Protein AF-A0A4D9EH41-F1 (afdb_monomer)

Radius of gyration: 37.76 Å; Cα contacts (8 Å, |Δi|>4): 1218; chains: 1; bounding box: 86×86×120 Å

Nearest PDB structures (foldseek):
  8e50-assembly1_A  TM=8.287E-01  e=9.024E-18  Homo sapiens

InterPro domains:
  IPR002123 Phospholipid/glycerol acyltransferase [PF01553] (22-75)
  IPR002893 Zinc finger, MYND-type [PF01753] (722-759)
  IPR002893 Zinc finger, MYND-type [PS50865] (722-759)
  IPR007320 Programmed cell death protein 2, C-terminal [PF04194] (839-941)
  IPR045520 GPAT/DHAPAT, C-terminal domain [PF19277] (85-436)

Secondary structure (DSSP, 8-state):
------PPPSSPP-HHHHHHHHHHHT-S-----TTSS--TTSSPPPP-HHHHHHHHHHHHTTSSS--EE--EEEEESS-TTHHHHHHHHTTPPPPPP-HHHHHHHHHHHTS----EEEEEPPPEEHHHHHTTT---SGGGSS-TTS--PPPHHHHHHHHHHHHHHHHHHHHTPEEPHHHHHHHHHHTS-SEEEHHHHHHHHHHHHHHHHHTT-EE---TT--HHHHHHHHHHHTTTTEEEETTEEEE--S--S---HHHHHHHHHHHHHHHHHHHHHHHHHHHHHHHHHHHHHHH---BHHHHHHHHHHHHHHTTTTS---TT-HHHHHHHHHHHHHHTTSEEE-SSBEEE-TTTHHHHHHHHHTTHHHHHHHHHHHHHHHH---S-B-HHHHHHHHHHHHHHHHHTTS---GGGG-HHHHHHHHHHHHHTTSEEEEEETTEEEEEE-HHHHHHHHHHHHTTHHHHS------PPPP------------------PPPPP--S-----TT----SPPPP--------------------------------------------------------STTTTTGGGS--S---EEEEEE---TTTTSGGG---EESSS---S-SSSPPPTTTTB-TTT-PBPEEEEEEE---TT-GGGSEEEEEEEE---GGGGSSSSS-SEEEEEEEE-SS-SSS-SSPPPSSPPSSS------B-TTSPBBPTTTSSB--EE-TTTS--EESSHHHHHHHIIIIIHHHTT-TTSTTT-----S-SPPPEEEEEEEPP-PPPPS---TTSTTSSSSSSSS-SS------------HHHHHHHHS---HHHHHHHHHHHHHTT-TT--EEE-TTSS-PPPSSSSSPPPGGGSPPPTTS--EEEEEEE-GGGGGGS----SS-----SEEEEEEETT---STT-PEEEEEEEE-S-GGG-

Foldseek 3Di:
DDDDDDDDDDDDDDPLVVLLVCLLVVVDDDDDDQQRDDDLLLADFQGDLPVLCSNCVCVLLVSDVKDWDKQKAKDWLADLCLLVSLCVQLVNDRPPDDPVVVVVVVVSVPADRDDIDMDTDDIDIPCVLCVVQDDSVVSVVDDPPDDDDDDPSVVVSSSVVSVVSVVRNLLRHEAELLLLLLLVPLLVPQKDALVVSLVSSVVVVVLCVLLNHHYDDDPPDDSSRSSVVSCVSVVVQWDQDPRMIGGDQPDPDDDDLLSSLSSVLSSNSSSSSSPSSSCSSQVLLLLLLLLCLLQVFFFPVSSLVLSVVVCLQCVRVHPDDPPCSVVSNVSSVVSCVSVVQWDDDPTGIGGDPVNVVVSVSSPSSCVLLLVLLLLLLVQLLPDPDQKDDPVCSLVSSLVSVSVCVSVVVDPNSSNSGPSSSVSNVVSCCVQVQKPWDADPVGIMIGGDNVSSVVSSVSSVSNPVPPPPDDDDDDDDDDDDDDDDDDDDDDDDDDDDDPDDPPDDDDPDPDDPDDDPDDDDDDDDDDDDDDDDDDDDDDDDDDDDDDDDDDDDDDDDDDDDDDDDDDDDDDDPPDDPVPLVCVLAPDPDQFKKFWFWAADDPVCQALLNLFWKAWDADNDVDPPFFDALQQQAQPPPRDGWAWGTKDFRAYHPDQQRNTKMKTKTFDFDLVQQFDDDTHRIWMWMFGHGCDDPQYDVDRDDPDDDPDPDDFDDQADPVRFGAALQHRGGFPDADPQQSPHGHSDPVSVVLQCVFPCVPCSVPVPCVRPDRDNSVRIFDMTTIRMGTDDDDDDDDDDDPPPPVPPPPPDPPPPDDDDDDDDDDDDDPVNVVCVVDVCDPFNVLQVVLCVSCVVPVSGQKMFGWPHPFDRDNGPPQDDDQVNADAFPVRAGWTWTMKGAQSSVVRRPQDDPDRGHFFHMKTWTGGPVNDDDPSHIGITDIGTHGNDPPSD

Organism: NCBI:txid55544

Mean predicted aligned error: 20.27 Å

Solvent-accessible surface area (backbone atoms only — not comparable to full-atom values): 58026 Å² total; per-residue (Å²): 140,80,88,80,87,77,90,80,76,83,79,78,69,58,69,62,61,49,54,41,50,34,60,61,69,63,76,58,89,84,86,80,63,54,54,70,65,82,61,73,54,40,41,71,63,80,67,48,61,68,65,57,47,49,69,46,41,41,46,52,66,60,65,32,92,63,51,70,48,64,33,64,23,78,30,62,69,46,64,92,56,44,67,61,41,28,41,41,29,66,62,44,76,78,76,79,88,46,77,67,55,66,58,54,36,53,65,58,69,70,52,74,42,78,57,77,46,76,38,80,48,78,68,42,49,47,52,69,70,35,60,96,73,61,84,54,67,70,59,74,79,51,69,88,87,56,91,72,82,77,52,68,73,52,53,52,48,48,51,55,50,47,58,52,42,49,51,52,21,58,60,51,34,59,39,47,66,51,31,47,44,33,44,51,47,72,76,36,66,76,53,37,48,47,68,60,49,45,53,53,34,54,52,49,48,54,50,40,49,76,62,61,42,40,66,58,70,69,91,88,50,56,67,64,56,50,52,52,53,39,47,62,62,42,48,85,45,32,46,80,54,96,63,24,39,30,64,45,65,84,72,93,69,97,66,58,74,69,58,53,56,52,41,51,33,39,39,50,43,44,36,45,25,40,24,31,51,53,40,77,63,39,51,49,39,19,43,49,32,38,17,42,61,42,62,75,52,43,42,43,69,60,31,50,52,42,30,50,52,53,50,62,54,38,52,73,64,40,89,71,69,86,93,41,65,69,55,49,50,52,51,13,52,50,53,33,38,77,67,53,23,34,51,78,56,101,58,34,45,44,74,30,85,84,9,43,64,56,39,52,52,37,26,57,73,47,42,55,60,54,52,31,51,50,52,51,50,55,48,61,72,67,56,80,67,78,59,45,38,70,69,56,48,58,55,50,51,40,56,54,51,48,53,33,46,75,70,61,76,42,86,59,53,60,48,54,25,50,62,54,51,49,30,47,51,52,29,31,40,75,68,53,23,28,45,82,42,84,53,98,91,49,59,37,36,32,76,30,65,69,46,41,50,57,53,49,53,71,58,54,53,40,66,91,73,71,78,81,76,84,83,78,83,78,85,77,95,75,90,81,84,90,81,82,89,88,88,87,89,83,82,86,80,81,85,86,72,82,80,75,96,71,89,89,75,83,95,60,97,81,78,88,87,85,76,89,75,81,91,75,86,86,89,86,90,79,91,81,80,87,80,87,85,82,91,77,91,83,83,89,90,83,88,84,88,88,86,89,83,84,88,86,88,81,90,86,88,83,91,87,86,85,83,90,83,91,81,86,77,83,79,83,86,72,74,73,88,56,70,78,53,56,83,57,71,66,97,63,86,62,50,29,33,22,33,81,41,89,63,64,78,77,58,58,31,40,84,56,59,43,28,28,33,25,34,52,67,51,59,83,58,90,51,57,65,67,45,57,74,74,46,31,15,62,64,81,62,47,72,39,33,45,48,36,35,38,57,62,42,45,72,96,36,64,66,26,50,42,20,39,40,41,35,29,30,47,87,54,32,82,45,61,57,78,73,98,50,52,31,63,49,34,33,37,36,44,36,40,63,79,51,97,86,53,66,83,63,83,68,79,93,62,82,74,95,61,79,84,74,67,67,75,50,57,47,95,87,68,51,39,24,10,78,74,62,48,46,49,10,88,45,55,36,93,85,60,63,72,55,26,19,50,43,72,65,52,46,52,53,42,40,76,66,45,42,65,72,42,54,81,41,84,91,52,54,65,77,64,72,60,90,78,82,64,56,30,57,64,30,33,45,50,74,44,74,63,84,76,82,78,80,78,87,77,90,74,101,74,65,82,86,73,75,83,81,80,83,88,80,80,90,79,79,89,85,83,88,85,81,95,67,79,84,47,72,64,55,58,52,45,68,74,37,82,73,46,77,44,54,55,33,32,48,53,37,47,64,71,34,64,86,52,72,72,38,28,28,42,41,34,69,76,44,93,62,83,81,50,69,48,75,62,80,68,82,51,79,86,72,56,68,58,35,99,86,70,40,54,53,39,53,34,36,32,41,36,46,57,44,58,76,62,45,76,59,84,55,104,67,79,42,79,73,55,36,35,38,41,34,29,38,48,69,77,62,78,79,68,90,54,26,56,43,80,44,47,72,48,74,31,66,81,59,87,84,66,116

pLDDT: mean 73.88, std 25.24, range [19.62, 97.75]

Structure (mmCIF, N/CA/C/O backbone):
data_AF-A0A4D9EH41-F1
#
_entry.id   AF-A0A4D9EH41-F1
#
loop_
_atom_site.group_PDB
_atom_site.id
_atom_site.type_symbol
_atom_site.label_atom_id
_atom_site.label_alt_id
_atom_site.label_comp_id
_atom_site.label_asym_id
_atom_site.label_entity_id
_atom_site.label_seq_id
_atom_site.pdbx_PDB_ins_code
_atom_site.Cartn_x
_atom_site.Cartn_y
_atom_site.Cartn_z
_atom_site.occupancy
_atom_site.B_iso_or_equiv
_atom_site.auth_seq_id
_atom_site.auth_comp_id
_atom_site.auth_asym_id
_atom_site.auth_atom_id
_atom_site.pdbx_PDB_model_num
ATOM 1 N N . MET A 1 1 ? 16.432 -10.883 -11.076 1.00 27.36 1 MET A N 1
ATOM 2 C CA . MET A 1 1 ? 15.053 -10.840 -11.601 1.00 27.36 1 MET A CA 1
ATOM 3 C C . MET A 1 1 ? 15.122 -10.647 -13.106 1.00 27.36 1 MET A C 1
ATOM 5 O O . MET A 1 1 ? 15.632 -9.629 -13.547 1.00 27.36 1 MET A O 1
ATOM 9 N N . LYS A 1 2 ? 14.730 -11.650 -13.896 1.00 21.62 2 LYS A N 1
ATOM 10 C CA . LYS A 1 2 ? 14.522 -11.510 -15.344 1.00 21.62 2 LYS A CA 1
ATOM 11 C C . LYS A 1 2 ? 13.026 -11.696 -15.571 1.00 21.62 2 LYS A C 1
ATOM 13 O O . LYS A 1 2 ? 12.531 -12.794 -15.342 1.00 21.62 2 LYS A O 1
ATOM 18 N N . HIS A 1 3 ? 12.327 -10.632 -15.951 1.00 24.53 3 HIS A N 1
ATOM 19 C CA . HIS A 1 3 ? 10.964 -10.739 -16.458 1.00 24.53 3 HIS A CA 1
ATOM 20 C C . HIS A 1 3 ? 11.033 -11.419 -17.825 1.00 24.53 3 HIS A C 1
ATOM 22 O O . HIS A 1 3 ? 11.652 -10.894 -18.748 1.00 24.53 3 HIS A O 1
ATOM 28 N N . TYR A 1 4 ? 10.454 -12.611 -17.939 1.00 25.06 4 TYR A N 1
ATOM 29 C CA . TYR A 1 4 ? 10.172 -13.209 -19.236 1.00 25.06 4 TYR A CA 1
ATOM 30 C C . TYR A 1 4 ? 8.781 -12.733 -19.659 1.00 25.06 4 TYR A C 1
ATOM 32 O O . TYR A 1 4 ? 7.787 -13.134 -19.060 1.00 25.06 4 TYR A O 1
ATOM 40 N N . HIS A 1 5 ? 8.727 -11.856 -20.663 1.00 27.36 5 HIS A N 1
ATOM 41 C CA . HIS A 1 5 ? 7.516 -11.629 -21.446 1.00 27.36 5 HIS A CA 1
ATOM 42 C C . HIS A 1 5 ? 7.298 -12.859 -22.333 1.00 27.36 5 HIS A C 1
ATOM 44 O O . HIS A 1 5 ? 8.190 -13.248 -23.086 1.00 27.36 5 HIS A O 1
ATOM 50 N N . ILE A 1 6 ? 6.133 -13.490 -22.207 1.00 27.86 6 ILE A N 1
ATOM 51 C CA . ILE A 1 6 ? 5.638 -14.493 -23.150 1.00 27.86 6 ILE A CA 1
ATOM 52 C C . ILE A 1 6 ? 4.421 -13.855 -23.816 1.00 27.86 6 ILE A C 1
ATOM 54 O O . ILE A 1 6 ? 3.433 -13.574 -23.139 1.00 27.86 6 ILE A O 1
ATOM 58 N N . ASP A 1 7 ? 4.516 -13.595 -25.118 1.00 29.08 7 ASP A N 1
ATOM 59 C CA . ASP A 1 7 ? 3.412 -13.078 -25.928 1.00 29.08 7 ASP A CA 1
ATOM 60 C C . ASP A 1 7 ? 2.295 -14.127 -26.045 1.00 29.08 7 ASP A C 1
ATOM 62 O O . ASP A 1 7 ? 2.543 -15.286 -26.394 1.00 29.08 7 ASP A O 1
ATOM 66 N N . PHE A 1 8 ? 1.052 -13.727 -25.763 1.00 29.27 8 PHE A N 1
ATOM 67 C CA . PHE A 1 8 ? -0.136 -14.576 -25.895 1.00 29.27 8 PHE A CA 1
ATOM 68 C C . PHE A 1 8 ? -0.891 -14.278 -27.204 1.00 29.27 8 PHE A C 1
ATOM 70 O O . PHE A 1 8 ? -1.236 -13.122 -27.446 1.00 29.27 8 PHE A O 1
ATOM 77 N N . PRO A 1 9 ? -1.258 -15.29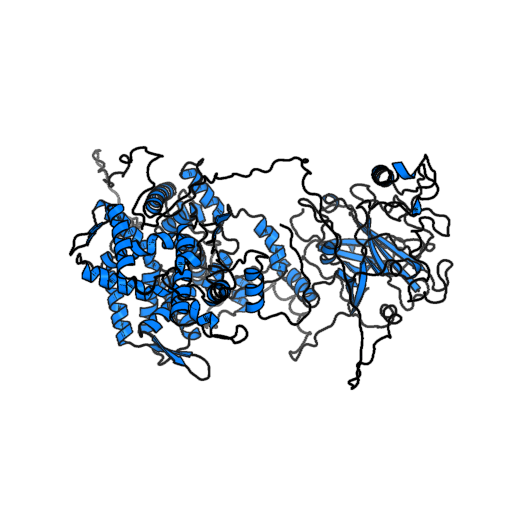1 -28.014 1.00 31.50 9 PRO A N 1
ATOM 78 C CA . PRO A 1 9 ? -2.328 -15.167 -29.003 1.00 31.50 9 PRO A CA 1
ATOM 79 C C . PRO A 1 9 ? -3.711 -15.410 -28.344 1.00 31.50 9 PRO A C 1
ATOM 81 O O . PRO A 1 9 ? -3.791 -16.187 -27.388 1.00 31.50 9 PRO A O 1
ATOM 84 N N . PRO A 1 10 ? -4.818 -14.792 -28.815 1.00 40.94 10 PRO A N 1
ATOM 85 C CA . PRO A 1 10 ? -6.137 -14.943 -28.192 1.00 40.94 10 PRO A CA 1
ATOM 86 C C . PRO A 1 10 ? -6.917 -16.170 -28.720 1.00 40.94 10 PRO A C 1
ATOM 88 O O . PRO A 1 10 ? -6.658 -16.620 -29.839 1.00 40.94 10 PRO A O 1
ATOM 91 N N . PRO A 1 11 ? -7.923 -16.682 -27.972 1.00 45.34 11 PRO A N 1
ATOM 92 C CA . PRO A 1 11 ? -8.418 -16.187 -26.689 1.00 45.34 11 PRO A CA 1
ATOM 93 C C . PRO A 1 11 ? -7.652 -16.817 -25.519 1.00 45.34 11 PRO A C 1
ATOM 95 O O . PRO A 1 11 ? -7.304 -17.997 -25.540 1.00 45.34 11 PRO A O 1
ATOM 98 N N . SER A 1 12 ? -7.396 -16.020 -24.486 1.00 38.91 12 SER A N 1
ATOM 99 C CA . SER A 1 12 ? -6.776 -16.477 -23.246 1.00 38.91 12 SER A CA 1
ATOM 100 C C . SER A 1 12 ? -7.570 -17.649 -22.645 1.00 38.91 12 SER A C 1
ATOM 102 O O . SER A 1 12 ? -8.797 -17.568 -22.519 1.00 38.91 12 SER A O 1
ATOM 104 N N . PRO A 1 13 ? -6.918 -18.764 -22.269 1.00 49.19 13 PRO A N 1
ATOM 105 C CA . PRO A 1 13 ? -7.602 -19.816 -21.535 1.00 49.19 13 PRO A CA 1
ATOM 106 C C . PRO A 1 13 ? -8.122 -19.259 -20.194 1.00 49.19 13 PRO A C 1
ATOM 108 O O . PRO A 1 13 ? -7.459 -18.410 -19.591 1.00 49.19 13 PRO A O 1
ATOM 111 N N . PRO A 1 14 ? -9.284 -19.731 -19.698 1.00 67.44 14 PRO A N 1
ATOM 112 C CA . PRO A 1 14 ? -9.782 -19.425 -18.360 1.00 67.44 14 PRO A CA 1
ATOM 113 C C . PRO A 1 14 ? -8.672 -19.498 -17.304 1.00 67.44 14 PRO A C 1
ATOM 115 O O . PRO A 1 14 ? -7.898 -20.455 -17.300 1.00 67.44 14 PRO A O 1
ATOM 118 N N . ILE A 1 15 ? -8.614 -18.528 -16.384 1.00 72.12 15 ILE A N 1
ATOM 119 C CA . ILE A 1 15 ? -7.535 -18.403 -15.383 1.00 72.12 15 ILE A CA 1
ATOM 120 C C . ILE A 1 15 ? -7.274 -19.704 -14.602 1.00 72.12 15 ILE A C 1
ATOM 122 O O . ILE A 1 15 ? -6.123 -20.041 -14.337 1.00 72.12 15 ILE A O 1
ATOM 126 N N . ASN A 1 16 ? -8.324 -20.486 -14.319 1.00 69.88 16 ASN A N 1
ATOM 127 C CA . ASN A 1 16 ? -8.210 -21.813 -13.706 1.00 69.88 16 ASN A CA 1
ATOM 128 C C . ASN A 1 16 ? -7.320 -22.747 -14.555 1.00 69.88 16 ASN A C 1
ATOM 130 O O . ASN A 1 16 ? -6.343 -23.299 -14.053 1.00 69.88 16 ASN A O 1
ATOM 134 N N . LEU A 1 17 ? -7.591 -22.857 -15.861 1.00 73.62 17 LEU A N 1
ATOM 135 C CA . LEU A 1 17 ? -6.833 -23.729 -16.760 1.00 73.62 17 LEU A CA 1
ATOM 136 C C . LEU A 1 17 ? -5.360 -23.323 -16.844 1.00 73.62 17 LEU A C 1
ATOM 138 O O . LEU A 1 17 ? -4.496 -24.199 -16.866 1.00 73.62 17 LEU A O 1
ATOM 142 N N . PHE A 1 18 ? -5.072 -22.019 -16.847 1.00 79.88 18 PHE A N 1
ATOM 143 C CA . PHE A 1 18 ? -3.700 -21.515 -16.822 1.00 79.88 18 PHE A CA 1
ATOM 144 C C . PHE A 1 18 ? -2.969 -21.904 -15.528 1.00 79.88 18 PHE A C 1
ATOM 146 O O . PHE A 1 18 ? -1.890 -22.493 -15.589 1.00 79.88 18 PHE A O 1
ATOM 153 N N . LEU A 1 19 ? -3.566 -21.650 -14.360 1.00 81.81 19 LEU A N 1
ATOM 154 C CA . LEU A 1 19 ? -2.950 -21.966 -13.065 1.00 81.81 19 LEU A CA 1
ATOM 155 C C . LEU A 1 19 ? -2.730 -23.473 -12.896 1.00 81.81 19 LEU A C 1
ATOM 157 O O . LEU A 1 19 ? -1.636 -23.908 -12.530 1.00 81.81 19 LEU A O 1
ATOM 161 N N . CYS A 1 20 ? -3.727 -24.291 -13.243 1.00 79.75 20 CYS A N 1
ATOM 162 C CA . CYS A 1 20 ? -3.577 -25.742 -13.242 1.00 79.75 20 CYS A CA 1
ATOM 163 C C . CYS A 1 20 ? -2.485 -26.208 -14.216 1.00 79.75 20 CYS A C 1
ATOM 165 O O . CYS A 1 20 ? -1.762 -27.152 -13.904 1.00 79.75 20 CYS A O 1
ATOM 167 N N . PHE A 1 21 ? -2.342 -25.580 -15.387 1.00 82.62 21 PHE A N 1
ATOM 168 C CA . PHE A 1 21 ? -1.282 -25.906 -16.344 1.00 82.62 21 PHE A CA 1
ATOM 169 C C . PHE A 1 21 ? 0.114 -25.583 -15.794 1.00 82.62 21 PHE A C 1
ATOM 171 O O . PHE A 1 21 ? 1.018 -26.412 -15.914 1.00 82.62 21 PHE A O 1
ATOM 178 N N . VAL A 1 22 ? 0.292 -24.425 -15.150 1.00 85.12 22 VAL A N 1
ATOM 179 C CA . VAL A 1 22 ? 1.562 -24.041 -14.510 1.00 85.12 22 VAL A CA 1
ATOM 180 C C . VAL A 1 22 ? 1.940 -25.033 -13.407 1.00 85.12 22 VAL A C 1
ATOM 182 O O . VAL A 1 22 ? 3.076 -25.511 -13.390 1.00 85.12 22 VAL A O 1
ATOM 185 N N . LEU A 1 23 ? 0.984 -25.412 -12.548 1.00 84.38 23 LEU A N 1
ATOM 186 C CA . LEU A 1 23 ? 1.204 -26.375 -11.460 1.00 84.38 23 LEU A CA 1
ATOM 187 C C . LEU A 1 23 ? 1.534 -27.779 -11.967 1.00 84.38 23 LEU A C 1
ATOM 189 O O . LEU A 1 23 ? 2.466 -28.403 -11.466 1.00 84.38 23 LEU A O 1
ATOM 193 N N . LYS A 1 24 ? 0.797 -28.278 -12.968 1.00 83.00 24 LYS A N 1
ATOM 194 C CA . LYS A 1 24 ? 1.005 -29.626 -13.527 1.00 83.00 24 LYS A CA 1
ATOM 195 C C . LYS A 1 24 ? 2.393 -29.803 -14.129 1.00 83.00 24 LYS A C 1
ATOM 197 O O . LYS A 1 24 ? 2.997 -30.859 -13.974 1.00 83.00 24 LYS A O 1
ATOM 202 N N . ASN A 1 25 ? 2.879 -28.782 -14.827 1.00 83.75 25 ASN A N 1
ATOM 203 C CA . ASN A 1 25 ? 4.154 -28.847 -15.534 1.00 83.75 25 ASN A CA 1
ATOM 204 C C . ASN A 1 25 ? 5.338 -28.346 -14.694 1.00 83.75 25 ASN A C 1
ATOM 206 O O . ASN A 1 25 ? 6.478 -28.461 -15.135 1.00 83.75 25 ASN A O 1
ATOM 210 N N . GLY A 1 26 ? 5.088 -27.781 -13.508 1.00 79.88 26 GLY A N 1
ATOM 211 C CA . GLY A 1 26 ? 6.134 -27.262 -12.627 1.00 79.88 26 GLY A CA 1
ATOM 212 C C . GLY A 1 26 ? 6.922 -26.090 -13.223 1.00 79.88 26 GLY A C 1
ATOM 213 O O . GLY A 1 26 ? 8.100 -25.940 -12.913 1.00 79.88 26 GLY A O 1
ATOM 214 N N . TYR A 1 27 ? 6.305 -25.279 -14.093 1.00 80.25 27 TYR A N 1
ATOM 215 C CA . TYR A 1 27 ? 7.000 -24.190 -14.796 1.00 80.25 27 TYR A CA 1
ATOM 216 C C . TYR A 1 27 ? 7.490 -23.078 -13.857 1.00 80.25 27 TYR A C 1
ATOM 218 O O . TYR A 1 27 ? 8.573 -22.534 -14.070 1.00 80.25 27 TYR A O 1
ATOM 226 N N . ALA A 1 28 ? 6.691 -22.721 -12.846 1.00 82.38 28 ALA A N 1
ATOM 227 C CA . A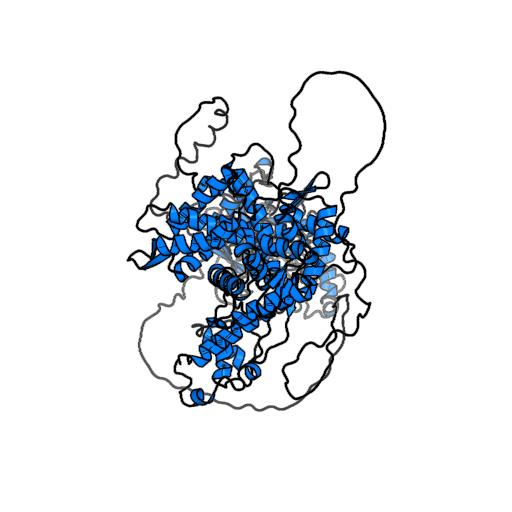LA A 1 28 ? 6.992 -21.662 -11.885 1.00 82.38 28 ALA A CA 1
ATOM 228 C C . ALA A 1 28 ? 6.168 -21.830 -10.591 1.00 82.38 28 ALA A C 1
ATOM 230 O O . ALA A 1 28 ? 5.084 -22.421 -10.640 1.00 82.38 28 ALA A O 1
ATOM 231 N N . PRO A 1 29 ? 6.641 -21.306 -9.441 1.00 86.12 29 PRO A N 1
ATOM 232 C CA . PRO A 1 29 ? 5.801 -21.144 -8.257 1.00 86.12 29 PRO A CA 1
ATOM 233 C C . PRO A 1 29 ? 4.679 -20.130 -8.524 1.00 86.12 29 PRO A C 1
ATOM 235 O O . PRO A 1 29 ? 4.844 -19.206 -9.320 1.00 86.12 29 PRO A O 1
ATOM 238 N N . ILE A 1 30 ? 3.545 -20.304 -7.845 1.00 89.50 30 ILE A N 1
ATOM 239 C CA . ILE A 1 30 ? 2.389 -19.405 -7.937 1.00 89.50 30 ILE A CA 1
ATOM 240 C C . ILE A 1 30 ? 2.272 -18.642 -6.624 1.00 89.50 30 ILE A C 1
ATOM 242 O O . ILE A 1 30 ? 2.139 -19.250 -5.564 1.00 89.50 30 ILE A O 1
ATOM 246 N N . GLU A 1 31 ? 2.307 -17.318 -6.715 1.00 90.19 31 GLU A N 1
ATOM 247 C CA . GLU A 1 31 ? 2.076 -16.409 -5.596 1.00 90.19 31 GLU A CA 1
ATOM 248 C C . GLU A 1 31 ? 0.634 -15.899 -5.635 1.00 90.19 31 GLU A C 1
ATOM 250 O O . GLU A 1 31 ? 0.126 -15.530 -6.697 1.00 90.19 31 GLU A O 1
ATOM 255 N N . PHE A 1 32 ? -0.027 -15.884 -4.478 1.00 89.19 32 PHE A N 1
ATOM 256 C CA . PHE A 1 32 ? -1.331 -15.258 -4.321 1.00 89.19 32 PHE A CA 1
ATOM 257 C C . PHE A 1 32 ? -1.608 -14.857 -2.873 1.00 89.19 32 PHE A C 1
ATOM 259 O O . PHE A 1 32 ? -1.085 -15.457 -1.937 1.00 89.19 32 PHE A O 1
ATOM 266 N N . PHE A 1 33 ? -2.484 -13.869 -2.699 1.00 89.12 33 PHE A N 1
ATOM 267 C CA . PHE A 1 33 ? -2.948 -13.419 -1.390 1.00 89.12 33 PHE A CA 1
ATOM 268 C C . PHE A 1 33 ? -4.168 -14.235 -0.976 1.00 89.12 33 PHE A C 1
ATOM 270 O O . PHE A 1 33 ? -5.201 -14.183 -1.646 1.00 89.12 33 PHE A O 1
ATOM 277 N N . LEU A 1 34 ? -4.057 -14.978 0.125 1.00 87.44 34 LEU A N 1
ATOM 278 C CA . LEU A 1 34 ? -5.154 -15.800 0.635 1.00 87.44 34 LEU A CA 1
ATOM 279 C C . LEU A 1 34 ? -6.373 -14.945 1.025 1.00 87.44 34 LEU A C 1
ATOM 281 O O . LEU A 1 34 ? -7.506 -15.331 0.760 1.00 87.44 34 LEU A O 1
ATOM 285 N N . GLU A 1 35 ? -6.133 -13.751 1.561 1.00 81.75 35 GLU A N 1
ATOM 286 C CA . GLU A 1 35 ? -7.151 -12.752 1.915 1.00 81.75 35 GLU A CA 1
ATOM 287 C C . GLU A 1 35 ? -7.724 -12.008 0.686 1.00 81.75 35 GLU A C 1
ATOM 289 O O . GLU A 1 35 ? -8.785 -11.388 0.748 1.00 81.75 35 GLU A O 1
ATOM 294 N N . GLY A 1 36 ? -7.039 -12.084 -0.462 1.00 79.19 36 GLY A N 1
ATOM 295 C CA . GLY A 1 36 ? -7.428 -11.477 -1.741 1.00 79.19 36 GLY A CA 1
ATOM 296 C C . GLY A 1 36 ? -7.028 -10.007 -1.933 1.00 79.19 36 GLY A C 1
ATOM 297 O O . GLY A 1 36 ? -6.869 -9.573 -3.073 1.00 79.19 36 GLY A O 1
ATOM 298 N N . THR A 1 37 ? -6.828 -9.244 -0.858 1.00 76.56 37 THR A N 1
ATOM 299 C CA . THR A 1 37 ? -6.469 -7.813 -0.905 1.00 76.56 37 THR A CA 1
ATOM 300 C C . THR A 1 37 ? -5.348 -7.470 0.075 1.00 76.56 37 THR A C 1
ATOM 302 O O . THR A 1 37 ? -4.978 -8.286 0.910 1.00 76.56 37 THR A O 1
ATOM 305 N N . ARG A 1 38 ? -4.803 -6.248 -0.011 1.00 75.69 38 ARG A N 1
ATOM 306 C CA . ARG A 1 38 ? -3.866 -5.717 0.995 1.00 75.69 38 ARG A CA 1
ATOM 307 C C . ARG A 1 38 ? -4.597 -5.461 2.323 1.00 75.69 38 ARG A C 1
ATOM 309 O O . ARG A 1 38 ? -5.708 -4.930 2.302 1.00 75.69 38 ARG A O 1
ATOM 316 N N . SER A 1 39 ? -3.955 -5.738 3.453 1.00 76.88 39 SER A N 1
ATOM 317 C CA . SER A 1 39 ? -4.522 -5.540 4.796 1.00 76.88 39 SER A CA 1
ATOM 318 C C . SER A 1 39 ? -4.502 -4.053 5.192 1.00 76.88 39 SER A C 1
ATOM 320 O O . SER A 1 39 ? -3.499 -3.535 5.676 1.00 76.88 39 SER A O 1
ATOM 322 N N . ARG A 1 40 ? -5.609 -3.333 4.956 1.00 78.38 40 ARG A N 1
ATOM 323 C CA . ARG A 1 40 ? -5.724 -1.870 5.166 1.00 78.38 40 ARG A CA 1
ATOM 324 C C . ARG A 1 40 ? -5.635 -1.442 6.630 1.00 78.38 40 ARG A C 1
ATOM 326 O O . ARG A 1 40 ? -4.986 -0.453 6.938 1.00 78.38 40 ARG A O 1
ATOM 333 N N . THR A 1 41 ? -6.268 -2.198 7.522 1.00 79.44 41 THR A N 1
ATOM 334 C CA . THR A 1 41 ? -6.243 -1.975 8.978 1.00 79.44 41 THR A CA 1
ATOM 335 C C . THR A 1 41 ? -5.163 -2.794 9.680 1.00 79.44 41 THR A C 1
ATOM 337 O O . THR A 1 41 ? -5.094 -2.770 10.906 1.00 79.44 41 THR A O 1
ATOM 340 N N . ALA A 1 42 ? -4.366 -3.555 8.917 1.00 82.94 42 ALA A N 1
ATOM 341 C CA . ALA A 1 42 ? -3.414 -4.562 9.391 1.00 82.94 42 ALA A CA 1
ATOM 342 C C . ALA A 1 42 ? -3.995 -5.629 10.352 1.00 82.94 42 ALA A C 1
ATOM 344 O O . ALA A 1 42 ? -3.242 -6.356 11.001 1.00 82.94 42 ALA A O 1
ATOM 345 N N . LYS A 1 43 ? -5.329 -5.755 10.418 1.00 85.81 43 LYS A N 1
ATOM 346 C CA . LYS A 1 43 ? -6.009 -6.949 10.933 1.00 85.81 43 LYS A CA 1
ATOM 347 C C . LYS A 1 43 ? -6.009 -8.019 9.845 1.00 85.81 43 LYS A C 1
ATOM 349 O O . LYS A 1 43 ? -6.120 -7.692 8.661 1.00 85.81 43 LYS A O 1
ATOM 354 N N . THR A 1 44 ? -5.906 -9.275 10.256 1.00 79.88 44 THR A N 1
ATOM 355 C CA . THR A 1 44 ? -6.006 -10.420 9.346 1.00 79.88 44 THR A CA 1
ATOM 356 C C . THR A 1 44 ? -7.457 -10.565 8.876 1.00 79.88 44 THR A C 1
ATOM 358 O O . THR A 1 44 ? -8.374 -10.536 9.701 1.00 79.88 44 THR A O 1
ATOM 361 N N . LEU A 1 45 ? -7.685 -10.683 7.567 1.00 78.75 45 LEU A N 1
ATOM 362 C CA . LEU A 1 45 ? -9.025 -10.793 6.975 1.00 78.75 45 LEU A CA 1
ATOM 363 C C . LEU A 1 45 ? -9.426 -12.247 6.742 1.00 78.75 45 LEU A C 1
ATOM 365 O O . LEU A 1 45 ? -8.587 -13.098 6.529 1.00 78.75 45 LEU A O 1
ATOM 369 N N . THR A 1 46 ? -10.724 -12.542 6.669 1.00 82.19 46 THR A N 1
ATOM 370 C CA . THR A 1 46 ? -11.164 -13.914 6.371 1.00 82.19 46 THR A CA 1
ATOM 371 C C . THR A 1 46 ? -10.661 -14.421 5.006 1.00 82.19 46 THR A C 1
ATOM 373 O O . THR A 1 46 ? -10.821 -13.733 3.984 1.00 82.19 46 THR A O 1
ATOM 376 N N . PRO A 1 47 ? -10.127 -15.656 4.941 1.00 85.19 47 PRO A N 1
ATOM 377 C CA . PRO A 1 47 ? -9.490 -16.170 3.741 1.00 85.19 47 PRO A CA 1
ATOM 378 C C . PRO A 1 47 ? -10.503 -16.417 2.615 1.00 85.19 47 PRO A C 1
ATOM 380 O O . PRO A 1 47 ? -11.633 -16.868 2.825 1.00 85.19 47 PRO A O 1
ATOM 383 N N . LYS A 1 48 ? -10.092 -16.150 1.372 1.00 86.69 48 LYS A N 1
ATOM 384 C CA . LYS A 1 48 ? -10.875 -16.406 0.158 1.00 86.69 48 LYS A CA 1
ATOM 385 C C . LYS A 1 48 ? -10.477 -17.748 -0.450 1.00 86.69 48 LYS A C 1
ATOM 387 O O . LYS A 1 48 ? -9.422 -17.906 -1.058 1.00 86.69 48 LYS A O 1
ATOM 392 N N . PHE A 1 49 ? -11.380 -18.720 -0.361 1.00 86.38 49 PHE A N 1
ATOM 393 C CA . PHE A 1 49 ? -11.099 -20.105 -0.756 1.00 86.38 49 PHE A CA 1
ATOM 394 C C . PHE A 1 49 ? -10.944 -20.330 -2.267 1.00 86.38 49 PHE A C 1
ATOM 396 O O . PHE A 1 49 ? -10.381 -21.341 -2.672 1.00 86.38 49 PHE A O 1
ATOM 403 N N . GLY A 1 50 ? -11.433 -19.420 -3.118 1.00 84.38 50 GLY A N 1
ATOM 404 C CA . GLY A 1 50 ? -11.540 -19.652 -4.564 1.00 84.38 50 GLY A CA 1
ATOM 405 C C . GLY A 1 50 ? -10.208 -19.984 -5.243 1.00 84.38 50 GLY A C 1
ATOM 406 O O . GLY A 1 50 ? -10.094 -21.000 -5.925 1.00 84.38 50 GLY A O 1
ATOM 407 N N . LEU A 1 51 ? -9.181 -19.158 -5.033 1.00 86.25 51 LEU A N 1
ATOM 408 C CA . LEU A 1 51 ? -7.881 -19.352 -5.677 1.00 86.25 51 LEU A CA 1
ATOM 409 C C . LEU A 1 51 ? -7.107 -20.527 -5.071 1.00 86.25 51 LEU A C 1
ATOM 411 O O . LEU A 1 51 ? -6.530 -21.327 -5.807 1.00 86.25 51 LEU A O 1
ATOM 415 N N . LEU A 1 52 ? -7.174 -20.687 -3.747 1.00 89.19 52 LEU A N 1
ATOM 416 C CA . LEU A 1 52 ? -6.603 -21.841 -3.057 1.00 89.19 52 LEU A CA 1
ATOM 417 C C . LEU A 1 52 ? -7.218 -23.150 -3.571 1.00 89.19 52 LEU A C 1
ATOM 419 O O . LEU A 1 52 ? -6.498 -24.095 -3.878 1.00 89.19 52 LEU A O 1
ATOM 423 N N . SER A 1 53 ? -8.538 -23.183 -3.754 1.00 87.94 53 SER A N 1
ATOM 424 C CA . SER A 1 53 ? -9.246 -24.326 -4.322 1.00 87.94 53 SER A CA 1
ATOM 425 C C . SER A 1 53 ? -8.731 -24.691 -5.719 1.00 87.94 53 SER A C 1
ATOM 427 O O . SER A 1 53 ? -8.553 -25.875 -5.998 1.00 87.94 53 SER A O 1
ATOM 429 N N . ILE A 1 54 ? -8.462 -23.703 -6.582 1.00 86.25 54 ILE A N 1
ATOM 430 C CA . ILE A 1 54 ? -7.885 -23.922 -7.923 1.00 86.25 54 ILE A CA 1
ATOM 431 C C . ILE A 1 54 ? -6.460 -24.482 -7.814 1.00 86.25 54 ILE A C 1
ATOM 433 O O . ILE A 1 54 ? -6.085 -25.384 -8.560 1.00 86.25 54 ILE A O 1
ATOM 437 N N . VAL A 1 55 ? -5.659 -23.979 -6.871 1.00 88.88 55 VAL A N 1
ATOM 438 C CA . VAL A 1 55 ? -4.277 -24.439 -6.648 1.00 88.88 55 VAL A CA 1
ATOM 439 C C . VAL A 1 55 ? -4.229 -25.873 -6.110 1.00 88.88 55 VAL A C 1
ATOM 441 O O . VAL A 1 55 ? -3.331 -26.638 -6.459 1.00 88.88 55 VAL A O 1
ATOM 444 N N . MET A 1 56 ? -5.204 -26.269 -5.294 1.00 89.31 56 MET A N 1
ATOM 445 C CA . MET A 1 56 ? -5.301 -27.622 -4.735 1.00 89.31 56 MET A CA 1
ATOM 446 C C . MET A 1 56 ? -5.941 -28.629 -5.710 1.00 89.31 56 MET A C 1
ATOM 448 O O . MET A 1 56 ? -5.746 -29.839 -5.575 1.00 89.31 56 MET A O 1
ATOM 452 N N . GLU A 1 57 ? -6.674 -28.155 -6.721 1.00 85.88 57 GLU A N 1
ATOM 453 C CA . GLU A 1 57 ? -7.417 -28.986 -7.674 1.00 85.88 57 GLU A CA 1
ATOM 454 C C . GLU A 1 57 ? -6.545 -30.030 -8.412 1.00 85.88 57 GLU A C 1
ATOM 456 O O . GLU A 1 57 ? -6.932 -31.208 -8.424 1.00 85.88 57 GLU A O 1
ATOM 461 N N . PRO A 1 58 ? -5.350 -29.698 -8.954 1.00 87.19 58 PRO A N 1
ATOM 462 C CA . PRO A 1 58 ? -4.471 -30.689 -9.581 1.00 87.19 58 PRO A CA 1
ATOM 463 C C . PRO A 1 58 ? -4.062 -31.830 -8.640 1.00 87.19 58 PRO A C 1
ATOM 465 O O . PRO A 1 58 ? -3.897 -32.972 -9.078 1.00 87.19 58 PRO A O 1
ATOM 468 N N . PHE A 1 59 ? -3.913 -31.554 -7.340 1.00 88.81 59 PHE A N 1
ATOM 469 C CA . PHE A 1 59 ? -3.579 -32.569 -6.340 1.00 88.81 59 PHE A CA 1
ATOM 470 C C . PHE A 1 59 ? -4.754 -33.531 -6.089 1.00 88.81 59 PHE A C 1
ATOM 472 O O . PHE A 1 59 ? -4.552 -34.755 -6.036 1.00 88.81 59 PHE A O 1
ATOM 479 N N . PHE A 1 60 ? -5.984 -33.010 -5.997 1.00 85.81 60 PHE A N 1
ATOM 480 C CA . PHE A 1 60 ? -7.195 -33.828 -5.844 1.00 85.81 60 PHE A CA 1
ATOM 481 C C . PHE A 1 60 ? -7.451 -34.703 -7.072 1.00 85.81 60 PHE A C 1
ATOM 483 O O . PHE A 1 60 ? -7.688 -35.904 -6.936 1.00 85.81 60 PHE A O 1
ATOM 490 N N . LYS A 1 61 ? -7.271 -34.140 -8.273 1.00 81.25 61 LYS A N 1
ATOM 491 C CA . LYS A 1 61 ? -7.363 -34.860 -9.555 1.00 81.25 61 LYS A CA 1
ATOM 492 C C . LYS A 1 61 ? -6.207 -35.842 -9.803 1.00 81.25 61 LYS A C 1
ATOM 494 O O . LYS A 1 61 ? -6.205 -36.541 -10.815 1.00 81.25 61 LYS A O 1
ATOM 499 N N . ARG A 1 62 ? -5.241 -35.927 -8.875 1.00 82.88 62 ARG A N 1
ATOM 500 C CA . ARG A 1 62 ? -4.001 -36.726 -8.965 1.00 82.88 62 ARG A CA 1
ATOM 501 C C . ARG A 1 62 ? -3.165 -36.426 -10.213 1.00 82.88 62 ARG A C 1
ATOM 503 O O . ARG A 1 62 ? -2.466 -37.298 -10.720 1.00 82.88 62 ARG A O 1
ATOM 510 N N . GLU A 1 63 ? -3.240 -35.201 -10.712 1.00 83.12 63 GLU A N 1
ATOM 511 C CA . GLU A 1 63 ? -2.429 -34.739 -11.840 1.00 83.12 63 GLU A CA 1
ATOM 512 C C . GLU A 1 63 ? -1.010 -34.383 -11.396 1.00 83.12 63 GLU A C 1
ATOM 514 O O . GLU A 1 63 ? -0.075 -34.464 -12.185 1.00 83.12 63 GLU A O 1
ATOM 519 N N . VAL A 1 64 ? -0.855 -34.053 -10.113 1.00 88.12 64 VAL A N 1
ATOM 520 C CA . VAL A 1 64 ? 0.434 -33.893 -9.441 1.00 88.12 64 VAL A CA 1
ATOM 521 C C . VAL A 1 64 ? 0.537 -34.840 -8.250 1.00 88.12 64 VAL A C 1
ATOM 523 O O . VAL A 1 64 ? -0.460 -35.218 -7.625 1.00 88.12 64 VAL A O 1
ATOM 526 N N . PHE A 1 65 ? 1.768 -35.240 -7.927 1.00 88.50 65 PHE A N 1
ATOM 527 C CA . PHE A 1 65 ? 2.028 -36.091 -6.770 1.00 88.50 65 PHE A CA 1
ATOM 528 C C . PHE A 1 65 ? 1.795 -35.328 -5.460 1.00 88.50 65 PHE A C 1
ATOM 530 O O . PHE A 1 65 ? 1.176 -35.862 -4.541 1.00 88.50 65 PHE A O 1
ATOM 537 N N . ASP A 1 66 ? 2.273 -34.097 -5.355 1.00 91.81 66 ASP A N 1
ATOM 538 C CA . ASP A 1 66 ? 2.099 -33.255 -4.177 1.00 91.81 66 ASP A CA 1
ATOM 539 C C . ASP A 1 66 ? 2.128 -31.783 -4.590 1.00 91.81 66 ASP A C 1
ATOM 541 O O . ASP A 1 66 ? 2.626 -31.442 -5.666 1.00 91.81 66 ASP A O 1
ATOM 545 N N . THR A 1 67 ? 1.612 -30.924 -3.723 1.00 92.19 67 THR A N 1
ATOM 546 C CA . THR A 1 67 ? 1.698 -29.471 -3.851 1.00 92.19 67 THR A CA 1
ATOM 547 C C . THR A 1 67 ? 2.155 -28.925 -2.510 1.00 92.19 67 THR A C 1
ATOM 549 O O . THR A 1 67 ? 1.594 -29.267 -1.469 1.00 92.19 67 THR A O 1
ATOM 552 N N . TYR A 1 68 ? 3.189 -28.091 -2.535 1.00 93.94 68 TYR A N 1
ATOM 553 C CA . TYR A 1 68 ? 3.715 -27.447 -1.339 1.00 93.94 68 TYR A CA 1
ATOM 554 C C . TYR A 1 68 ? 3.153 -26.034 -1.246 1.00 93.94 68 TYR A C 1
ATOM 556 O O . TYR A 1 68 ? 3.341 -25.233 -2.159 1.00 93.94 68 TYR A O 1
ATOM 564 N N . LEU A 1 69 ? 2.474 -25.743 -0.141 1.00 95.69 69 LEU A N 1
ATOM 565 C CA . LEU A 1 69 ? 2.040 -24.397 0.209 1.00 95.69 69 LEU A CA 1
ATOM 566 C C . LEU A 1 69 ? 3.110 -23.759 1.093 1.00 95.69 69 LEU A C 1
ATOM 568 O O . LEU A 1 69 ? 3.504 -24.348 2.098 1.00 95.69 69 LEU A O 1
ATOM 572 N N . VAL A 1 70 ? 3.602 -22.580 0.721 1.00 95.62 70 VAL A N 1
ATOM 573 C CA . VAL A 1 70 ? 4.615 -21.851 1.497 1.00 95.62 70 VAL A CA 1
ATOM 574 C C . VAL A 1 70 ? 3.943 -20.621 2.105 1.00 95.62 70 VAL A C 1
ATOM 576 O O . VAL A 1 70 ? 3.569 -19.731 1.343 1.00 95.62 70 VAL A O 1
ATOM 579 N N . PRO A 1 71 ? 3.751 -20.555 3.436 1.00 94.88 71 PRO A N 1
ATOM 580 C CA . PRO A 1 71 ? 3.210 -19.359 4.067 1.00 94.88 71 PRO A CA 1
ATOM 581 C C . PRO A 1 71 ? 4.271 -18.258 4.028 1.00 94.88 71 PRO A C 1
ATOM 583 O O . PRO A 1 71 ? 5.408 -18.468 4.454 1.00 94.88 71 PRO A O 1
ATOM 586 N N . ILE A 1 72 ? 3.901 -17.098 3.491 1.00 93.56 72 ILE A N 1
ATOM 587 C CA . ILE A 1 72 ? 4.773 -15.925 3.400 1.00 93.56 72 ILE A CA 1
ATOM 588 C C . ILE A 1 72 ? 4.101 -14.784 4.156 1.00 93.56 72 ILE A C 1
ATOM 590 O O . ILE A 1 72 ? 2.933 -14.486 3.899 1.00 93.56 72 ILE A O 1
ATOM 594 N N . SER A 1 73 ? 4.834 -14.163 5.075 1.00 92.12 73 SER A N 1
ATOM 595 C CA . SER A 1 73 ? 4.437 -12.938 5.772 1.00 92.12 73 SER A CA 1
ATOM 596 C C . SER A 1 73 ? 5.380 -11.803 5.371 1.00 92.12 73 SER A C 1
ATOM 598 O O . SER A 1 73 ? 6.588 -12.000 5.209 1.00 92.12 73 SER A O 1
ATOM 600 N N . ILE A 1 74 ? 4.811 -10.616 5.162 1.00 91.62 74 ILE A N 1
ATOM 601 C CA . ILE A 1 74 ? 5.549 -9.400 4.813 1.00 91.62 74 ILE A CA 1
ATOM 602 C C . ILE A 1 74 ? 5.165 -8.328 5.827 1.00 91.62 74 ILE A C 1
ATOM 604 O O . ILE A 1 74 ? 4.007 -7.919 5.874 1.00 91.62 74 ILE A O 1
ATOM 608 N N . SER A 1 75 ? 6.138 -7.873 6.610 1.00 90.88 75 SER A N 1
ATOM 609 C CA . SER A 1 75 ? 5.967 -6.801 7.590 1.00 90.88 75 SER A CA 1
ATOM 610 C C . SER A 1 75 ? 6.765 -5.575 7.166 1.00 90.88 75 SER A C 1
ATOM 612 O O . SER A 1 75 ? 7.922 -5.684 6.758 1.00 90.88 75 SER A O 1
ATOM 614 N N . TYR A 1 76 ? 6.155 -4.402 7.288 1.00 90.25 76 TYR A N 1
ATOM 615 C CA . TYR A 1 76 ? 6.779 -3.115 6.992 1.00 90.25 76 TYR A CA 1
ATOM 616 C C . TYR A 1 76 ? 6.990 -2.361 8.301 1.00 90.25 76 TYR A C 1
ATOM 618 O O . TYR A 1 76 ? 6.063 -2.301 9.109 1.00 90.25 76 TYR A O 1
ATOM 626 N N . GLU A 1 77 ? 8.166 -1.760 8.505 1.00 88.81 77 GLU A N 1
ATOM 627 C CA . GLU A 1 77 ? 8.343 -0.823 9.621 1.00 88.81 77 GLU A CA 1
ATOM 628 C C . GLU A 1 77 ? 7.445 0.404 9.437 1.00 88.81 77 GLU A C 1
ATOM 630 O O . GLU A 1 77 ? 6.662 0.705 10.334 1.00 88.81 77 GLU A O 1
ATOM 635 N N . ARG A 1 78 ? 7.466 1.032 8.251 1.00 89.19 78 ARG A N 1
ATOM 636 C CA . ARG A 1 78 ? 6.535 2.102 7.868 1.00 89.19 78 ARG A CA 1
ATOM 637 C C . ARG A 1 78 ? 5.869 1.818 6.523 1.00 89.19 78 ARG A C 1
ATOM 639 O O . ARG A 1 78 ? 6.534 1.546 5.524 1.00 89.19 78 ARG A O 1
ATOM 646 N N . ILE A 1 79 ? 4.539 1.887 6.492 1.00 84.62 79 ILE A N 1
ATOM 647 C CA . ILE A 1 79 ? 3.746 1.640 5.280 1.00 84.62 79 ILE A CA 1
ATOM 648 C C . ILE A 1 79 ? 3.701 2.913 4.427 1.00 84.62 79 ILE A C 1
ATOM 650 O O . ILE A 1 79 ? 3.374 3.985 4.922 1.00 84.62 79 ILE A O 1
ATOM 654 N N . LEU A 1 80 ? 3.965 2.783 3.124 1.00 77.44 80 LEU A N 1
ATOM 655 C CA . LEU A 1 80 ? 3.965 3.898 2.169 1.00 77.44 80 LEU A CA 1
ATOM 656 C C . LEU A 1 80 ? 2.629 4.660 2.133 1.00 77.44 80 LEU A C 1
ATOM 658 O O . LEU A 1 80 ? 2.601 5.885 2.057 1.00 77.44 80 LEU A O 1
ATOM 662 N N . GLU A 1 81 ? 1.518 3.925 2.156 1.00 75.00 81 GLU A N 1
ATOM 663 C CA . GLU A 1 81 ? 0.167 4.468 2.012 1.00 75.00 81 GLU A CA 1
ATOM 664 C C . GLU A 1 81 ? -0.583 4.619 3.351 1.00 75.00 81 GLU A C 1
ATOM 666 O O . GLU A 1 81 ? -1.811 4.661 3.355 1.00 75.00 81 GLU A O 1
ATOM 671 N N . GLU A 1 82 ? 0.116 4.693 4.490 1.00 79.94 82 GLU A N 1
ATOM 672 C CA . GLU A 1 82 ? -0.511 4.723 5.826 1.00 79.94 82 GLU A CA 1
ATOM 673 C C . GLU A 1 82 ? -1.555 5.839 6.003 1.00 79.94 82 GLU A C 1
ATOM 675 O O . GLU A 1 82 ? -2.653 5.582 6.498 1.00 79.94 82 GLU A O 1
ATOM 680 N N . SER A 1 83 ? -1.264 7.056 5.533 1.00 81.19 83 SER A N 1
ATOM 681 C CA . SER A 1 83 ? -2.212 8.173 5.587 1.00 81.19 83 SER A CA 1
ATOM 682 C C . SER A 1 83 ? -3.405 7.932 4.665 1.00 81.19 83 SER A C 1
ATOM 684 O O . SER A 1 83 ? -4.545 8.121 5.075 1.00 81.19 83 SER A O 1
ATOM 686 N N . LEU A 1 84 ? -3.164 7.447 3.442 1.00 81.00 84 LEU A N 1
ATOM 687 C CA . LEU A 1 84 ? -4.218 7.124 2.476 1.00 81.00 84 LEU A CA 1
ATOM 688 C C . LEU A 1 84 ? -5.170 6.050 3.011 1.00 81.00 84 LEU A C 1
ATOM 690 O O . LEU A 1 84 ? -6.375 6.164 2.808 1.00 81.00 84 LEU A O 1
ATOM 694 N N . TYR A 1 85 ? -4.653 5.034 3.709 1.00 82.06 85 TYR A N 1
ATOM 695 C CA . TYR A 1 85 ? -5.493 4.021 4.348 1.00 82.06 85 TYR A CA 1
ATOM 696 C C . TYR A 1 85 ? -6.334 4.628 5.469 1.00 82.06 85 TYR A C 1
ATOM 698 O O . TYR A 1 85 ? -7.529 4.355 5.529 1.00 82.06 85 TYR A O 1
ATOM 706 N N . ALA A 1 86 ? -5.768 5.500 6.306 1.00 86.06 86 ALA A N 1
ATOM 707 C CA . ALA A 1 86 ? -6.536 6.181 7.347 1.00 86.06 86 ALA A CA 1
ATOM 708 C C . ALA A 1 86 ? -7.639 7.094 6.764 1.00 86.06 86 ALA A C 1
ATOM 710 O O . ALA A 1 86 ? -8.775 7.051 7.234 1.00 86.06 86 ALA A O 1
ATOM 711 N N . TYR A 1 87 ? -7.361 7.829 5.680 1.00 84.38 87 TYR A N 1
ATOM 712 C CA . TYR A 1 87 ? -8.370 8.604 4.940 1.00 84.38 87 TYR A CA 1
ATOM 713 C C . TYR A 1 87 ? -9.485 7.718 4.358 1.00 84.38 87 TYR A C 1
ATOM 715 O O . TYR A 1 87 ? -10.667 8.040 4.495 1.00 84.38 87 TYR A O 1
ATOM 723 N N . GLU A 1 88 ? -9.128 6.578 3.756 1.00 84.06 88 GLU A N 1
ATOM 724 C CA . GLU A 1 88 ? -10.090 5.598 3.233 1.00 84.06 88 GLU A CA 1
ATOM 725 C C . GLU A 1 88 ? -10.996 5.058 4.355 1.00 84.06 88 GLU A C 1
ATOM 727 O O . GLU A 1 88 ? -12.215 4.956 4.188 1.00 84.06 88 GLU A O 1
ATOM 732 N N . LEU A 1 89 ? -10.434 4.785 5.539 1.00 87.06 89 LEU A N 1
ATOM 733 C CA . LEU A 1 89 ? -11.200 4.364 6.715 1.00 87.06 89 LEU A CA 1
ATOM 734 C C . LEU A 1 89 ? -12.159 5.457 7.190 1.00 87.06 89 LEU A C 1
ATOM 736 O O . LEU A 1 89 ? -13.317 5.152 7.479 1.00 87.06 89 LEU A O 1
ATOM 740 N N . LEU A 1 90 ? -11.744 6.724 7.161 1.00 87.44 90 LEU A N 1
ATOM 741 C CA . LEU A 1 90 ? -12.608 7.886 7.406 1.00 87.44 90 LEU A CA 1
ATOM 742 C C . LEU A 1 90 ? -13.591 8.162 6.253 1.00 87.44 90 LEU A C 1
ATOM 744 O O . LEU A 1 90 ? -14.423 9.058 6.339 1.00 87.44 90 LEU A O 1
ATOM 748 N N . GLY A 1 91 ? -13.625 7.305 5.226 1.00 79.38 91 GLY A N 1
ATOM 749 C CA . GLY A 1 91 ? -14.601 7.295 4.130 1.00 79.38 91 GLY A CA 1
ATOM 750 C C . GLY A 1 91 ? -14.340 8.323 3.040 1.00 79.38 91 GLY A C 1
ATOM 751 O O . GLY A 1 91 ? -15.214 8.540 2.205 1.00 79.38 91 GLY A O 1
ATOM 752 N N . VAL A 1 92 ? -13.146 8.913 3.024 1.00 75.50 92 VAL A N 1
ATOM 753 C CA . VAL A 1 92 ? -12.676 9.688 1.879 1.00 75.50 92 VAL A CA 1
ATOM 754 C C . VAL A 1 92 ? -12.413 8.703 0.733 1.00 75.50 92 VAL A C 1
ATOM 756 O O . VAL A 1 92 ? -11.684 7.724 0.927 1.00 75.50 92 VAL A O 1
ATOM 759 N N . PRO A 1 93 ? -13.023 8.888 -0.450 1.00 62.97 93 PRO A N 1
ATOM 760 C CA . PRO A 1 93 ? -12.868 7.948 -1.549 1.00 62.97 93 PRO A CA 1
ATOM 761 C C . PRO A 1 93 ? -11.404 7.867 -1.984 1.00 62.97 93 PRO A C 1
ATOM 763 O O . PRO A 1 93 ? -10.692 8.872 -2.036 1.00 62.97 93 PRO A O 1
ATOM 766 N N . LYS A 1 94 ? -10.953 6.655 -2.337 1.00 49.81 94 LYS A N 1
ATOM 767 C CA . LYS A 1 94 ? -9.592 6.453 -2.840 1.00 49.81 94 LYS A CA 1
ATOM 768 C C . LYS A 1 94 ? -9.370 7.370 -4.052 1.00 49.81 94 LYS A C 1
ATOM 770 O O . LYS A 1 94 ? -10.134 7.276 -5.020 1.00 49.81 94 LYS A O 1
ATOM 775 N N . PRO A 1 95 ? -8.319 8.208 -4.055 1.00 53.66 95 PRO A N 1
ATOM 776 C CA . PRO A 1 95 ? -8.011 9.023 -5.217 1.00 53.66 95 PRO A CA 1
ATOM 777 C C . PRO A 1 95 ? -7.751 8.107 -6.416 1.00 53.66 95 PRO A C 1
ATOM 779 O O . PRO A 1 95 ? -7.070 7.084 -6.288 1.00 53.66 95 PRO A O 1
ATOM 782 N N . LYS A 1 96 ? -8.295 8.457 -7.590 1.00 46.84 96 LYS A N 1
ATOM 783 C CA . LYS A 1 96 ? -8.054 7.694 -8.824 1.00 46.84 96 LYS A CA 1
ATOM 784 C C . LYS A 1 96 ? -6.541 7.575 -9.036 1.00 46.84 96 LYS A C 1
ATOM 786 O O . LYS A 1 96 ? -5.843 8.590 -9.152 1.00 46.84 96 LYS A O 1
ATOM 791 N N . GLU A 1 97 ? -6.040 6.336 -9.046 1.00 43.47 97 GLU A N 1
ATOM 792 C CA . GLU A 1 97 ? -4.631 6.064 -9.322 1.00 43.47 97 GLU A CA 1
ATOM 793 C C . GLU A 1 97 ? -4.283 6.708 -10.651 1.00 43.47 97 GLU A C 1
ATOM 795 O O . GLU A 1 97 ? -4.992 6.576 -11.647 1.00 43.47 97 GLU A O 1
ATOM 800 N N . SER A 1 98 ? -3.227 7.499 -10.641 1.00 45.22 98 SER A N 1
ATOM 801 C CA . SER A 1 98 ? -2.861 8.260 -11.810 1.00 45.22 98 SER A CA 1
ATOM 802 C C . SER A 1 98 ? -1.365 8.281 -11.984 1.00 45.22 98 SER A C 1
ATOM 804 O O . SER A 1 98 ? -0.617 8.236 -11.012 1.00 45.22 98 SER A O 1
ATOM 806 N N . THR A 1 99 ? -0.922 8.382 -13.231 1.00 36.84 99 THR A N 1
ATOM 807 C CA . THR A 1 99 ? 0.495 8.427 -13.615 1.00 36.84 99 THR A CA 1
ATOM 808 C C . THR A 1 99 ? 1.264 9.567 -12.925 1.00 36.84 99 THR A C 1
ATOM 810 O O . THR A 1 99 ? 2.445 9.421 -12.628 1.00 36.84 99 THR A O 1
ATOM 813 N N . SER A 1 100 ? 0.582 10.649 -12.522 1.00 40.91 100 SER A N 1
ATOM 814 C CA . SER A 1 100 ? 1.113 11.693 -11.625 1.00 40.91 100 SER A CA 1
ATOM 815 C C . SER A 1 100 ? 1.488 11.201 -10.222 1.00 40.91 100 SER A C 1
ATOM 817 O O . SER A 1 100 ? 2.433 11.711 -9.628 1.00 40.91 100 SER A O 1
ATOM 819 N N . GLY A 1 101 ? 0.756 10.221 -9.685 1.00 39.88 101 GLY A N 1
ATOM 820 C CA . GLY A 1 101 ? 1.058 9.571 -8.410 1.00 39.88 101 GLY A CA 1
ATOM 821 C C . GLY A 1 101 ? 2.343 8.745 -8.473 1.00 39.88 101 GLY A C 1
ATOM 822 O O . GLY A 1 101 ? 3.077 8.725 -7.497 1.00 39.88 101 GLY A O 1
ATOM 823 N N . LEU A 1 102 ? 2.679 8.168 -9.634 1.00 39.59 102 LEU A N 1
ATOM 824 C CA . LEU A 1 102 ? 3.941 7.448 -9.871 1.00 39.59 102 LEU A CA 1
ATOM 825 C C . LEU A 1 102 ? 5.159 8.397 -9.936 1.00 39.59 102 LEU A C 1
ATOM 827 O O . LEU A 1 102 ? 6.265 8.019 -9.562 1.00 39.59 102 LEU A O 1
ATOM 831 N N . LEU A 1 103 ? 4.955 9.648 -10.372 1.00 39.12 103 LEU A N 1
ATOM 832 C CA . LEU A 1 103 ? 5.990 10.691 -10.398 1.00 39.12 103 LEU A CA 1
ATOM 833 C C . LEU A 1 103 ? 6.164 11.367 -9.026 1.00 39.12 103 LEU A C 1
ATOM 835 O O . LEU A 1 103 ? 7.297 11.492 -8.562 1.00 39.12 103 LEU A O 1
ATOM 839 N N . LYS A 1 104 ? 5.067 11.708 -8.321 1.00 43.97 104 LYS A N 1
ATOM 840 C CA . LYS A 1 104 ? 5.112 12.140 -6.902 1.00 43.97 104 LYS A CA 1
ATOM 841 C C . LYS A 1 104 ? 5.659 11.028 -5.995 1.00 43.97 104 LYS A C 1
ATOM 843 O O . LYS A 1 104 ? 6.343 11.325 -5.015 1.00 43.97 104 LYS A O 1
ATOM 848 N N . ALA A 1 105 ? 5.468 9.759 -6.370 1.00 42.47 105 ALA A N 1
ATOM 849 C CA . ALA A 1 105 ? 6.064 8.628 -5.676 1.00 42.47 105 ALA A CA 1
ATOM 850 C C . ALA A 1 105 ? 7.593 8.689 -5.646 1.00 42.47 105 ALA A C 1
ATOM 852 O O . ALA A 1 105 ? 8.142 8.096 -4.744 1.00 42.47 105 ALA A O 1
ATOM 853 N N . ARG A 1 106 ? 8.315 9.431 -6.504 1.00 49.28 106 ARG A N 1
ATOM 854 C CA . ARG A 1 106 ? 9.783 9.566 -6.357 1.00 49.28 106 ARG A CA 1
ATOM 855 C C . ARG A 1 106 ? 10.206 10.327 -5.094 1.00 49.28 106 ARG A C 1
ATOM 857 O O . ARG A 1 106 ? 11.170 9.915 -4.461 1.00 49.28 106 ARG A O 1
ATOM 864 N N . LYS A 1 107 ? 9.480 11.386 -4.705 1.00 49.84 107 LYS A N 1
ATOM 865 C CA . LYS A 1 107 ? 9.723 12.116 -3.442 1.00 49.84 107 LYS A CA 1
ATOM 866 C C . LYS A 1 107 ? 9.349 11.247 -2.247 1.00 49.84 107 LYS A C 1
ATOM 868 O O . LYS A 1 107 ? 10.099 11.173 -1.281 1.00 49.84 107 LYS A O 1
ATOM 873 N N . ILE A 1 108 ? 8.230 10.532 -2.361 1.00 53.38 108 ILE A N 1
ATOM 874 C CA . ILE A 1 108 ? 7.798 9.590 -1.330 1.00 53.38 108 ILE A CA 1
ATOM 875 C C . ILE A 1 108 ? 8.822 8.450 -1.214 1.00 53.38 108 ILE A C 1
ATOM 877 O O . ILE A 1 108 ? 9.314 8.238 -0.130 1.00 53.38 108 ILE A O 1
ATOM 881 N N . LEU A 1 109 ? 9.262 7.819 -2.308 1.00 59.25 109 LEU A N 1
ATOM 882 C CA . LEU A 1 109 ? 10.283 6.754 -2.355 1.00 59.25 109 LEU A CA 1
ATOM 883 C C . LEU A 1 109 ? 11.681 7.200 -1.890 1.00 59.25 109 LEU A C 1
ATOM 885 O O . LEU A 1 109 ? 12.525 6.341 -1.647 1.00 59.25 109 LEU A O 1
ATOM 889 N N . SER A 1 110 ? 11.948 8.509 -1.816 1.00 61.78 110 SER A N 1
ATOM 890 C CA . SER A 1 110 ? 13.195 9.049 -1.254 1.00 61.78 110 SER A CA 1
ATOM 891 C C . SER A 1 110 ? 13.163 9.208 0.269 1.00 61.78 110 SER A C 1
ATOM 893 O O . SER A 1 110 ? 14.211 9.440 0.868 1.00 61.78 110 SER A O 1
ATOM 895 N N . ASP A 1 111 ? 11.984 9.080 0.884 1.00 72.56 111 ASP A N 1
ATOM 896 C CA . ASP A 1 111 ? 11.824 9.076 2.336 1.00 72.56 111 ASP A CA 1
ATOM 897 C C . ASP A 1 111 ? 12.291 7.737 2.937 1.00 72.56 111 ASP A C 1
ATOM 899 O O . ASP A 1 111 ? 12.392 6.709 2.260 1.00 72.56 111 ASP A O 1
ATOM 903 N N . ASN A 1 112 ? 12.601 7.750 4.229 1.00 83.06 112 ASN A N 1
ATOM 904 C CA . ASN A 1 112 ? 12.963 6.550 4.961 1.00 83.06 112 ASN A CA 1
ATOM 905 C C . ASN A 1 112 ? 11.693 5.825 5.440 1.00 83.06 112 ASN A C 1
ATOM 907 O O . ASN A 1 112 ? 10.950 6.349 6.269 1.00 83.06 112 ASN A O 1
ATOM 911 N N . PHE A 1 113 ? 11.474 4.601 4.949 1.00 86.38 113 PHE A N 1
ATOM 912 C CA . PHE A 1 113 ? 10.382 3.710 5.388 1.00 86.38 113 PHE A CA 1
ATOM 913 C C . PHE A 1 113 ? 10.851 2.596 6.324 1.00 86.38 113 PHE A C 1
ATOM 915 O O . PHE A 1 113 ? 10.071 1.713 6.684 1.00 86.38 113 PHE A O 1
ATOM 922 N N . GLY A 1 114 ? 12.126 2.628 6.708 1.00 89.12 114 GLY A N 1
ATOM 923 C CA . GLY A 1 114 ? 12.729 1.581 7.508 1.00 89.12 114 GLY A CA 1
ATOM 924 C C . GLY A 1 114 ? 12.899 0.292 6.710 1.00 89.12 114 GLY A C 1
ATOM 925 O O . GLY A 1 114 ? 13.173 0.304 5.505 1.00 89.12 114 GLY A O 1
ATOM 926 N N . SER A 1 115 ? 12.775 -0.828 7.405 1.00 89.00 115 SER A N 1
ATOM 927 C CA . SER A 1 115 ? 13.012 -2.163 6.864 1.00 89.00 115 SER A CA 1
ATOM 928 C C . SER A 1 115 ? 11.722 -2.855 6.415 1.00 89.00 115 SER A C 1
ATOM 930 O O . SER A 1 115 ? 10.633 -2.634 6.948 1.00 89.00 115 SER A O 1
ATOM 932 N N . ILE A 1 116 ? 11.865 -3.728 5.414 1.00 91.94 116 ILE A N 1
ATOM 933 C CA . ILE A 1 116 ? 10.826 -4.671 4.992 1.00 91.94 116 ILE A CA 1
ATOM 934 C C . ILE A 1 116 ? 11.290 -6.063 5.398 1.00 91.94 116 ILE A C 1
ATOM 936 O O . ILE A 1 116 ? 12.338 -6.533 4.945 1.00 91.94 116 ILE A O 1
ATOM 940 N N . HIS A 1 117 ? 10.490 -6.734 6.214 1.00 91.69 117 HIS A N 1
ATOM 941 C CA . HIS A 1 117 ? 10.760 -8.081 6.689 1.00 91.69 117 HIS A CA 1
ATOM 942 C C . HIS A 1 117 ? 9.907 -9.055 5.890 1.00 91.69 117 HIS A C 1
ATOM 944 O O . HIS A 1 117 ? 8.682 -8.978 5.906 1.00 91.69 117 HIS A O 1
ATOM 950 N N . VAL A 1 118 ? 10.559 -9.969 5.173 1.00 94.06 118 VAL A N 1
ATOM 951 C CA . VAL A 1 118 ? 9.886 -11.022 4.408 1.00 94.06 118 VAL A CA 1
ATOM 952 C C . VAL A 1 118 ? 10.271 -12.359 5.011 1.00 94.06 118 VAL A C 1
ATOM 954 O O . VAL A 1 118 ? 11.439 -12.751 4.956 1.00 94.06 118 VAL A O 1
ATOM 957 N N . TYR A 1 119 ? 9.295 -13.068 5.570 1.00 93.62 119 TYR A N 1
ATOM 958 C CA . TYR A 1 119 ? 9.518 -14.384 6.147 1.00 93.62 119 TYR A CA 1
ATOM 959 C C . TYR A 1 119 ? 8.891 -15.474 5.283 1.00 93.62 119 TYR A C 1
ATOM 961 O O . TYR A 1 119 ? 7.703 -15.445 4.967 1.00 93.62 119 TYR A O 1
ATOM 969 N N . PHE A 1 120 ? 9.705 -16.468 4.932 1.00 94.44 120 PHE A N 1
ATOM 970 C CA . PHE A 1 120 ? 9.271 -17.674 4.235 1.00 94.44 120 PHE A CA 1
ATOM 971 C C . PHE A 1 120 ? 9.145 -18.806 5.250 1.00 94.44 120 PHE A C 1
ATOM 973 O O . PHE A 1 120 ? 10.149 -19.334 5.736 1.00 94.44 120 PHE A O 1
ATOM 980 N N . GLY A 1 121 ? 7.910 -19.178 5.578 1.00 92.75 121 GLY A N 1
ATOM 981 C CA . GLY A 1 121 ? 7.647 -20.257 6.515 1.00 92.75 121 GLY A CA 1
ATOM 982 C C . GLY A 1 121 ? 7.911 -21.641 5.939 1.00 92.75 121 GLY A C 1
ATOM 983 O O . GLY A 1 121 ? 8.217 -21.829 4.759 1.00 92.75 121 GLY A O 1
ATOM 984 N N . GLN A 1 122 ? 7.818 -22.643 6.812 1.00 93.38 122 GLN A N 1
ATOM 985 C CA . GLN A 1 122 ? 8.075 -24.028 6.431 1.00 93.38 122 GLN A CA 1
ATOM 986 C C . GLN A 1 122 ? 7.052 -24.495 5.380 1.00 93.38 122 GLN A C 1
ATOM 988 O O . GLN A 1 122 ? 5.850 -24.398 5.636 1.00 93.38 122 GLN A O 1
ATOM 993 N N . PRO A 1 123 ? 7.496 -25.033 4.226 1.00 95.56 123 PRO A N 1
ATOM 994 C CA . PRO A 1 123 ? 6.587 -25.551 3.211 1.00 95.56 123 PRO A CA 1
ATOM 995 C C . PRO A 1 123 ? 5.693 -26.666 3.760 1.00 95.56 123 PRO A C 1
ATOM 997 O O . PRO A 1 123 ? 6.170 -27.642 4.345 1.00 95.56 123 PRO A O 1
ATOM 1000 N N . VAL A 1 124 ? 4.390 -26.556 3.521 1.00 96.19 124 VAL A N 1
ATOM 1001 C CA . VAL A 1 124 ? 3.380 -27.509 3.974 1.00 96.19 124 VAL A CA 1
ATOM 1002 C C . VAL A 1 124 ? 2.916 -28.367 2.801 1.00 96.19 124 VAL A C 1
ATOM 1004 O O . VAL A 1 124 ? 2.365 -27.873 1.821 1.00 96.19 124 VAL A O 1
ATOM 1007 N N . SER A 1 125 ? 3.146 -29.675 2.905 1.00 96.00 125 SE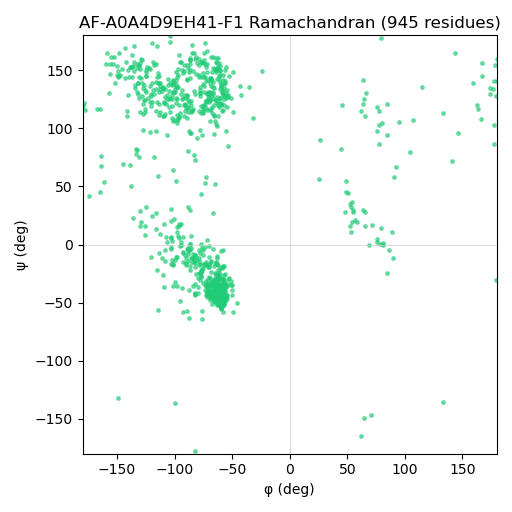R A N 1
ATOM 1008 C CA . SER A 1 125 ? 2.739 -30.670 1.904 1.00 96.00 125 SER A CA 1
ATOM 1009 C C . SER A 1 125 ? 1.227 -30.915 1.961 1.00 96.00 125 SER A C 1
ATOM 1011 O O . SER A 1 125 ? 0.715 -31.395 2.981 1.00 96.00 125 SER A O 1
ATOM 1013 N N . LEU A 1 126 ? 0.517 -30.652 0.857 1.00 94.12 126 LEU A N 1
ATOM 1014 C CA . LEU A 1 126 ? -0.909 -30.969 0.731 1.00 94.12 126 LEU A CA 1
ATOM 1015 C C . LEU A 1 126 ? -1.178 -32.459 0.914 1.00 94.12 126 LEU A C 1
ATOM 1017 O O . LEU A 1 126 ? -2.153 -32.831 1.560 1.00 94.12 126 LEU A O 1
ATOM 1021 N N . ARG A 1 127 ? -0.300 -33.322 0.399 1.00 93.31 127 ARG A N 1
ATOM 1022 C CA . ARG A 1 127 ? -0.378 -34.772 0.603 1.00 93.31 127 ARG A CA 1
ATOM 1023 C C . ARG A 1 127 ? -0.372 -35.145 2.075 1.00 93.31 127 ARG A C 1
ATOM 1025 O O . ARG A 1 127 ? -1.146 -36.008 2.482 1.00 93.31 127 ARG A O 1
ATOM 1032 N N . THR A 1 128 ? 0.506 -34.520 2.851 1.00 94.12 128 THR A N 1
ATOM 1033 C CA . THR A 1 128 ? 0.620 -34.791 4.285 1.00 94.12 128 THR A CA 1
ATOM 1034 C C . THR A 1 128 ? -0.628 -34.311 5.020 1.00 94.12 128 THR A C 1
ATOM 1036 O O . THR A 1 128 ? -1.140 -35.032 5.871 1.00 94.12 128 THR A O 1
ATOM 1039 N N . LEU A 1 129 ? -1.166 -33.141 4.651 1.00 93.31 129 LEU A N 1
ATOM 1040 C CA . LEU A 1 129 ? -2.419 -32.628 5.217 1.00 93.31 129 LEU A CA 1
ATOM 1041 C C . LEU A 1 129 ? -3.637 -33.491 4.853 1.00 93.31 129 LEU A C 1
ATOM 1043 O O . LEU A 1 129 ? -4.499 -33.712 5.697 1.00 93.31 129 LEU A O 1
ATOM 1047 N N . ALA A 1 130 ? -3.704 -33.987 3.617 1.00 91.88 130 ALA A N 1
ATOM 1048 C CA . ALA A 1 130 ? -4.825 -34.776 3.108 1.00 91.88 130 ALA A CA 1
ATOM 1049 C C . ALA A 1 130 ? -4.805 -36.243 3.574 1.00 91.88 130 ALA A C 1
ATOM 1051 O O . ALA A 1 130 ? -5.800 -36.956 3.418 1.00 91.88 130 ALA A O 1
ATOM 1052 N N . SER A 1 131 ? -3.678 -36.718 4.115 1.00 90.44 131 SER A N 1
ATOM 1053 C CA . SER A 1 131 ? -3.485 -38.113 4.515 1.00 90.44 131 SER A CA 1
ATOM 1054 C C . SER A 1 131 ? -4.527 -38.551 5.548 1.00 90.44 131 SER A C 1
ATOM 1056 O O . SER A 1 131 ? -4.558 -38.042 6.665 1.00 90.44 131 SER A O 1
ATOM 1058 N N . GLY A 1 132 ? -5.370 -39.519 5.175 1.00 84.75 132 GLY A N 1
ATOM 1059 C CA . GLY A 1 132 ? -6.443 -40.040 6.028 1.00 84.75 132 GLY A CA 1
ATOM 1060 C C . GLY A 1 132 ? -7.674 -39.133 6.154 1.00 84.75 132 GLY A C 1
ATOM 1061 O O . GLY A 1 132 ? -8.592 -39.501 6.876 1.00 84.75 132 GLY A O 1
ATOM 1062 N N . ARG A 1 133 ? -7.704 -37.983 5.463 1.00 86.88 133 ARG A N 1
ATOM 1063 C CA . ARG A 1 133 ? -8.837 -37.038 5.459 1.00 86.88 133 ARG A CA 1
ATOM 1064 C C . ARG A 1 133 ? -9.591 -37.003 4.133 1.00 86.88 133 ARG A C 1
ATOM 1066 O O . ARG A 1 133 ? -10.802 -36.866 4.141 1.00 86.88 133 ARG A O 1
ATOM 1073 N N . ILE A 1 134 ? -8.885 -37.136 3.006 1.00 86.50 134 ILE A N 1
ATOM 1074 C CA . ILE A 1 134 ? -9.477 -37.039 1.663 1.00 86.50 134 ILE A CA 1
ATOM 1075 C C . ILE A 1 134 ? -9.240 -38.322 0.867 1.00 86.50 134 ILE A C 1
ATOM 1077 O O . ILE A 1 134 ? -8.090 -38.695 0.603 1.00 86.50 134 ILE A O 1
ATOM 1081 N N . ASP A 1 135 ? -10.323 -38.953 0.400 1.00 80.38 135 ASP A N 1
ATOM 1082 C CA . ASP A 1 135 ? -10.240 -39.991 -0.627 1.00 80.38 135 ASP A CA 1
ATOM 1083 C C . ASP A 1 135 ? -10.238 -39.373 -2.033 1.00 80.38 135 ASP A C 1
ATOM 1085 O O . ASP A 1 135 ? -11.173 -38.709 -2.472 1.00 80.38 135 ASP A O 1
ATOM 1089 N N . ARG A 1 136 ? -9.160 -39.631 -2.776 1.00 80.75 136 ARG A N 1
ATOM 1090 C CA . ARG A 1 136 ? -8.975 -39.145 -4.150 1.00 80.75 136 ARG A CA 1
ATOM 1091 C C . ARG A 1 136 ? -9.430 -40.154 -5.214 1.00 80.75 136 ARG A C 1
ATOM 1093 O O . ARG A 1 136 ? -9.211 -39.904 -6.397 1.00 80.75 136 ARG A O 1
ATOM 1100 N N . CYS A 1 137 ? -9.928 -41.336 -4.835 1.00 74.50 137 CYS A N 1
ATOM 1101 C CA . CYS A 1 137 ? -10.367 -42.377 -5.778 1.00 74.50 137 CYS A CA 1
ATOM 1102 C C . CYS A 1 137 ? -11.589 -41.970 -6.625 1.00 74.50 137 CYS A C 1
ATOM 1104 O O . CYS A 1 137 ? -11.545 -42.208 -7.836 1.00 74.50 137 CYS A O 1
ATOM 1106 N N . PRO A 1 138 ? -12.627 -41.302 -6.076 1.00 68.19 138 PRO A N 1
ATOM 1107 C CA . PRO A 1 138 ? -13.828 -40.935 -6.835 1.00 68.19 138 PRO A CA 1
ATOM 1108 C C . PRO A 1 138 ? -13.549 -40.060 -8.066 1.00 68.19 138 PRO A C 1
ATOM 1110 O O . PRO A 1 138 ? -14.216 -40.183 -9.088 1.00 68.19 138 PRO A O 1
ATOM 1113 N N . TYR A 1 139 ? -12.492 -39.246 -8.025 1.00 66.50 139 TYR A N 1
ATOM 1114 C CA . TYR A 1 139 ? -12.088 -38.361 -9.123 1.00 66.50 139 TYR A CA 1
ATOM 1115 C C . TYR A 1 139 ? -11.568 -39.089 -10.374 1.00 66.50 139 TYR A C 1
ATOM 1117 O O . TYR A 1 139 ? -11.467 -38.479 -11.436 1.00 66.50 139 TYR A O 1
ATOM 1125 N N . HIS A 1 140 ? -11.247 -40.386 -10.279 1.00 64.69 140 HIS A N 1
ATOM 1126 C CA . HIS A 1 140 ? -10.912 -41.216 -11.446 1.00 64.69 140 HIS A CA 1
ATOM 1127 C C . HIS A 1 140 ? -12.145 -41.750 -12.179 1.00 64.69 140 HIS A C 1
ATOM 1129 O O . HIS A 1 140 ? -12.021 -42.212 -13.312 1.00 64.69 140 HIS A O 1
ATOM 1135 N N . LEU A 1 141 ? -13.320 -41.697 -11.547 1.00 67.06 141 LEU A N 1
ATOM 1136 C CA . LEU A 1 141 ? -14.550 -42.282 -12.079 1.00 67.06 141 LEU A CA 1
ATOM 1137 C C . LEU A 1 141 ? -15.314 -41.324 -13.003 1.00 67.06 141 LEU A C 1
ATOM 1139 O O . LEU A 1 141 ? -16.313 -41.719 -13.598 1.00 67.06 141 LEU A O 1
ATOM 1143 N N . VAL A 1 142 ? -14.849 -40.078 -13.151 1.00 62.72 142 VAL A N 1
ATOM 1144 C CA . VAL A 1 142 ? -15.530 -39.035 -13.927 1.00 62.72 142 VAL A CA 1
ATOM 1145 C C . VAL A 1 142 ? -14.568 -38.412 -14.954 1.00 62.72 142 VAL A C 1
ATOM 1147 O O . VAL A 1 142 ? -13.425 -38.092 -14.612 1.00 62.72 142 VAL A O 1
ATOM 1150 N N . PRO A 1 143 ? -14.991 -38.208 -16.219 1.00 63.00 143 PRO A N 1
ATOM 1151 C CA . PRO A 1 143 ? -14.144 -37.625 -17.256 1.00 63.00 143 PRO A CA 1
ATOM 1152 C C . PRO A 1 143 ? -13.597 -36.233 -16.898 1.00 63.00 143 PRO A C 1
ATOM 1154 O O . PRO A 1 143 ? -14.337 -35.335 -16.503 1.00 63.00 143 PRO A O 1
ATOM 1157 N N . ARG A 1 144 ? -12.289 -36.029 -17.110 1.00 60.34 144 ARG A N 1
ATOM 1158 C CA . ARG A 1 144 ? -11.538 -34.832 -16.666 1.00 60.34 144 ARG A CA 1
ATOM 1159 C C . ARG A 1 144 ? -11.968 -33.507 -17.311 1.00 60.34 144 ARG A C 1
ATOM 1161 O O . ARG A 1 144 ? -11.590 -32.451 -16.817 1.00 60.34 144 ARG A O 1
ATOM 1168 N N . HIS A 1 145 ? -12.700 -33.566 -18.422 1.00 58.75 145 HIS A N 1
ATOM 1169 C CA . HIS A 1 145 ? -13.172 -32.399 -19.172 1.00 58.75 145 HIS A CA 1
ATOM 1170 C C . HIS A 1 145 ? -14.525 -31.866 -18.674 1.00 58.75 145 HIS A C 1
ATOM 1172 O O . HIS A 1 145 ? -14.958 -30.809 -19.125 1.00 58.75 145 HIS A O 1
ATOM 1178 N N . LEU A 1 146 ? -15.196 -32.576 -17.760 1.00 57.22 146 LEU A N 1
ATOM 1179 C CA . LEU A 1 146 ? -16.443 -32.117 -17.156 1.00 57.22 146 LEU A CA 1
ATOM 1180 C C . LEU A 1 146 ? -16.142 -31.294 -15.892 1.00 57.22 146 LEU A C 1
ATOM 1182 O O . LEU A 1 146 ? -15.408 -31.777 -15.023 1.00 57.22 146 LEU A O 1
ATOM 1186 N N . PRO A 1 147 ? -16.701 -30.075 -15.756 1.00 56.41 147 PRO A N 1
ATOM 1187 C CA . PRO A 1 147 ? -16.623 -29.313 -14.517 1.00 56.41 147 PRO A CA 1
ATOM 1188 C C . PRO A 1 147 ? -17.265 -30.118 -13.385 1.00 56.41 147 PRO A C 1
ATOM 1190 O O . PRO A 1 147 ? -18.436 -30.485 -13.467 1.00 56.41 147 PRO A O 1
ATOM 1193 N N . GLN A 1 148 ? -16.502 -30.404 -12.333 1.00 63.62 148 GLN A N 1
ATOM 1194 C CA . GLN A 1 148 ? -17.019 -31.061 -11.137 1.00 63.62 148 GLN A CA 1
ATOM 1195 C C . GLN A 1 148 ? -17.150 -30.040 -10.023 1.00 63.62 148 GLN A C 1
ATOM 1197 O O . GLN A 1 148 ? -16.216 -29.294 -9.732 1.00 63.62 148 GLN A O 1
ATOM 1202 N N . ARG A 1 149 ? -18.309 -30.043 -9.370 1.00 65.44 149 ARG A N 1
ATOM 1203 C CA . ARG A 1 149 ? -18.458 -29.389 -8.077 1.00 65.44 149 ARG A CA 1
ATOM 1204 C C . ARG A 1 149 ? -17.639 -30.188 -7.061 1.00 65.44 149 ARG A C 1
ATOM 1206 O O . ARG A 1 149 ? -17.731 -31.413 -7.033 1.00 65.44 149 ARG A O 1
ATOM 1213 N N . LEU A 1 150 ? -16.811 -29.504 -6.277 1.00 69.12 150 LEU A N 1
ATOM 1214 C CA . LEU A 1 150 ? -16.053 -30.132 -5.191 1.00 69.12 150 LEU A CA 1
ATOM 1215 C C . LEU A 1 150 ? -17.033 -30.738 -4.181 1.00 69.12 150 LEU A C 1
ATOM 1217 O O . LEU A 1 150 ? -18.070 -30.125 -3.914 1.00 69.12 150 LEU A O 1
ATOM 1221 N N . SER A 1 151 ? -16.721 -31.928 -3.660 1.00 78.81 151 SER A N 1
ATOM 1222 C CA . SER A 1 151 ? -17.502 -32.537 -2.579 1.00 78.81 151 SER A CA 1
ATOM 1223 C C . SER A 1 151 ? -17.440 -31.671 -1.319 1.00 78.81 151 SER A C 1
ATOM 1225 O O . SER A 1 151 ? -16.485 -30.911 -1.141 1.00 78.81 151 SER A O 1
ATOM 1227 N N . GLU A 1 152 ? -18.442 -31.795 -0.448 1.00 83.44 152 GLU A N 1
ATOM 1228 C CA . GLU A 1 152 ? -18.506 -31.055 0.822 1.00 83.44 152 GLU A CA 1
ATOM 1229 C C . GLU A 1 152 ? -17.240 -31.282 1.664 1.00 83.44 152 GLU A C 1
ATOM 1231 O O . GLU A 1 152 ? -16.595 -30.309 2.045 1.00 83.44 152 GLU A O 1
ATOM 1236 N N . ASP A 1 153 ? -16.779 -32.533 1.784 1.00 85.25 153 ASP A N 1
ATOM 1237 C CA . ASP A 1 153 ? -15.536 -32.891 2.487 1.00 85.25 153 ASP A CA 1
ATOM 1238 C C . ASP A 1 153 ? -14.297 -32.139 1.964 1.00 85.25 153 ASP A C 1
ATOM 1240 O O . ASP A 1 153 ? -13.383 -31.800 2.716 1.00 85.25 153 ASP A O 1
ATOM 1244 N N . ILE A 1 154 ? -14.231 -31.872 0.653 1.00 84.44 154 ILE A N 1
ATOM 1245 C CA . ILE A 1 154 ? -13.103 -31.140 0.064 1.00 84.44 154 ILE A CA 1
ATOM 1246 C C . ILE A 1 154 ? -13.251 -29.646 0.290 1.00 84.44 154 ILE A C 1
ATOM 1248 O O . ILE A 1 154 ? -12.244 -28.977 0.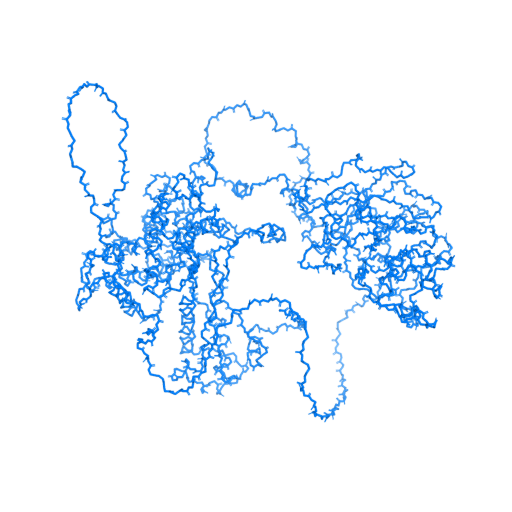505 1.00 84.44 154 ILE A O 1
ATOM 1252 N N . GLN A 1 155 ? -14.470 -29.113 0.245 1.00 87.19 155 GLN A N 1
ATOM 1253 C CA . GLN A 1 155 ? -14.700 -27.712 0.582 1.00 87.19 155 GLN A CA 1
ATOM 1254 C C . GLN A 1 155 ? -14.290 -27.440 2.031 1.00 87.19 155 GLN A C 1
ATOM 1256 O O . GLN A 1 155 ? -13.525 -26.508 2.265 1.00 87.19 155 GLN A O 1
ATOM 1261 N N . GLU A 1 156 ? -14.689 -28.307 2.963 1.00 88.31 156 GLU A N 1
ATOM 1262 C CA . GLU A 1 156 ? -14.265 -28.252 4.364 1.00 88.31 156 GLU A CA 1
ATOM 1263 C C . GLU A 1 156 ? -12.739 -28.359 4.493 1.00 88.31 156 GLU A C 1
ATOM 1265 O O . GLU A 1 156 ? -12.107 -27.526 5.139 1.00 88.31 156 GLU A O 1
ATOM 1270 N N . PHE A 1 157 ? -12.107 -29.302 3.789 1.00 90.69 157 PHE A N 1
ATOM 1271 C CA . PHE A 1 157 ? -10.650 -29.436 3.809 1.00 90.69 157 PHE A CA 1
ATOM 1272 C C . PHE A 1 157 ? -9.913 -28.220 3.223 1.00 90.69 157 PHE A C 1
ATOM 1274 O O . PHE A 1 157 ? -8.871 -27.824 3.744 1.00 90.69 157 PHE A O 1
ATOM 1281 N N . VAL A 1 158 ? -10.419 -27.607 2.148 1.00 91.00 158 VAL A N 1
ATOM 1282 C CA . VAL A 1 158 ? -9.856 -26.361 1.595 1.00 91.00 158 VAL A CA 1
ATOM 1283 C C . VAL A 1 158 ? -9.976 -25.234 2.620 1.00 91.00 158 VAL A C 1
ATOM 1285 O O . VAL A 1 158 ? -9.019 -24.478 2.797 1.00 91.00 158 VAL A O 1
ATOM 1288 N N . THR A 1 159 ? -11.109 -25.142 3.318 1.00 89.50 159 THR A N 1
ATOM 1289 C CA . THR A 1 159 ? -11.319 -24.177 4.401 1.00 89.50 159 THR A CA 1
ATOM 1290 C C . THR A 1 159 ? -10.330 -24.395 5.549 1.00 89.50 159 THR A C 1
ATOM 1292 O O . THR A 1 159 ? -9.636 -23.453 5.928 1.00 89.50 159 THR A O 1
ATOM 1295 N N . ASP A 1 160 ? -10.164 -25.629 6.026 1.00 89.62 160 ASP A N 1
ATOM 1296 C CA . ASP A 1 160 ? -9.176 -25.997 7.050 1.00 89.62 160 ASP A CA 1
ATOM 1297 C C . ASP A 1 160 ? -7.747 -25.601 6.657 1.00 89.62 160 ASP A C 1
ATOM 1299 O O . ASP A 1 160 ? -6.977 -25.072 7.463 1.00 89.62 160 ASP A O 1
ATOM 1303 N N . VAL A 1 161 ? -7.369 -25.884 5.406 1.00 92.75 161 VAL A N 1
ATOM 1304 C CA . VAL A 1 161 ? -6.038 -25.571 4.878 1.00 92.75 161 VAL A CA 1
ATOM 1305 C C . VAL A 1 161 ? -5.835 -24.062 4.802 1.00 92.75 161 VAL A C 1
ATOM 1307 O O . VAL A 1 161 ? -4.762 -23.597 5.182 1.00 92.75 161 VAL A O 1
ATOM 1310 N N . ALA A 1 162 ? -6.843 -23.308 4.358 1.00 92.00 162 ALA A N 1
ATOM 1311 C CA . ALA A 1 162 ? -6.786 -21.852 4.276 1.00 92.00 162 ALA A CA 1
ATOM 1312 C C . ALA A 1 162 ? -6.494 -21.234 5.646 1.00 92.00 162 ALA A C 1
ATOM 1314 O O . ALA A 1 162 ? -5.453 -20.604 5.825 1.00 92.00 162 ALA A O 1
ATOM 1315 N N . TYR A 1 163 ? -7.346 -21.509 6.632 1.00 89.81 163 TYR A N 1
ATOM 1316 C CA . TYR A 1 163 ? -7.164 -20.970 7.975 1.00 89.81 163 TYR A CA 1
ATOM 1317 C C . TYR A 1 163 ? -5.838 -21.433 8.601 1.00 89.81 163 TYR A C 1
ATOM 1319 O O . TYR A 1 163 ? -5.157 -20.671 9.287 1.00 89.81 163 TYR A O 1
ATOM 1327 N N . LYS A 1 164 ? -5.398 -22.671 8.333 1.00 90.38 164 LYS A N 1
ATOM 1328 C CA . LYS A 1 164 ? -4.082 -23.139 8.791 1.00 90.38 164 LYS A CA 1
ATOM 1329 C C . LYS A 1 164 ? -2.924 -22.342 8.183 1.00 90.38 164 LYS A C 1
ATOM 1331 O O . LYS A 1 164 ? -1.950 -22.090 8.889 1.00 90.38 164 LYS A O 1
ATOM 1336 N N . MET A 1 165 ? -2.977 -22.001 6.894 1.00 92.31 165 MET A N 1
ATOM 1337 C CA . MET A 1 165 ? -1.927 -21.190 6.257 1.00 92.31 165 MET A CA 1
ATOM 1338 C C . MET A 1 165 ? -1.873 -19.793 6.857 1.00 92.31 165 MET A C 1
ATOM 1340 O O . MET A 1 165 ? -0.786 -19.291 7.121 1.00 92.31 165 MET A O 1
ATOM 1344 N N . GLU A 1 166 ? -3.031 -19.219 7.141 1.00 89.19 166 GLU A N 1
ATOM 1345 C CA . GLU A 1 166 ? -3.163 -17.910 7.762 1.00 89.19 166 GLU A CA 1
ATOM 1346 C C . GLU A 1 166 ? -2.581 -17.862 9.182 1.00 89.19 166 GLU A C 1
ATOM 1348 O O . GLU A 1 166 ? -1.793 -16.971 9.489 1.00 89.19 166 GLU A O 1
ATOM 1353 N N . LEU A 1 167 ? -2.833 -18.876 10.023 1.00 87.50 167 LEU A N 1
ATOM 1354 C CA . LEU A 1 167 ? -2.164 -18.975 11.330 1.00 87.50 167 LEU A CA 1
ATOM 1355 C C . LEU A 1 167 ? -0.645 -19.042 11.205 1.00 87.50 167 LEU A C 1
ATOM 1357 O O . LEU A 1 167 ? 0.059 -18.412 11.986 1.00 87.50 167 LEU A O 1
ATOM 1361 N N . LEU A 1 168 ? -0.136 -19.798 10.229 1.00 91.31 168 LEU A N 1
ATOM 1362 C CA . LEU A 1 168 ? 1.304 -19.858 9.990 1.00 91.31 168 LEU A CA 1
ATOM 1363 C C . LEU A 1 168 ? 1.842 -18.506 9.512 1.00 91.31 168 LEU A C 1
ATOM 1365 O O . LEU A 1 168 ? 2.987 -18.187 9.807 1.00 91.31 168 LEU A O 1
ATOM 1369 N N . GLN A 1 169 ? 1.064 -17.708 8.780 1.00 91.19 169 GLN A N 1
ATOM 1370 C CA . GLN A 1 169 ? 1.465 -16.349 8.411 1.00 91.19 169 GLN A CA 1
ATOM 1371 C C . GLN A 1 169 ? 1.503 -15.428 9.634 1.00 91.19 169 GLN A C 1
ATOM 1373 O O . GLN A 1 169 ? 2.477 -14.696 9.787 1.00 91.19 169 GLN A O 1
ATOM 1378 N N . ILE A 1 170 ? 0.512 -15.523 10.528 1.00 88.50 170 ILE A N 1
ATOM 1379 C CA . ILE A 1 170 ? 0.462 -14.771 11.790 1.00 88.50 170 ILE A CA 1
ATOM 1380 C C . ILE A 1 170 ? 1.636 -15.143 12.706 1.00 88.50 170 ILE A C 1
ATOM 1382 O O . ILE A 1 170 ? 2.340 -14.259 13.183 1.00 88.50 170 ILE A O 1
ATOM 1386 N N . GLU A 1 171 ? 1.886 -16.439 12.922 1.00 88.19 171 GLU A N 1
ATOM 1387 C CA . GLU A 1 171 ? 2.986 -16.936 13.769 1.00 88.19 171 GLU A CA 1
ATOM 1388 C C . GLU A 1 171 ? 4.353 -16.441 13.272 1.00 88.19 171 GLU A C 1
ATOM 1390 O O . GLU A 1 171 ? 5.259 -16.167 14.056 1.00 88.19 171 GLU A O 1
ATOM 1395 N N . ASN A 1 172 ? 4.486 -16.290 11.955 1.00 90.75 172 ASN A N 1
ATOM 1396 C CA . ASN A 1 172 ? 5.709 -15.854 11.299 1.00 90.75 172 ASN A CA 1
ATOM 1397 C C . ASN A 1 172 ? 5.747 -14.345 11.001 1.00 90.75 172 ASN A C 1
ATOM 1399 O O . ASN A 1 172 ? 6.660 -13.879 10.316 1.00 90.75 172 ASN A O 1
ATOM 1403 N N . MET A 1 173 ? 4.755 -13.571 11.442 1.00 91.56 173 MET A N 1
ATOM 1404 C CA . MET A 1 173 ? 4.714 -12.130 11.211 1.00 91.56 173 MET A CA 1
ATOM 1405 C C . MET A 1 173 ? 5.734 -11.432 12.111 1.00 91.56 173 MET A C 1
ATOM 1407 O O . MET A 1 173 ? 5.669 -11.527 13.334 1.00 91.56 173 MET A O 1
ATOM 1411 N N . VAL A 1 174 ? 6.672 -10.713 11.493 1.00 93.19 174 VAL A N 1
ATOM 1412 C CA . VAL A 1 174 ? 7.704 -9.965 12.219 1.00 93.19 174 VAL A CA 1
ATOM 1413 C C . VAL A 1 174 ? 7.101 -8.677 12.773 1.00 93.19 174 VAL A C 1
ATOM 1415 O O . VAL A 1 174 ? 6.501 -7.905 12.026 1.00 93.19 174 VAL A O 1
ATOM 1418 N N . LEU A 1 175 ? 7.274 -8.441 14.071 1.00 94.75 175 LEU A N 1
ATOM 1419 C CA . LEU A 1 175 ? 6.826 -7.241 14.774 1.00 94.75 175 LEU A CA 1
ATOM 1420 C C . LEU A 1 175 ? 8.014 -6.313 15.046 1.00 94.75 175 LEU A C 1
ATOM 1422 O O . LEU A 1 175 ? 9.002 -6.727 15.659 1.00 94.75 175 LEU A O 1
ATOM 1426 N N . SER A 1 176 ? 7.900 -5.054 14.620 1.00 93.94 176 SER A N 1
ATOM 1427 C CA . SER A 1 176 ? 8.909 -4.016 14.856 1.00 93.94 176 SER A CA 1
ATOM 1428 C C . SER A 1 176 ? 8.731 -3.350 16.233 1.00 93.94 176 SER A C 1
ATOM 1430 O O . SER A 1 176 ? 7.659 -3.445 16.841 1.00 93.94 176 SER A O 1
ATOM 1432 N N . PRO A 1 177 ? 9.737 -2.613 16.744 1.00 95.12 177 PRO A N 1
ATOM 1433 C CA . PRO A 1 177 ? 9.594 -1.849 17.985 1.00 95.12 177 PRO A CA 1
ATOM 1434 C C . PRO A 1 177 ? 8.447 -0.829 17.939 1.00 95.12 177 PRO A C 1
ATOM 1436 O O . PRO A 1 177 ? 7.776 -0.613 18.949 1.00 95.12 177 PRO A O 1
ATOM 1439 N N . TRP A 1 178 ? 8.181 -0.239 16.767 1.00 95.81 178 TRP A N 1
ATOM 1440 C CA . TRP A 1 178 ? 7.100 0.729 16.577 1.00 95.81 178 TRP A CA 1
ATOM 1441 C C . TRP A 1 178 ? 5.713 0.149 16.880 1.00 95.81 178 TRP A C 1
ATOM 1443 O O . TRP A 1 178 ? 4.894 0.828 17.492 1.00 95.81 178 TRP A O 1
ATOM 1453 N N . VAL A 1 179 ? 5.464 -1.123 16.554 1.00 96.19 179 VAL A N 1
ATOM 1454 C CA . VAL A 1 179 ? 4.197 -1.805 16.876 1.00 96.19 179 VAL A CA 1
ATOM 1455 C C . VAL A 1 179 ? 3.914 -1.789 18.385 1.00 96.19 179 VAL A C 1
ATOM 1457 O O . VAL A 1 179 ? 2.779 -1.561 18.819 1.00 96.19 179 VAL A O 1
ATOM 1460 N N . LEU A 1 180 ? 4.956 -1.974 19.202 1.00 97.19 180 LEU A N 1
ATOM 1461 C CA . LEU A 1 180 ? 4.847 -1.913 20.659 1.00 97.19 180 LEU A CA 1
ATOM 1462 C C . LEU A 1 180 ? 4.644 -0.472 21.143 1.00 97.19 180 LEU A C 1
ATOM 1464 O O . LEU A 1 180 ? 3.765 -0.218 21.964 1.00 97.19 180 LEU A O 1
ATOM 1468 N N . ILE A 1 181 ? 5.424 0.468 20.600 1.00 97.00 181 ILE A N 1
ATOM 1469 C CA . ILE A 1 181 ? 5.363 1.898 20.938 1.00 97.00 181 ILE A CA 1
ATOM 1470 C C . ILE A 1 181 ? 3.970 2.463 20.651 1.00 97.00 181 ILE A C 1
ATOM 1472 O O . ILE A 1 181 ? 3.379 3.080 21.532 1.00 97.00 181 ILE A O 1
ATOM 1476 N N . ALA A 1 182 ? 3.414 2.206 19.464 1.00 96.56 182 ALA A N 1
ATOM 1477 C CA . ALA A 1 182 ? 2.076 2.649 19.080 1.00 96.56 182 ALA A CA 1
ATOM 1478 C C . ALA A 1 182 ? 0.998 2.080 20.017 1.00 96.56 182 ALA A C 1
ATOM 1480 O O . ALA A 1 182 ? 0.081 2.794 20.418 1.00 96.56 182 ALA A O 1
ATOM 1481 N N . SER A 1 183 ? 1.137 0.815 20.428 1.00 97.25 183 SER A N 1
ATOM 1482 C CA . SER A 1 183 ? 0.205 0.168 21.361 1.00 97.25 183 SER A CA 1
ATOM 1483 C C . SER A 1 183 ? 0.244 0.790 22.759 1.00 97.25 183 SER A C 1
ATOM 1485 O O . SER A 1 183 ? -0.803 0.972 23.378 1.00 97.25 183 SER A O 1
ATOM 1487 N N . VAL A 1 184 ? 1.435 1.147 23.253 1.00 97.31 184 VAL A N 1
ATOM 1488 C CA . VAL A 1 184 ? 1.588 1.873 24.522 1.00 97.31 184 VAL A CA 1
ATOM 1489 C C . VAL A 1 184 ? 1.049 3.296 24.388 1.00 97.31 184 VAL A C 1
ATOM 1491 O O . VAL A 1 184 ? 0.289 3.736 25.247 1.00 97.31 184 VAL A O 1
ATOM 1494 N N . LEU A 1 185 ? 1.391 4.004 23.312 1.00 95.75 185 LEU A N 1
ATOM 1495 C CA . LEU A 1 185 ? 0.976 5.387 23.084 1.00 95.75 185 LEU A CA 1
ATOM 1496 C C . LEU A 1 185 ? -0.550 5.530 23.059 1.00 95.75 185 LEU A C 1
ATOM 1498 O O . LEU A 1 185 ? -1.085 6.382 23.759 1.00 95.75 185 LEU A O 1
ATOM 1502 N N . LEU A 1 186 ? -1.256 4.649 22.340 1.00 95.06 186 LEU A N 1
ATOM 1503 C CA . LEU A 1 186 ? -2.723 4.665 22.257 1.00 95.06 186 LEU A CA 1
ATOM 1504 C C . LEU A 1 186 ? -3.420 4.471 23.614 1.00 95.06 186 LEU A C 1
ATOM 1506 O O . LEU A 1 186 ? -4.535 4.947 23.795 1.00 95.06 186 LEU A O 1
ATOM 1510 N N . GLN A 1 187 ? -2.777 3.800 24.575 1.00 94.81 187 GLN A N 1
ATOM 1511 C CA . GLN A 1 187 ? -3.311 3.634 25.933 1.00 94.81 187 GLN A CA 1
ATOM 1512 C C . GLN A 1 187 ? -2.914 4.766 26.896 1.00 94.81 187 GLN A C 1
ATOM 1514 O O . GLN A 1 187 ? -3.322 4.746 28.054 1.00 94.81 187 GLN A O 1
ATOM 1519 N N . ASN A 1 188 ? -2.086 5.720 26.461 1.00 94.31 188 ASN A N 1
ATOM 1520 C CA . ASN A 1 188 ? -1.597 6.834 27.282 1.00 94.31 188 ASN A CA 1
ATOM 1521 C C . ASN A 1 188 ? -1.788 8.181 26.552 1.00 94.31 188 ASN A C 1
ATOM 1523 O O . ASN A 1 188 ? -1.006 9.108 26.742 1.00 94.31 188 ASN A O 1
ATOM 1527 N N . LEU A 1 189 ? -2.803 8.286 25.687 1.00 89.50 189 LEU A N 1
ATOM 1528 C CA . LEU A 1 189 ? -3.159 9.547 25.036 1.00 89.50 189 LEU A CA 1
ATOM 1529 C C . LEU A 1 189 ? -3.630 10.590 26.069 1.00 89.50 189 LEU A C 1
ATOM 1531 O O . LEU A 1 189 ? -4.210 10.213 27.089 1.00 89.50 189 LEU A O 1
ATOM 1535 N N . PRO A 1 190 ? -3.418 11.897 25.814 1.00 87.56 190 PRO A N 1
ATOM 1536 C CA . PRO A 1 190 ? -2.839 12.486 24.596 1.00 87.56 190 PRO A CA 1
ATOM 1537 C C . PRO A 1 190 ? -1.298 12.503 24.552 1.00 87.56 190 PRO A C 1
ATOM 1539 O O . PRO A 1 190 ? -0.730 12.751 23.490 1.00 87.56 190 PRO A O 1
ATOM 1542 N N . ALA A 1 191 ? -0.621 12.247 25.677 1.00 91.31 191 ALA A N 1
ATOM 1543 C CA . ALA A 1 191 ? 0.828 12.391 25.806 1.00 91.31 191 ALA A CA 1
ATOM 1544 C C . ALA A 1 191 ? 1.422 11.406 26.822 1.00 91.31 191 ALA A C 1
ATOM 1546 O O . ALA A 1 191 ? 0.835 11.159 27.875 1.00 91.31 191 ALA A O 1
ATOM 1547 N N . ILE A 1 192 ? 2.641 10.926 26.564 1.00 95.44 192 ILE A N 1
ATOM 1548 C CA . ILE A 1 192 ? 3.396 10.070 27.491 1.00 95.44 192 ILE A CA 1
ATOM 1549 C C . ILE A 1 192 ? 4.833 10.569 27.651 1.00 95.44 192 ILE A C 1
ATOM 1551 O O . ILE A 1 192 ? 5.472 10.965 26.680 1.00 95.44 192 ILE A O 1
ATOM 1555 N N . ASP A 1 193 ? 5.359 10.547 28.876 1.00 97.06 193 ASP A N 1
ATOM 1556 C CA . ASP A 1 193 ? 6.777 10.828 29.128 1.00 97.06 193 ASP A CA 1
ATOM 1557 C C . ASP A 1 193 ? 7.682 9.834 28.378 1.00 97.06 193 ASP A C 1
ATOM 1559 O O . ASP A 1 193 ? 7.393 8.636 28.322 1.00 97.06 193 ASP A O 1
ATOM 1563 N N . PHE A 1 194 ? 8.771 10.326 27.786 1.00 96.62 194 PHE A N 1
ATOM 1564 C CA . PHE A 1 194 ? 9.655 9.507 26.959 1.00 96.62 194 PHE A CA 1
ATOM 1565 C C . PHE A 1 194 ? 10.294 8.344 27.731 1.00 96.62 194 PHE A C 1
ATOM 1567 O O . PHE A 1 194 ? 10.350 7.231 27.205 1.00 96.62 194 PHE A O 1
ATOM 1574 N N . GLU A 1 195 ? 10.744 8.553 28.970 1.00 96.12 195 GLU A N 1
ATOM 1575 C CA . GLU A 1 195 ? 11.367 7.483 29.757 1.00 96.12 195 GLU A CA 1
ATOM 1576 C C . GLU A 1 195 ? 10.321 6.437 30.169 1.00 96.12 195 GLU A C 1
ATOM 1578 O O . GLU A 1 195 ? 10.567 5.233 30.053 1.00 96.12 195 GLU A O 1
ATOM 1583 N N . LEU A 1 196 ? 9.108 6.877 30.528 1.00 96.94 196 LEU A N 1
ATOM 1584 C CA . LEU A 1 196 ? 7.990 5.968 30.801 1.00 96.94 196 LEU A CA 1
ATOM 1585 C C . LEU A 1 196 ? 7.576 5.164 29.557 1.00 96.94 196 LEU A C 1
ATOM 1587 O O . LEU A 1 196 ? 7.249 3.978 29.659 1.00 96.94 196 LEU A O 1
ATOM 1591 N N . LEU A 1 197 ? 7.599 5.779 28.371 1.00 97.56 197 LEU A N 1
ATOM 1592 C CA . LEU A 1 197 ? 7.333 5.091 27.108 1.00 97.56 197 LEU A CA 1
ATOM 1593 C C . LEU A 1 197 ? 8.369 3.994 26.851 1.00 97.56 197 LEU A C 1
ATOM 1595 O O . LEU A 1 197 ? 7.995 2.883 26.469 1.00 97.56 197 LEU A O 1
ATOM 1599 N N . VAL A 1 198 ? 9.654 4.278 27.075 1.00 96.88 198 VAL A N 1
ATOM 1600 C CA . VAL A 1 198 ? 10.729 3.286 26.931 1.00 96.88 198 VAL A CA 1
ATOM 1601 C C . VAL A 1 198 ? 10.522 2.122 27.900 1.00 96.88 198 VAL A C 1
ATOM 1603 O O . VAL A 1 198 ? 10.576 0.964 27.477 1.00 96.88 198 VAL A O 1
ATOM 1606 N N . GLU A 1 199 ? 10.236 2.408 29.172 1.00 96.88 199 GLU A N 1
ATOM 1607 C CA . GLU A 1 199 ? 9.989 1.394 30.201 1.00 96.88 199 GLU A CA 1
ATOM 1608 C C . GLU A 1 199 ? 8.818 0.476 29.820 1.00 96.88 199 GLU A C 1
ATOM 1610 O O . GLU A 1 199 ? 8.972 -0.749 29.748 1.00 96.88 199 GLU A O 1
ATOM 1615 N N . LYS A 1 200 ? 7.658 1.059 29.490 1.00 97.19 200 LYS A N 1
ATOM 1616 C CA . LYS A 1 200 ? 6.463 0.302 29.089 1.00 97.19 200 LYS A CA 1
ATOM 1617 C C . LYS A 1 200 ? 6.682 -0.489 27.799 1.00 97.19 200 LYS A C 1
ATOM 1619 O O . LYS A 1 200 ? 6.196 -1.614 27.684 1.00 97.19 200 LYS A O 1
ATOM 1624 N N . THR A 1 201 ? 7.443 0.052 26.849 1.00 97.12 201 THR A N 1
ATOM 1625 C CA . THR A 1 201 ? 7.788 -0.645 25.599 1.00 97.12 201 THR A CA 1
ATOM 1626 C C . THR A 1 201 ? 8.655 -1.876 25.869 1.00 97.12 201 THR A C 1
ATOM 1628 O O . THR A 1 201 ? 8.424 -2.932 25.281 1.00 97.12 201 THR A O 1
ATOM 1631 N N . LEU A 1 202 ? 9.628 -1.786 26.782 1.00 96.31 202 LEU A N 1
ATOM 1632 C CA . LEU A 1 202 ? 10.459 -2.927 27.179 1.00 96.31 202 LEU A CA 1
ATOM 1633 C C . LEU A 1 202 ? 9.669 -4.001 27.929 1.00 96.31 202 LEU A C 1
ATOM 1635 O O . LEU A 1 202 ? 9.868 -5.194 27.688 1.00 96.31 202 LEU A O 1
ATOM 1639 N N . TRP A 1 203 ? 8.759 -3.590 28.808 1.00 95.94 203 TRP A N 1
ATOM 1640 C CA . TRP A 1 203 ? 7.843 -4.516 29.467 1.00 95.94 203 TRP A CA 1
ATOM 1641 C C . TRP A 1 203 ? 6.971 -5.255 28.441 1.00 95.94 203 TRP A C 1
ATOM 1643 O O . TRP A 1 203 ? 6.914 -6.488 28.440 1.00 95.94 203 TRP A O 1
ATOM 1653 N N . LEU A 1 204 ? 6.379 -4.519 27.495 1.00 96.75 204 LEU A N 1
ATOM 1654 C CA . LEU A 1 204 ? 5.542 -5.089 26.442 1.00 96.75 204 LEU A CA 1
ATOM 1655 C C . LEU A 1 204 ? 6.338 -5.985 25.484 1.00 96.75 204 LEU A C 1
ATOM 1657 O O . LEU A 1 204 ? 5.816 -6.994 25.010 1.00 96.75 204 LEU A O 1
ATOM 1661 N N . LYS A 1 205 ? 7.616 -5.676 25.239 1.00 95.81 205 LYS A N 1
ATOM 1662 C CA . LYS A 1 205 ? 8.541 -6.546 24.502 1.00 95.81 205 LYS A CA 1
ATOM 1663 C C . LYS A 1 205 ? 8.650 -7.917 25.170 1.00 95.81 205 LYS A C 1
ATOM 1665 O O . LYS A 1 205 ? 8.461 -8.931 24.497 1.00 95.81 205 LYS A O 1
ATOM 1670 N N . GLY A 1 206 ? 8.919 -7.952 26.476 1.00 94.62 206 GLY A N 1
ATOM 1671 C CA . GLY A 1 206 ? 9.016 -9.203 27.233 1.00 94.62 206 GLY A CA 1
ATOM 1672 C C . GLY A 1 206 ? 7.704 -9.990 27.222 1.00 94.62 206 GLY A C 1
ATOM 1673 O O . GLY A 1 206 ? 7.708 -11.200 26.988 1.00 94.62 206 GLY A O 1
ATOM 1674 N N . LEU A 1 207 ? 6.576 -9.293 27.387 1.00 95.38 207 LEU A N 1
ATOM 1675 C CA . LEU A 1 207 ? 5.248 -9.898 27.318 1.00 95.38 207 LEU A CA 1
ATOM 1676 C C . LEU A 1 207 ? 4.973 -10.504 25.931 1.00 95.38 207 LEU A C 1
ATOM 1678 O O . LEU A 1 207 ? 4.600 -11.667 25.829 1.00 95.38 207 LEU A O 1
ATOM 1682 N N . THR A 1 208 ? 5.241 -9.764 24.856 1.00 95.56 208 THR A N 1
ATOM 1683 C CA . THR A 1 208 ? 5.042 -10.226 23.471 1.00 95.56 208 THR A CA 1
ATOM 1684 C C . THR A 1 208 ? 5.854 -11.491 23.181 1.00 95.56 208 THR A C 1
ATOM 1686 O O . THR A 1 208 ? 5.326 -12.453 22.624 1.00 95.56 208 THR A O 1
ATOM 1689 N N . GLN A 1 209 ? 7.112 -11.546 23.632 1.00 93.88 209 GLN A N 1
ATOM 1690 C CA . GLN A 1 209 ? 7.962 -12.734 23.492 1.00 93.88 209 GLN A CA 1
ATOM 1691 C C . GLN A 1 209 ? 7.437 -13.929 24.304 1.00 93.88 209 GLN A C 1
ATOM 1693 O O . GLN A 1 209 ? 7.455 -15.063 23.822 1.00 93.88 209 GLN A O 1
ATOM 1698 N N . ALA A 1 210 ? 6.932 -13.699 25.520 1.00 92.62 210 ALA A N 1
ATOM 1699 C CA . ALA A 1 210 ? 6.372 -14.760 26.357 1.00 92.62 210 ALA A CA 1
ATOM 1700 C C . ALA A 1 210 ? 5.116 -15.403 25.737 1.00 92.62 210 ALA A C 1
ATOM 1702 O O . ALA A 1 210 ? 4.899 -16.613 25.903 1.00 92.62 210 ALA A O 1
ATOM 1703 N N . PHE A 1 211 ? 4.352 -14.612 24.979 1.00 92.81 211 PHE A N 1
ATOM 1704 C CA . PHE A 1 211 ? 3.151 -15.016 24.246 1.00 92.81 211 PHE A CA 1
ATOM 1705 C C . PHE A 1 211 ? 3.451 -15.579 22.846 1.00 92.81 211 PHE A C 1
ATOM 1707 O O . PHE A 1 211 ? 2.538 -16.018 22.157 1.00 92.81 211 PHE A O 1
ATOM 1714 N N . GLY A 1 212 ? 4.727 -15.647 22.448 1.00 90.94 212 GLY A N 1
ATOM 1715 C CA . GLY A 1 212 ? 5.156 -16.263 21.189 1.00 90.94 212 GLY A CA 1
ATOM 1716 C C . GLY A 1 212 ? 5.190 -15.318 19.987 1.00 90.94 212 GLY A C 1
ATOM 1717 O O . GLY A 1 212 ? 5.371 -15.789 18.870 1.00 90.94 212 GLY A O 1
ATOM 1718 N N . GLY A 1 213 ? 5.050 -14.005 20.193 1.00 92.94 213 GLY A N 1
ATOM 1719 C CA . GLY A 1 213 ? 5.188 -13.023 19.121 1.00 92.94 213 GLY A CA 1
ATOM 1720 C C . GLY A 1 213 ? 6.617 -12.971 18.575 1.00 92.94 213 GLY A C 1
ATOM 1721 O O . GLY A 1 213 ? 7.591 -12.935 19.337 1.00 92.94 213 GLY A O 1
ATOM 1722 N N . PHE A 1 214 ? 6.748 -12.945 17.248 1.00 92.75 214 PHE A N 1
ATOM 1723 C CA . PHE A 1 214 ? 8.043 -12.876 16.584 1.00 92.75 214 PHE A CA 1
ATOM 1724 C C . PHE A 1 214 ? 8.496 -11.421 16.433 1.00 92.75 214 PHE A C 1
ATOM 1726 O O . PHE A 1 214 ? 8.111 -10.713 15.510 1.00 92.75 214 PHE A O 1
ATOM 1733 N N . LEU A 1 215 ? 9.315 -10.963 17.375 1.00 92.12 215 LEU A N 1
ATOM 1734 C CA . LEU A 1 215 ? 9.787 -9.584 17.429 1.00 92.12 215 LEU A CA 1
ATOM 1735 C C . LEU A 1 215 ? 11.207 -9.451 16.873 1.00 92.12 215 LEU A C 1
ATOM 1737 O O . LEU A 1 215 ? 12.112 -10.163 17.315 1.00 92.12 215 LEU A O 1
ATOM 1741 N N . GLU A 1 216 ? 11.418 -8.480 15.988 1.00 88.88 216 GLU A N 1
ATOM 1742 C CA . GLU A 1 216 ? 12.753 -8.053 15.578 1.00 88.88 216 GLU A CA 1
ATOM 1743 C C . GLU A 1 216 ? 13.152 -6.807 16.367 1.00 88.88 216 GLU A C 1
ATOM 1745 O O . GLU A 1 216 ? 12.582 -5.728 16.216 1.00 88.88 216 GLU A O 1
ATOM 1750 N N . TRP A 1 217 ? 14.133 -6.966 17.255 1.00 87.56 217 TRP A N 1
ATOM 1751 C CA . TRP A 1 217 ? 14.713 -5.854 17.996 1.00 87.56 217 TRP A CA 1
ATOM 1752 C C . TRP A 1 217 ? 16.140 -5.616 17.505 1.00 87.56 217 TRP A C 1
ATOM 1754 O O . TRP A 1 217 ? 16.890 -6.584 17.414 1.00 87.56 217 TRP A O 1
ATOM 1764 N N . PRO A 1 218 ? 16.569 -4.371 17.248 1.00 82.75 218 PRO A N 1
ATOM 1765 C CA . PRO A 1 218 ? 17.929 -4.115 16.785 1.00 82.75 218 PRO A CA 1
ATOM 1766 C C . PRO A 1 218 ? 18.973 -4.558 17.827 1.00 82.75 218 PRO A C 1
ATOM 1768 O O . PRO A 1 218 ? 19.115 -3.919 18.872 1.00 82.75 218 PRO A O 1
ATOM 1771 N N . ASP A 1 219 ? 19.729 -5.623 17.535 1.00 64.12 219 ASP A N 1
ATOM 1772 C CA . ASP A 1 219 ? 20.659 -6.287 18.475 1.00 64.12 219 ASP A CA 1
ATOM 1773 C C . ASP A 1 219 ? 21.763 -5.367 19.039 1.00 64.12 219 ASP A C 1
ATOM 1775 O O . ASP A 1 219 ? 22.345 -5.644 20.085 1.00 64.12 219 ASP A O 1
ATOM 1779 N N . ASN A 1 220 ? 22.038 -4.241 18.369 1.00 73.50 220 ASN A N 1
ATOM 1780 C CA . ASN A 1 220 ? 23.121 -3.309 18.709 1.00 73.50 220 ASN A CA 1
ATOM 1781 C C . ASN A 1 220 ? 22.649 -1.989 19.344 1.00 73.50 220 ASN A C 1
ATOM 1783 O O . ASN A 1 220 ? 23.471 -1.103 19.598 1.00 73.50 220 ASN A O 1
ATOM 1787 N N . LEU A 1 221 ? 21.343 -1.809 19.565 1.00 78.94 221 LEU A N 1
ATOM 1788 C CA . LEU A 1 221 ? 20.796 -0.572 20.124 1.00 78.94 221 LEU A CA 1
ATOM 1789 C C . LEU A 1 221 ? 20.269 -0.798 21.541 1.00 78.94 221 LEU A C 1
ATOM 1791 O O . LEU A 1 221 ? 19.493 -1.715 21.804 1.00 78.94 221 LEU A O 1
ATOM 1795 N N . CYS A 1 222 ? 20.648 0.098 22.457 1.00 87.62 222 CYS A N 1
ATOM 1796 C CA . CYS A 1 222 ? 19.962 0.192 23.740 1.00 87.62 222 CYS A CA 1
ATOM 1797 C C . CYS A 1 222 ? 18.501 0.619 23.532 1.00 87.62 222 CYS A C 1
ATOM 1799 O O . CYS A 1 222 ? 18.147 1.189 22.496 1.00 87.62 222 CYS A O 1
ATOM 1801 N N . ALA A 1 223 ? 17.660 0.366 24.535 1.00 89.44 223 ALA A N 1
ATOM 1802 C CA . ALA A 1 223 ? 16.223 0.593 24.443 1.00 89.44 223 ALA A CA 1
ATOM 1803 C C . ALA A 1 223 ? 15.859 2.025 24.043 1.00 89.44 223 ALA A C 1
ATOM 1805 O O . ALA A 1 223 ? 15.114 2.212 23.085 1.00 89.44 223 ALA A O 1
ATOM 1806 N N . ASN A 1 224 ? 16.474 3.021 24.691 1.00 91.62 224 ASN A N 1
ATOM 1807 C CA . ASN A 1 224 ? 16.244 4.431 24.381 1.00 91.62 224 ASN A CA 1
ATOM 1808 C C . ASN A 1 224 ? 16.553 4.715 22.906 1.00 91.62 224 ASN A C 1
ATOM 1810 O O . ASN A 1 224 ? 15.733 5.309 22.222 1.00 91.62 224 ASN A O 1
ATOM 1814 N N . LYS A 1 225 ? 17.677 4.217 22.367 1.00 91.06 225 LYS A N 1
ATOM 1815 C CA . LYS A 1 225 ? 18.030 4.424 20.950 1.00 91.06 225 LYS A CA 1
ATOM 1816 C C . LYS A 1 225 ? 17.063 3.737 19.990 1.00 91.06 225 LYS A C 1
ATOM 1818 O O . LYS A 1 225 ? 16.759 4.315 18.948 1.00 91.06 225 LYS A O 1
ATOM 1823 N N . ALA A 1 226 ? 16.600 2.529 20.310 1.00 91.31 226 ALA A N 1
ATOM 1824 C CA . ALA A 1 226 ? 15.624 1.817 19.485 1.00 91.31 226 ALA A CA 1
ATOM 1825 C C . ALA A 1 226 ? 14.284 2.573 19.433 1.00 91.31 226 ALA A C 1
ATOM 1827 O O . ALA A 1 226 ? 13.737 2.783 18.349 1.00 91.31 226 ALA A O 1
ATOM 1828 N N . VAL A 1 227 ? 13.807 3.062 20.585 1.00 94.44 227 VAL A N 1
ATOM 1829 C CA . VAL A 1 227 ? 12.588 3.877 20.677 1.00 94.44 227 VAL A CA 1
ATOM 1830 C C . VAL A 1 227 ? 12.770 5.209 19.952 1.00 94.44 227 VAL A C 1
ATOM 1832 O O . VAL A 1 227 ? 11.967 5.523 19.083 1.00 94.44 227 VAL A O 1
ATOM 1835 N N . THR A 1 228 ? 13.856 5.951 20.195 1.00 94.00 228 THR A N 1
ATOM 1836 C CA . THR A 1 228 ? 14.136 7.220 19.496 1.00 94.00 228 THR A CA 1
ATOM 1837 C C . THR A 1 228 ? 14.208 7.047 17.979 1.00 94.00 228 THR A C 1
ATOM 1839 O O . THR A 1 228 ? 13.645 7.856 17.249 1.00 94.00 228 THR A O 1
ATOM 1842 N N . SER A 1 229 ? 14.866 5.991 17.490 1.00 92.25 229 SER A N 1
ATOM 1843 C CA . SER A 1 229 ? 14.963 5.726 16.045 1.00 92.25 229 SER A CA 1
ATOM 1844 C C . SER A 1 229 ? 13.592 5.413 15.439 1.00 92.25 229 SER A C 1
ATOM 1846 O O . SER A 1 229 ? 13.294 5.876 14.342 1.00 92.25 229 SER A O 1
ATOM 1848 N N . SER A 1 230 ? 12.740 4.693 16.178 1.00 93.56 230 SER A N 1
ATOM 1849 C CA . SER A 1 230 ? 11.362 4.405 15.763 1.00 93.56 230 SER A CA 1
ATOM 1850 C C . SER A 1 230 ? 10.507 5.677 15.740 1.00 93.56 230 SER A C 1
ATOM 1852 O O . SER A 1 230 ? 9.821 5.931 14.757 1.00 93.56 230 SER A O 1
ATOM 1854 N N . LEU A 1 231 ? 10.596 6.530 16.768 1.00 94.44 231 LEU A N 1
ATOM 1855 C CA . LEU A 1 231 ? 9.902 7.826 16.789 1.00 94.44 231 LEU A CA 1
ATOM 1856 C C . LEU A 1 231 ? 10.329 8.717 15.612 1.00 94.44 231 LEU A C 1
ATOM 1858 O O . LEU A 1 231 ? 9.488 9.358 14.994 1.00 94.44 231 LEU A O 1
ATOM 1862 N N . ALA A 1 232 ? 11.622 8.734 15.273 1.00 92.44 232 ALA A N 1
ATOM 1863 C CA . ALA A 1 232 ? 12.133 9.503 14.139 1.00 92.44 232 ALA A CA 1
ATOM 1864 C C . ALA A 1 232 ? 11.595 8.987 12.792 1.00 92.44 232 ALA A C 1
ATOM 1866 O O . ALA A 1 232 ? 11.240 9.789 11.926 1.00 92.44 232 ALA A O 1
ATOM 1867 N N . LEU A 1 233 ? 11.502 7.660 12.630 1.00 91.88 233 LEU A N 1
ATOM 1868 C CA . LEU A 1 233 ? 10.950 7.030 11.430 1.00 91.88 233 LEU A CA 1
ATOM 1869 C C . LEU A 1 233 ? 9.465 7.373 11.226 1.00 91.88 233 LEU A C 1
ATOM 1871 O O . LEU A 1 233 ? 9.039 7.588 10.095 1.00 91.88 233 LEU A O 1
ATOM 1875 N N . HIS A 1 234 ? 8.706 7.469 12.319 1.00 92.75 234 HIS A N 1
ATOM 1876 C CA . HIS A 1 234 ? 7.273 7.783 12.330 1.00 92.75 234 HIS A CA 1
ATOM 1877 C C . HIS A 1 234 ? 6.984 9.234 12.739 1.00 92.75 234 HIS A C 1
ATOM 1879 O O . HIS A 1 234 ? 5.935 9.542 13.309 1.00 92.75 234 HIS A O 1
ATOM 1885 N N . SER A 1 235 ? 7.907 10.146 12.425 1.00 89.88 235 SER A N 1
ATOM 1886 C CA . SER A 1 235 ? 7.807 11.574 12.760 1.00 89.88 235 SER A CA 1
ATOM 1887 C C . SER A 1 235 ? 6.625 12.293 12.104 1.00 89.88 235 SER A C 1
ATOM 1889 O O . SER A 1 235 ? 6.292 13.407 12.492 1.00 89.88 235 SER A O 1
ATOM 1891 N N . ASN A 1 236 ? 5.958 11.664 11.133 1.00 85.50 236 ASN A N 1
ATOM 1892 C CA . ASN A 1 236 ? 4.699 12.136 10.566 1.00 85.50 236 ASN A CA 1
ATOM 1893 C C . ASN A 1 236 ? 3.485 11.874 11.476 1.00 85.50 236 ASN A C 1
ATOM 1895 O O . ASN A 1 236 ? 2.496 12.589 11.352 1.00 85.50 236 ASN A O 1
ATOM 1899 N N . ILE A 1 237 ? 3.558 10.899 12.388 1.00 89.56 237 ILE A N 1
ATOM 1900 C CA . ILE A 1 237 ? 2.471 10.539 13.316 1.00 89.56 237 ILE A CA 1
ATOM 1901 C C . ILE A 1 237 ? 2.718 11.114 14.713 1.00 89.56 237 ILE A C 1
ATOM 1903 O O . ILE A 1 237 ? 1.769 11.495 15.392 1.00 89.56 237 ILE A O 1
ATOM 1907 N N . VAL A 1 238 ? 3.979 11.167 15.152 1.00 92.75 238 VAL A N 1
ATOM 1908 C CA . VAL A 1 238 ? 4.359 11.562 16.516 1.00 92.75 238 VAL A CA 1
ATOM 1909 C C . VAL A 1 238 ? 5.466 12.603 16.541 1.00 92.75 238 VAL A C 1
ATOM 1911 O O . VAL A 1 238 ? 6.318 12.652 15.654 1.00 92.75 238 VAL A O 1
ATOM 1914 N N . SER A 1 239 ? 5.508 13.378 17.621 1.00 91.25 239 SER A N 1
ATOM 1915 C CA . SER A 1 239 ? 6.601 14.298 17.930 1.00 91.25 239 SER A CA 1
ATOM 1916 C C . SER A 1 239 ? 7.002 14.209 19.401 1.00 91.25 239 SER A C 1
ATOM 1918 O O . SER A 1 239 ? 6.223 13.809 20.265 1.00 91.25 239 SER A O 1
ATOM 1920 N N . LEU A 1 240 ? 8.262 14.549 19.684 1.00 91.69 240 LEU A N 1
ATOM 1921 C CA . LEU A 1 240 ? 8.797 14.646 21.040 1.00 91.69 240 LEU A CA 1
ATOM 1922 C C . LEU A 1 240 ? 8.850 16.125 21.438 1.00 91.69 240 LEU A C 1
ATOM 1924 O O . LEU A 1 240 ? 9.710 16.866 20.961 1.00 91.69 240 LEU A O 1
ATOM 1928 N N . VAL A 1 241 ? 7.945 16.547 22.318 1.00 90.62 241 VAL A N 1
ATOM 1929 C CA . VAL A 1 241 ? 7.797 17.932 22.783 1.00 90.62 241 VAL A CA 1
ATOM 1930 C C . VAL A 1 241 ? 8.011 17.972 24.293 1.00 90.62 241 VAL A C 1
ATOM 1932 O O . VAL A 1 241 ? 7.324 17.290 25.042 1.00 90.62 241 VAL A O 1
ATOM 1935 N N . ASN A 1 242 ? 8.979 18.764 24.765 1.00 88.75 242 ASN A N 1
ATOM 1936 C CA . ASN A 1 242 ? 9.284 18.923 26.198 1.00 88.75 242 ASN A CA 1
ATOM 1937 C C . ASN A 1 242 ? 9.506 17.596 26.963 1.00 88.75 242 ASN A C 1
ATOM 1939 O O . ASN A 1 242 ? 9.144 17.484 28.131 1.00 88.75 242 ASN A O 1
ATOM 1943 N N . GLY A 1 243 ? 10.093 16.585 26.312 1.00 90.94 243 GLY A N 1
ATOM 1944 C CA . GLY A 1 243 ? 10.308 15.255 26.904 1.00 90.94 243 GLY A CA 1
ATOM 1945 C C . GLY A 1 243 ? 9.083 14.333 26.872 1.00 90.94 243 GLY A C 1
ATOM 1946 O O . GLY A 1 243 ? 9.183 13.181 27.282 1.00 90.94 243 GLY A O 1
ATOM 1947 N N . GLN A 1 244 ? 7.953 14.799 26.339 1.00 93.75 244 GLN A N 1
ATOM 1948 C CA . GLN A 1 244 ? 6.738 14.013 26.154 1.00 93.75 244 GLN A CA 1
ATOM 1949 C C . GLN A 1 244 ? 6.548 13.658 24.682 1.00 93.75 244 GLN A C 1
ATOM 1951 O O . GLN A 1 244 ? 6.748 14.484 23.793 1.00 93.75 244 GLN A O 1
ATOM 1956 N N . VAL A 1 245 ? 6.162 12.417 24.420 1.00 94.12 245 VAL A N 1
ATOM 1957 C CA . VAL A 1 245 ? 5.753 11.961 23.095 1.00 94.12 245 VAL A CA 1
ATOM 1958 C C . VAL A 1 245 ? 4.267 12.239 22.937 1.00 94.12 245 VAL A C 1
ATOM 1960 O O . VAL A 1 245 ? 3.460 11.768 23.741 1.00 94.12 245 VAL A O 1
ATOM 1963 N N . VAL A 1 246 ? 3.925 12.998 21.901 1.00 92.69 246 VAL A N 1
ATOM 1964 C CA . VAL A 1 246 ? 2.557 13.399 21.558 1.00 92.69 246 VAL A CA 1
ATOM 1965 C C . VAL A 1 246 ? 2.232 12.967 20.134 1.00 92.69 246 VAL A C 1
ATOM 1967 O O . VAL A 1 246 ? 3.130 12.824 19.299 1.00 92.69 246 VAL A O 1
ATOM 1970 N N . LEU A 1 247 ? 0.948 12.744 19.853 1.00 89.81 247 LEU A N 1
ATOM 1971 C CA . LEU A 1 247 ? 0.491 12.615 18.473 1.00 89.81 247 LEU A CA 1
ATOM 1972 C C . LEU A 1 247 ? 0.608 13.972 17.779 1.00 89.81 247 LEU A C 1
ATOM 1974 O O . LEU A 1 247 ? 0.365 15.014 18.383 1.00 89.81 247 LEU A O 1
ATOM 1978 N N . ASN A 1 248 ? 0.984 13.956 16.507 1.00 83.81 248 ASN A N 1
ATOM 1979 C CA . ASN A 1 248 ? 0.970 15.157 15.698 1.00 83.81 248 ASN A CA 1
ATOM 1980 C C . ASN A 1 248 ? -0.477 15.528 15.386 1.00 83.81 248 ASN A C 1
ATOM 1982 O O . ASN A 1 248 ? -1.168 14.820 14.647 1.00 83.81 248 ASN A O 1
ATOM 1986 N N . ASP A 1 249 ? -0.889 16.680 15.897 1.00 67.12 249 ASP A N 1
ATOM 1987 C CA . ASP A 1 249 ? -1.990 17.442 15.336 1.00 67.12 249 ASP A CA 1
ATOM 1988 C C . ASP A 1 249 ? -1.423 18.167 14.115 1.00 67.12 249 ASP A C 1
ATOM 1990 O O . ASP A 1 249 ? -0.489 18.964 14.221 1.00 67.12 249 ASP A O 1
ATOM 1994 N N . VAL A 1 250 ? -1.892 17.828 12.916 1.00 48.25 250 VAL A N 1
ATOM 1995 C CA . VAL A 1 250 ? -1.370 18.422 11.680 1.00 48.25 250 VAL A CA 1
ATOM 1996 C C . VAL A 1 250 ? -1.718 19.921 11.654 1.00 48.25 250 VAL A C 1
ATOM 1998 O O . VAL A 1 250 ? -2.810 20.299 11.240 1.00 48.25 250 VAL A O 1
ATOM 2001 N N . GLY A 1 251 ? -0.783 20.763 12.107 1.00 39.75 251 GLY A N 1
ATOM 2002 C CA . GLY A 1 251 ? -0.844 22.228 12.065 1.00 39.75 251 GLY A CA 1
ATOM 2003 C C . GLY A 1 251 ? -1.699 22.851 13.172 1.00 39.75 251 GLY A C 1
ATOM 2004 O O . GLY A 1 251 ? -2.923 22.854 13.092 1.00 39.75 251 GLY A O 1
ATOM 2005 N N . MET A 1 252 ? -1.043 23.420 14.186 1.00 34.56 252 MET A N 1
ATOM 2006 C CA . MET A 1 252 ? -1.662 24.334 15.148 1.00 34.56 252 MET A CA 1
ATOM 2007 C C . MET A 1 252 ? -1.811 25.711 14.500 1.00 34.56 252 MET A C 1
ATOM 2009 O O . MET A 1 252 ? -0.835 26.450 14.467 1.00 34.56 252 MET A O 1
ATOM 2013 N N . GLU A 1 253 ? -3.003 26.028 13.998 1.00 37.88 253 GLU A N 1
ATOM 2014 C CA . GLU A 1 253 ? -3.512 27.393 13.792 1.00 37.88 253 GLU A CA 1
ATOM 2015 C C . GLU A 1 253 ? -5.041 27.321 13.569 1.00 37.88 253 GLU A C 1
ATOM 2017 O O . GLU A 1 253 ? -5.493 26.653 12.645 1.00 37.88 253 GLU A O 1
ATOM 2022 N N . ASP A 1 254 ? -5.816 27.926 14.483 1.00 43.34 254 ASP A N 1
ATOM 2023 C CA . ASP A 1 254 ? -7.240 28.329 14.401 1.00 43.34 254 ASP A CA 1
ATOM 2024 C C . ASP A 1 254 ? -8.181 27.578 13.421 1.00 43.34 254 ASP A C 1
ATOM 2026 O O . ASP A 1 254 ? -8.857 28.187 12.590 1.00 43.34 254 ASP A O 1
ATOM 2030 N N . GLY A 1 255 ? -8.282 26.250 13.543 1.00 47.72 255 GLY A N 1
ATOM 2031 C CA . GLY A 1 255 ? -9.252 25.431 12.800 1.00 47.72 255 GLY A CA 1
ATOM 2032 C C . GLY A 1 255 ? -10.602 25.277 13.518 1.00 47.72 255 GLY A C 1
ATOM 2033 O O . GLY A 1 255 ? -10.682 25.334 14.747 1.00 47.72 255 GLY A O 1
ATOM 2034 N N . ALA A 1 256 ? -11.677 25.036 12.759 1.00 60.53 256 ALA A N 1
ATOM 2035 C CA . ALA A 1 256 ? -12.984 24.671 13.315 1.00 60.53 256 ALA A CA 1
ATOM 2036 C C . ALA A 1 256 ? -12.898 23.355 14.122 1.00 60.53 256 ALA A C 1
ATOM 2038 O O . ALA A 1 256 ? -12.102 22.475 13.790 1.00 60.53 256 ALA A O 1
ATOM 2039 N N . THR A 1 257 ? -13.734 23.188 15.158 1.00 68.12 257 THR A N 1
ATOM 2040 C CA . THR A 1 257 ? -13.758 21.992 16.035 1.00 68.12 257 THR A CA 1
ATOM 2041 C C . THR A 1 257 ? -13.816 20.680 15.246 1.00 68.12 257 THR A C 1
ATOM 2043 O O . THR A 1 257 ? -13.163 19.702 15.612 1.00 68.12 257 THR A O 1
ATOM 2046 N N . GLU A 1 258 ? -14.516 20.695 14.112 1.00 68.81 258 GLU A N 1
ATOM 2047 C CA . GLU A 1 258 ? -14.659 19.546 13.227 1.00 68.81 258 GLU A CA 1
ATOM 2048 C C . GLU A 1 258 ? -13.337 19.056 12.620 1.00 68.81 258 GLU A C 1
ATOM 2050 O O . GLU A 1 258 ? -13.061 17.854 12.552 1.00 68.81 258 GLU A O 1
ATOM 2055 N N . GLU A 1 259 ? -12.491 19.998 12.208 1.00 74.19 259 GLU A N 1
ATOM 2056 C CA . GLU A 1 259 ? -11.198 19.717 11.592 1.00 74.19 259 GLU A CA 1
ATOM 2057 C C . GLU A 1 259 ? -10.232 19.093 12.609 1.00 74.19 259 GLU A C 1
ATOM 2059 O O . GLU A 1 259 ? -9.452 18.198 12.271 1.00 74.19 259 GLU A O 1
ATOM 2064 N N . LEU A 1 260 ? -10.327 19.511 13.875 1.00 76.81 260 LEU A N 1
ATOM 2065 C CA . LEU A 1 260 ? -9.522 18.976 14.970 1.00 76.81 260 LEU A CA 1
ATOM 2066 C C . LEU A 1 260 ? -9.862 17.504 15.253 1.00 76.81 260 LEU A C 1
ATOM 2068 O O . LEU A 1 260 ? -8.963 16.663 15.297 1.00 76.81 260 LEU A O 1
ATOM 2072 N N . VAL A 1 261 ? -11.157 17.174 15.374 1.00 82.75 261 VAL A N 1
ATOM 2073 C CA . VAL A 1 261 ? -11.625 15.790 15.592 1.00 82.75 261 VAL A CA 1
ATOM 2074 C C . VAL A 1 261 ? -11.176 14.886 14.446 1.00 82.75 261 VAL A C 1
ATOM 2076 O O . VAL A 1 261 ? -10.703 13.771 14.679 1.00 82.75 261 VAL A O 1
ATOM 2079 N N . PHE A 1 262 ? -11.277 15.369 13.206 1.00 84.62 262 PHE A N 1
ATOM 2080 C CA . PHE A 1 262 ? -10.853 14.616 12.030 1.00 84.62 262 PHE A CA 1
ATOM 2081 C C . PHE A 1 262 ? -9.338 14.354 12.018 1.00 84.62 262 PHE A C 1
ATOM 2083 O O . PHE A 1 262 ? -8.910 13.218 11.795 1.00 84.62 262 PHE A O 1
ATOM 2090 N N . LYS A 1 263 ? -8.516 15.374 12.299 1.00 82.12 263 LYS A N 1
ATOM 2091 C CA . LYS A 1 263 ? -7.049 15.241 12.379 1.00 82.12 263 LYS A CA 1
ATOM 2092 C C . LYS A 1 263 ? -6.628 14.265 13.474 1.00 82.12 263 LYS A C 1
ATOM 2094 O O . LYS A 1 263 ? -5.790 13.396 13.232 1.00 82.12 263 LYS A O 1
ATOM 2099 N N . GLN A 1 264 ? -7.251 14.352 14.646 1.00 86.88 264 GLN A N 1
ATOM 2100 C CA . GLN A 1 264 ? -6.970 13.444 15.752 1.00 86.88 264 GLN A CA 1
ATOM 2101 C C . GLN A 1 264 ? -7.373 12.001 15.414 1.00 86.88 264 GLN A C 1
ATOM 2103 O O . GLN A 1 264 ? -6.605 11.067 15.667 1.00 86.88 264 GLN A O 1
ATOM 2108 N N . ALA A 1 265 ? -8.524 11.808 14.759 1.00 90.25 265 ALA A N 1
ATOM 2109 C CA . ALA A 1 265 ? -8.944 10.499 14.267 1.00 90.25 265 ALA A CA 1
ATOM 2110 C C . ALA A 1 265 ? -7.941 9.909 13.267 1.00 90.25 265 ALA A C 1
ATOM 2112 O O . ALA A 1 265 ? -7.646 8.716 13.336 1.00 90.25 265 ALA A O 1
ATOM 2113 N N . LEU A 1 266 ? -7.382 10.728 12.371 1.00 89.81 266 LEU A N 1
ATOM 2114 C CA . LEU A 1 266 ? -6.386 10.294 11.393 1.00 89.81 266 LEU A CA 1
ATOM 2115 C C . LEU A 1 266 ? -5.140 9.716 12.084 1.00 89.81 266 LEU A C 1
ATOM 2117 O O . LEU A 1 266 ? -4.785 8.563 11.833 1.00 89.81 266 LEU A O 1
ATOM 2121 N N . SER A 1 267 ? -4.522 10.472 12.998 1.00 90.44 267 SER A N 1
ATOM 2122 C CA . SER A 1 267 ? -3.321 10.038 13.728 1.00 90.44 267 SER A CA 1
ATOM 2123 C C . SER A 1 267 ? -3.582 8.782 14.571 1.00 90.44 267 SER A C 1
ATOM 2125 O O . SER A 1 267 ? -2.769 7.853 14.581 1.00 90.44 267 SER A O 1
ATOM 2127 N N . ILE A 1 268 ? -4.752 8.695 15.216 1.00 93.38 268 ILE A N 1
ATOM 2128 C CA . ILE A 1 268 ? -5.153 7.523 16.007 1.00 93.38 268 ILE A CA 1
ATOM 2129 C C . ILE A 1 268 ? -5.359 6.292 15.125 1.00 93.38 268 ILE A C 1
ATOM 2131 O O . ILE A 1 268 ? -4.875 5.221 15.480 1.00 93.38 268 ILE A O 1
ATOM 2135 N N . LEU A 1 269 ? -6.020 6.418 13.971 1.00 92.94 269 LEU A N 1
ATOM 2136 C CA . LEU A 1 269 ? -6.228 5.297 13.047 1.00 92.94 269 LEU A CA 1
ATOM 2137 C C . LEU A 1 269 ? -4.909 4.798 12.444 1.00 92.94 269 LEU A C 1
ATOM 2139 O O . LEU A 1 269 ? -4.729 3.588 12.288 1.00 92.94 269 LEU A O 1
ATOM 2143 N N . MET A 1 270 ? -3.965 5.701 12.163 1.00 92.31 270 MET A N 1
ATOM 2144 C CA . MET A 1 270 ? -2.620 5.334 11.710 1.00 92.31 270 MET A CA 1
ATOM 2145 C C . MET A 1 270 ? -1.871 4.531 12.782 1.00 92.31 270 MET A C 1
ATOM 2147 O O . MET A 1 270 ? -1.379 3.441 12.493 1.00 92.31 270 MET A O 1
ATOM 2151 N N . CYS A 1 271 ? -1.838 5.001 14.036 1.00 93.44 271 CYS A N 1
ATOM 2152 C CA . CYS A 1 271 ? -1.291 4.225 15.157 1.00 93.44 271 CYS A CA 1
ATOM 2153 C C . CYS A 1 271 ? -2.052 2.907 15.382 1.00 93.44 271 CYS A C 1
ATOM 2155 O O . CYS A 1 271 ? -1.440 1.873 15.665 1.00 93.44 271 CYS A O 1
ATOM 2157 N N . GLY A 1 272 ? -3.379 2.934 15.240 1.00 93.81 272 GLY A N 1
ATOM 2158 C CA . GLY A 1 272 ? -4.275 1.794 15.417 1.00 93.81 272 GLY A CA 1
ATOM 2159 C C . GLY A 1 272 ? -3.945 0.653 14.463 1.00 93.81 272 GLY A C 1
ATOM 2160 O O . GLY A 1 272 ? -3.932 -0.503 14.884 1.00 93.81 272 GLY A O 1
ATOM 2161 N N . ALA A 1 273 ? -3.570 0.960 13.217 1.00 92.56 273 ALA A N 1
ATOM 2162 C CA . ALA A 1 273 ? -3.106 -0.041 12.260 1.00 92.56 273 ALA A CA 1
ATOM 2163 C C . ALA A 1 273 ? -1.858 -0.791 12.764 1.00 92.56 273 ALA A C 1
ATOM 2165 O O . ALA A 1 273 ? -1.805 -2.017 12.697 1.00 92.56 273 ALA A O 1
ATOM 2166 N N . TYR A 1 274 ? -0.874 -0.102 13.348 1.00 93.88 274 TYR A N 1
ATOM 2167 C CA . TYR A 1 274 ? 0.304 -0.773 13.913 1.00 93.88 274 TYR A CA 1
ATOM 2168 C C . TYR A 1 274 ? -0.042 -1.589 15.165 1.00 93.88 274 TYR A C 1
ATOM 2170 O O . TYR A 1 274 ? 0.386 -2.737 15.272 1.00 93.88 274 TYR A O 1
ATOM 2178 N N . ARG A 1 275 ? -0.888 -1.069 16.069 1.00 94.69 275 ARG A N 1
ATOM 2179 C CA . ARG A 1 275 ? -1.411 -1.841 17.214 1.00 94.69 275 ARG A CA 1
ATOM 2180 C C . ARG A 1 275 ? -2.144 -3.108 16.758 1.00 94.69 275 ARG A C 1
ATOM 2182 O O . ARG A 1 275 ? -2.009 -4.150 17.391 1.00 94.69 275 ARG A O 1
ATOM 2189 N N . ASN A 1 276 ? -2.890 -3.060 15.655 1.00 93.00 276 ASN A N 1
ATOM 2190 C CA . ASN A 1 276 ? -3.631 -4.219 15.148 1.00 93.00 276 ASN A CA 1
ATOM 2191 C C . ASN A 1 276 ? -2.725 -5.394 14.754 1.00 93.00 276 ASN A C 1
ATOM 2193 O O . ASN A 1 276 ? -3.127 -6.542 14.933 1.00 93.00 276 ASN A O 1
ATOM 2197 N N . GLN A 1 277 ? -1.486 -5.136 14.321 1.00 92.44 277 GLN A N 1
ATOM 2198 C CA . GLN A 1 277 ? -0.500 -6.202 14.115 1.00 92.44 277 GLN A CA 1
ATOM 2199 C C . GLN A 1 277 ? -0.220 -6.945 15.429 1.00 92.44 277 GLN A C 1
ATOM 2201 O O . GLN A 1 277 ? -0.218 -8.176 15.459 1.00 92.44 277 GLN A O 1
ATOM 2206 N N . LEU A 1 278 ? -0.064 -6.201 16.529 1.00 93.75 278 LEU A N 1
ATOM 2207 C CA . LEU A 1 278 ? 0.153 -6.762 17.861 1.00 93.75 278 LEU A CA 1
ATOM 2208 C C . LEU A 1 278 ? -1.048 -7.577 18.354 1.00 93.75 278 LEU A C 1
ATOM 2210 O O . LEU A 1 278 ? -0.868 -8.602 19.012 1.00 93.75 278 LEU A O 1
ATOM 2214 N N . LEU A 1 279 ? -2.273 -7.153 18.017 1.00 92.62 279 LEU A N 1
ATOM 2215 C CA . LEU A 1 279 ? -3.492 -7.854 18.428 1.00 92.62 279 LEU A CA 1
ATOM 2216 C C . LEU A 1 279 ? -3.503 -9.307 17.959 1.00 92.62 279 LEU A C 1
ATOM 2218 O O . LEU A 1 279 ? -3.963 -10.151 18.720 1.00 92.62 279 LEU A O 1
ATOM 2222 N N . ASN A 1 280 ? -2.934 -9.630 16.791 1.00 88.31 280 ASN A N 1
ATOM 2223 C CA . ASN A 1 280 ? -2.864 -11.013 16.302 1.00 88.31 280 ASN A CA 1
ATOM 2224 C C . ASN A 1 280 ? -2.159 -11.971 17.288 1.00 88.31 280 ASN A C 1
ATOM 2226 O O . ASN A 1 280 ? -2.485 -13.156 17.315 1.00 88.31 280 ASN A O 1
ATOM 2230 N N . VAL A 1 281 ? -1.255 -11.460 18.136 1.00 91.44 281 VAL A N 1
ATOM 2231 C CA . VAL A 1 281 ? -0.594 -12.223 19.214 1.00 91.44 281 VAL A CA 1
ATOM 2232 C C . VAL A 1 281 ? -1.471 -12.316 20.469 1.00 91.44 281 VAL A C 1
ATOM 2234 O O . VAL A 1 281 ? -1.459 -13.329 21.166 1.00 91.44 281 VAL A O 1
ATOM 2237 N N . PHE A 1 282 ? -2.255 -11.276 20.768 1.00 93.75 282 PHE A N 1
ATOM 2238 C CA . PHE A 1 282 ? -2.979 -11.142 22.036 1.00 93.75 282 PHE A CA 1
ATOM 2239 C C . PHE A 1 282 ? -4.482 -11.440 21.978 1.00 93.75 282 PHE A C 1
ATOM 2241 O O . PHE A 1 282 ? -5.107 -11.437 23.032 1.00 93.75 282 PHE A O 1
ATOM 2248 N N . VAL A 1 283 ? -5.083 -11.752 20.819 1.00 92.69 283 VAL A N 1
ATOM 2249 C CA . VAL A 1 283 ? -6.550 -11.921 20.705 1.00 92.69 283 VAL A CA 1
ATOM 2250 C C . VAL A 1 283 ? -7.132 -12.848 21.778 1.00 92.69 283 VAL A C 1
ATOM 2252 O O . VAL A 1 283 ? -7.985 -12.431 22.556 1.00 92.69 283 VAL A O 1
ATOM 2255 N N . ARG A 1 284 ? -6.666 -14.101 21.853 1.00 93.56 284 ARG A N 1
ATOM 2256 C CA . ARG A 1 284 ? -7.201 -15.104 22.793 1.00 93.56 284 ARG A CA 1
ATOM 2257 C C . ARG A 1 284 ? -7.061 -14.673 24.263 1.00 93.56 284 ARG A C 1
ATOM 2259 O O . ARG A 1 284 ? -8.075 -14.631 24.957 1.00 93.56 284 ARG A O 1
ATOM 2266 N N . PRO A 1 285 ? -5.859 -14.332 24.764 1.00 95.69 285 PRO A N 1
ATOM 2267 C CA . PRO A 1 285 ? -5.698 -13.923 26.158 1.00 95.69 285 PRO A CA 1
ATOM 2268 C C . PRO A 1 285 ? -6.392 -12.593 26.481 1.00 95.69 285 PRO A C 1
ATOM 2270 O O . PRO A 1 285 ? -6.914 -12.447 27.584 1.00 95.69 285 PRO A O 1
ATOM 2273 N N . SER A 1 286 ? -6.471 -11.651 25.536 1.00 96.00 286 SER A N 1
ATOM 2274 C CA . SER A 1 286 ? -7.238 -10.418 25.722 1.00 96.00 286 SER A CA 1
ATOM 2275 C C . SER A 1 286 ? -8.730 -10.680 25.850 1.00 96.00 286 SER A C 1
ATOM 2277 O O . SER A 1 286 ? -9.348 -10.114 26.743 1.00 96.00 286 SER A O 1
ATOM 2279 N N . LEU A 1 287 ? -9.316 -11.569 25.043 1.00 95.44 287 LEU A N 1
ATOM 2280 C CA . LEU A 1 287 ? -10.730 -11.919 25.198 1.00 95.44 287 LEU A CA 1
ATOM 2281 C C . LEU A 1 287 ? -11.025 -12.568 26.556 1.00 95.44 287 LEU A C 1
ATOM 2283 O O . LEU A 1 287 ? -12.062 -12.283 27.147 1.00 95.44 287 LEU A O 1
ATOM 2287 N N . VAL A 1 288 ? -10.113 -13.392 27.087 1.00 96.00 288 VAL A N 1
ATOM 2288 C CA . VAL A 1 288 ? -10.245 -13.931 28.453 1.00 96.00 288 VAL A CA 1
ATOM 2289 C C . VAL A 1 288 ? -10.156 -12.810 29.495 1.00 96.00 288 VAL A C 1
ATOM 2291 O O . VAL A 1 288 ? -10.967 -12.775 30.416 1.00 96.00 288 VAL A O 1
ATOM 2294 N N . ALA A 1 289 ? -9.216 -11.871 29.343 1.00 95.44 289 ALA A N 1
ATOM 2295 C CA . ALA A 1 289 ? -9.075 -10.727 30.246 1.00 95.44 289 ALA A CA 1
ATOM 2296 C C . ALA A 1 289 ? -10.312 -9.808 30.230 1.00 95.44 289 ALA A C 1
ATOM 2298 O O . ALA A 1 289 ? -10.782 -9.396 31.289 1.00 95.44 289 ALA A O 1
ATOM 2299 N N . VAL A 1 290 ? -10.880 -9.540 29.051 1.00 95.06 290 VAL A N 1
ATOM 2300 C CA . VAL A 1 290 ? -12.131 -8.781 28.903 1.00 95.06 290 VAL A CA 1
ATOM 2301 C C . VAL A 1 290 ? -13.299 -9.547 29.529 1.00 95.06 290 VAL A C 1
ATOM 2303 O O . VAL A 1 290 ? -14.060 -8.963 30.293 1.00 95.06 290 VAL A O 1
ATOM 2306 N N . ALA A 1 291 ? -13.416 -10.858 29.290 1.00 94.75 291 ALA A N 1
ATOM 2307 C CA . ALA A 1 291 ? -14.472 -11.681 29.882 1.00 94.75 291 ALA A CA 1
ATOM 2308 C C . ALA A 1 291 ? -14.417 -11.705 31.421 1.00 94.75 291 ALA A C 1
ATOM 2310 O O . ALA A 1 291 ? -15.456 -11.629 32.079 1.00 94.75 291 ALA A O 1
ATOM 2311 N N . LEU A 1 292 ? -13.214 -11.756 32.003 1.00 92.56 292 LEU A N 1
ATOM 2312 C CA . LEU A 1 292 ? -13.001 -11.645 33.450 1.00 92.56 292 LEU A CA 1
ATOM 2313 C C . LEU A 1 292 ? -13.483 -10.294 33.999 1.00 92.56 292 LEU A C 1
ATOM 2315 O O . LEU A 1 292 ? -14.151 -10.254 35.029 1.00 92.56 292 LEU A O 1
ATOM 2319 N N . GLN A 1 293 ? -13.184 -9.194 33.302 1.00 90.00 293 GLN A N 1
ATOM 2320 C CA . GLN A 1 293 ? -13.616 -7.855 33.715 1.00 90.00 293 GLN A CA 1
ATOM 2321 C C . GLN A 1 293 ? -15.127 -7.650 33.570 1.00 90.00 293 GLN A C 1
ATOM 2323 O O . GLN A 1 293 ? -15.744 -7.055 34.447 1.00 90.00 293 GLN A O 1
ATOM 2328 N N . MET A 1 294 ? -15.729 -8.154 32.490 1.00 88.38 294 MET A N 1
ATOM 2329 C CA . MET A 1 294 ? -17.161 -7.995 32.226 1.00 88.38 294 MET A CA 1
ATOM 2330 C C . MET A 1 294 ? -18.033 -8.838 33.154 1.00 88.38 294 MET A C 1
ATOM 2332 O O . MET A 1 294 ? -19.083 -8.383 33.585 1.00 88.38 294 MET A O 1
ATOM 2336 N N . THR A 1 295 ? -17.633 -10.073 33.459 1.00 86.88 295 THR A N 1
ATOM 2337 C CA . THR A 1 295 ? -18.461 -10.957 34.296 1.00 86.88 295 THR A CA 1
ATOM 2338 C C . THR A 1 295 ? -18.386 -10.618 35.780 1.00 86.88 295 THR A C 1
ATOM 2340 O O . THR A 1 295 ? -19.304 -10.970 36.515 1.00 86.88 295 THR A O 1
ATOM 2343 N N . GLN A 1 296 ? -17.294 -9.980 36.231 1.00 82.31 296 GLN A N 1
ATOM 2344 C CA . GLN A 1 296 ? -16.984 -9.761 37.653 1.00 82.31 296 GLN A CA 1
ATOM 2345 C C . GLN A 1 296 ? -17.137 -11.044 38.500 1.00 82.31 296 GLN A C 1
ATOM 2347 O O . GLN A 1 296 ? -17.430 -11.001 39.694 1.00 82.31 296 GLN A O 1
ATOM 2352 N N . SER A 1 297 ? -16.947 -12.201 37.862 1.00 85.19 297 SER A N 1
ATOM 2353 C CA . SER A 1 297 ? -17.149 -13.529 38.425 1.00 85.19 297 SER A CA 1
ATOM 2354 C C . SER A 1 297 ? -15.878 -14.340 38.275 1.00 85.19 297 SER A C 1
ATOM 2356 O O . SER A 1 297 ? -15.131 -14.202 37.308 1.00 85.19 297 SER A O 1
ATOM 2358 N N . PHE A 1 298 ? -15.647 -15.229 39.233 1.00 90.31 298 PHE A N 1
ATOM 2359 C CA . PHE A 1 298 ? -14.529 -16.163 39.184 1.00 90.31 298 PHE A CA 1
ATOM 2360 C C . PHE A 1 298 ? -14.919 -17.476 38.515 1.00 90.31 298 PHE A C 1
ATOM 2362 O O . PHE A 1 298 ? -14.051 -18.293 38.243 1.00 90.31 298 PHE A O 1
ATOM 2369 N N . ARG A 1 299 ? -16.206 -17.709 38.231 1.00 93.50 299 ARG A N 1
ATOM 2370 C CA . ARG A 1 299 ? -16.683 -18.990 37.705 1.00 93.50 299 ARG A CA 1
ATOM 2371 C C . ARG A 1 299 ? -16.270 -19.178 36.254 1.00 93.50 299 ARG A C 1
ATOM 2373 O O . ARG A 1 299 ? -16.656 -18.413 35.371 1.00 93.50 299 ARG A O 1
ATOM 2380 N N . LYS A 1 300 ? -15.563 -20.275 35.990 1.00 93.56 300 LYS A N 1
ATOM 2381 C CA . LYS A 1 300 ? -15.064 -20.630 34.658 1.00 93.56 300 LYS A CA 1
ATOM 2382 C C . LYS A 1 300 ? -16.179 -20.710 33.611 1.00 93.56 300 LYS A C 1
ATOM 2384 O O . LYS A 1 300 ? -15.959 -20.312 32.473 1.00 93.56 300 LYS A O 1
ATOM 2389 N N . GLU A 1 301 ? -17.360 -21.202 33.984 1.00 93.88 301 GLU A N 1
ATOM 2390 C CA . GLU A 1 301 ? -18.515 -21.329 33.082 1.00 93.88 301 GLU A CA 1
ATOM 2391 C C . GLU A 1 301 ? -19.047 -19.966 32.614 1.00 93.88 301 GLU A C 1
ATOM 2393 O O . GLU A 1 301 ? -19.290 -19.774 31.423 1.00 93.88 301 GLU A O 1
ATOM 2398 N N . GLU A 1 302 ? -19.166 -19.000 33.529 1.00 93.50 302 GLU A N 1
ATOM 2399 C CA . GLU A 1 302 ? -19.649 -17.646 33.229 1.00 93.50 302 GLU A CA 1
ATOM 2400 C C . GLU A 1 302 ? -18.630 -16.890 32.361 1.00 93.50 302 GLU A C 1
ATOM 2402 O O . GLU A 1 302 ? -18.993 -16.301 31.339 1.00 93.50 302 GLU A O 1
ATOM 2407 N N . ILE A 1 303 ? -17.338 -17.004 32.692 1.00 95.00 303 ILE A N 1
ATOM 2408 C CA . ILE A 1 303 ? -16.241 -16.421 31.904 1.00 95.00 303 ILE A CA 1
ATOM 2409 C C . ILE A 1 303 ? -16.196 -17.038 30.502 1.00 95.00 303 ILE A C 1
ATOM 2411 O O . ILE A 1 303 ? -16.055 -16.314 29.518 1.00 95.00 303 ILE A O 1
ATOM 2415 N N . TYR A 1 304 ? -16.347 -18.360 30.381 1.00 95.44 304 TYR A N 1
ATOM 2416 C CA . TYR A 1 304 ? -16.369 -19.039 29.085 1.00 95.44 304 TYR A CA 1
ATOM 2417 C C . TYR A 1 304 ? -17.575 -18.621 28.232 1.00 95.44 304 TYR A C 1
ATOM 2419 O O . TYR A 1 304 ? -17.440 -18.411 27.026 1.00 95.44 304 TYR A O 1
ATOM 2427 N N . SER A 1 305 ? -18.747 -18.445 28.849 1.00 94.19 305 SER A N 1
ATOM 2428 C CA . SER A 1 305 ? -19.935 -17.933 28.160 1.00 94.19 305 SER A CA 1
ATOM 2429 C C . SER A 1 305 ? -19.710 -16.514 27.628 1.00 94.19 305 SER A C 1
ATOM 2431 O O . SER A 1 305 ? -20.035 -16.230 26.474 1.00 94.19 305 SER A O 1
ATOM 2433 N N . CYS A 1 306 ? -19.108 -15.632 28.432 1.00 94.06 306 CYS A N 1
ATOM 2434 C CA . CYS A 1 306 ? -18.759 -14.277 28.005 1.00 94.06 306 CYS A CA 1
ATOM 2435 C C . CYS A 1 306 ? -17.684 -14.282 26.904 1.00 94.06 306 CYS A C 1
ATOM 2437 O O . CYS A 1 306 ? -17.829 -13.594 25.897 1.00 94.06 306 CYS A O 1
ATOM 2439 N N . PHE A 1 307 ? -16.655 -15.124 27.029 1.00 95.00 307 PHE A N 1
ATOM 2440 C CA . PHE A 1 307 ? -15.641 -15.318 25.992 1.00 95.00 307 PHE A CA 1
ATOM 2441 C C . PHE A 1 307 ? -16.262 -15.740 24.654 1.00 95.00 307 PHE A C 1
ATOM 2443 O O . PHE A 1 307 ? -15.908 -15.185 23.616 1.00 95.00 307 PHE A O 1
ATOM 2450 N N . ASN A 1 308 ? -17.211 -16.683 24.661 1.00 94.25 308 ASN A N 1
ATOM 2451 C CA . ASN A 1 308 ? -17.910 -17.101 23.444 1.00 94.25 308 ASN A CA 1
ATOM 2452 C C . ASN A 1 308 ? -18.727 -15.960 22.833 1.00 94.25 308 ASN A C 1
ATOM 2454 O O . ASN A 1 308 ? -18.661 -15.761 21.624 1.00 94.25 308 ASN A O 1
ATOM 2458 N N . PHE A 1 309 ? -19.428 -15.173 23.655 1.00 93.12 309 PHE A N 1
ATOM 2459 C CA . PHE A 1 309 ? -20.123 -13.976 23.181 1.00 93.12 309 PHE A CA 1
ATOM 2460 C C . PHE A 1 309 ? -19.159 -12.991 22.499 1.00 93.12 309 PHE A C 1
ATOM 2462 O O . PHE A 1 309 ? -19.412 -12.573 21.370 1.00 93.12 309 PHE A O 1
ATOM 2469 N N . LEU A 1 310 ? -18.028 -12.675 23.141 1.00 94.06 310 LEU A N 1
ATOM 2470 C CA . LEU A 1 310 ? -17.007 -11.775 22.591 1.00 94.06 310 LEU A CA 1
ATOM 2471 C C . LEU A 1 310 ? -16.408 -12.308 21.285 1.00 94.06 310 LEU A C 1
ATOM 2473 O O . LEU A 1 310 ? -16.174 -11.563 20.336 1.00 94.06 310 LEU A O 1
ATOM 2477 N N . ARG A 1 311 ? -16.175 -13.616 21.216 1.00 93.00 311 ARG A N 1
ATOM 2478 C CA . ARG A 1 311 ? -15.674 -14.275 20.014 1.00 93.00 311 ARG A CA 1
ATOM 2479 C C . ARG A 1 311 ? -16.676 -14.191 18.861 1.00 93.00 311 ARG A C 1
ATOM 2481 O O . ARG A 1 311 ? -16.280 -13.932 17.728 1.00 93.00 311 ARG A O 1
ATOM 2488 N N . ASP A 1 312 ? -17.958 -14.402 19.141 1.00 90.81 312 ASP A N 1
ATOM 2489 C CA . ASP A 1 312 ? -19.008 -14.411 18.123 1.00 90.81 312 ASP A CA 1
ATOM 2490 C C . ASP A 1 312 ? -19.318 -12.992 17.609 1.00 90.81 312 ASP A C 1
ATOM 2492 O O . ASP A 1 312 ? -19.561 -12.805 16.411 1.00 90.81 312 ASP A O 1
ATOM 2496 N N . ILE A 1 313 ? -19.259 -11.975 18.480 1.00 92.38 313 ILE A N 1
ATOM 2497 C CA . ILE A 1 313 ? -19.462 -10.576 18.082 1.00 92.38 313 ILE A CA 1
ATOM 2498 C C . ILE A 1 313 ? -18.262 -10.008 17.315 1.00 92.38 313 ILE A C 1
ATOM 2500 O O . ILE A 1 313 ? -18.458 -9.274 16.352 1.00 92.38 313 ILE A O 1
ATOM 2504 N N . PHE A 1 314 ? -17.035 -10.410 17.659 1.00 92.56 314 PHE A N 1
ATOM 2505 C CA . PHE A 1 314 ? -15.815 -9.953 16.987 1.00 92.56 314 PHE A CA 1
ATOM 2506 C C . PHE A 1 314 ? -15.305 -10.894 15.891 1.00 92.56 314 PHE A C 1
ATOM 2508 O O . PHE A 1 314 ? -14.168 -10.751 15.444 1.00 92.56 314 PHE A O 1
ATOM 2515 N N . SER A 1 315 ? -16.116 -11.838 15.407 1.00 89.75 315 SER A N 1
ATOM 2516 C CA . SER A 1 315 ? -15.662 -12.794 14.386 1.00 89.75 315 SER A CA 1
ATOM 2517 C C . SER A 1 315 ? -15.398 -12.174 13.008 1.00 89.75 315 SER A C 1
ATOM 2519 O O . SER A 1 315 ? -14.803 -12.830 12.158 1.00 89.75 315 SER A O 1
ATOM 2521 N N . ASP A 1 316 ? -15.874 -10.948 12.764 1.00 88.94 316 ASP A N 1
ATOM 2522 C CA . ASP A 1 316 ? -15.522 -10.161 11.572 1.00 88.94 316 ASP A CA 1
ATOM 2523 C C . ASP A 1 316 ? -14.322 -9.229 11.823 1.00 88.94 316 ASP A C 1
ATOM 2525 O O . ASP A 1 316 ? -13.726 -8.731 10.874 1.00 88.94 316 ASP A O 1
ATOM 2529 N N . GLU A 1 317 ? -13.947 -9.008 13.090 1.00 89.88 317 GLU A N 1
ATOM 2530 C CA . GLU A 1 317 ? -12.767 -8.218 13.473 1.00 89.88 317 GLU A CA 1
ATOM 2531 C C . GLU A 1 317 ? -11.500 -9.073 13.536 1.00 89.88 317 GLU A C 1
ATOM 2533 O O . GLU A 1 317 ? -10.421 -8.620 13.154 1.00 89.88 317 GLU A O 1
ATOM 2538 N N . PHE A 1 318 ? -11.634 -10.302 14.043 1.00 89.50 318 PHE A N 1
ATOM 2539 C CA . PHE A 1 318 ? -10.533 -11.226 14.280 1.00 89.50 318 PHE A CA 1
ATOM 2540 C C . PHE A 1 318 ? -10.874 -12.632 13.806 1.00 89.50 318 PHE A C 1
ATOM 2542 O O . PHE A 1 318 ? -12.030 -13.046 13.736 1.00 89.50 318 PHE A O 1
ATOM 2549 N N . ILE A 1 319 ? -9.825 -13.402 13.537 1.00 83.19 319 ILE A N 1
ATOM 2550 C CA . ILE A 1 319 ? -9.958 -14.736 12.969 1.00 83.19 319 ILE A CA 1
ATOM 2551 C C . ILE A 1 319 ? -10.068 -15.792 14.066 1.00 83.19 319 ILE A C 1
ATOM 2553 O O . ILE A 1 319 ? -9.131 -16.036 14.839 1.00 83.19 319 ILE A O 1
ATOM 2557 N N . PHE A 1 320 ? -11.214 -16.471 14.067 1.00 84.25 320 PHE A N 1
ATOM 2558 C CA . PHE A 1 320 ? -11.501 -17.643 14.886 1.00 84.25 320 PHE A CA 1
ATOM 2559 C C . PHE A 1 320 ? -11.855 -18.822 13.991 1.00 84.25 320 PHE A C 1
ATOM 2561 O O . PHE A 1 320 ? -12.614 -18.690 13.031 1.00 84.25 320 PHE A O 1
ATOM 2568 N N . PHE A 1 321 ? -11.314 -19.991 14.316 1.00 77.00 321 PHE A N 1
ATOM 2569 C CA . PHE A 1 321 ? -11.612 -21.197 13.558 1.00 77.00 321 PHE A CA 1
ATOM 2570 C C . PHE A 1 321 ? -12.984 -21.735 13.970 1.00 77.00 321 PHE A C 1
ATOM 2572 O O . PHE A 1 321 ? -13.280 -21.846 15.170 1.00 77.00 321 PHE A O 1
ATOM 2579 N N . PRO A 1 322 ? -13.814 -22.141 13.000 1.00 74.50 322 PRO A N 1
ATOM 2580 C CA . PRO A 1 322 ? -15.060 -22.824 13.296 1.00 74.50 322 PRO A CA 1
ATOM 2581 C C . PRO A 1 322 ? -14.822 -24.086 14.139 1.00 74.50 322 PRO A C 1
ATOM 2583 O O . PRO A 1 322 ? -13.875 -24.837 13.921 1.00 74.50 322 PRO A O 1
ATOM 2586 N N . GLY A 1 323 ? -15.688 -24.324 15.126 1.00 77.50 323 GLY A N 1
ATOM 2587 C CA . GLY A 1 323 ? -15.711 -25.583 15.882 1.00 77.50 323 GLY A CA 1
ATOM 2588 C C . GLY A 1 323 ? -14.646 -25.766 16.973 1.00 77.50 323 GLY A C 1
ATOM 2589 O O . GLY A 1 323 ? -14.679 -26.789 17.650 1.00 77.50 323 GLY A O 1
ATOM 2590 N N . ILE A 1 324 ? -13.744 -24.801 17.210 1.00 85.62 324 ILE A N 1
ATOM 2591 C CA . ILE A 1 324 ? -12.670 -24.938 18.222 1.00 85.62 324 ILE A CA 1
ATOM 2592 C C . ILE A 1 324 ? -12.747 -23.935 19.387 1.00 85.62 324 ILE A C 1
ATOM 2594 O O . ILE A 1 324 ? -11.740 -23.648 20.027 1.00 85.62 324 ILE A O 1
ATOM 2598 N N . ALA A 1 325 ? -13.951 -23.452 19.714 1.00 90.38 325 ALA A N 1
ATOM 2599 C CA . ALA A 1 325 ? -14.209 -22.447 20.758 1.00 90.38 325 ALA A CA 1
ATOM 2600 C C . ALA A 1 325 ? -13.487 -22.708 22.084 1.00 90.38 325 ALA A C 1
ATOM 2602 O O . ALA A 1 325 ? -12.820 -21.839 22.639 1.00 90.38 325 ALA A O 1
ATOM 2603 N N . LEU A 1 326 ? -13.632 -23.935 22.588 1.00 92.38 326 LEU A N 1
ATOM 2604 C CA . LEU A 1 326 ? -13.035 -24.352 23.849 1.00 92.38 326 LEU A CA 1
ATOM 2605 C C . LEU A 1 326 ? -11.507 -24.307 23.786 1.00 92.38 326 LEU A C 1
ATOM 2607 O O . LEU A 1 326 ? -10.869 -23.895 24.746 1.00 92.38 326 LEU A O 1
ATOM 2611 N N . LYS A 1 327 ? -10.926 -24.672 22.642 1.00 91.38 327 LYS A N 1
ATOM 2612 C CA . LYS A 1 327 ? -9.480 -24.668 22.450 1.00 91.38 327 LYS A CA 1
ATOM 2613 C C . LYS A 1 327 ? -8.919 -23.245 22.418 1.00 91.38 327 LYS A C 1
ATOM 2615 O O . LYS A 1 327 ? -7.895 -23.010 23.045 1.00 91.38 327 LYS A O 1
ATOM 2620 N N . ASP A 1 328 ? -9.593 -22.308 21.743 1.00 92.38 328 ASP A N 1
ATOM 2621 C CA . ASP A 1 328 ? -9.205 -20.886 21.762 1.00 92.38 328 ASP A CA 1
ATOM 2622 C C . ASP A 1 328 ? -9.242 -20.324 23.199 1.00 92.38 328 ASP A C 1
ATOM 2624 O O . ASP A 1 328 ? -8.337 -19.596 23.610 1.00 92.38 328 ASP A O 1
ATOM 2628 N N . PHE A 1 329 ? -10.263 -20.693 23.983 1.00 95.56 329 PHE A N 1
ATOM 2629 C CA . PHE A 1 329 ? -10.373 -20.299 25.390 1.00 95.56 329 PHE A CA 1
ATOM 2630 C C . PHE A 1 329 ? -9.251 -20.896 26.249 1.00 95.56 329 PHE A C 1
ATOM 2632 O O . PHE A 1 329 ? -8.585 -20.180 26.996 1.00 95.56 329 PHE A O 1
ATOM 2639 N N . GLU A 1 330 ? -9.006 -22.202 26.122 1.00 94.56 330 GLU A N 1
ATOM 2640 C CA . GLU A 1 330 ? -7.943 -22.903 26.847 1.00 94.56 330 GLU A CA 1
ATOM 2641 C C . GLU A 1 330 ? -6.552 -22.369 26.495 1.00 94.56 330 GLU A C 1
ATOM 2643 O O . GLU A 1 330 ? -5.708 -22.251 27.381 1.00 94.56 330 GLU A O 1
ATOM 2648 N N . GLU A 1 331 ? -6.316 -22.002 25.235 1.00 92.94 331 GLU A N 1
ATOM 2649 C CA . GLU A 1 331 ? -5.080 -21.358 24.794 1.00 92.94 331 GLU A CA 1
ATOM 2650 C C . GLU A 1 331 ? -4.900 -19.980 25.443 1.00 92.94 331 GLU A C 1
ATOM 2652 O O . GLU A 1 331 ? -3.834 -19.697 25.995 1.00 92.94 331 GLU A O 1
ATOM 2657 N N . GLY A 1 332 ? -5.951 -19.153 25.457 1.00 94.94 332 GLY A N 1
ATOM 2658 C CA . GLY A 1 332 ? -5.945 -17.868 26.158 1.00 94.94 332 GLY A CA 1
ATOM 2659 C C . GLY A 1 332 ? -5.632 -18.029 27.648 1.00 94.94 332 GLY A C 1
ATOM 2660 O O . GLY A 1 332 ? -4.732 -17.366 28.168 1.00 94.94 332 GLY A O 1
ATOM 2661 N N . CYS A 1 333 ? -6.305 -18.964 28.325 1.00 96.19 333 CYS A N 1
ATOM 2662 C CA . CYS A 1 333 ? -6.036 -19.278 29.727 1.00 96.19 333 CYS A CA 1
ATOM 2663 C C . CYS A 1 333 ? -4.603 -19.779 29.949 1.00 96.19 333 CYS A C 1
ATOM 2665 O O . CYS A 1 333 ? -3.937 -19.343 30.885 1.00 96.19 333 CYS A O 1
ATOM 2667 N N . PHE A 1 334 ? -4.107 -20.668 29.086 1.00 95.88 334 PHE A N 1
ATOM 2668 C CA . PHE A 1 334 ? -2.760 -21.221 29.185 1.00 95.88 334 PHE A CA 1
ATOM 2669 C C . PHE A 1 334 ? -1.686 -20.132 29.094 1.00 95.88 334 PHE A C 1
ATOM 2671 O O . PHE A 1 334 ? -0.766 -20.115 29.914 1.00 95.88 334 PHE A O 1
ATOM 2678 N N . LEU A 1 335 ? -1.805 -19.211 28.134 1.00 94.75 335 LEU A N 1
ATOM 2679 C CA . LEU A 1 335 ? -0.860 -18.104 27.967 1.00 94.75 335 LEU A CA 1
ATOM 2680 C C . LEU A 1 335 ? -0.865 -17.169 29.183 1.00 94.75 335 LEU A C 1
ATOM 2682 O O . LEU A 1 335 ? 0.198 -16.795 29.678 1.00 94.75 335 LEU A O 1
ATOM 2686 N N . LEU A 1 336 ? -2.049 -16.857 29.713 1.00 96.38 336 LEU A N 1
ATOM 2687 C CA . LEU A 1 336 ? -2.190 -16.037 30.915 1.00 96.38 336 LEU A CA 1
ATOM 2688 C C . LEU A 1 336 ? -1.593 -16.726 32.152 1.00 96.38 336 LEU A C 1
ATOM 2690 O O . LEU A 1 336 ? -0.842 -16.098 32.894 1.00 96.38 336 LEU A O 1
ATOM 2694 N N . THR A 1 337 ? -1.848 -18.019 32.362 1.00 96.00 337 THR A N 1
ATOM 2695 C CA . THR A 1 337 ? -1.259 -18.776 33.480 1.00 96.00 337 THR A CA 1
ATOM 2696 C C . THR A 1 337 ? 0.255 -18.916 33.352 1.00 96.00 337 THR A C 1
ATOM 2698 O O . THR A 1 337 ? 0.968 -18.783 34.344 1.00 96.00 337 THR A O 1
ATOM 2701 N N . LYS A 1 338 ? 0.780 -19.126 32.137 1.00 93.62 338 LYS A N 1
ATOM 2702 C CA . LYS A 1 338 ? 2.229 -19.193 31.873 1.00 93.62 338 LYS A CA 1
ATOM 2703 C C . LYS A 1 338 ? 2.957 -17.914 32.305 1.00 93.62 338 LYS A C 1
ATOM 2705 O O . LYS A 1 338 ? 4.119 -17.982 32.699 1.00 93.62 338 LYS A O 1
ATOM 2710 N N . CYS A 1 339 ? 2.281 -16.771 32.236 1.00 92.88 339 CYS A N 1
ATOM 2711 C CA . CYS A 1 339 ? 2.805 -15.469 32.639 1.00 92.88 339 CYS A CA 1
ATOM 2712 C C . CYS A 1 339 ? 2.376 -15.045 34.053 1.00 92.88 339 CYS A C 1
ATOM 2714 O O . CYS A 1 339 ? 2.508 -13.871 34.385 1.00 92.88 339 CYS A O 1
ATOM 2716 N N . ASP A 1 340 ? 1.871 -15.979 34.869 1.00 94.06 340 ASP A N 1
ATOM 2717 C CA . ASP A 1 340 ? 1.370 -15.735 36.231 1.00 94.06 340 ASP A CA 1
ATOM 2718 C C . ASP A 1 340 ? 0.278 -14.650 36.286 1.00 94.06 340 ASP A C 1
ATOM 2720 O O . ASP A 1 340 ? 0.127 -13.956 37.284 1.00 94.06 340 ASP A O 1
ATOM 2724 N N . VAL A 1 341 ? -0.490 -14.477 35.201 1.00 95.19 341 VAL A N 1
ATOM 2725 C CA . VAL A 1 341 ? -1.564 -13.474 35.122 1.00 95.19 341 VAL A CA 1
ATOM 2726 C C . VAL A 1 341 ? -2.824 -13.965 35.825 1.00 95.19 341 VAL A C 1
ATOM 2728 O O . VAL A 1 341 ? -3.483 -13.215 36.545 1.00 95.19 341 VAL A O 1
ATOM 2731 N N . ILE A 1 342 ? -3.146 -15.244 35.619 1.00 96.00 342 ILE A N 1
ATOM 2732 C CA . ILE A 1 342 ? -4.304 -15.908 36.214 1.00 96.00 342 ILE A CA 1
ATOM 2733 C C . ILE A 1 342 ? -3.919 -17.263 36.806 1.00 96.00 342 ILE A C 1
ATOM 2735 O O . ILE A 1 342 ? -3.045 -17.965 36.289 1.00 96.00 342 ILE A O 1
ATOM 2739 N N . GLN A 1 343 ? -4.661 -17.677 37.824 1.00 94.25 343 GLN A N 1
ATOM 2740 C CA . GLN A 1 343 ? -4.676 -19.037 38.344 1.00 94.25 343 GLN A CA 1
ATOM 2741 C C . GLN A 1 343 ? -5.980 -19.713 37.930 1.00 94.25 343 GLN A C 1
ATOM 2743 O O . GLN A 1 343 ? -7.066 -19.195 38.184 1.00 94.25 343 GLN A O 1
ATOM 2748 N N . VAL A 1 344 ? -5.869 -20.870 37.277 1.00 92.94 344 VAL A N 1
ATOM 2749 C CA . VAL A 1 344 ? -7.019 -21.645 36.796 1.00 92.94 344 VAL A CA 1
ATOM 2750 C C . VAL A 1 344 ? -7.188 -22.882 37.667 1.00 92.94 344 VAL A C 1
ATOM 2752 O O . VAL A 1 344 ? -6.293 -23.724 37.748 1.00 92.94 344 VAL A O 1
ATOM 2755 N N . THR A 1 345 ? -8.354 -23.011 38.290 1.00 91.94 345 THR A N 1
ATOM 2756 C CA . THR A 1 345 ? -8.817 -24.230 38.957 1.00 91.94 345 THR A CA 1
ATOM 2757 C C . THR A 1 345 ? -9.870 -24.925 38.075 1.00 91.94 345 THR A C 1
ATOM 2759 O O . THR A 1 345 ? -10.259 -24.396 37.029 1.00 91.94 345 THR A O 1
ATOM 2762 N N . PRO A 1 346 ? -10.354 -26.131 38.432 1.00 88.44 346 PRO A N 1
ATOM 2763 C CA . PRO A 1 346 ? -11.397 -26.797 37.652 1.00 88.44 346 PRO A CA 1
ATOM 2764 C C . PRO A 1 346 ? -12.692 -25.982 37.506 1.00 88.44 346 PRO A C 1
ATOM 2766 O O . PRO A 1 346 ? -13.370 -26.124 36.491 1.00 88.44 346 PRO A O 1
ATOM 2769 N N . GLN A 1 347 ? -13.025 -25.141 38.492 1.00 91.56 347 GLN A N 1
ATOM 2770 C CA . GLN A 1 347 ? -14.285 -24.387 38.547 1.00 91.56 347 GLN A CA 1
ATOM 2771 C C . GLN A 1 347 ? -14.091 -22.871 38.462 1.00 91.56 347 GLN A C 1
ATOM 2773 O O . GLN A 1 347 ? -15.021 -22.170 38.064 1.00 91.56 347 GLN A O 1
ATOM 2778 N N . GLU A 1 348 ? -12.903 -22.363 38.797 1.00 94.50 348 GLU A N 1
ATOM 2779 C CA . GLU A 1 348 ? -12.661 -20.930 38.949 1.00 94.50 348 GLU A CA 1
ATOM 2780 C C . GLU A 1 348 ? -11.421 -20.441 38.195 1.00 94.50 348 GLU A C 1
ATOM 2782 O O . GLU A 1 348 ? -10.466 -21.186 37.967 1.00 94.50 348 GLU A O 1
ATOM 2787 N N . ILE A 1 349 ? -11.434 -19.164 37.825 1.00 94.94 349 ILE A N 1
ATOM 2788 C CA . ILE A 1 349 ? -10.306 -18.430 37.262 1.00 94.94 349 ILE A CA 1
ATOM 2789 C C . ILE A 1 349 ? -10.123 -17.159 38.091 1.00 94.94 349 ILE A C 1
ATOM 2791 O O . ILE A 1 349 ? -11.026 -16.329 38.174 1.00 94.94 349 ILE A O 1
ATOM 2795 N N . LEU A 1 350 ? -8.945 -17.008 38.691 1.00 92.94 350 LEU A N 1
ATOM 2796 C CA . LEU A 1 350 ? -8.601 -15.881 39.558 1.00 92.94 350 LEU A CA 1
ATOM 2797 C C . LEU A 1 350 ? -7.468 -15.069 38.936 1.00 92.94 350 LEU A C 1
ATOM 2799 O O . LEU A 1 350 ? -6.468 -15.641 38.504 1.00 92.94 350 LEU A O 1
ATOM 2803 N N . VAL A 1 351 ? -7.599 -13.743 38.916 1.00 93.12 351 VAL A N 1
ATOM 2804 C CA . VAL A 1 351 ? -6.513 -12.836 38.515 1.00 93.12 351 VAL A CA 1
ATOM 2805 C C . VAL A 1 351 ? -5.537 -12.702 39.681 1.00 93.12 351 VAL A C 1
ATOM 2807 O O . VAL A 1 351 ? -5.951 -12.461 40.813 1.00 93.12 351 VAL A O 1
ATOM 2810 N N . THR A 1 352 ? -4.241 -12.874 39.428 1.00 93.44 352 THR A N 1
ATOM 2811 C CA . THR A 1 352 ? -3.220 -12.705 40.472 1.00 93.44 352 THR A CA 1
ATOM 2812 C C . THR A 1 352 ? -2.935 -11.218 40.705 1.00 93.44 352 THR A C 1
ATOM 2814 O O . THR A 1 352 ? -3.070 -10.395 39.798 1.00 93.44 352 THR A O 1
ATOM 2817 N N . GLU A 1 353 ? -2.469 -10.848 41.901 1.00 89.44 353 GLU A N 1
ATOM 2818 C CA . GLU A 1 353 ? -2.117 -9.449 42.205 1.00 89.44 353 GLU A CA 1
ATOM 2819 C C . GLU A 1 353 ? -1.038 -8.896 41.256 1.00 89.44 353 GLU A C 1
ATOM 2821 O O . GLU A 1 353 ? -1.134 -7.764 40.784 1.00 89.44 353 GLU A O 1
ATOM 2826 N N . LYS A 1 354 ? -0.034 -9.717 40.923 1.00 85.50 354 LYS A N 1
ATOM 2827 C CA . LYS A 1 354 ? 1.046 -9.359 39.986 1.00 85.50 354 LYS A CA 1
ATOM 2828 C C . LYS A 1 354 ? 0.563 -9.302 38.537 1.00 85.50 354 LYS A C 1
ATOM 2830 O O . LYS A 1 354 ? 1.061 -8.502 37.749 1.00 85.50 354 LYS A O 1
ATOM 2835 N N . GLY A 1 355 ? -0.402 -10.154 38.203 1.00 89.31 355 GLY A N 1
ATOM 2836 C CA . GLY A 1 355 ? -1.008 -10.302 36.889 1.00 89.31 355 GLY A CA 1
ATOM 2837 C C . GLY A 1 355 ? -2.010 -9.221 36.523 1.00 89.31 355 GLY A C 1
ATOM 2838 O O . GLY A 1 355 ? -2.253 -8.990 35.340 1.00 89.31 355 GLY A O 1
ATOM 2839 N N . ASN A 1 356 ? -2.582 -8.537 37.514 1.00 91.94 356 ASN A N 1
ATOM 2840 C CA . ASN A 1 356 ? -3.664 -7.585 37.291 1.00 91.94 356 ASN A CA 1
ATOM 2841 C C . ASN A 1 356 ? -3.292 -6.478 36.289 1.00 91.94 356 ASN A C 1
ATOM 2843 O O . ASN A 1 356 ? -4.091 -6.142 35.422 1.00 91.94 356 ASN A O 1
ATOM 2847 N N . SER A 1 357 ? -2.059 -5.966 36.330 1.00 92.69 357 SER A N 1
ATOM 2848 C CA . SER A 1 357 ? -1.583 -4.961 35.367 1.00 92.69 357 SER A CA 1
ATOM 2849 C C . SER A 1 357 ? -1.565 -5.482 33.924 1.00 92.69 357 SER A C 1
ATOM 2851 O O . SER A 1 357 ? -1.956 -4.763 33.005 1.00 92.69 357 SER A O 1
ATOM 2853 N N . VAL A 1 358 ? -1.179 -6.747 33.723 1.00 95.31 358 VAL A N 1
ATOM 2854 C CA . VAL A 1 358 ? -1.212 -7.419 32.416 1.00 95.31 358 VAL A CA 1
ATOM 2855 C C . VAL A 1 358 ? -2.658 -7.604 31.960 1.00 95.31 358 VAL A C 1
ATOM 2857 O O . VAL A 1 358 ? -2.978 -7.271 30.824 1.00 95.31 358 VAL A O 1
ATOM 2860 N N . ALA A 1 359 ? -3.546 -8.085 32.836 1.00 94.75 359 ALA A N 1
ATOM 2861 C CA . ALA A 1 359 ? -4.961 -8.271 32.513 1.00 94.75 359 ALA A CA 1
ATOM 2862 C C . ALA A 1 359 ? -5.637 -6.944 32.119 1.00 94.75 359 ALA A C 1
ATOM 2864 O O . ALA A 1 359 ? -6.341 -6.885 31.111 1.00 94.75 359 ALA A O 1
ATOM 2865 N N . VAL A 1 360 ? -5.362 -5.863 32.858 1.00 94.69 360 VAL A N 1
ATOM 2866 C CA . VAL A 1 360 ? -5.852 -4.511 32.551 1.00 94.69 360 VAL A CA 1
ATOM 2867 C C . VAL A 1 360 ? -5.328 -4.022 31.202 1.00 94.69 360 VAL A C 1
ATOM 2869 O O . VAL A 1 360 ? -6.118 -3.556 30.384 1.00 94.69 360 VAL A O 1
ATOM 2872 N N . PHE A 1 361 ? -4.030 -4.176 30.929 1.00 95.69 361 PHE A N 1
ATOM 2873 C CA . PHE A 1 361 ? -3.443 -3.804 29.640 1.00 95.69 361 PHE A CA 1
ATOM 2874 C C . PHE A 1 361 ? -4.063 -4.586 28.470 1.00 95.69 361 PHE A C 1
ATOM 2876 O O . PHE A 1 361 ? -4.406 -4.003 27.440 1.00 95.69 361 PHE A O 1
ATOM 2883 N N . LEU A 1 362 ? -4.235 -5.902 28.629 1.00 96.25 362 LEU A N 1
ATOM 2884 C CA . LEU A 1 362 ? -4.808 -6.776 27.604 1.00 96.25 362 LEU A CA 1
ATOM 2885 C C . LEU A 1 362 ? -6.272 -6.442 27.307 1.00 96.25 362 LEU A C 1
ATOM 2887 O O . LEU A 1 362 ? -6.673 -6.500 26.144 1.00 96.25 362 LEU A O 1
ATOM 2891 N N . ALA A 1 363 ? -7.053 -6.074 28.323 1.00 95.00 363 ALA A N 1
ATOM 2892 C CA . ALA A 1 363 ? -8.419 -5.605 28.132 1.00 95.00 363 ALA A CA 1
ATOM 2893 C C . ALA A 1 363 ? -8.465 -4.208 27.492 1.00 95.00 363 ALA A C 1
ATOM 2895 O O . ALA A 1 363 ? -9.277 -3.959 26.600 1.00 95.00 363 ALA A O 1
ATOM 2896 N N . ALA A 1 364 ? -7.549 -3.312 27.871 1.00 94.44 364 ALA A N 1
ATOM 2897 C CA . ALA A 1 364 ? -7.434 -1.980 27.280 1.00 94.44 364 ALA A CA 1
ATOM 2898 C C . ALA A 1 364 ? -7.101 -2.020 25.776 1.00 94.44 364 ALA A C 1
ATOM 2900 O O . ALA A 1 364 ? -7.586 -1.172 25.032 1.00 94.44 364 ALA A O 1
ATOM 2901 N N . LEU A 1 365 ? -6.365 -3.034 25.298 1.00 94.69 365 LEU A N 1
ATOM 2902 C CA . LEU A 1 365 ? -6.138 -3.252 23.860 1.00 94.69 365 LEU A CA 1
ATOM 2903 C C . LEU A 1 365 ? -7.438 -3.464 23.064 1.00 94.69 365 LEU A C 1
ATOM 2905 O O . LEU A 1 365 ? -7.488 -3.116 21.885 1.00 94.69 365 LEU A O 1
ATOM 2909 N N . PHE A 1 366 ? -8.472 -4.026 23.695 1.00 93.50 366 PHE A N 1
ATOM 2910 C CA . PHE A 1 366 ? -9.763 -4.328 23.067 1.00 93.50 366 PHE A CA 1
ATOM 2911 C C . PHE A 1 366 ? -10.835 -3.263 23.321 1.00 93.50 366 PHE A C 1
ATOM 2913 O O . PHE A 1 366 ? -11.875 -3.267 22.659 1.00 93.50 366 PHE A O 1
ATOM 2920 N N . ARG A 1 367 ? -10.572 -2.323 24.236 1.00 91.62 367 ARG A N 1
ATOM 2921 C CA . ARG A 1 367 ? -11.492 -1.242 24.608 1.00 91.62 367 ARG A CA 1
ATOM 2922 C C . ARG A 1 367 ? -12.060 -0.479 23.401 1.00 91.62 367 ARG A C 1
ATOM 2924 O O . ARG A 1 367 ? -13.273 -0.294 23.383 1.00 91.62 367 ARG A O 1
ATOM 2931 N N . PRO A 1 368 ? -11.285 -0.105 22.364 1.00 93.75 368 PRO A N 1
ATOM 2932 C CA . PRO A 1 368 ? -11.852 0.645 21.244 1.00 93.75 368 PRO A CA 1
ATOM 2933 C C . PRO A 1 368 ? -12.893 -0.133 20.430 1.00 93.75 368 PRO A C 1
ATOM 2935 O O . PRO A 1 368 ? -13.859 0.451 19.946 1.00 93.75 368 PRO A O 1
ATOM 2938 N N . PHE A 1 369 ? -12.742 -1.456 20.315 1.00 93.38 369 PHE A N 1
ATOM 2939 C CA . PHE A 1 369 ? -13.738 -2.306 19.656 1.00 93.38 369 PHE A CA 1
ATOM 2940 C C . PHE A 1 369 ? -14.998 -2.428 20.518 1.00 93.38 369 PHE A C 1
ATOM 2942 O O . PHE A 1 369 ? -16.107 -2.292 20.011 1.00 93.38 369 PHE A O 1
ATOM 2949 N N . MET A 1 370 ? -14.831 -2.612 21.831 1.00 93.12 370 MET A N 1
ATOM 2950 C CA . MET A 1 370 ? -15.943 -2.666 22.786 1.00 93.12 370 MET A CA 1
ATOM 2951 C C . MET A 1 370 ? -16.758 -1.366 22.779 1.00 93.12 370 MET A C 1
ATOM 2953 O O . MET A 1 370 ? -17.965 -1.395 22.536 1.00 93.12 370 MET A O 1
ATOM 2957 N N . GLU A 1 371 ? -16.095 -0.223 22.976 1.00 93.12 371 GLU A N 1
ATOM 2958 C CA . GLU A 1 371 ? -16.733 1.097 22.974 1.00 93.12 371 GLU A CA 1
ATOM 2959 C C . GLU A 1 371 ? -17.362 1.415 21.614 1.00 93.12 371 GLU A C 1
ATOM 2961 O O . GLU A 1 371 ? -18.491 1.902 21.555 1.00 93.12 371 GLU A O 1
ATOM 2966 N N . GLY A 1 372 ? -16.689 1.078 20.508 1.00 94.75 372 GLY A N 1
ATOM 2967 C CA . GLY A 1 372 ? -17.235 1.252 19.166 1.00 94.75 372 GLY A CA 1
ATOM 2968 C C . GLY A 1 372 ? -18.559 0.505 18.977 1.00 94.75 372 GLY A C 1
ATOM 2969 O O . GLY A 1 372 ? -19.551 1.096 18.551 1.00 94.75 372 GLY A O 1
ATOM 2970 N N . TYR A 1 373 ? -18.624 -0.773 19.363 1.00 94.69 373 TYR A N 1
ATOM 2971 C CA . TYR A 1 373 ? -19.844 -1.583 19.245 1.00 94.69 373 TYR A CA 1
ATOM 2972 C C . TYR A 1 373 ? -20.945 -1.109 20.208 1.00 94.69 373 TYR A C 1
ATOM 2974 O O . TYR A 1 373 ? -22.128 -1.122 19.848 1.00 94.69 373 TYR A O 1
ATOM 2982 N N . GLN A 1 374 ? -20.583 -0.620 21.397 1.00 93.31 374 GLN A N 1
ATOM 2983 C CA . GLN A 1 374 ? -21.513 0.023 22.329 1.00 93.31 374 GLN A CA 1
ATOM 2984 C C . GLN A 1 374 ? -22.109 1.314 21.748 1.00 93.31 374 GLN A C 1
ATOM 2986 O O . GLN A 1 374 ? -23.325 1.504 21.803 1.00 93.31 374 GLN A O 1
ATOM 2991 N N . ILE A 1 375 ? -21.294 2.188 21.146 1.00 94.00 375 ILE A N 1
ATOM 2992 C CA . ILE A 1 375 ? -21.753 3.430 20.503 1.00 94.00 375 ILE A CA 1
ATOM 2993 C C . ILE A 1 375 ? -22.702 3.112 19.344 1.00 94.00 375 ILE A C 1
ATOM 2995 O O . ILE A 1 375 ? -23.765 3.729 19.237 1.00 94.00 375 ILE A O 1
ATOM 2999 N N . ILE A 1 376 ? -22.381 2.108 18.523 1.00 94.44 376 ILE A N 1
ATOM 3000 C CA . ILE A 1 376 ? -23.260 1.663 17.432 1.00 94.44 376 ILE A CA 1
ATOM 3001 C C . ILE A 1 376 ? -24.573 1.100 17.989 1.00 94.44 376 ILE A C 1
ATOM 3003 O O . ILE A 1 376 ? -25.645 1.423 17.477 1.00 94.44 376 ILE A O 1
ATOM 3007 N N . SER A 1 377 ? -24.527 0.330 19.077 1.00 93.44 377 SER A N 1
ATOM 3008 C CA . SER A 1 377 ? -25.734 -0.179 19.744 1.00 93.44 377 SER A CA 1
ATOM 3009 C C . SER A 1 377 ? -26.611 0.956 20.289 1.00 93.44 377 SER A C 1
ATOM 3011 O O . SER A 1 377 ? -27.835 0.941 20.124 1.00 93.44 377 SER A O 1
ATOM 3013 N N . ARG A 1 378 ? -25.996 1.990 20.884 1.00 92.56 378 ARG A N 1
ATOM 3014 C CA . ARG A 1 378 ? -26.680 3.207 21.355 1.00 92.56 378 ARG A CA 1
ATOM 3015 C C . ARG A 1 378 ? -27.307 3.989 20.195 1.00 92.56 378 ARG A C 1
ATOM 3017 O O . ARG A 1 378 ? -28.435 4.458 20.339 1.00 92.56 378 ARG A O 1
ATOM 3024 N N . TYR A 1 379 ? -26.626 4.093 19.051 1.00 93.50 379 TYR A N 1
ATOM 3025 C CA . TYR A 1 379 ? -27.179 4.689 17.829 1.00 93.50 379 TYR A CA 1
ATOM 3026 C C . TYR A 1 379 ? -28.408 3.913 17.335 1.00 93.50 379 TYR A C 1
ATOM 3028 O O . TYR A 1 379 ? -29.478 4.497 17.174 1.00 93.50 379 TYR A O 1
ATOM 3036 N N . LEU A 1 380 ? -28.295 2.588 17.180 1.00 92.44 380 LEU A N 1
ATOM 3037 C CA . LEU A 1 380 ? -29.398 1.736 16.716 1.00 92.44 380 LEU A CA 1
ATOM 3038 C C . LEU A 1 380 ? -30.600 1.748 17.670 1.00 92.44 380 LEU A C 1
ATOM 3040 O O . LEU A 1 380 ? -31.736 1.625 17.221 1.00 92.44 380 LEU A O 1
ATOM 3044 N N . SER A 1 381 ? -30.371 1.947 18.971 1.00 90.12 381 SER A N 1
ATOM 3045 C CA . SER A 1 381 ? -31.444 2.067 19.969 1.00 90.12 381 SER A CA 1
ATOM 3046 C C . SER A 1 381 ? -32.248 3.363 19.810 1.00 90.12 381 SER A C 1
ATOM 3048 O O . SER A 1 381 ? -33.433 3.400 20.142 1.00 90.12 381 SER A O 1
ATOM 3050 N N . LYS A 1 382 ? -31.607 4.423 19.298 1.00 88.00 382 LYS A N 1
ATOM 3051 C CA . LYS A 1 382 ? -32.220 5.728 19.008 1.00 88.00 382 LYS A CA 1
ATOM 3052 C C . LYS A 1 382 ? -32.790 5.824 17.592 1.00 88.00 382 LYS A C 1
ATOM 3054 O O . LYS A 1 382 ? -33.502 6.782 17.302 1.00 88.00 382 LYS A O 1
ATOM 3059 N N . GLU A 1 383 ? -32.480 4.873 16.713 1.00 82.31 383 GLU A N 1
ATOM 3060 C CA . GLU A 1 383 ? -32.967 4.880 15.336 1.00 82.31 383 GLU A CA 1
ATOM 3061 C C . GLU A 1 383 ? -34.497 4.743 15.318 1.00 82.31 383 GLU A C 1
ATOM 3063 O O . GLU A 1 383 ? -35.083 3.820 15.890 1.00 82.31 383 GLU A O 1
ATOM 3068 N N . THR A 1 384 ? -35.149 5.708 14.674 1.00 76.94 384 THR A N 1
ATOM 3069 C CA . THR A 1 384 ? -36.615 5.805 14.619 1.00 76.94 384 THR A CA 1
ATOM 3070 C C . THR A 1 384 ? -37.173 5.294 13.300 1.00 76.94 384 THR A C 1
ATOM 3072 O O . THR A 1 384 ? -38.365 4.998 13.216 1.00 76.94 384 THR A O 1
ATOM 3075 N N . LYS A 1 385 ? -36.327 5.158 12.272 1.00 81.94 385 LYS A N 1
ATOM 3076 C CA . LYS A 1 385 ? -36.729 4.628 10.969 1.00 81.94 385 LYS A CA 1
ATOM 3077 C C . LYS A 1 385 ? -37.107 3.156 11.083 1.00 81.94 385 LYS A C 1
ATOM 3079 O O . LYS A 1 385 ? -36.373 2.359 11.661 1.00 81.94 385 LYS A O 1
ATOM 3084 N N . GLU A 1 386 ? -38.216 2.784 10.445 1.00 80.50 386 GLU A N 1
ATOM 3085 C CA . GLU A 1 386 ? -38.641 1.382 10.361 1.00 80.50 386 GLU A CA 1
ATOM 3086 C C . GLU A 1 386 ? -37.619 0.522 9.609 1.00 80.50 386 GLU A C 1
ATOM 3088 O O . GLU A 1 386 ? -37.370 -0.613 10.007 1.00 80.50 386 GLU A O 1
ATOM 3093 N N . ALA A 1 387 ? -36.998 1.073 8.560 1.00 88.38 387 ALA A N 1
ATOM 3094 C CA . ALA A 1 387 ? -35.920 0.444 7.808 1.00 88.38 387 ALA A CA 1
ATOM 3095 C C . ALA A 1 387 ? -34.906 1.482 7.299 1.00 88.38 387 ALA A C 1
ATOM 3097 O O . ALA A 1 387 ? -35.267 2.619 6.991 1.00 88.38 387 ALA A O 1
ATOM 3098 N N . PHE A 1 388 ? -33.645 1.077 7.146 1.00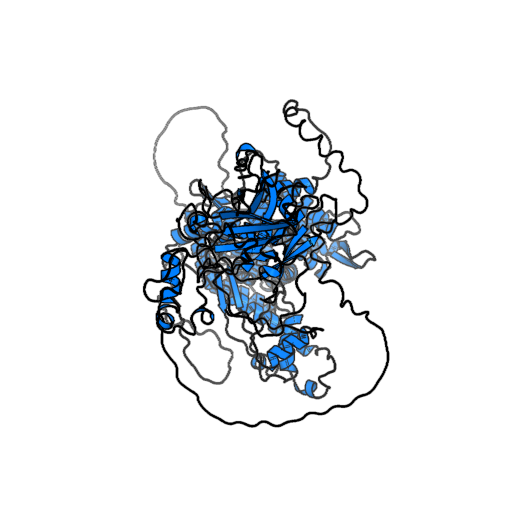 91.62 388 PHE A N 1
ATOM 3099 C CA . PHE A 1 388 ? -32.576 1.914 6.590 1.00 91.62 388 PHE A CA 1
ATOM 3100 C C . PHE A 1 388 ? -31.687 1.144 5.607 1.00 91.62 388 PHE A C 1
ATOM 3102 O O . PHE A 1 388 ? -31.683 -0.085 5.554 1.00 91.62 388 PHE A O 1
ATOM 3109 N N . THR A 1 389 ? -30.933 1.877 4.794 1.00 91.12 389 THR A N 1
ATOM 3110 C CA . THR A 1 389 ? -29.909 1.330 3.888 1.00 91.12 389 THR A CA 1
ATOM 3111 C C . THR A 1 389 ? -28.522 1.393 4.523 1.00 91.12 389 THR A C 1
ATOM 3113 O O . THR A 1 389 ? -28.285 2.172 5.443 1.00 91.12 389 THR A O 1
ATOM 3116 N N . GLU A 1 390 ? -27.567 0.630 3.991 1.00 88.12 390 GLU A N 1
ATOM 3117 C CA . GLU A 1 390 ? -26.173 0.653 4.461 1.00 88.12 390 GLU A CA 1
ATOM 3118 C C . GLU A 1 390 ? -25.545 2.056 4.375 1.00 88.12 390 GLU A C 1
ATOM 3120 O O . GLU A 1 390 ? -24.876 2.493 5.306 1.00 88.12 390 GLU A O 1
ATOM 3125 N N . LYS A 1 391 ? -25.836 2.812 3.305 1.00 87.50 391 LYS A N 1
ATOM 3126 C CA . LYS A 1 391 ? -25.374 4.203 3.158 1.00 87.50 391 LYS A CA 1
ATOM 3127 C C . LYS A 1 391 ? -25.925 5.113 4.257 1.00 87.50 391 LYS A C 1
ATOM 3129 O O . LYS A 1 391 ? -25.186 5.912 4.819 1.00 87.50 391 LYS A O 1
ATOM 3134 N N . GLN A 1 392 ? -27.216 4.983 4.569 1.00 90.12 392 GLN A N 1
ATOM 3135 C CA . GLN A 1 392 ? -27.851 5.763 5.634 1.00 90.12 392 GLN A CA 1
ATOM 3136 C C . GLN A 1 392 ? -27.297 5.397 7.011 1.00 90.12 392 GLN A C 1
ATOM 3138 O O . GLN A 1 392 ? -27.099 6.294 7.821 1.00 90.12 392 GLN A O 1
ATOM 3143 N N . PHE A 1 393 ? -27.020 4.112 7.254 1.00 91.19 393 PHE A N 1
ATOM 3144 C CA . PHE A 1 393 ? -26.382 3.662 8.487 1.00 91.19 393 PHE A CA 1
ATOM 3145 C C . PHE A 1 393 ? -24.997 4.287 8.662 1.00 91.19 393 PHE A C 1
ATOM 3147 O O . PHE A 1 393 ? -24.763 4.909 9.688 1.00 91.19 393 PHE A O 1
ATOM 3154 N N . ILE A 1 394 ? -24.117 4.178 7.657 1.00 89.44 394 ILE A N 1
ATOM 3155 C CA . ILE A 1 394 ? -22.740 4.703 7.721 1.00 89.44 394 ILE A CA 1
ATOM 3156 C C . ILE A 1 394 ? -22.732 6.219 7.964 1.00 89.44 394 ILE A C 1
ATOM 3158 O O . ILE A 1 394 ? -21.976 6.706 8.800 1.00 89.44 394 ILE A O 1
ATOM 3162 N N . LEU A 1 395 ? -23.587 6.973 7.268 1.00 88.62 395 LEU A N 1
ATOM 3163 C CA . LEU A 1 395 ? -23.696 8.421 7.477 1.00 88.62 395 LEU A CA 1
ATOM 3164 C C . LEU A 1 395 ? -24.263 8.754 8.866 1.00 88.62 395 LEU A C 1
ATOM 3166 O O . LEU A 1 395 ? -23.734 9.617 9.561 1.00 88.62 395 LEU A O 1
ATOM 3170 N N . GLY A 1 396 ? -25.311 8.044 9.293 1.00 90.50 396 GLY A N 1
ATOM 3171 C CA . GLY A 1 396 ? -25.963 8.272 10.581 1.00 90.50 396 GLY A CA 1
ATOM 3172 C C . GLY A 1 396 ? -25.050 7.989 11.774 1.00 90.50 396 GLY A C 1
ATOM 3173 O O . GLY A 1 396 ? -24.942 8.828 12.668 1.00 90.50 396 GLY A O 1
ATOM 3174 N N . ILE A 1 397 ? -24.343 6.852 11.767 1.00 92.94 397 ILE A N 1
ATOM 3175 C CA . ILE A 1 397 ? -23.416 6.500 12.848 1.00 92.94 397 ILE A CA 1
ATOM 3176 C C . ILE A 1 397 ? -22.233 7.459 12.921 1.00 92.94 397 ILE A C 1
ATOM 3178 O O . ILE A 1 397 ? -21.814 7.806 14.019 1.00 92.94 397 ILE A O 1
ATOM 3182 N N . ARG A 1 398 ? -21.710 7.920 11.778 1.00 91.25 398 ARG A N 1
ATOM 3183 C CA . ARG A 1 398 ? -20.606 8.886 11.754 1.00 91.25 398 ARG A CA 1
ATOM 3184 C C . ARG A 1 398 ? -21.006 10.203 12.381 1.00 91.25 398 ARG A C 1
ATOM 3186 O O . ARG A 1 398 ? -20.307 10.657 13.274 1.00 91.25 398 ARG A O 1
ATOM 3193 N N . ASN A 1 399 ? -22.150 10.755 11.987 1.00 89.81 399 ASN A N 1
ATOM 3194 C CA . ASN A 1 399 ? -22.650 12.000 12.565 1.00 89.81 399 ASN A CA 1
ATOM 3195 C C . ASN A 1 399 ? -22.896 11.849 14.072 1.00 89.81 399 ASN A C 1
ATOM 3197 O O . ASN A 1 399 ? -22.535 12.724 14.852 1.00 89.81 399 ASN A O 1
ATOM 3201 N N . PHE A 1 400 ? -23.461 10.716 14.496 1.00 92.50 400 PHE A N 1
ATOM 3202 C CA . PHE A 1 400 ? -23.688 10.436 15.911 1.00 92.50 400 PHE A CA 1
ATOM 3203 C C . PHE A 1 400 ? -22.382 10.300 16.707 1.00 92.50 400 PHE A C 1
ATOM 3205 O O . PHE A 1 400 ? -22.247 10.887 17.776 1.00 92.50 400 PHE A O 1
ATOM 3212 N N . ALA A 1 401 ? -21.412 9.548 16.191 1.00 92.81 401 ALA A N 1
ATOM 3213 C CA . ALA A 1 401 ? -20.101 9.392 16.810 1.00 92.81 401 ALA A CA 1
ATOM 3214 C C . ALA A 1 401 ? -19.341 10.718 16.891 1.00 92.81 401 ALA A C 1
ATOM 3216 O O . ALA A 1 401 ? -18.729 11.015 17.910 1.00 92.81 401 ALA A O 1
ATOM 3217 N N . PHE A 1 402 ? -19.413 11.517 15.832 1.00 89.62 402 PHE A N 1
ATOM 3218 C CA . PHE A 1 402 ? -18.770 12.815 15.757 1.00 89.62 402 PHE A CA 1
ATOM 3219 C C . PHE A 1 402 ? -19.304 13.776 16.818 1.00 89.62 402 PHE A C 1
ATOM 3221 O O . PHE A 1 402 ? -18.519 14.319 17.584 1.00 89.62 402 PHE A O 1
ATOM 3228 N N . GLN A 1 403 ? -20.630 13.864 16.972 1.00 89.81 403 GLN A N 1
ATOM 3229 C CA . GLN A 1 403 ? -21.249 14.639 18.051 1.00 89.81 403 GLN A CA 1
ATOM 3230 C C . GLN A 1 403 ? -20.757 14.202 19.437 1.00 89.81 403 GLN A C 1
ATOM 3232 O O . GLN A 1 403 ? -20.498 15.045 20.288 1.00 89.81 403 GLN A O 1
ATOM 3237 N N . LEU A 1 404 ? -20.602 12.893 19.675 1.00 91.81 404 LEU A N 1
ATOM 3238 C CA . LEU A 1 404 ? -20.092 12.388 20.954 1.00 91.81 404 LEU A CA 1
ATOM 3239 C C . LEU A 1 404 ? -18.611 12.727 21.186 1.00 91.81 404 LEU A C 1
ATOM 3241 O O . LEU A 1 404 ? -18.210 12.886 22.339 1.00 91.81 404 LEU A O 1
ATOM 3245 N N . LEU A 1 405 ? -17.806 12.799 20.124 1.00 90.62 405 LEU A N 1
ATOM 3246 C CA . LEU A 1 405 ? -16.400 13.204 20.193 1.00 90.62 405 LEU A CA 1
ATOM 3247 C C . LEU A 1 405 ? -16.286 14.712 20.453 1.00 90.62 405 LEU A C 1
ATOM 3249 O O . LEU A 1 405 ? -15.528 15.119 21.329 1.00 90.62 405 LEU A O 1
ATOM 3253 N N . GLU A 1 406 ? -17.095 15.531 19.776 1.00 86.56 406 GLU A N 1
ATOM 3254 C CA . GLU A 1 406 ? -17.142 16.984 19.983 1.00 86.56 406 GLU A CA 1
ATOM 3255 C C . GLU A 1 406 ? -17.579 17.365 21.400 1.00 86.56 406 GLU A C 1
ATOM 3257 O O . GLU A 1 406 ? -17.000 18.259 22.014 1.00 86.56 406 GLU A O 1
ATOM 3262 N N . THR A 1 407 ? -18.573 16.666 21.960 1.00 87.50 407 THR A N 1
ATOM 3263 C CA . THR A 1 407 ? -19.009 16.891 23.347 1.00 87.50 407 THR A CA 1
ATOM 3264 C C . THR A 1 407 ? -18.060 16.281 24.382 1.00 87.50 407 THR A C 1
ATOM 3266 O O . THR A 1 407 ? -18.318 16.400 25.581 1.00 87.50 407 THR A O 1
ATOM 3269 N N . GLY A 1 408 ? -17.004 15.577 23.956 1.00 84.56 408 GLY A N 1
ATOM 3270 C CA . GLY A 1 408 ? -16.088 14.845 24.834 1.00 84.56 408 GLY A CA 1
ATOM 3271 C C . GLY A 1 408 ? -16.739 13.673 25.578 1.00 84.56 408 GLY A C 1
ATOM 3272 O O . GLY A 1 408 ? -16.190 13.178 26.559 1.00 84.56 408 GLY A O 1
ATOM 3273 N N . SER A 1 409 ? -17.921 13.223 25.142 1.00 86.94 409 SER A N 1
ATOM 3274 C CA . SER A 1 409 ? -18.650 12.094 25.740 1.00 86.94 409 SER A CA 1
ATOM 3275 C C . SER A 1 409 ? -18.021 10.736 25.414 1.00 86.94 409 SER A C 1
ATOM 3277 O O . SER A 1 409 ? -18.324 9.742 26.072 1.00 86.94 409 SER A O 1
ATOM 3279 N N . THR A 1 410 ? -17.155 10.678 24.403 1.00 88.88 410 THR A N 1
ATOM 3280 C CA . THR A 1 410 ? -16.301 9.527 24.100 1.00 88.88 410 THR A CA 1
ATOM 3281 C C . THR A 1 410 ? -14.927 9.999 23.627 1.00 88.88 410 THR A C 1
ATOM 3283 O O . THR A 1 410 ? -14.786 11.110 23.128 1.00 88.88 410 THR A O 1
ATOM 3286 N N . GLN A 1 411 ? -13.919 9.139 23.773 1.00 87.62 411 GLN A N 1
ATOM 3287 C CA . GLN A 1 411 ? -12.589 9.300 23.173 1.00 87.62 411 GLN A CA 1
ATOM 3288 C C . GLN A 1 411 ? -12.296 8.177 22.160 1.00 87.62 411 GLN A C 1
ATOM 3290 O O . GLN A 1 411 ? -11.159 7.985 21.731 1.00 87.62 411 GLN A O 1
ATOM 3295 N N . CYS A 1 412 ? -13.318 7.409 21.766 1.00 92.06 412 CYS A N 1
ATOM 3296 C CA . CYS A 1 412 ? -13.196 6.307 20.820 1.00 92.06 412 CYS A CA 1
ATOM 3297 C C . CYS A 1 412 ? -13.234 6.821 19.373 1.00 92.06 412 CYS A C 1
ATOM 3299 O O . CYS A 1 412 ? -14.239 6.693 18.678 1.00 92.06 412 CYS A O 1
ATOM 3301 N N . TYR A 1 413 ? -12.131 7.395 18.890 1.00 92.44 413 TYR A N 1
ATOM 3302 C CA . TYR A 1 413 ? -12.041 7.886 17.505 1.00 92.44 413 TYR A CA 1
ATOM 3303 C C . TYR A 1 413 ? -12.167 6.766 16.461 1.00 92.44 413 TYR A C 1
ATOM 3305 O O . TYR A 1 413 ? -12.618 6.995 15.339 1.00 92.44 413 TYR A O 1
ATOM 3313 N N . GLU A 1 414 ? -11.814 5.531 16.825 1.00 93.56 414 GLU A N 1
ATOM 3314 C CA . GLU A 1 414 ? -11.854 4.381 15.917 1.00 93.56 414 GLU A CA 1
ATOM 3315 C C . GLU A 1 414 ? -13.271 4.008 15.469 1.00 93.56 414 GLU A C 1
ATOM 3317 O O . GLU A 1 414 ? -13.425 3.387 14.418 1.00 93.56 414 GLU A O 1
ATOM 3322 N N . VAL A 1 415 ? -14.317 4.448 16.182 1.00 94.44 415 VAL A N 1
ATOM 3323 C CA . VAL A 1 415 ? -15.711 4.255 15.754 1.00 94.44 415 VAL A CA 1
ATOM 3324 C C . VAL A 1 415 ? -16.020 4.950 14.418 1.00 94.44 415 VAL A C 1
ATOM 3326 O O . VAL A 1 415 ? -16.956 4.554 13.725 1.00 94.44 415 VAL A O 1
ATOM 3329 N N . LEU A 1 416 ? -15.236 5.965 14.021 1.00 93.31 416 LEU A N 1
ATOM 3330 C CA . LEU A 1 416 ? -15.360 6.649 12.725 1.00 93.31 416 LEU A CA 1
ATOM 3331 C C . LEU A 1 416 ? -14.860 5.790 11.550 1.00 93.31 416 LEU A C 1
ATOM 3333 O O . LEU A 1 416 ? -15.197 6.061 10.390 1.00 93.31 416 LEU A O 1
ATOM 3337 N N . SER A 1 417 ? -14.089 4.738 11.842 1.00 93.44 417 SER A N 1
ATOM 3338 C CA . SER A 1 417 ? -13.580 3.795 10.851 1.00 93.44 417 SER A CA 1
ATOM 3339 C C . SER A 1 417 ? -14.721 3.066 10.148 1.00 93.44 417 SER A C 1
ATOM 3341 O O . SER A 1 417 ? -15.524 2.366 10.769 1.00 93.44 417 SER A O 1
ATOM 3343 N N . SER A 1 418 ? -14.756 3.170 8.820 1.00 91.31 418 SER A N 1
ATOM 3344 C CA . SER A 1 418 ? -15.712 2.437 7.989 1.00 91.31 418 SER A CA 1
ATOM 3345 C C . SER A 1 418 ? -15.545 0.921 8.099 1.00 91.31 418 SER A C 1
ATOM 3347 O O . SER A 1 418 ? -16.515 0.198 7.895 1.00 91.31 418 SER A O 1
ATOM 3349 N N . ASP A 1 419 ? -14.349 0.439 8.442 1.00 91.12 419 ASP A N 1
ATOM 3350 C CA . ASP A 1 419 ? -14.077 -0.979 8.680 1.00 91.12 419 ASP A CA 1
ATOM 3351 C C . ASP A 1 419 ? -14.796 -1.471 9.946 1.00 91.12 419 ASP A C 1
ATOM 3353 O O . ASP A 1 419 ? -15.597 -2.399 9.868 1.00 91.12 419 ASP A O 1
ATOM 3357 N N . LEU A 1 420 ? -14.629 -0.769 11.077 1.00 93.31 420 LEU A N 1
ATOM 3358 C CA . LEU A 1 420 ? -15.316 -1.087 12.339 1.00 93.31 420 LEU A CA 1
ATOM 3359 C C . LEU A 1 420 ? -16.840 -1.021 12.169 1.00 93.31 420 LEU A C 1
ATOM 3361 O O . LEU A 1 420 ? -17.557 -1.928 12.584 1.00 93.31 420 LEU A O 1
ATOM 3365 N N . GLN A 1 421 ? -17.349 0.018 11.499 1.00 94.06 421 GLN A N 1
ATOM 3366 C CA . GLN A 1 421 ? -18.786 0.180 11.243 1.00 94.06 421 GLN A CA 1
ATOM 3367 C C . GLN A 1 421 ? -19.369 -0.979 10.420 1.00 94.06 421 GLN A C 1
ATOM 3369 O O . GLN A 1 421 ? -20.457 -1.472 10.726 1.00 94.06 421 GLN A O 1
ATOM 3374 N N . LYS A 1 422 ? -18.656 -1.428 9.378 1.00 92.44 422 LYS A N 1
ATOM 3375 C CA . LYS A 1 422 ? -19.081 -2.553 8.530 1.00 92.44 422 LYS A CA 1
ATOM 3376 C C . LYS A 1 422 ? -19.010 -3.883 9.273 1.00 92.44 422 LYS A C 1
ATOM 3378 O O . LYS A 1 422 ? -19.952 -4.667 9.164 1.00 92.44 422 LYS A O 1
ATOM 3383 N N . ASN A 1 423 ? -17.949 -4.113 10.042 1.00 93.44 423 ASN A N 1
ATOM 3384 C CA . ASN A 1 423 ? -17.781 -5.329 10.836 1.00 93.44 423 ASN A CA 1
ATOM 3385 C C . ASN A 1 423 ? -18.865 -5.433 11.914 1.00 93.44 423 ASN A C 1
ATOM 3387 O O . ASN A 1 423 ? -19.533 -6.461 12.011 1.00 93.44 423 ASN A O 1
ATOM 3391 N N . ALA A 1 424 ? -19.150 -4.340 12.625 1.00 94.31 424 ALA A N 1
ATOM 3392 C CA . ALA A 1 424 ? -20.230 -4.293 13.606 1.00 94.31 424 ALA A CA 1
ATOM 3393 C C . ALA A 1 424 ? -21.606 -4.553 12.975 1.00 94.31 424 ALA A C 1
ATOM 3395 O O . ALA A 1 424 ? -22.403 -5.321 13.511 1.00 94.31 424 ALA A O 1
ATOM 3396 N N . MET A 1 425 ? -21.885 -3.969 11.803 1.00 93.69 425 MET A N 1
ATOM 3397 C CA . MET A 1 425 ? -23.118 -4.251 11.062 1.00 93.69 425 MET A CA 1
ATOM 3398 C C . MET A 1 425 ? -23.211 -5.731 10.658 1.00 93.69 425 MET A C 1
ATOM 3400 O O . MET A 1 425 ? -24.266 -6.344 10.820 1.00 93.69 425 MET A O 1
ATOM 3404 N N . ALA A 1 426 ? -22.125 -6.326 10.157 1.00 92.94 426 ALA A N 1
ATOM 3405 C CA . ALA A 1 426 ? -22.084 -7.744 9.801 1.00 92.94 426 ALA A CA 1
ATOM 3406 C C . ALA A 1 426 ? -22.334 -8.648 11.021 1.00 92.94 426 ALA A C 1
ATOM 3408 O O . ALA A 1 426 ? -23.153 -9.571 10.943 1.00 92.94 426 ALA A O 1
ATOM 3409 N N . ALA A 1 427 ? -21.719 -8.327 12.161 1.00 93.50 427 ALA A N 1
ATOM 3410 C CA . ALA A 1 427 ? -21.927 -9.025 13.420 1.00 93.50 427 ALA A CA 1
ATOM 3411 C C . ALA A 1 427 ? -23.375 -8.917 13.912 1.00 93.50 427 ALA A C 1
ATOM 3413 O O . ALA A 1 427 ? -23.995 -9.927 14.244 1.00 93.50 427 ALA A O 1
ATOM 3414 N N . PHE A 1 428 ? -23.967 -7.723 13.880 1.00 94.75 428 PHE A N 1
ATOM 3415 C CA . PHE A 1 428 ? -25.364 -7.521 14.267 1.00 94.75 428 PHE A CA 1
ATOM 3416 C C . PHE A 1 428 ? -26.358 -8.207 13.334 1.00 94.75 428 PHE A C 1
ATOM 3418 O O . PHE A 1 428 ? -27.410 -8.651 13.796 1.00 94.75 428 PHE A O 1
ATOM 3425 N N . VAL A 1 429 ? -26.028 -8.364 12.051 1.00 94.06 429 VAL A N 1
ATOM 3426 C CA . VAL A 1 429 ? -26.828 -9.190 11.138 1.00 94.06 429 VAL A CA 1
ATOM 3427 C C . VAL A 1 429 ? -26.729 -10.673 11.493 1.00 94.06 429 VAL A C 1
ATOM 3429 O O . VAL A 1 429 ? -27.745 -11.364 11.512 1.00 94.06 429 VAL A O 1
ATOM 3432 N N . ARG A 1 430 ? -25.530 -11.171 11.812 1.00 92.31 430 ARG A N 1
ATOM 3433 C CA . ARG A 1 430 ? -25.321 -12.572 12.215 1.00 92.31 430 ARG A CA 1
ATOM 3434 C C . ARG A 1 430 ? -26.012 -12.912 13.538 1.00 92.31 430 ARG A C 1
ATOM 3436 O O . ARG A 1 430 ? -26.533 -14.015 13.673 1.00 92.31 430 ARG A O 1
ATOM 3443 N N . LEU A 1 431 ? -26.033 -11.975 14.484 1.00 91.25 431 LEU A N 1
ATOM 3444 C CA . LEU A 1 431 ? -26.651 -12.130 15.807 1.00 91.25 431 LEU A CA 1
ATOM 3445 C C . LEU A 1 431 ? -28.162 -11.810 15.829 1.00 91.25 431 LEU A C 1
ATOM 3447 O O . LEU A 1 431 ? -28.753 -11.748 16.903 1.00 91.25 431 LEU A O 1
ATOM 3451 N N . ASP A 1 432 ? -28.792 -11.586 14.668 1.00 92.56 432 ASP A N 1
ATOM 3452 C CA . ASP A 1 432 ? -30.212 -11.205 14.520 1.00 92.56 432 ASP A CA 1
ATOM 3453 C C . ASP A 1 432 ? -30.618 -9.921 15.284 1.00 92.56 432 ASP A C 1
ATOM 3455 O O . ASP A 1 432 ? -31.799 -9.670 15.539 1.00 92.56 432 ASP A O 1
ATOM 3459 N N . VAL A 1 433 ? -29.639 -9.070 15.614 1.00 93.25 433 VAL A N 1
ATOM 3460 C CA . VAL A 1 433 ? -29.840 -7.709 16.143 1.00 93.25 433 VAL A CA 1
ATOM 3461 C C . VAL A 1 433 ? -30.356 -6.789 15.036 1.00 93.25 433 VAL A C 1
ATOM 3463 O O . VAL A 1 433 ? -31.210 -5.933 15.270 1.00 93.25 433 VAL A O 1
ATOM 3466 N N . VAL A 1 434 ? -29.877 -6.989 13.807 1.00 93.69 434 VAL A N 1
ATOM 3467 C CA . VAL A 1 434 ? -30.330 -6.280 12.608 1.00 93.69 434 VAL A CA 1
ATOM 3468 C C . VAL A 1 434 ? -30.746 -7.295 11.546 1.00 93.69 434 VAL A C 1
ATOM 3470 O O . VAL A 1 434 ? -29.958 -8.125 11.115 1.00 93.69 434 VAL A O 1
ATOM 3473 N N . LYS A 1 435 ? -31.979 -7.206 11.049 1.00 92.69 435 LYS A N 1
ATOM 3474 C CA . LYS A 1 435 ? -32.467 -8.085 9.978 1.00 92.69 435 LYS A CA 1
ATOM 3475 C C . LYS A 1 435 ? -32.182 -7.481 8.615 1.00 92.69 435 LYS A C 1
ATOM 3477 O O . LYS A 1 435 ? -32.596 -6.359 8.336 1.00 92.69 435 LYS A O 1
ATOM 3482 N N . LYS A 1 436 ? -31.509 -8.246 7.753 1.00 93.25 436 LYS A N 1
ATOM 3483 C CA . LYS A 1 436 ? -31.212 -7.878 6.363 1.00 93.25 436 LYS A CA 1
ATOM 3484 C C . LYS A 1 436 ? -32.304 -8.396 5.426 1.00 93.25 436 LYS A C 1
ATOM 3486 O O . LYS A 1 436 ? -32.502 -9.603 5.309 1.00 93.25 436 LYS A O 1
ATOM 3491 N N . MET A 1 437 ? -32.968 -7.495 4.708 1.00 89.81 437 MET A N 1
ATOM 3492 C CA . MET A 1 437 ? -34.012 -7.806 3.728 1.00 89.81 437 MET A CA 1
ATOM 3493 C C . MET A 1 437 ? -33.588 -7.384 2.322 1.00 89.81 437 MET A C 1
ATOM 3495 O O . MET A 1 437 ? -32.977 -6.336 2.125 1.00 89.81 437 MET A O 1
ATOM 3499 N N . LYS A 1 438 ? -33.904 -8.209 1.319 1.00 89.12 438 LYS A N 1
ATOM 3500 C CA . LYS A 1 438 ? -33.617 -7.909 -0.090 1.00 89.12 438 LYS A CA 1
ATOM 3501 C C . LYS A 1 438 ? -34.791 -7.150 -0.708 1.00 89.12 438 LYS A C 1
ATOM 3503 O O . LYS A 1 438 ? -35.922 -7.623 -0.651 1.00 89.12 438 LYS A O 1
ATOM 3508 N N . THR A 1 439 ? -34.514 -6.013 -1.332 1.00 83.56 439 THR A N 1
ATOM 3509 C CA . THR A 1 439 ? -35.489 -5.184 -2.054 1.00 83.56 439 THR A CA 1
ATOM 3510 C C . THR A 1 439 ? -35.098 -5.060 -3.530 1.00 83.56 439 THR A C 1
ATOM 3512 O O . THR A 1 439 ? -34.036 -5.522 -3.950 1.00 83.56 439 THR A O 1
ATOM 3515 N N . THR A 1 440 ? -35.956 -4.452 -4.354 1.00 76.25 440 THR A N 1
ATOM 3516 C CA . THR A 1 440 ? -35.690 -4.235 -5.791 1.00 76.25 440 THR A CA 1
ATOM 3517 C C . THR A 1 440 ? -34.478 -3.337 -6.048 1.00 76.25 440 THR A C 1
ATOM 3519 O O . THR A 1 440 ? -33.810 -3.506 -7.063 1.00 76.25 440 THR A O 1
ATOM 3522 N N . ASN A 1 441 ? -34.158 -2.437 -5.110 1.00 72.62 441 ASN A N 1
ATOM 3523 C CA . ASN A 1 441 ? -33.083 -1.446 -5.229 1.00 72.62 441 ASN A CA 1
ATOM 3524 C C . ASN A 1 441 ? -31.880 -1.745 -4.306 1.00 72.62 441 ASN A C 1
ATOM 3526 O O . ASN A 1 441 ? -31.078 -0.852 -4.041 1.00 72.62 441 ASN A O 1
ATOM 3530 N N . GLY A 1 442 ? -31.749 -2.976 -3.793 1.00 84.12 442 GLY A N 1
ATOM 3531 C CA . GLY A 1 442 ? -30.616 -3.393 -2.958 1.00 84.12 442 GLY A CA 1
ATOM 3532 C C . GLY A 1 442 ? -31.032 -4.141 -1.692 1.00 84.12 442 GLY A C 1
ATOM 3533 O O . GLY A 1 442 ? -31.866 -5.043 -1.735 1.00 84.12 442 GLY A O 1
ATOM 3534 N N . PHE A 1 443 ? -30.412 -3.797 -0.562 1.00 88.88 443 PHE A N 1
ATOM 3535 C CA . PHE A 1 443 ? -30.724 -4.366 0.750 1.00 88.88 443 PHE A CA 1
ATOM 3536 C C . PHE A 1 443 ? -31.182 -3.272 1.714 1.00 88.88 443 PHE A C 1
ATOM 3538 O O . PHE A 1 443 ? -30.601 -2.185 1.746 1.00 88.88 443 PHE A O 1
ATOM 3545 N N . THR A 1 444 ? -32.204 -3.577 2.507 1.00 91.62 444 THR A N 1
ATOM 3546 C CA . THR A 1 444 ? -32.662 -2.755 3.630 1.00 91.62 444 THR A CA 1
ATOM 3547 C C . THR A 1 444 ? -32.489 -3.512 4.939 1.00 91.62 444 THR A C 1
ATOM 3549 O O . THR A 1 444 ? -32.439 -4.744 4.963 1.00 91.62 444 THR A O 1
ATOM 3552 N N . TYR A 1 445 ? -32.369 -2.763 6.025 1.00 93.31 445 TYR A N 1
ATOM 3553 C CA . TYR A 1 445 ? -32.044 -3.267 7.349 1.00 93.31 445 TYR A CA 1
ATOM 3554 C C . TYR A 1 445 ? -33.067 -2.766 8.365 1.00 93.31 445 TYR A C 1
ATOM 3556 O O . TYR A 1 445 ? -33.475 -1.607 8.299 1.00 93.31 445 TYR A O 1
ATOM 3564 N N . THR A 1 446 ? -33.478 -3.630 9.293 1.00 92.69 446 THR A N 1
ATOM 3565 C CA . THR A 1 446 ? -34.442 -3.304 10.360 1.00 92.69 446 THR A CA 1
ATOM 3566 C C . THR A 1 446 ? -33.925 -3.781 11.708 1.00 92.69 446 THR A C 1
ATOM 3568 O O . THR A 1 446 ? -33.409 -4.895 11.803 1.00 92.69 446 THR A O 1
ATOM 3571 N N . VAL A 1 447 ? -34.092 -2.978 12.756 1.00 93.38 447 VAL A N 1
ATOM 3572 C CA . VAL A 1 447 ? -33.572 -3.289 14.096 1.00 93.38 447 VAL A CA 1
ATOM 3573 C C . VAL A 1 447 ? -34.514 -4.224 14.851 1.00 93.38 447 VAL A C 1
ATOM 3575 O O . VAL A 1 447 ? -35.703 -3.945 14.998 1.00 93.38 447 VAL A O 1
ATOM 3578 N N . ASN A 1 448 ? -33.969 -5.310 15.393 1.00 92.62 448 ASN A N 1
ATOM 3579 C CA . ASN A 1 448 ? -34.635 -6.143 16.382 1.00 92.62 448 ASN A CA 1
ATOM 3580 C C . ASN A 1 448 ? -34.354 -5.580 17.783 1.00 92.62 448 ASN A C 1
ATOM 3582 O O . ASN A 1 448 ? -33.304 -5.841 18.369 1.00 92.62 448 ASN A O 1
ATOM 3586 N N . LYS A 1 449 ? -35.294 -4.796 18.326 1.00 89.19 449 LYS A N 1
ATOM 3587 C CA . LYS A 1 449 ? -35.114 -4.103 19.616 1.00 89.19 449 LYS A CA 1
ATOM 3588 C C . LYS A 1 449 ? -34.867 -5.054 20.792 1.00 89.19 449 LYS A C 1
ATOM 3590 O O . LYS A 1 449 ? -34.112 -4.709 21.691 1.00 89.19 449 LYS A O 1
ATOM 3595 N N . GLU A 1 450 ? -35.462 -6.247 20.786 1.00 89.62 450 GLU A N 1
ATOM 3596 C CA . GLU A 1 450 ? -35.258 -7.223 21.863 1.00 89.62 450 GLU A CA 1
ATOM 3597 C C . GLU A 1 450 ? -33.830 -7.785 21.840 1.00 89.62 450 GLU A C 1
ATOM 3599 O O . GLU A 1 450 ? -33.153 -7.806 22.867 1.00 89.62 450 GLU A O 1
ATOM 3604 N N . ALA A 1 451 ? -33.350 -8.198 20.664 1.00 90.69 451 ALA A N 1
ATOM 3605 C CA . ALA A 1 451 ? -31.984 -8.693 20.500 1.00 90.69 451 ALA A CA 1
ATOM 3606 C C . ALA A 1 451 ? -30.940 -7.588 20.741 1.00 90.69 451 ALA A C 1
ATOM 3608 O O . ALA A 1 451 ? -29.896 -7.848 21.341 1.00 90.69 451 ALA A O 1
ATOM 3609 N N . LEU A 1 452 ? -31.240 -6.350 20.332 1.00 91.25 452 LEU A N 1
ATOM 3610 C CA . LEU A 1 452 ? -30.393 -5.188 20.592 1.00 91.25 452 LEU A CA 1
ATOM 3611 C C . LEU A 1 452 ? -30.246 -4.919 22.090 1.00 91.25 452 LEU A C 1
ATOM 3613 O O . LEU A 1 452 ? -29.122 -4.760 22.553 1.00 91.25 452 LEU A O 1
ATOM 3617 N N . ASN A 1 453 ? -31.346 -4.923 22.849 1.00 88.75 453 ASN A N 1
ATOM 3618 C CA . ASN A 1 453 ? -31.300 -4.704 24.295 1.00 88.75 453 ASN A CA 1
ATOM 3619 C C . ASN A 1 453 ? -30.493 -5.797 25.004 1.00 88.75 453 ASN A C 1
ATOM 3621 O O . ASN A 1 453 ? -29.606 -5.469 25.782 1.00 88.75 453 ASN A O 1
ATOM 3625 N N . LYS A 1 454 ? -30.705 -7.077 24.662 1.00 88.00 454 LYS A N 1
ATOM 3626 C CA . LYS A 1 454 ? -29.903 -8.191 25.207 1.00 88.00 454 LYS A CA 1
ATOM 3627 C C . LYS A 1 454 ? -28.412 -8.029 24.906 1.00 88.00 454 LYS A C 1
ATOM 3629 O O . LYS A 1 454 ? -27.570 -8.258 25.766 1.00 88.00 454 LYS A O 1
ATOM 3634 N N . THR A 1 455 ? -28.081 -7.617 23.684 1.00 87.56 455 THR A N 1
ATOM 3635 C CA . THR A 1 455 ? -26.688 -7.379 23.278 1.00 87.56 455 THR A CA 1
ATOM 3636 C C . THR A 1 455 ? -26.093 -6.185 24.029 1.00 87.56 455 THR A C 1
ATOM 3638 O O . THR A 1 455 ? -24.963 -6.259 24.503 1.00 87.56 455 THR A O 1
ATOM 3641 N N . ALA A 1 456 ? -26.854 -5.101 24.188 1.00 85.88 456 ALA A N 1
ATOM 3642 C CA . ALA A 1 456 ? -26.434 -3.920 24.932 1.00 85.88 456 ALA A CA 1
ATOM 3643 C C . ALA A 1 456 ? -26.247 -4.211 26.430 1.00 85.88 456 ALA A C 1
ATOM 3645 O O . ALA A 1 456 ? -25.284 -3.729 27.013 1.00 85.88 456 ALA A O 1
ATOM 3646 N N . GLU A 1 457 ? -27.106 -5.033 27.039 1.00 83.81 457 GLU A N 1
ATOM 3647 C CA . GLU A 1 457 ? -26.974 -5.495 28.429 1.00 83.81 457 GLU A CA 1
ATOM 3648 C C . GLU A 1 457 ? -25.691 -6.306 28.636 1.00 83.81 457 GLU A C 1
ATOM 3650 O O . GLU A 1 457 ? -24.954 -6.050 29.587 1.00 83.81 457 GLU A O 1
ATOM 3655 N N . MET A 1 458 ? -25.371 -7.213 27.705 1.00 83.00 458 MET A N 1
ATOM 3656 C CA . MET A 1 458 ? -24.108 -7.960 27.730 1.00 83.00 458 MET A CA 1
ATOM 3657 C C . MET A 1 458 ? -22.898 -7.022 27.712 1.00 83.00 458 MET A C 1
ATOM 3659 O O . MET A 1 458 ? -21.905 -7.298 28.377 1.00 83.00 458 MET A O 1
ATOM 3663 N N . PHE A 1 459 ? -22.983 -5.899 26.995 1.00 79.94 459 PHE A N 1
ATOM 3664 C CA . PHE A 1 459 ? -21.949 -4.869 27.001 1.00 79.94 459 PHE A CA 1
ATOM 3665 C C . PHE A 1 459 ? -21.972 -3.961 28.241 1.00 79.94 459 PHE A C 1
ATOM 3667 O O . PHE A 1 459 ? -20.914 -3.478 28.619 1.00 79.94 459 PHE A O 1
ATOM 3674 N N . ALA A 1 460 ? -23.129 -3.706 28.859 1.00 63.91 460 ALA A N 1
ATOM 3675 C CA . ALA A 1 460 ? -23.306 -2.729 29.942 1.00 63.91 460 ALA A CA 1
ATOM 3676 C C . ALA A 1 460 ? -22.732 -3.173 31.298 1.00 63.91 460 ALA A C 1
ATOM 3678 O O . ALA A 1 460 ? -22.454 -2.328 32.146 1.00 63.91 460 ALA A O 1
ATOM 3679 N N . CYS A 1 461 ? -22.458 -4.468 31.490 1.00 52.28 461 CYS A N 1
ATOM 3680 C CA . CYS A 1 461 ? -21.703 -4.964 32.650 1.00 52.28 461 CYS A CA 1
ATOM 3681 C C . CYS A 1 461 ? -20.283 -4.351 32.792 1.00 52.28 461 CYS A C 1
ATOM 3683 O O . CYS A 1 461 ? -19.605 -4.616 33.784 1.00 52.28 461 CYS A O 1
ATOM 3685 N N . SER A 1 462 ? -19.824 -3.529 31.835 1.00 47.22 462 SER A N 1
ATOM 3686 C CA . SER A 1 462 ? -18.547 -2.806 31.881 1.00 47.22 462 SER A CA 1
ATOM 3687 C C . SER A 1 462 ? -18.576 -1.441 32.588 1.00 47.22 462 SER A C 1
ATOM 3689 O O . SER A 1 462 ? -17.513 -0.967 32.984 1.00 47.22 462 SER A O 1
ATOM 3691 N N . ASP A 1 463 ? -19.728 -0.771 32.728 1.00 39.88 463 ASP A N 1
ATOM 3692 C CA . ASP A 1 463 ? -19.742 0.670 33.066 1.00 39.88 463 ASP A CA 1
ATOM 3693 C C . ASP A 1 463 ? -19.289 0.978 34.513 1.00 39.88 463 ASP A C 1
ATOM 3695 O O . ASP A 1 463 ? -18.663 2.013 34.748 1.00 39.88 463 ASP A O 1
ATOM 3699 N N . ASP A 1 464 ? -19.465 0.052 35.463 1.00 37.84 464 ASP A N 1
ATOM 3700 C CA . ASP A 1 464 ? -19.082 0.260 36.875 1.00 37.84 464 ASP A CA 1
ATOM 3701 C C . ASP A 1 464 ? -17.588 0.004 37.180 1.00 37.84 464 ASP A C 1
ATOM 3703 O O . ASP A 1 464 ? -17.111 0.319 38.271 1.00 37.84 464 ASP A O 1
ATOM 3707 N N . GLY A 1 465 ? -16.816 -0.542 36.231 1.00 36.56 465 GLY A N 1
ATOM 3708 C CA . GLY A 1 465 ? -15.396 -0.886 36.430 1.00 36.56 465 GLY A CA 1
ATOM 3709 C C . GLY A 1 465 ? -14.392 0.009 35.696 1.00 36.56 465 GLY A C 1
ATOM 3710 O O . GLY A 1 465 ? -13.198 -0.036 35.988 1.00 36.56 465 GLY A O 1
ATOM 3711 N N . PHE A 1 466 ? -14.847 0.813 34.731 1.00 37.03 466 PHE A N 1
ATOM 3712 C CA . PHE A 1 466 ? -13.958 1.474 33.767 1.00 37.03 466 PHE A CA 1
ATOM 3713 C C . PHE A 1 466 ? -13.674 2.961 34.055 1.00 37.03 466 PHE A C 1
ATOM 3715 O O . PHE A 1 466 ? -12.666 3.477 33.571 1.00 37.03 466 PHE A O 1
ATOM 3722 N N . TYR A 1 467 ? -14.481 3.630 34.889 1.00 34.81 467 TYR A N 1
ATOM 3723 C CA . TYR A 1 467 ? -14.347 5.065 35.218 1.00 34.81 467 TYR A CA 1
ATOM 3724 C C . TYR A 1 467 ? -13.592 5.365 36.532 1.00 34.81 467 TYR A C 1
ATOM 3726 O O . TYR A 1 467 ? -13.526 6.512 36.965 1.00 34.81 467 TYR A O 1
ATOM 3734 N N . GLY A 1 468 ? -13.001 4.356 37.179 1.00 25.62 468 GLY A N 1
ATOM 3735 C CA . GLY A 1 468 ? -12.419 4.468 38.525 1.00 25.62 468 GLY A CA 1
ATOM 3736 C C . GLY A 1 468 ? -10.917 4.764 38.626 1.00 25.62 468 GLY A C 1
ATOM 3737 O O . GLY A 1 468 ? -10.347 4.506 39.682 1.00 25.62 468 GLY A O 1
ATOM 3738 N N . LEU A 1 469 ? -10.245 5.252 37.577 1.00 28.11 469 LEU A N 1
ATOM 3739 C CA . LEU A 1 469 ? -8.821 5.623 37.645 1.00 28.11 469 LEU A CA 1
ATOM 3740 C C . LEU A 1 469 ? -8.584 7.002 37.017 1.00 28.11 469 LEU A C 1
ATOM 3742 O O . LEU A 1 469 ? -8.174 7.133 35.866 1.00 28.11 469 LEU A O 1
ATOM 3746 N N . ASP A 1 470 ? -8.864 8.022 37.826 1.00 24.94 470 ASP A N 1
ATOM 3747 C CA . ASP A 1 470 ? -8.574 9.431 37.575 1.00 24.94 470 ASP A CA 1
ATOM 3748 C C . ASP A 1 470 ? -7.047 9.658 37.547 1.00 24.94 470 ASP A C 1
ATOM 3750 O O . ASP A 1 470 ? -6.359 9.549 38.568 1.00 24.94 470 ASP A O 1
ATOM 3754 N N . TYR A 1 471 ? -6.496 9.977 36.375 1.00 30.69 471 TYR A N 1
ATOM 3755 C CA . TYR A 1 471 ? -5.137 10.501 36.239 1.00 30.69 471 TYR A CA 1
ATOM 3756 C C . TYR A 1 471 ? -5.168 12.027 36.421 1.00 30.69 471 TYR A C 1
ATOM 3758 O O . TYR A 1 471 ? -5.429 12.778 35.490 1.00 30.69 471 TYR A O 1
ATOM 3766 N N . GLY A 1 472 ? -4.886 12.468 37.651 1.00 26.45 472 GLY A N 1
ATOM 3767 C CA . GLY A 1 472 ? -4.305 13.769 38.010 1.00 26.45 472 GLY A CA 1
ATOM 3768 C C . GLY A 1 472 ? -4.841 15.034 37.324 1.00 26.45 472 GLY A C 1
ATOM 3769 O O . GLY A 1 472 ? -4.160 15.609 36.478 1.00 26.45 472 GLY A O 1
ATOM 3770 N N . GLN A 1 473 ? -5.962 15.580 37.806 1.00 28.09 473 GLN A N 1
ATOM 3771 C CA . GLN A 1 473 ? -6.251 17.009 37.640 1.00 28.09 473 GLN A CA 1
ATOM 3772 C C . GLN A 1 473 ? -5.387 17.837 38.609 1.00 28.09 473 GLN A C 1
ATOM 3774 O O . GLN A 1 473 ? -5.531 17.755 39.830 1.00 28.09 473 GLN A O 1
ATOM 3779 N N . GLY A 1 474 ? -4.477 18.653 38.068 1.00 26.16 474 GLY A N 1
ATOM 3780 C CA . GLY A 1 474 ? -3.792 19.704 38.827 1.00 26.16 474 GLY A CA 1
ATOM 37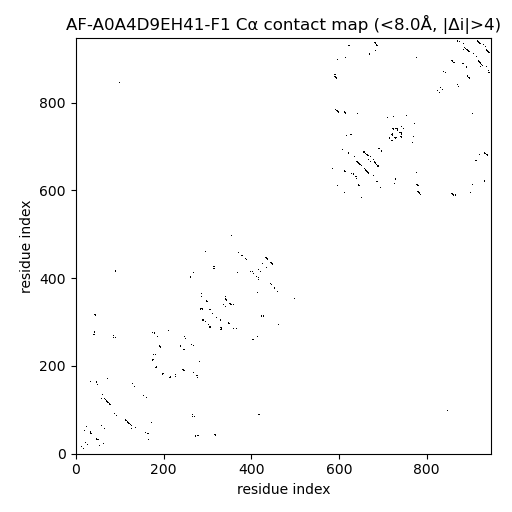81 C C . GLY A 1 474 ? -4.785 20.795 39.262 1.00 26.16 474 GLY A C 1
ATOM 3782 O O . GLY A 1 474 ? -5.667 21.153 38.480 1.00 26.16 474 GLY A O 1
ATOM 3783 N N . PRO A 1 475 ? -4.692 21.343 40.488 1.00 29.17 475 PRO A N 1
ATOM 3784 C CA . PRO A 1 475 ? -5.714 22.246 40.994 1.00 29.17 475 PRO A CA 1
ATOM 3785 C C . PRO A 1 475 ? -5.617 23.625 40.332 1.00 29.17 475 PRO A C 1
ATOM 3787 O O . PRO A 1 475 ? -4.552 24.243 40.255 1.00 29.17 475 PRO A O 1
ATOM 3790 N N . GLY A 1 476 ? -6.771 24.106 39.873 1.00 27.25 476 GLY A N 1
ATOM 3791 C CA . GLY A 1 476 ? -6.965 25.428 39.297 1.00 27.25 476 GLY A CA 1
ATOM 3792 C C . GLY A 1 476 ? -6.694 26.568 40.282 1.00 27.25 476 GLY A C 1
ATOM 3793 O O . GLY A 1 476 ? -6.880 26.464 41.495 1.00 27.25 476 GLY A O 1
ATOM 3794 N N . ARG A 1 477 ? -6.258 27.694 39.711 1.00 30.91 477 ARG A N 1
ATOM 3795 C CA . ARG A 1 477 ? -6.012 28.969 40.390 1.00 30.91 477 ARG A CA 1
ATOM 3796 C C . ARG A 1 477 ? -7.304 29.513 41.015 1.00 30.91 477 ARG A C 1
ATOM 3798 O O . ARG A 1 477 ? -8.223 29.893 40.300 1.00 30.91 477 ARG A O 1
ATOM 3805 N N . GLY A 1 478 ? -7.315 29.655 42.337 1.00 27.19 478 GLY A N 1
ATOM 3806 C CA . GLY A 1 478 ? -8.291 30.441 43.094 1.00 27.19 478 GLY A CA 1
ATOM 3807 C C . GLY A 1 478 ? -7.574 31.163 44.234 1.00 27.19 478 GLY A C 1
ATOM 3808 O O . GLY A 1 478 ? -6.974 30.525 45.090 1.00 27.19 478 GLY A O 1
ATOM 3809 N N . GLY A 1 479 ? -7.544 32.496 44.194 1.00 24.28 479 GLY A N 1
ATOM 3810 C CA . GLY A 1 479 ? -6.752 33.314 45.116 1.00 24.28 479 GLY A CA 1
ATOM 3811 C C . GLY A 1 479 ? -7.361 33.499 46.509 1.00 24.28 479 GLY A C 1
ATOM 3812 O O . GLY A 1 479 ? -8.573 33.408 46.674 1.00 24.28 479 GLY A O 1
ATOM 3813 N N . ARG A 1 480 ? -6.510 33.862 47.481 1.00 25.36 480 ARG A N 1
ATOM 3814 C CA . ARG A 1 480 ? -6.631 35.022 48.399 1.00 25.36 480 ARG A CA 1
ATOM 3815 C C . ARG A 1 480 ? -5.641 34.905 49.564 1.00 25.36 480 ARG A C 1
ATOM 3817 O O . ARG A 1 480 ? -5.477 33.828 50.111 1.00 25.36 480 ARG A O 1
ATOM 3824 N N . GLY A 1 481 ? -5.125 36.063 49.991 1.00 24.16 481 GLY A N 1
ATOM 3825 C CA . GLY A 1 481 ? -4.974 36.419 51.411 1.00 24.16 481 GLY A CA 1
ATOM 3826 C C . GLY A 1 481 ? -3.815 35.784 52.178 1.00 24.16 481 GLY A C 1
ATOM 3827 O O . GLY A 1 481 ? -3.790 34.585 52.412 1.00 24.16 481 GLY A O 1
ATOM 3828 N N . GLY A 1 482 ? -2.872 36.616 52.619 1.00 23.23 482 GLY A N 1
ATOM 3829 C CA . GLY A 1 482 ? -1.726 36.189 53.416 1.00 23.23 482 GLY A CA 1
ATOM 3830 C C . GLY A 1 482 ? -2.027 35.918 54.891 1.00 23.23 482 GLY A C 1
ATOM 3831 O O . GLY A 1 482 ? -2.940 36.504 55.463 1.00 23.23 482 GLY A O 1
ATOM 3832 N N . SER A 1 483 ? -1.181 35.107 55.527 1.00 24.98 483 SER A N 1
ATOM 3833 C CA . SER A 1 483 ? -0.361 35.504 56.686 1.00 24.98 483 SER A CA 1
ATOM 3834 C C . SER A 1 483 ? 0.489 34.337 57.204 1.00 24.98 483 SER A C 1
ATOM 3836 O O . SER A 1 483 ? -0.023 33.260 57.468 1.00 24.98 483 SER A O 1
ATOM 3838 N N . ALA A 1 484 ? 1.785 34.635 57.321 1.00 24.55 484 ALA A N 1
ATOM 3839 C CA . ALA A 1 484 ? 2.770 34.256 58.339 1.00 24.55 484 ALA A CA 1
ATOM 3840 C C . ALA A 1 484 ? 2.904 32.806 58.879 1.00 24.55 484 ALA A C 1
ATOM 3842 O O . ALA A 1 484 ? 2.035 32.314 59.584 1.00 24.55 484 ALA A O 1
ATOM 3843 N N . VAL A 1 485 ? 4.126 32.276 58.664 1.00 25.56 485 VAL A N 1
ATOM 3844 C CA . VAL A 1 485 ? 5.073 31.686 59.648 1.00 25.56 485 VAL A CA 1
ATOM 3845 C C . VAL A 1 485 ? 4.621 30.436 60.425 1.00 25.56 485 VAL A C 1
ATOM 3847 O O . VAL A 1 485 ? 3.752 30.532 61.274 1.00 25.56 485 VAL A O 1
ATOM 3850 N N . GLU A 1 486 ? 5.278 29.283 60.222 1.00 25.72 486 GLU A N 1
ATOM 3851 C CA . GLU A 1 486 ? 6.384 28.771 61.065 1.00 25.72 486 GLU A CA 1
ATOM 3852 C C . GLU A 1 486 ? 6.906 27.404 60.548 1.00 25.72 486 GLU A C 1
ATOM 3854 O O . GLU A 1 486 ? 6.273 26.726 59.744 1.00 25.72 486 GLU A O 1
ATOM 3859 N N . SER A 1 487 ? 8.127 27.075 60.954 1.00 24.11 487 SER A N 1
ATOM 3860 C CA . SER A 1 487 ? 9.075 26.054 60.483 1.00 24.11 487 SER A CA 1
ATOM 3861 C C . SER A 1 487 ? 8.915 24.651 61.093 1.00 24.11 487 SER A C 1
ATOM 3863 O O . SER A 1 487 ? 8.724 24.575 62.299 1.00 24.11 487 SER A O 1
ATOM 3865 N N . ASP A 1 488 ? 9.123 23.569 60.318 1.00 24.73 488 ASP A N 1
ATOM 3866 C CA . ASP A 1 488 ? 10.170 22.527 60.533 1.00 24.73 488 ASP A CA 1
ATOM 3867 C C . ASP A 1 488 ? 10.097 21.386 59.472 1.00 24.73 488 ASP A C 1
ATOM 3869 O O . ASP A 1 488 ? 9.025 21.152 58.905 1.00 24.73 488 ASP A O 1
ATOM 3873 N N . PRO A 1 489 ? 11.200 20.663 59.160 1.00 28.94 489 PRO A N 1
ATOM 3874 C CA . PRO A 1 489 ? 11.272 19.687 58.073 1.00 28.94 489 PRO A CA 1
ATOM 3875 C C . PRO A 1 489 ? 11.158 18.227 58.557 1.00 28.94 489 PRO A C 1
ATOM 3877 O O . PRO A 1 489 ? 11.829 17.812 59.498 1.00 28.94 489 PRO A O 1
ATOM 3880 N N . GLY A 1 490 ? 10.400 17.385 57.848 1.00 24.66 490 GLY A N 1
ATOM 3881 C CA . GLY A 1 490 ? 10.446 15.938 58.082 1.00 24.66 490 GLY A CA 1
ATOM 3882 C C . GLY A 1 490 ? 9.415 15.118 57.306 1.00 24.66 490 GLY A C 1
ATOM 3883 O O . GLY A 1 490 ? 8.237 15.442 57.302 1.00 24.66 490 GLY A O 1
ATOM 3884 N N . ALA A 1 491 ? 9.885 14.012 56.717 1.00 25.17 491 ALA A N 1
ATOM 3885 C CA . ALA A 1 491 ? 9.128 12.891 56.140 1.00 25.17 491 ALA A CA 1
ATOM 3886 C C . ALA A 1 491 ? 8.477 13.083 54.748 1.00 25.17 491 ALA A C 1
ATOM 3888 O O . ALA A 1 491 ? 7.280 13.322 54.605 1.00 25.17 491 ALA A O 1
ATOM 3889 N N . LYS A 1 492 ? 9.255 12.814 53.686 1.00 25.58 492 LYS A N 1
ATOM 3890 C CA . LYS A 1 492 ? 8.701 12.370 52.394 1.00 25.58 492 LYS A CA 1
ATOM 3891 C C . LYS A 1 492 ? 8.284 10.899 52.513 1.00 25.58 492 LYS A C 1
ATOM 3893 O O . LYS A 1 492 ? 9.141 10.031 52.660 1.00 25.58 492 LYS A O 1
ATOM 3898 N N . LYS A 1 493 ? 6.976 10.635 52.441 1.00 27.50 493 LYS A N 1
ATOM 3899 C CA . LYS A 1 493 ? 6.409 9.299 52.204 1.00 27.50 493 LYS A CA 1
ATOM 3900 C C . LYS A 1 493 ? 6.804 8.834 50.799 1.00 27.50 493 LYS A C 1
ATOM 3902 O O . LYS A 1 493 ? 6.570 9.547 49.826 1.00 27.50 493 LYS A O 1
ATOM 3907 N N . GLN A 1 494 ? 7.432 7.667 50.717 1.00 26.14 494 GLN A N 1
ATOM 3908 C CA . GLN A 1 494 ? 7.686 6.951 49.470 1.00 26.14 494 GLN A CA 1
ATOM 3909 C C . GLN A 1 494 ? 6.356 6.401 48.937 1.00 26.14 494 GLN A C 1
ATOM 3911 O O . GLN A 1 494 ? 5.595 5.795 49.687 1.00 26.14 494 GLN A O 1
ATOM 3916 N N . HIS A 1 495 ? 6.077 6.635 47.655 1.00 27.44 495 HIS A N 1
ATOM 3917 C CA . HIS A 1 495 ? 5.089 5.864 46.906 1.00 27.44 495 HIS A CA 1
ATOM 3918 C C . HIS A 1 495 ? 5.733 4.519 46.551 1.00 27.44 495 HIS A C 1
ATOM 3920 O O . HIS A 1 495 ? 6.708 4.480 45.802 1.00 27.44 495 HIS A O 1
ATOM 3926 N N . GLU A 1 496 ? 5.221 3.435 47.128 1.00 24.91 496 GLU A N 1
ATOM 3927 C CA . GLU A 1 496 ? 5.618 2.068 46.795 1.00 24.91 496 GLU A CA 1
ATOM 3928 C C . GLU A 1 496 ? 5.004 1.662 45.443 1.00 24.91 496 GLU A C 1
ATOM 3930 O O . GLU A 1 496 ? 3.787 1.652 45.267 1.00 24.91 496 GLU A O 1
ATOM 3935 N N . LEU A 1 497 ? 5.877 1.356 44.480 1.00 28.44 497 LEU A N 1
ATOM 3936 C CA . LEU A 1 497 ? 5.589 0.638 43.235 1.00 28.44 497 LEU A CA 1
ATOM 3937 C C . LEU A 1 497 ? 5.734 -0.877 43.486 1.00 28.44 497 LEU A C 1
ATOM 3939 O O . LEU A 1 497 ? 6.544 -1.268 44.333 1.00 28.44 497 LEU A O 1
ATOM 3943 N N . PRO A 1 498 ? 5.020 -1.749 42.752 1.00 29.48 498 PRO A N 1
ATOM 3944 C CA . PRO A 1 498 ? 5.242 -3.188 42.839 1.00 29.48 498 PRO A CA 1
ATOM 3945 C C . PRO A 1 498 ? 6.653 -3.559 42.335 1.00 29.48 498 PRO A C 1
ATOM 3947 O O . PRO A 1 498 ? 7.203 -2.862 41.478 1.00 29.48 498 PRO A O 1
ATOM 3950 N N . PRO A 1 499 ? 7.265 -4.645 42.845 1.00 26.88 499 PRO A N 1
ATOM 3951 C CA . PRO A 1 499 ? 8.665 -4.949 42.582 1.00 26.88 499 PRO A CA 1
ATOM 3952 C C . PRO A 1 499 ? 8.893 -5.325 41.120 1.00 26.88 499 PRO A C 1
ATOM 3954 O O . PRO A 1 499 ? 8.109 -6.055 40.510 1.00 26.88 499 PRO A O 1
ATOM 3957 N N . SER A 1 500 ? 10.033 -4.886 40.599 1.00 28.22 500 SER A N 1
ATOM 3958 C CA . SER A 1 500 ? 10.603 -5.329 39.336 1.00 28.22 500 SER A CA 1
ATOM 3959 C C . SER A 1 500 ? 10.670 -6.861 39.264 1.00 28.22 500 SER A C 1
ATOM 3961 O O . SER A 1 500 ? 11.288 -7.523 40.097 1.00 28.22 500 SER A O 1
ATOM 3963 N N . LEU A 1 501 ? 10.094 -7.437 38.206 1.00 30.86 501 LEU A N 1
ATOM 3964 C CA . LEU A 1 501 ? 10.407 -8.789 37.723 1.00 30.86 501 LEU A CA 1
ATOM 3965 C C . LEU A 1 501 ? 11.794 -8.764 37.052 1.00 30.86 501 LEU A C 1
ATOM 3967 O O . LEU A 1 501 ? 11.960 -9.034 35.868 1.00 30.86 501 LEU A O 1
ATOM 3971 N N . GLY A 1 502 ? 12.803 -8.359 37.818 1.00 29.92 502 GLY A N 1
ATOM 3972 C CA . GLY A 1 502 ? 14.209 -8.426 37.460 1.00 29.92 502 GLY A CA 1
ATOM 3973 C C . GLY A 1 502 ? 14.876 -9.427 38.388 1.00 29.92 502 GLY A C 1
ATOM 3974 O O . GLY A 1 502 ? 14.866 -9.230 39.597 1.00 29.92 502 GLY A O 1
ATOM 3975 N N . ASN A 1 503 ? 15.469 -10.471 37.810 1.00 30.59 503 ASN A N 1
ATOM 3976 C CA . ASN A 1 503 ? 16.241 -11.539 38.464 1.00 30.59 503 ASN A CA 1
ATOM 3977 C C . ASN A 1 503 ? 15.452 -12.793 38.871 1.00 30.59 503 ASN A C 1
ATOM 3979 O O . ASN A 1 503 ? 15.382 -13.141 40.044 1.00 30.59 503 ASN A O 1
ATOM 3983 N N . ALA A 1 504 ? 14.953 -13.530 37.875 1.00 27.30 504 ALA A N 1
ATOM 3984 C CA . ALA A 1 504 ? 14.908 -14.998 37.913 1.00 27.30 504 ALA A CA 1
ATOM 3985 C C . ALA A 1 504 ? 14.656 -15.577 36.506 1.00 27.30 504 ALA A C 1
ATOM 3987 O O . ALA A 1 504 ? 13.610 -16.156 36.237 1.00 27.30 504 ALA A O 1
ATOM 3988 N N . LEU A 1 505 ? 15.614 -15.428 35.591 1.00 26.53 505 LEU A N 1
ATOM 3989 C CA . LEU A 1 505 ? 15.686 -16.244 34.375 1.00 26.53 505 LEU A CA 1
ATOM 3990 C C . LEU A 1 505 ? 17.119 -16.786 34.287 1.00 26.53 505 LEU A C 1
ATOM 3992 O O . LEU A 1 505 ? 18.047 -15.981 34.197 1.00 26.53 505 LEU A O 1
ATOM 3996 N N . PRO A 1 506 ? 17.341 -18.109 34.400 1.00 26.41 506 PRO A N 1
ATOM 3997 C CA . PRO A 1 506 ? 18.676 -18.669 34.284 1.00 26.41 506 PRO A CA 1
ATOM 3998 C C . PRO A 1 506 ? 19.150 -18.586 32.832 1.00 26.41 506 PRO A C 1
ATOM 4000 O O . PRO A 1 506 ? 18.468 -19.021 31.903 1.00 26.41 506 PRO A O 1
ATOM 4003 N N . ASP A 1 507 ? 20.349 -18.039 32.678 1.00 30.03 507 ASP A N 1
ATOM 4004 C CA . ASP A 1 507 ? 21.130 -17.985 31.451 1.00 30.03 507 ASP A CA 1
ATOM 4005 C C . ASP A 1 507 ? 21.325 -19.404 30.887 1.00 30.03 507 ASP A C 1
ATOM 4007 O O . ASP A 1 507 ? 22.142 -20.188 31.367 1.00 30.03 507 ASP A O 1
ATOM 4011 N N . THR A 1 508 ? 20.491 -19.780 29.915 1.00 25.25 508 THR A N 1
ATOM 4012 C CA . THR A 1 508 ? 20.607 -21.030 29.150 1.00 25.25 508 THR A CA 1
ATOM 4013 C C . THR A 1 508 ? 20.174 -20.788 27.711 1.00 25.25 508 THR A C 1
ATOM 4015 O O . THR A 1 508 ? 19.166 -21.296 27.215 1.00 25.25 508 THR A O 1
ATOM 4018 N N . THR A 1 509 ? 20.993 -20.024 26.997 1.00 29.95 509 THR A N 1
ATOM 4019 C CA . THR A 1 509 ? 20.909 -19.865 25.541 1.00 29.95 509 THR A CA 1
ATOM 4020 C C . THR A 1 509 ? 21.409 -21.129 24.826 1.00 29.95 509 THR A C 1
ATOM 4022 O O . THR A 1 509 ? 22.306 -21.048 24.006 1.00 29.95 509 THR A O 1
ATOM 4025 N N . GLU A 1 510 ? 20.883 -22.315 25.164 1.00 30.33 510 GLU A N 1
ATOM 4026 C CA . GLU A 1 510 ? 21.043 -23.554 24.377 1.00 30.33 510 GLU A CA 1
ATOM 4027 C C . GLU A 1 510 ? 20.213 -24.747 24.912 1.00 30.33 510 GLU A C 1
ATOM 4029 O O . GLU A 1 510 ? 20.707 -25.865 24.955 1.00 30.33 510 GLU A O 1
ATOM 4034 N N . GLN A 1 511 ? 18.944 -24.591 25.335 1.00 26.77 511 GLN A N 1
ATOM 4035 C CA . GLN A 1 511 ? 18.097 -25.775 25.628 1.00 26.77 511 GLN A CA 1
ATOM 4036 C C . GLN A 1 511 ? 16.575 -25.530 25.744 1.00 26.77 511 GLN A C 1
ATOM 4038 O O . GLN A 1 511 ? 15.927 -26.088 26.616 1.00 26.77 511 GLN A O 1
ATOM 4043 N N . ILE A 1 512 ? 15.931 -24.776 24.842 1.00 28.02 512 ILE A N 1
ATOM 4044 C CA . ILE A 1 512 ? 14.448 -24.732 24.783 1.00 28.02 512 ILE A CA 1
ATOM 4045 C C . ILE A 1 512 ? 13.965 -24.947 23.343 1.00 28.02 512 ILE A C 1
ATOM 4047 O O . ILE A 1 512 ? 13.550 -24.051 22.621 1.00 28.02 512 ILE A O 1
ATOM 4051 N N . ARG A 1 513 ? 14.038 -26.208 22.910 1.00 29.06 513 ARG A N 1
ATOM 4052 C CA . ARG A 1 513 ? 13.261 -26.772 21.796 1.00 29.06 513 ARG A CA 1
ATOM 40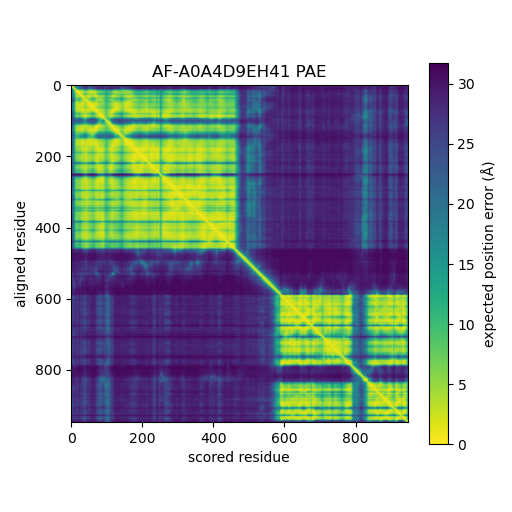53 C C . ARG A 1 513 ? 12.709 -28.113 22.264 1.00 29.06 513 ARG A C 1
ATOM 4055 O O . ARG A 1 513 ? 13.340 -29.129 21.978 1.00 29.06 513 ARG A O 1
ATOM 4062 N N . ARG A 1 514 ? 11.585 -28.124 22.996 1.00 28.70 514 ARG A N 1
ATOM 4063 C CA . ARG A 1 514 ? 10.659 -29.274 23.167 1.00 28.70 514 ARG A CA 1
ATOM 4064 C C . ARG A 1 514 ? 9.501 -28.925 24.128 1.00 28.70 514 ARG A C 1
ATOM 4066 O O . ARG A 1 514 ? 9.671 -28.967 25.336 1.00 28.70 514 ARG A O 1
ATOM 4073 N N . GLY A 1 515 ? 8.325 -28.666 23.554 1.00 23.11 515 GLY A N 1
ATOM 4074 C CA . GLY A 1 515 ? 6.972 -28.861 24.115 1.00 23.11 515 GLY A CA 1
ATOM 4075 C C . GLY A 1 515 ? 6.143 -29.651 23.078 1.00 23.11 515 GLY A C 1
ATOM 4076 O O . GLY A 1 515 ? 6.607 -29.761 21.941 1.00 23.11 515 GLY A O 1
ATOM 4077 N N . PRO A 1 516 ? 5.035 -30.326 23.438 1.00 25.36 516 PRO A N 1
ATOM 4078 C CA . PRO A 1 516 ? 4.730 -31.688 22.996 1.00 25.36 516 PRO A CA 1
ATOM 4079 C C . PRO A 1 516 ? 4.556 -31.833 21.477 1.00 25.36 516 PRO A C 1
ATOM 4081 O O . PRO A 1 516 ? 3.658 -31.273 20.857 1.00 25.36 516 PRO A O 1
ATOM 4084 N N . ARG A 1 517 ? 5.412 -32.674 20.884 1.00 25.97 517 ARG A N 1
ATOM 4085 C CA . ARG A 1 517 ? 5.252 -33.172 19.516 1.00 25.97 517 ARG A CA 1
ATOM 4086 C C . ARG A 1 517 ? 4.119 -34.192 19.472 1.00 25.97 517 ARG A C 1
ATOM 4088 O O . ARG A 1 517 ? 4.221 -35.245 20.102 1.00 25.97 517 ARG A O 1
ATOM 4095 N N . PHE A 1 518 ? 3.123 -33.940 18.628 1.00 27.88 518 PHE A N 1
ATOM 4096 C CA . PHE A 1 518 ? 2.348 -35.015 18.017 1.00 27.88 518 PHE A CA 1
ATOM 4097 C C . PHE A 1 518 ? 3.312 -35.949 17.265 1.00 27.88 518 PHE A C 1
ATOM 4099 O O . PHE A 1 518 ? 4.169 -35.506 16.498 1.00 27.88 518 PHE A O 1
ATOM 4106 N N . ARG A 1 519 ? 3.225 -37.252 17.552 1.00 22.02 519 ARG A N 1
ATOM 4107 C CA . ARG A 1 519 ? 4.058 -38.300 16.947 1.00 22.02 519 ARG A CA 1
ATOM 4108 C C . ARG A 1 519 ? 3.869 -38.323 15.421 1.00 22.02 519 ARG A C 1
ATOM 4110 O O . ARG A 1 519 ? 2.786 -38.657 14.956 1.00 22.02 519 ARG A O 1
ATOM 4117 N N . SER A 1 520 ? 4.939 -38.107 14.656 1.00 24.27 520 SER A N 1
ATOM 4118 C CA . SER A 1 520 ? 5.093 -38.688 13.316 1.00 24.27 520 SER A CA 1
ATOM 4119 C C . SER A 1 520 ? 6.407 -39.472 13.259 1.00 24.27 520 SER A C 1
ATOM 4121 O O . SER A 1 520 ? 7.457 -39.011 13.714 1.00 24.27 520 SER A O 1
ATOM 4123 N N . LEU A 1 521 ? 6.325 -40.703 12.763 1.00 24.41 521 LEU A N 1
ATOM 4124 C CA . LEU A 1 521 ? 7.444 -41.625 12.603 1.00 24.41 521 LEU A CA 1
ATOM 4125 C C . LEU A 1 521 ? 8.283 -41.252 11.369 1.00 24.41 521 LEU A C 1
ATOM 4127 O O . LEU A 1 521 ? 7.736 -41.095 10.284 1.00 24.41 521 LEU A O 1
ATOM 4131 N N . THR A 1 522 ? 9.608 -41.217 11.577 1.00 28.94 522 THR A N 1
ATOM 4132 C CA . THR A 1 522 ? 10.730 -41.280 10.603 1.00 28.94 522 THR A CA 1
ATOM 4133 C C . THR A 1 522 ? 10.877 -40.098 9.624 1.00 28.94 522 THR A C 1
ATOM 4135 O O . THR A 1 522 ? 9.923 -39.703 8.979 1.00 28.94 522 THR A O 1
ATOM 4138 N N . GLY A 1 523 ? 12.028 -39.450 9.412 1.00 22.30 523 GLY A N 1
ATOM 4139 C CA . GLY A 1 523 ? 13.393 -39.639 9.902 1.00 22.30 523 GLY A CA 1
ATOM 4140 C C . GLY A 1 523 ? 14.399 -39.242 8.809 1.00 22.30 523 GLY A C 1
ATOM 4141 O O . GLY A 1 523 ? 14.680 -40.069 7.960 1.00 22.30 523 GLY A O 1
ATOM 4142 N N . ALA A 1 524 ? 14.922 -38.008 8.828 1.00 24.19 524 ALA A N 1
ATOM 4143 C CA . ALA A 1 524 ? 16.235 -37.601 8.286 1.00 24.19 524 ALA A CA 1
ATOM 4144 C C . ALA A 1 524 ? 16.457 -36.095 8.550 1.00 24.19 524 ALA A C 1
ATOM 4146 O O . ALA A 1 524 ? 15.644 -35.264 8.156 1.00 24.19 524 ALA A O 1
ATOM 4147 N N . ARG A 1 525 ? 17.538 -35.741 9.259 1.00 22.70 525 ARG A N 1
ATOM 4148 C CA . ARG A 1 525 ? 17.975 -34.359 9.536 1.00 22.70 525 ARG A CA 1
ATOM 4149 C C . ARG A 1 525 ? 18.995 -33.928 8.478 1.00 22.70 525 ARG A C 1
ATOM 4151 O O . ARG A 1 525 ? 19.975 -34.638 8.285 1.00 22.70 525 ARG A O 1
ATOM 4158 N N . ALA A 1 526 ? 18.826 -32.737 7.908 1.00 24.44 526 ALA A N 1
ATOM 4159 C CA . ALA A 1 526 ? 19.895 -31.983 7.256 1.00 24.44 526 ALA A CA 1
ATOM 4160 C C . ALA A 1 526 ? 19.848 -30.526 7.754 1.00 24.44 526 ALA A C 1
ATOM 4162 O O . ALA A 1 526 ? 18.774 -29.934 7.846 1.00 24.44 526 ALA A O 1
ATOM 4163 N N . ASN A 1 527 ? 21.007 -29.998 8.156 1.00 24.50 527 ASN A N 1
ATOM 4164 C CA . ASN A 1 527 ? 21.194 -28.662 8.728 1.00 24.50 527 ASN A CA 1
ATOM 4165 C C . ASN A 1 527 ? 20.992 -27.567 7.666 1.00 24.50 527 ASN A C 1
ATOM 4167 O O . ASN A 1 527 ? 21.634 -27.614 6.619 1.00 24.50 527 ASN A O 1
ATOM 4171 N N . GLY A 1 528 ? 20.157 -26.566 7.955 1.00 24.89 528 GLY A N 1
ATOM 4172 C CA . GLY A 1 528 ? 20.041 -25.334 7.171 1.00 24.89 528 GLY A CA 1
ATOM 4173 C C . GLY A 1 528 ? 20.729 -24.175 7.892 1.00 24.89 528 GLY A C 1
ATOM 4174 O O . GLY A 1 528 ? 20.287 -23.780 8.969 1.00 24.89 528 GLY A O 1
ATOM 4175 N N . ASN A 1 529 ? 21.813 -23.664 7.305 1.00 24.00 529 ASN A N 1
ATOM 4176 C CA . ASN A 1 529 ? 22.486 -22.430 7.713 1.00 24.00 529 ASN A CA 1
ATOM 4177 C C . ASN A 1 529 ? 21.658 -21.211 7.278 1.00 24.00 529 ASN A C 1
ATOM 4179 O O . ASN A 1 529 ? 21.210 -21.147 6.133 1.00 24.00 529 ASN A O 1
ATOM 4183 N N . SER A 1 530 ? 21.523 -20.222 8.161 1.00 24.22 530 SER A N 1
ATOM 4184 C CA . SER A 1 530 ? 21.134 -18.857 7.809 1.00 24.22 530 SER A CA 1
ATOM 4185 C C . SER A 1 530 ? 22.265 -18.200 7.009 1.00 24.22 530 SER A C 1
ATOM 4187 O O . SER A 1 530 ? 23.427 -18.222 7.414 1.00 24.22 530 SER A O 1
ATOM 4189 N N . ALA A 1 531 ? 21.947 -17.637 5.843 1.00 24.11 531 ALA A N 1
ATOM 4190 C CA . ALA A 1 531 ? 22.904 -16.906 5.021 1.00 24.11 531 ALA A CA 1
ATOM 4191 C C . ALA A 1 531 ? 22.570 -15.409 5.046 1.00 24.11 531 ALA A C 1
ATOM 4193 O O . ALA A 1 531 ? 21.583 -14.976 4.456 1.00 24.11 531 ALA A O 1
ATOM 4194 N N . HIS A 1 532 ? 23.425 -14.619 5.698 1.00 22.77 532 HIS A N 1
ATOM 4195 C CA . HIS A 1 532 ? 23.521 -13.179 5.466 1.00 22.77 532 HIS A CA 1
ATOM 4196 C C . HIS A 1 532 ? 24.263 -12.942 4.144 1.00 22.77 532 HIS A C 1
ATOM 4198 O O . HIS A 1 532 ? 25.446 -13.263 4.034 1.00 22.77 532 HIS A O 1
ATOM 4204 N N . PHE A 1 533 ? 23.606 -12.351 3.145 1.00 22.11 533 PHE A N 1
ATOM 4205 C CA . PHE A 1 533 ? 24.272 -11.919 1.914 1.00 22.11 533 PHE A CA 1
ATOM 4206 C C . PHE A 1 533 ? 24.614 -10.424 1.971 1.00 22.11 533 PHE A C 1
ATOM 4208 O O . PHE A 1 533 ? 23.747 -9.568 1.835 1.00 22.11 533 PHE A O 1
ATOM 4215 N N . ARG A 1 534 ? 25.912 -10.116 2.108 1.00 21.14 534 ARG A N 1
ATOM 4216 C CA . ARG A 1 534 ? 26.522 -8.857 1.642 1.00 21.14 534 ARG A CA 1
ATOM 4217 C C . ARG A 1 534 ? 27.125 -9.116 0.264 1.00 21.14 534 ARG A C 1
ATOM 4219 O O . ARG A 1 534 ? 28.020 -9.948 0.153 1.00 21.14 534 ARG A O 1
ATOM 4226 N N . TYR A 1 535 ? 26.685 -8.399 -0.768 1.00 22.80 535 TYR A N 1
ATOM 4227 C CA . TYR A 1 535 ? 27.356 -8.422 -2.069 1.00 22.80 535 TYR A CA 1
ATOM 4228 C C . TYR A 1 535 ? 28.326 -7.244 -2.189 1.00 22.80 535 TYR A C 1
ATOM 4230 O O . TYR A 1 535 ? 27.922 -6.091 -2.307 1.00 22.80 535 TYR A O 1
ATOM 4238 N N . GLY A 1 536 ? 29.618 -7.570 -2.166 1.00 21.12 536 GLY A N 1
ATOM 4239 C CA . GLY A 1 536 ? 30.718 -6.756 -2.671 1.00 21.12 536 GLY A CA 1
ATOM 4240 C C . GLY A 1 536 ? 31.356 -7.453 -3.879 1.00 21.12 536 GLY A C 1
ATOM 4241 O O . GLY A 1 536 ? 31.406 -8.676 -3.948 1.00 21.12 536 GLY A O 1
ATOM 4242 N N . SER A 1 537 ? 31.796 -6.650 -4.842 1.00 22.53 537 SER A N 1
ATOM 4243 C CA . SER A 1 537 ? 32.367 -6.972 -6.159 1.00 22.53 537 SER A CA 1
ATOM 4244 C C . SER A 1 537 ? 33.255 -8.228 -6.294 1.00 22.53 537 SER A C 1
ATOM 4246 O O . SER A 1 537 ? 34.238 -8.348 -5.568 1.00 22.53 537 SER A O 1
ATOM 4248 N N . ARG A 1 538 ? 33.055 -9.026 -7.357 1.00 24.09 538 ARG A N 1
ATOM 4249 C CA . ARG A 1 538 ? 33.979 -9.218 -8.510 1.00 24.09 538 ARG A CA 1
ATOM 4250 C C . ARG A 1 538 ? 33.592 -10.429 -9.372 1.00 24.09 538 ARG A C 1
ATOM 4252 O O . ARG A 1 538 ? 32.882 -11.324 -8.937 1.00 24.09 538 ARG A O 1
ATOM 4259 N N . SER A 1 539 ? 34.042 -10.358 -10.621 1.00 22.53 539 SER A N 1
ATOM 4260 C CA . SER A 1 539 ? 33.812 -11.260 -11.745 1.00 22.53 539 SER A CA 1
ATOM 4261 C C . SER A 1 539 ? 34.589 -12.582 -11.665 1.00 22.53 539 SER A C 1
ATOM 4263 O O . SER A 1 539 ? 35.591 -12.682 -10.965 1.00 22.53 539 SER A O 1
ATOM 4265 N N . ASP A 1 540 ? 34.138 -13.520 -12.506 1.00 22.20 540 ASP A N 1
ATOM 4266 C CA . ASP A 1 540 ? 34.850 -14.682 -13.061 1.00 22.20 540 ASP A CA 1
ATOM 4267 C C . ASP A 1 540 ? 35.056 -15.916 -12.168 1.00 22.20 540 ASP A C 1
ATOM 4269 O O . ASP A 1 540 ? 35.984 -15.983 -11.372 1.00 22.20 540 ASP A O 1
ATOM 4273 N N . ALA A 1 541 ? 34.236 -16.951 -12.404 1.00 21.03 541 ALA A N 1
ATOM 4274 C CA . ALA A 1 541 ? 34.664 -18.292 -12.845 1.00 21.03 541 ALA A CA 1
ATOM 4275 C C . ALA A 1 541 ? 33.554 -19.338 -12.607 1.00 21.03 541 ALA A C 1
ATOM 4277 O O . ALA A 1 541 ? 33.134 -19.546 -11.477 1.00 21.03 541 ALA A O 1
ATOM 4278 N N . PHE A 1 542 ? 33.084 -19.999 -13.673 1.00 22.22 542 PHE A N 1
ATOM 4279 C CA . PHE A 1 542 ? 33.221 -21.451 -13.907 1.00 22.22 542 PHE A CA 1
ATOM 4280 C C . PHE A 1 542 ? 32.287 -21.918 -15.041 1.00 22.22 542 PHE A C 1
ATOM 4282 O O . PHE A 1 542 ? 31.070 -22.011 -14.905 1.00 22.22 542 PHE A O 1
ATOM 4289 N N . ARG A 1 543 ? 32.912 -22.242 -16.180 1.00 21.22 543 ARG A N 1
ATOM 4290 C CA . ARG A 1 543 ? 32.471 -23.282 -17.121 1.00 21.22 543 ARG A CA 1
ATOM 4291 C C . ARG A 1 543 ? 32.765 -24.644 -16.482 1.00 21.22 543 ARG A C 1
ATOM 4293 O O . ARG A 1 543 ? 33.840 -24.762 -15.904 1.00 21.22 543 ARG A O 1
ATOM 4300 N N . ILE A 1 544 ? 31.906 -25.649 -16.697 1.00 21.78 544 ILE A N 1
ATOM 4301 C CA . ILE A 1 544 ? 32.219 -27.039 -17.130 1.00 21.78 544 ILE A CA 1
ATOM 4302 C C . ILE A 1 544 ? 31.066 -28.005 -16.759 1.00 21.78 544 ILE A C 1
ATOM 4304 O O . ILE A 1 544 ? 30.531 -27.942 -15.659 1.00 21.78 544 ILE A O 1
ATOM 4308 N N . LEU A 1 545 ? 30.778 -28.916 -17.708 1.00 22.28 545 LEU A N 1
ATOM 4309 C CA . LEU A 1 545 ? 29.771 -30.000 -17.796 1.00 22.28 545 LEU A CA 1
ATOM 4310 C C . LEU A 1 545 ? 28.378 -29.548 -18.291 1.00 22.28 545 LEU A C 1
ATOM 4312 O O . LEU A 1 545 ? 27.758 -28.690 -17.689 1.00 22.28 545 LEU A O 1
ATOM 4316 N N . ALA A 1 546 ? 27.810 -30.055 -19.389 1.00 22.41 546 ALA A N 1
ATOM 4317 C CA . ALA A 1 546 ? 28.007 -31.347 -20.040 1.00 22.41 546 ALA A CA 1
ATOM 4318 C C . ALA A 1 546 ? 27.804 -31.278 -21.567 1.00 22.41 546 ALA A C 1
ATOM 4320 O O . ALA A 1 546 ? 26.944 -30.567 -22.084 1.00 22.41 546 ALA A O 1
ATOM 4321 N N . SER A 1 547 ? 28.607 -32.068 -22.275 1.00 21.59 547 SER A N 1
ATOM 4322 C CA . SER A 1 547 ? 28.479 -32.417 -23.685 1.00 21.59 547 SER A CA 1
ATOM 4323 C C . SER A 1 547 ? 27.812 -33.784 -23.840 1.00 21.59 547 SER A C 1
ATOM 4325 O O . SER A 1 547 ? 28.226 -34.731 -23.176 1.00 21.59 547 SER A O 1
ATOM 4327 N N . GLY A 1 548 ? 26.906 -33.890 -24.814 1.00 21.47 548 GLY A N 1
ATOM 4328 C CA . GLY A 1 548 ? 26.663 -35.116 -25.580 1.00 21.47 548 GLY A CA 1
ATOM 4329 C C . GLY A 1 548 ? 25.373 -35.873 -25.268 1.00 21.47 548 GLY A C 1
ATOM 4330 O O . GLY A 1 548 ? 25.305 -36.583 -24.274 1.00 21.47 548 GLY A O 1
ATOM 4331 N N . LEU A 1 549 ? 24.404 -35.806 -26.189 1.00 24.20 549 LEU A N 1
ATOM 4332 C CA . LEU A 1 549 ? 23.987 -36.946 -27.024 1.00 24.20 549 LEU A CA 1
ATOM 4333 C C . LEU A 1 549 ? 22.853 -36.539 -27.988 1.00 24.20 549 LEU A C 1
ATOM 4335 O O . LEU A 1 549 ? 21.766 -36.168 -27.568 1.00 24.20 549 LEU A O 1
ATOM 4339 N N . GLY A 1 550 ? 23.132 -36.670 -29.289 1.00 22.16 550 GLY A N 1
ATOM 4340 C CA . GLY A 1 550 ? 22.345 -37.554 -30.156 1.00 22.16 550 GLY A CA 1
ATOM 4341 C C . GLY A 1 550 ? 21.047 -37.041 -30.780 1.00 22.16 550 GLY A C 1
ATOM 4342 O O . GLY A 1 550 ? 19.969 -37.202 -30.229 1.00 22.16 550 GLY A O 1
ATOM 4343 N N . ALA A 1 551 ? 21.202 -36.551 -32.009 1.00 23.02 551 ALA A N 1
ATOM 4344 C CA . ALA A 1 551 ? 20.254 -36.460 -33.120 1.00 23.02 551 ALA A CA 1
ATOM 4345 C C . ALA A 1 551 ? 19.061 -37.445 -33.169 1.00 23.02 551 ALA A C 1
ATOM 4347 O O . ALA A 1 551 ? 19.188 -38.630 -32.878 1.00 23.02 551 ALA A O 1
ATOM 4348 N N . GLY A 1 552 ? 17.957 -36.965 -33.756 1.00 22.81 552 GLY A N 1
ATOM 4349 C CA . GLY A 1 552 ? 16.882 -37.801 -34.294 1.00 22.81 552 GLY A CA 1
ATOM 4350 C C . GLY A 1 552 ? 15.717 -36.974 -34.838 1.00 22.81 552 GLY A C 1
ATOM 4351 O O . GLY A 1 552 ? 14.768 -36.696 -34.117 1.00 22.81 552 GLY A O 1
ATOM 4352 N N . GLY A 1 553 ? 15.795 -36.549 -36.102 1.00 21.19 553 GLY A N 1
ATOM 4353 C CA . GLY A 1 553 ? 14.670 -35.933 -36.812 1.00 21.19 553 GLY A CA 1
ATOM 4354 C C . GLY A 1 553 ? 13.767 -36.968 -37.487 1.00 21.19 553 GLY A C 1
ATOM 4355 O O . GLY A 1 553 ? 14.210 -38.075 -37.772 1.00 21.19 553 GLY A O 1
ATOM 4356 N N . THR A 1 554 ? 12.520 -36.594 -37.787 1.00 21.97 554 THR A N 1
ATOM 4357 C CA . THR A 1 554 ? 11.739 -36.997 -38.985 1.00 21.97 554 THR A CA 1
ATOM 4358 C C . THR A 1 554 ? 10.369 -36.293 -38.965 1.00 21.97 554 THR A C 1
ATOM 4360 O O . THR A 1 554 ? 9.651 -36.356 -37.980 1.00 21.97 554 THR A O 1
ATOM 4363 N N . ARG A 1 555 ? 10.122 -35.414 -39.952 1.00 20.78 555 ARG A N 1
ATOM 4364 C CA . ARG A 1 555 ? 9.137 -35.523 -41.061 1.00 20.78 555 ARG A CA 1
ATOM 4365 C C . ARG A 1 555 ? 7.650 -35.557 -40.651 1.00 20.78 555 ARG A C 1
ATOM 4367 O O . ARG A 1 555 ? 7.223 -36.518 -40.038 1.00 20.78 555 ARG A O 1
ATOM 4374 N N . PHE A 1 556 ? 6.823 -34.656 -41.191 1.00 21.95 556 PHE A N 1
ATOM 4375 C CA . PHE A 1 556 ? 6.072 -34.889 -42.442 1.00 21.95 556 PHE A CA 1
ATOM 4376 C C . PHE A 1 556 ? 5.196 -33.681 -42.821 1.00 21.95 556 PHE A C 1
ATOM 4378 O O . PHE A 1 556 ? 4.580 -33.029 -41.987 1.00 21.95 556 PHE A O 1
ATOM 4385 N N . SER A 1 557 ? 5.174 -33.417 -44.124 1.00 19.62 557 SER A N 1
ATOM 4386 C CA . SER A 1 557 ? 4.304 -32.499 -44.859 1.00 19.62 557 SER A CA 1
ATOM 4387 C C . SER A 1 557 ? 3.082 -33.265 -45.374 1.00 19.62 557 SER A C 1
ATOM 4389 O O . SER A 1 557 ? 3.232 -34.437 -45.712 1.00 19.62 557 SER A O 1
ATOM 4391 N N . THR A 1 558 ? 1.915 -32.618 -45.467 1.00 21.06 558 THR A N 1
ATOM 4392 C CA . THR A 1 558 ? 0.966 -32.587 -46.618 1.00 21.06 558 THR A CA 1
ATOM 4393 C C . THR A 1 558 ? -0.400 -32.078 -46.124 1.00 21.06 558 THR A C 1
ATOM 4395 O O . THR A 1 558 ? -0.911 -32.546 -45.119 1.00 21.06 558 THR A O 1
ATOM 4398 N N . ARG A 1 559 ? -0.903 -30.929 -46.602 1.00 19.94 559 ARG A N 1
ATOM 4399 C CA . ARG A 1 559 ? -1.642 -30.663 -47.861 1.00 19.94 559 ARG A CA 1
ATOM 4400 C C . ARG A 1 559 ? -2.998 -31.370 -47.962 1.00 19.94 559 ARG A C 1
ATOM 4402 O O . ARG A 1 559 ? -3.015 -32.585 -48.069 1.00 19.94 559 ARG A O 1
ATOM 4409 N N . THR A 1 560 ? -4.043 -30.542 -48.118 1.00 21.88 560 THR A N 1
ATOM 4410 C CA . THR A 1 560 ? -5.281 -30.612 -48.955 1.00 21.88 560 THR A CA 1
ATOM 4411 C C . THR A 1 560 ? -6.513 -30.254 -48.107 1.00 21.88 560 THR A C 1
ATOM 4413 O O . THR A 1 560 ? -6.724 -30.864 -47.075 1.00 21.88 560 THR A O 1
ATOM 4416 N N . SER A 1 561 ? -7.253 -29.151 -48.303 1.00 21.41 561 SER A N 1
ATOM 4417 C CA . SER A 1 561 ? -7.950 -28.543 -49.462 1.00 21.41 561 SER A CA 1
ATOM 4418 C C . SER A 1 561 ? -9.461 -28.564 -49.174 1.00 21.41 561 SER A C 1
ATOM 4420 O O . SER A 1 561 ? -9.958 -29.623 -48.808 1.00 21.41 561 SER A O 1
ATOM 4422 N N . GLY A 1 562 ? -10.199 -27.471 -49.427 1.00 21.72 562 GLY A N 1
ATOM 4423 C CA . GLY A 1 562 ? -11.641 -27.600 -49.711 1.00 21.72 562 GLY A CA 1
ATOM 4424 C C . GLY A 1 562 ? -12.636 -26.570 -49.154 1.00 21.72 562 GLY A C 1
ATOM 4425 O O . GLY A 1 562 ? -13.468 -26.941 -48.349 1.00 21.72 562 GLY A O 1
ATOM 4426 N N . ILE A 1 563 ? -12.627 -25.350 -49.714 1.00 21.97 563 ILE A N 1
ATOM 4427 C CA . ILE A 1 563 ? -13.795 -24.689 -50.359 1.00 21.97 563 ILE A CA 1
ATOM 4428 C C . ILE A 1 563 ? -14.946 -24.061 -49.510 1.00 21.97 563 ILE A C 1
ATOM 4430 O O . ILE A 1 563 ? -15.760 -24.764 -48.931 1.00 21.97 563 ILE A O 1
ATOM 4434 N N . ARG A 1 564 ? -15.082 -22.723 -49.711 1.00 21.09 564 ARG A N 1
ATOM 4435 C CA . ARG A 1 564 ? -16.269 -21.802 -49.727 1.00 21.09 564 ARG A CA 1
ATOM 4436 C C . ARG A 1 564 ? -17.090 -21.626 -48.435 1.00 21.09 564 ARG A C 1
ATOM 4438 O O . ARG A 1 564 ? -17.382 -22.587 -47.756 1.00 21.09 564 ARG A O 1
ATOM 4445 N N . ALA A 1 565 ? -17.594 -20.447 -48.056 1.00 23.52 565 ALA A N 1
ATOM 4446 C CA . ALA A 1 565 ? -17.729 -19.106 -48.644 1.00 23.52 565 ALA A CA 1
ATOM 4447 C C . ALA A 1 565 ? -17.732 -18.100 -47.462 1.00 23.52 565 ALA A C 1
ATOM 4449 O O . ALA A 1 565 ? -18.251 -18.414 -46.401 1.00 23.52 565 ALA A O 1
ATOM 4450 N N . GLY A 1 566 ? -17.076 -16.941 -47.503 1.00 21.58 566 GLY A N 1
ATOM 4451 C CA . GLY A 1 566 ? -17.490 -15.777 -48.283 1.00 21.58 566 GLY A CA 1
ATOM 4452 C C . GLY A 1 566 ? -18.101 -14.698 -47.375 1.00 21.58 566 GLY A C 1
ATOM 4453 O O . GLY A 1 566 ? -19.317 -14.568 -47.322 1.00 21.58 566 GLY A O 1
ATOM 4454 N N . ARG A 1 567 ? -17.262 -13.905 -46.694 1.00 23.83 567 ARG A N 1
ATOM 4455 C CA . ARG A 1 567 ? -17.548 -12.500 -46.349 1.00 23.83 567 ARG A CA 1
ATOM 4456 C C . ARG A 1 567 ? -16.255 -11.703 -46.506 1.00 23.83 567 ARG A C 1
ATOM 4458 O O . ARG A 1 567 ? -15.272 -11.921 -45.812 1.00 23.83 567 ARG A O 1
ATOM 4465 N N . THR A 1 568 ? -16.280 -10.864 -47.525 1.00 22.11 568 THR A N 1
ATOM 4466 C CA . THR A 1 568 ? -15.257 -9.952 -48.025 1.00 22.11 568 THR A CA 1
ATOM 4467 C C . THR A 1 568 ? -14.818 -8.935 -46.973 1.00 22.11 568 THR A C 1
ATOM 4469 O O . THR A 1 568 ? -15.596 -8.053 -46.619 1.00 22.11 568 THR A O 1
ATOM 4472 N N . THR A 1 569 ? -13.561 -9.001 -46.540 1.00 25.52 569 THR A N 1
ATOM 4473 C CA . THR A 1 569 ? -12.824 -7.835 -46.047 1.00 25.52 569 THR A CA 1
ATOM 4474 C C . THR A 1 569 ? -12.143 -7.182 -47.245 1.00 25.52 569 THR A C 1
ATOM 4476 O O . THR A 1 569 ? -11.302 -7.780 -47.916 1.00 25.52 569 THR A O 1
ATOM 4479 N N . PHE A 1 570 ? -12.574 -5.963 -47.564 1.00 23.70 570 PHE A N 1
ATOM 4480 C CA . PHE A 1 570 ? -11.866 -5.086 -48.486 1.00 23.70 570 PHE A CA 1
ATOM 4481 C C . PHE A 1 570 ? -10.446 -4.879 -47.953 1.00 23.70 570 PHE A C 1
ATOM 4483 O O . PHE A 1 570 ? -10.260 -4.414 -46.831 1.00 23.70 570 PHE A O 1
ATOM 4490 N N . GLY A 1 571 ? -9.451 -5.262 -48.751 1.00 23.52 571 GLY A N 1
ATOM 4491 C CA . GLY A 1 571 ? -8.056 -4.974 -48.469 1.00 23.52 571 GLY A CA 1
ATOM 4492 C C . GLY A 1 571 ? -7.796 -3.479 -48.592 1.00 23.52 571 GLY A C 1
ATOM 4493 O O . GLY A 1 571 ? -7.885 -2.915 -49.679 1.00 23.52 571 GLY A O 1
ATOM 4494 N N . THR A 1 572 ? -7.422 -2.842 -47.491 1.00 27.55 572 THR A N 1
ATOM 4495 C CA . THR A 1 572 ? -6.753 -1.540 -47.493 1.00 27.55 572 THR A CA 1
ATOM 4496 C C . THR A 1 572 ? -5.262 -1.757 -47.746 1.00 27.55 572 THR A C 1
ATOM 4498 O O . THR A 1 572 ? -4.428 -1.650 -46.856 1.00 27.55 572 THR A O 1
ATOM 4501 N N . ALA A 1 573 ? -4.938 -2.103 -48.993 1.00 27.78 573 ALA A N 1
ATOM 4502 C CA . ALA A 1 573 ? -3.615 -1.925 -49.585 1.00 27.78 573 ALA A CA 1
ATOM 4503 C C . ALA A 1 573 ? -3.668 -0.681 -50.486 1.00 27.78 573 ALA A C 1
ATOM 4505 O O . ALA A 1 573 ? -3.590 -0.753 -51.705 1.00 27.78 573 ALA A O 1
ATOM 4506 N N . HIS A 1 574 ? -3.895 0.465 -49.858 1.00 25.78 574 HIS A N 1
ATOM 4507 C CA . HIS A 1 574 ? -3.735 1.804 -50.412 1.00 25.78 574 HIS A CA 1
ATOM 4508 C C . HIS A 1 574 ? -3.361 2.704 -49.225 1.00 25.78 574 HIS A C 1
ATOM 4510 O O . HIS A 1 574 ? -3.759 2.397 -48.106 1.00 25.78 574 HIS A O 1
ATOM 4516 N N . PHE A 1 575 ? -2.648 3.806 -49.474 1.00 29.98 575 PHE A N 1
ATOM 4517 C CA . PHE A 1 575 ? -2.270 4.855 -48.507 1.00 29.98 575 PHE A CA 1
ATOM 4518 C C . PHE A 1 575 ? -0.918 4.684 -47.767 1.00 29.98 575 PHE A C 1
ATOM 4520 O O . PHE A 1 575 ? -0.865 4.740 -46.544 1.00 29.98 575 PHE A O 1
ATOM 4527 N N . ARG A 1 576 ? 0.214 4.591 -48.491 1.00 35.22 576 ARG A N 1
ATOM 4528 C CA . ARG A 1 576 ? 1.524 5.069 -47.972 1.00 35.22 576 ARG A CA 1
ATOM 4529 C C . ARG A 1 576 ? 1.895 6.459 -48.519 1.00 35.22 576 ARG A C 1
ATOM 4531 O O . ARG A 1 576 ? 2.346 7.302 -47.749 1.00 35.22 576 ARG A O 1
ATOM 4538 N N . CYS A 1 577 ? 1.485 6.780 -49.748 1.00 30.05 577 CYS A N 1
ATOM 4539 C CA . CYS A 1 577 ? 1.720 8.100 -50.367 1.00 30.05 577 CYS A CA 1
ATOM 4540 C C . CYS A 1 577 ? 0.858 9.252 -49.826 1.00 30.05 577 CYS A C 1
ATOM 4542 O O . CYS A 1 577 ? 0.978 10.396 -50.256 1.00 30.05 577 CYS A O 1
ATOM 4544 N N . THR A 1 578 ? -0.043 8.968 -48.888 1.00 30.12 578 THR A N 1
ATOM 4545 C CA . THR A 1 578 ? -1.011 9.948 -48.371 1.00 30.12 578 THR A CA 1
ATOM 4546 C C . THR A 1 578 ? -0.739 10.347 -46.921 1.00 30.12 578 THR A C 1
ATOM 4548 O O . THR A 1 578 ? -1.288 11.346 -46.469 1.00 30.12 578 THR A O 1
ATOM 4551 N N . ARG A 1 579 ? 0.144 9.635 -46.202 1.00 36.88 579 ARG A N 1
ATOM 4552 C CA . ARG A 1 579 ? 0.540 10.002 -44.828 1.00 36.88 579 ARG A CA 1
ATOM 4553 C C . ARG A 1 579 ? 1.557 11.157 -44.789 1.00 36.88 579 ARG A C 1
ATOM 4555 O O . ARG A 1 5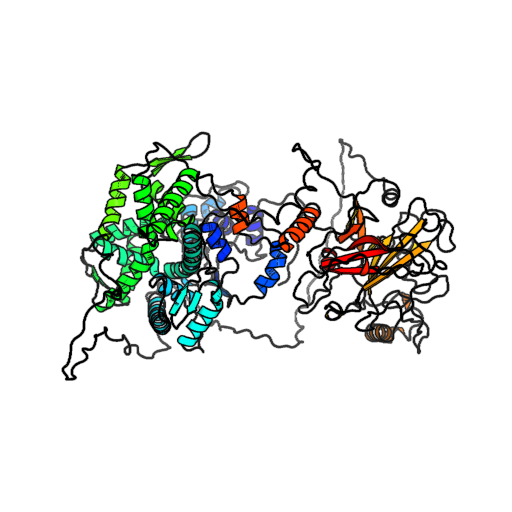79 ? 1.549 11.926 -43.842 1.00 36.88 579 ARG A O 1
ATOM 4562 N N . VAL A 1 580 ? 2.341 11.370 -45.854 1.00 36.53 580 VAL A N 1
ATOM 4563 C CA . VAL A 1 580 ? 3.324 12.481 -45.949 1.00 36.53 580 VAL A CA 1
ATOM 4564 C C . VAL A 1 580 ? 2.693 13.804 -46.430 1.00 36.53 580 VAL A C 1
ATOM 4566 O O . VAL A 1 580 ? 3.267 14.875 -46.255 1.00 36.53 580 VAL A O 1
ATOM 4569 N N . VAL A 1 581 ? 1.479 13.768 -46.992 1.00 33.16 581 VAL A N 1
ATOM 4570 C CA . VAL A 1 581 ? 0.774 14.968 -47.496 1.00 33.16 581 VAL A CA 1
ATOM 4571 C C . VAL A 1 581 ? 0.018 15.722 -46.382 1.00 33.16 581 VAL A C 1
ATOM 4573 O O . VAL A 1 581 ? -0.460 16.835 -46.598 1.00 33.16 581 VAL A O 1
ATOM 4576 N N . LEU A 1 582 ? -0.068 15.171 -45.167 1.00 38.81 582 LEU A N 1
ATOM 4577 C CA . LEU A 1 582 ? -0.932 15.714 -44.110 1.00 38.81 582 LEU A CA 1
ATOM 4578 C C . LEU A 1 582 ? -0.363 16.909 -43.331 1.00 38.81 582 LEU A C 1
ATOM 4580 O O . LEU A 1 582 ? -1.157 17.764 -42.953 1.00 38.81 582 LEU A O 1
ATOM 4584 N N . LEU A 1 583 ? 0.961 17.079 -43.241 1.00 42.00 583 LEU A N 1
ATOM 4585 C CA . LEU A 1 583 ? 1.563 18.285 -42.638 1.00 42.00 583 LEU A CA 1
ATOM 4586 C C . LEU A 1 583 ? 1.242 19.576 -43.416 1.00 42.00 583 LEU A C 1
ATOM 4588 O O . LEU A 1 583 ? 1.423 20.677 -42.905 1.00 42.00 583 LEU A O 1
ATOM 4592 N N . ALA A 1 584 ? 0.778 19.456 -44.667 1.00 38.84 584 ALA A N 1
ATOM 4593 C CA . ALA A 1 584 ? 0.657 20.580 -45.585 1.00 38.84 584 ALA A CA 1
ATOM 4594 C C . ALA A 1 584 ? -0.778 20.974 -45.993 1.00 38.84 584 ALA A C 1
ATOM 4596 O O . ALA A 1 584 ? -0.940 21.991 -46.667 1.00 38.84 584 ALA A O 1
ATOM 4597 N N . ALA A 1 585 ? -1.821 20.215 -45.631 1.00 34.38 585 ALA A N 1
ATOM 4598 C CA . ALA A 1 585 ? -3.120 20.332 -46.316 1.00 34.38 585 ALA A CA 1
ATOM 4599 C C . ALA A 1 585 ? -4.361 20.607 -45.444 1.00 34.38 585 ALA A C 1
ATOM 4601 O O . ALA A 1 585 ? -5.472 20.599 -45.976 1.00 34.38 585 ALA A O 1
ATOM 4602 N N . ARG A 1 586 ? -4.242 20.893 -44.142 1.00 36.81 586 ARG A N 1
ATOM 4603 C CA . ARG A 1 586 ? -5.413 21.276 -43.328 1.00 36.81 586 ARG A CA 1
ATOM 4604 C C . ARG A 1 586 ? -5.174 22.582 -42.580 1.00 36.81 586 ARG A C 1
ATOM 4606 O O . ARG A 1 586 ? -4.571 22.607 -41.518 1.00 36.81 586 ARG A O 1
ATOM 4613 N N . MET A 1 587 ? -5.685 23.679 -43.146 1.00 37.34 587 MET A N 1
ATOM 4614 C CA . MET A 1 587 ? -5.865 24.936 -42.420 1.00 37.34 587 MET A CA 1
ATOM 4615 C C . MET A 1 587 ? -6.886 24.719 -41.298 1.00 37.34 587 MET A C 1
ATOM 4617 O O . MET A 1 587 ? -8.087 24.623 -41.534 1.00 37.34 587 MET A O 1
ATOM 4621 N N . GLY A 1 588 ? -6.369 24.615 -40.083 1.00 40.25 588 GLY A N 1
ATOM 4622 C CA . GLY A 1 588 ? -7.089 24.586 -38.820 1.00 40.25 588 GLY A CA 1
ATOM 4623 C C . GLY A 1 588 ? -6.057 24.378 -37.719 1.00 40.25 588 GLY A C 1
ATOM 4624 O O . GLY A 1 588 ? -5.168 23.552 -37.881 1.00 40.25 588 GLY A O 1
ATOM 4625 N N . SER A 1 589 ? -6.142 25.151 -36.642 1.00 54.44 589 SER A N 1
ATOM 4626 C CA . SER A 1 589 ? -5.249 25.177 -35.474 1.00 54.44 589 SER A CA 1
ATOM 4627 C C . SER A 1 589 ? -5.266 23.874 -34.656 1.00 54.44 589 SER A C 1
ATOM 4629 O O . SER A 1 589 ? -5.530 23.896 -33.458 1.00 54.44 589 SER A O 1
ATOM 4631 N N . ARG A 1 590 ? -5.072 22.721 -35.298 1.00 71.06 590 ARG A N 1
ATOM 4632 C CA . ARG A 1 590 ? -5.134 21.406 -34.660 1.00 71.06 590 ARG A CA 1
ATOM 4633 C C . ARG A 1 590 ? -3.733 20.943 -34.297 1.00 71.06 590 ARG A C 1
ATOM 4635 O O . ARG A 1 590 ? -2.808 21.076 -35.093 1.00 71.06 590 ARG A O 1
ATOM 4642 N N . VAL A 1 591 ? -3.600 20.419 -33.086 1.00 85.44 591 VAL A N 1
ATOM 4643 C CA . VAL A 1 591 ? -2.362 19.812 -32.606 1.00 85.44 591 VAL A CA 1
ATOM 4644 C C . VAL A 1 591 ? -2.206 18.435 -33.248 1.00 85.44 591 VAL A C 1
ATOM 4646 O O . VAL A 1 591 ? -3.172 17.679 -33.352 1.00 85.44 591 VAL A O 1
ATOM 4649 N N . GLU A 1 592 ? -0.989 18.110 -33.669 1.00 88.81 592 GLU A N 1
ATOM 4650 C CA . GLU A 1 592 ? -0.625 16.776 -34.142 1.00 88.81 592 GLU A CA 1
ATOM 4651 C C . GLU A 1 592 ? 0.273 16.095 -33.102 1.00 88.81 592 GLU A C 1
ATOM 4653 O O . GLU A 1 592 ? 1.204 16.705 -32.571 1.00 88.81 592 GLU A O 1
ATOM 4658 N N . LEU A 1 593 ? -0.008 14.836 -32.790 1.00 91.06 593 LEU A N 1
ATOM 4659 C CA . LEU A 1 593 ? 0.724 14.018 -31.829 1.00 91.06 593 LEU A CA 1
ATOM 4660 C C . LEU A 1 593 ? 1.705 13.110 -32.570 1.00 91.06 593 LEU A C 1
ATOM 4662 O O . LEU A 1 593 ? 1.392 12.612 -33.646 1.00 91.06 593 LEU A O 1
ATOM 4666 N N . GLY A 1 594 ? 2.896 12.899 -32.015 1.00 90.62 594 GLY A N 1
ATOM 4667 C CA . GLY A 1 594 ? 3.886 11.974 -32.567 1.00 90.62 594 GLY A CA 1
ATOM 4668 C C . GLY A 1 594 ? 4.134 10.778 -31.654 1.00 90.62 594 GLY A C 1
ATOM 4669 O O . GLY A 1 594 ? 4.284 10.956 -30.444 1.00 90.62 594 GLY A O 1
ATOM 4670 N N . PHE A 1 595 ? 4.260 9.594 -32.249 1.00 91.69 595 PHE A N 1
ATOM 4671 C CA . PHE A 1 595 ? 4.494 8.309 -31.583 1.00 91.69 595 PHE A CA 1
ATOM 4672 C C . PHE A 1 595 ? 5.738 7.620 -32.156 1.00 91.69 595 PHE A C 1
ATOM 4674 O O . PHE A 1 595 ? 6.034 7.762 -33.342 1.00 91.69 595 PHE A O 1
ATOM 4681 N N . ALA A 1 596 ? 6.494 6.905 -31.318 1.00 92.44 596 ALA A N 1
ATOM 4682 C CA . ALA A 1 596 ? 7.680 6.168 -31.758 1.00 92.44 596 ALA A CA 1
ATOM 4683 C C . ALA A 1 596 ? 7.312 4.751 -32.219 1.00 92.44 596 ALA A C 1
ATOM 4685 O O . ALA A 1 596 ? 6.882 3.938 -31.404 1.00 92.44 596 ALA A O 1
ATOM 4686 N N . GLU A 1 597 ? 7.570 4.428 -33.487 1.00 91.12 597 GLU A N 1
ATOM 4687 C CA . GLU A 1 597 ? 7.345 3.094 -34.060 1.00 91.12 597 GLU A CA 1
ATOM 4688 C C . GLU A 1 597 ? 8.630 2.487 -34.646 1.00 91.12 597 GLU A C 1
ATOM 4690 O O . GLU A 1 597 ? 9.547 3.186 -35.091 1.00 91.12 597 GLU A O 1
ATOM 4695 N N . GLU A 1 598 ? 8.720 1.154 -34.657 1.00 90.31 598 GLU A N 1
ATOM 4696 C CA . GLU A 1 598 ? 9.808 0.455 -35.343 1.00 90.31 598 GLU A CA 1
ATOM 4697 C C . GLU A 1 598 ? 9.635 0.548 -36.863 1.00 90.31 598 GLU A C 1
ATOM 4699 O O . GLU A 1 598 ? 8.588 0.205 -37.412 1.00 90.31 598 GLU A O 1
ATOM 4704 N N . ALA A 1 599 ? 10.695 0.951 -37.563 1.00 85.75 599 ALA A N 1
ATOM 4705 C CA . ALA A 1 599 ? 10.681 1.083 -39.013 1.00 85.75 599 ALA A CA 1
ATOM 4706 C C . ALA A 1 599 ? 11.898 0.431 -39.663 1.00 85.75 599 ALA A C 1
ATOM 4708 O O . ALA A 1 599 ? 12.968 0.268 -39.071 1.00 85.75 599 ALA A O 1
ATOM 4709 N N . ALA A 1 600 ? 11.736 0.045 -40.927 1.00 84.75 600 ALA A N 1
ATOM 4710 C CA . ALA A 1 600 ? 12.811 -0.575 -41.682 1.00 84.75 600 ALA A CA 1
ATOM 4711 C C . ALA A 1 600 ? 13.935 0.450 -41.964 1.00 84.75 600 ALA A C 1
ATOM 4713 O O . ALA A 1 600 ? 13.648 1.543 -42.445 1.00 84.75 600 ALA A O 1
ATOM 4714 N N . PRO A 1 601 ? 15.231 0.109 -41.813 1.00 84.12 601 PRO A N 1
ATOM 4715 C CA . PRO A 1 601 ? 16.328 1.085 -41.935 1.00 84.12 601 PRO A CA 1
ATOM 4716 C C . PRO A 1 601 ? 16.418 1.844 -43.271 1.00 84.12 601 PRO A C 1
ATOM 4718 O O . PRO A 1 601 ? 17.100 2.863 -43.373 1.00 84.12 601 PRO A O 1
ATOM 4721 N N . TRP A 1 602 ? 15.793 1.337 -44.337 1.00 83.38 602 TRP A N 1
ATOM 4722 C CA . TRP A 1 602 ? 15.771 2.009 -45.637 1.00 83.38 602 TRP A CA 1
ATOM 4723 C C . TRP A 1 602 ? 14.786 3.188 -45.680 1.00 83.38 602 TRP A C 1
ATOM 4725 O O . TRP A 1 602 ? 15.059 4.133 -46.421 1.00 83.38 602 TRP A O 1
ATOM 4735 N N . SER A 1 603 ? 13.702 3.168 -44.889 1.00 85.12 603 SER A N 1
ATOM 4736 C CA . SER A 1 603 ? 12.720 4.263 -44.820 1.00 85.12 603 SER A CA 1
ATOM 4737 C C . SER A 1 603 ? 13.216 5.446 -43.985 1.00 85.12 603 SER A C 1
ATOM 4739 O O . SER A 1 603 ? 12.728 6.556 -44.138 1.00 85.12 603 SER A O 1
ATOM 4741 N N . LEU A 1 604 ? 14.248 5.247 -43.159 1.00 88.62 604 LEU A N 1
ATOM 4742 C CA . LEU A 1 604 ? 14.820 6.271 -42.274 1.00 88.62 604 LEU A CA 1
ATOM 4743 C C . LEU A 1 604 ? 16.045 6.994 -42.861 1.00 88.62 604 LEU A C 1
ATOM 4745 O O . LEU A 1 604 ? 16.828 7.611 -42.130 1.00 88.62 604 LEU A O 1
ATOM 4749 N N . ARG A 1 605 ? 16.234 6.908 -44.183 1.00 87.44 605 ARG A N 1
ATOM 4750 C CA . ARG A 1 605 ? 17.325 7.561 -44.928 1.00 87.44 605 ARG A CA 1
ATOM 4751 C C . ARG A 1 605 ? 16.899 8.940 -45.431 1.00 87.44 605 ARG A C 1
ATOM 4753 O O . ARG A 1 605 ? 15.729 9.148 -45.713 1.00 87.44 605 ARG A O 1
ATOM 4760 N N . SER A 1 606 ? 17.855 9.847 -45.655 1.00 88.62 606 SER A N 1
ATOM 4761 C CA . SER A 1 606 ? 17.588 11.220 -46.130 1.00 88.62 606 SER A CA 1
ATOM 4762 C C . SER A 1 606 ? 16.682 11.300 -47.362 1.00 88.62 606 SER A C 1
ATOM 4764 O O . SER A 1 606 ? 15.789 12.136 -47.405 1.00 88.62 606 SER A O 1
ATOM 4766 N N . ALA A 1 607 ? 16.843 10.378 -48.319 1.00 85.38 607 ALA A N 1
ATOM 4767 C CA . ALA A 1 607 ? 16.023 10.307 -49.534 1.00 85.38 607 ALA A CA 1
ATOM 4768 C C . ALA A 1 607 ? 14.525 10.055 -49.283 1.00 85.38 607 ALA A C 1
ATOM 4770 O O . ALA A 1 607 ? 13.724 10.272 -50.184 1.00 85.38 607 ALA A O 1
ATOM 4771 N N . GLN A 1 608 ? 14.160 9.580 -48.092 1.00 88.56 608 GLN A N 1
ATOM 4772 C CA . GLN A 1 608 ? 12.786 9.287 -47.679 1.00 88.56 608 GLN A CA 1
ATOM 4773 C C . GLN A 1 608 ? 12.205 10.378 -46.763 1.00 88.56 608 GLN A C 1
ATOM 4775 O O . GLN A 1 608 ? 11.075 10.250 -46.312 1.00 88.56 608 GLN A O 1
ATOM 4780 N N . PHE A 1 609 ? 12.955 11.458 -46.499 1.00 91.31 609 PHE A N 1
ATOM 4781 C CA . PHE A 1 609 ? 12.527 12.604 -45.683 1.00 91.31 609 PHE A CA 1
ATOM 4782 C C . PHE A 1 609 ? 11.897 12.222 -44.323 1.00 91.31 609 PHE A C 1
ATOM 4784 O O . PHE A 1 609 ? 10.777 12.636 -44.023 1.00 91.31 609 PHE A O 1
ATOM 4791 N N . PRO A 1 610 ? 12.589 11.434 -43.480 1.00 92.69 610 PRO A N 1
ATOM 4792 C CA . PRO A 1 610 ? 11.978 10.843 -42.299 1.00 92.69 610 PRO A CA 1
ATOM 4793 C C . PRO A 1 610 ? 11.795 11.856 -41.164 1.00 92.69 610 PRO A C 1
ATOM 4795 O O . PRO A 1 610 ? 12.683 12.673 -40.890 1.00 92.69 610 PRO A O 1
ATOM 4798 N N . SER A 1 611 ? 10.694 11.696 -40.432 1.00 95.38 611 SER A N 1
ATOM 4799 C CA . SER A 1 611 ? 10.581 12.114 -39.032 1.00 95.38 611 SER A CA 1
ATOM 4800 C C . SER A 1 611 ? 10.990 10.924 -38.163 1.00 95.38 611 SER A C 1
ATOM 4802 O O . SER A 1 611 ? 10.436 9.837 -38.308 1.00 95.38 611 SER A O 1
ATOM 4804 N N . LYS A 1 612 ? 12.017 11.075 -37.321 1.00 95.75 612 LYS A N 1
ATOM 4805 C CA . LYS A 1 612 ? 12.634 9.940 -36.611 1.00 95.75 612 LYS A CA 1
ATOM 4806 C C . LYS A 1 612 ? 13.298 10.329 -35.297 1.00 95.75 612 LYS A C 1
ATOM 4808 O O . LYS A 1 612 ? 13.773 11.454 -35.142 1.00 95.75 612 LYS A O 1
ATOM 4813 N N . VAL A 1 613 ? 13.404 9.356 -34.400 1.00 96.44 613 VAL A N 1
ATOM 4814 C CA . VAL A 1 613 ? 14.189 9.402 -33.159 1.00 96.44 613 VAL A CA 1
ATOM 4815 C C . VAL A 1 613 ? 15.487 8.630 -33.363 1.00 96.44 613 VAL A C 1
ATOM 4817 O O . VAL A 1 613 ? 15.478 7.550 -33.947 1.00 96.44 613 VAL A O 1
ATOM 4820 N N . GLY A 1 614 ? 16.592 9.162 -32.844 1.00 93.62 614 GLY A N 1
ATOM 4821 C CA . GLY A 1 614 ? 17.856 8.446 -32.702 1.00 93.62 614 GLY A CA 1
ATOM 4822 C C . GLY A 1 614 ? 18.503 7.966 -34.004 1.00 93.62 614 GLY A C 1
ATOM 4823 O O . GLY A 1 614 ? 18.214 8.440 -35.103 1.00 93.62 614 GLY A O 1
ATOM 4824 N N . GLY A 1 615 ? 19.472 7.060 -33.871 1.00 92.56 615 GLY A N 1
ATOM 4825 C CA . GLY A 1 615 ? 20.352 6.673 -34.970 1.00 92.56 615 GLY A CA 1
ATOM 4826 C C . GLY A 1 615 ? 21.238 7.826 -35.452 1.00 92.56 615 GLY A C 1
ATOM 4827 O O . GLY A 1 615 ? 21.651 8.690 -34.674 1.00 92.56 615 GLY A O 1
ATOM 4828 N N . ARG A 1 616 ? 21.578 7.824 -36.745 1.00 92.75 616 ARG A N 1
ATOM 4829 C CA . ARG A 1 616 ? 22.327 8.926 -37.376 1.00 92.75 616 ARG A CA 1
ATOM 4830 C C . ARG A 1 616 ? 21.368 9.961 -37.973 1.00 92.75 616 ARG A C 1
ATOM 4832 O O . ARG A 1 616 ? 20.301 9.562 -38.455 1.00 92.75 616 ARG A O 1
ATOM 4839 N N . PRO A 1 617 ? 21.759 11.250 -38.014 1.00 94.06 617 PRO A N 1
ATOM 4840 C CA . PRO A 1 617 ? 20.977 12.263 -38.710 1.00 94.06 617 PRO A CA 1
ATOM 4841 C C . PRO A 1 617 ? 20.796 11.882 -40.180 1.00 94.06 617 PRO A C 1
ATOM 4843 O O . PRO A 1 617 ? 21.770 11.587 -40.877 1.00 94.06 617 PRO A O 1
ATOM 4846 N N . ALA A 1 618 ? 19.557 11.922 -40.655 1.00 93.00 618 ALA A N 1
ATOM 4847 C CA . ALA A 1 618 ? 19.242 11.887 -42.073 1.00 93.00 618 ALA A CA 1
ATOM 4848 C C . ALA A 1 618 ? 19.246 13.335 -42.583 1.00 93.00 618 ALA A C 1
ATOM 4850 O O . ALA A 1 618 ? 18.204 13.986 -42.663 1.00 93.00 618 ALA A O 1
ATOM 4851 N N . TRP A 1 619 ? 20.454 13.849 -42.844 1.00 92.75 619 TRP A N 1
ATOM 4852 C CA . TRP A 1 619 ? 20.697 15.223 -43.284 1.00 92.75 619 TRP A CA 1
ATOM 4853 C C . TRP A 1 619 ? 19.889 15.565 -44.536 1.00 92.75 619 TRP A C 1
ATOM 4855 O O . TRP A 1 619 ? 19.883 14.784 -45.487 1.00 92.75 619 TRP A O 1
ATOM 4865 N N . LEU A 1 620 ? 19.223 16.723 -44.519 1.00 90.25 620 LEU A N 1
ATOM 4866 C CA . LEU A 1 620 ? 18.393 17.199 -45.621 1.00 90.25 620 LEU A CA 1
ATOM 4867 C C . LEU A 1 620 ? 19.267 17.742 -46.758 1.00 90.25 620 LEU A C 1
ATOM 4869 O O . LEU A 1 620 ? 19.297 17.148 -47.827 1.00 90.25 620 LEU A O 1
ATOM 4873 N N . SER A 1 621 ? 20.018 18.818 -46.530 1.00 88.00 621 SER A N 1
ATOM 4874 C CA . SER A 1 621 ? 21.067 19.271 -47.452 1.00 88.00 621 SER A CA 1
ATOM 4875 C C . SER A 1 621 ? 22.413 18.624 -47.120 1.00 88.00 621 SER A C 1
ATOM 4877 O O . SER A 1 621 ? 22.762 18.496 -45.940 1.00 88.00 621 SER A O 1
ATOM 4879 N N . GLU A 1 622 ? 23.191 18.270 -48.148 1.00 85.12 622 GLU A N 1
ATOM 4880 C CA . GLU A 1 622 ? 24.598 17.859 -48.012 1.00 85.12 622 GLU A CA 1
ATOM 4881 C C . GLU A 1 622 ? 25.568 19.052 -47.903 1.00 85.12 622 GLU A C 1
ATOM 4883 O O . GLU A 1 622 ? 26.749 18.873 -47.597 1.00 85.12 622 GLU A O 1
ATOM 4888 N N . SER A 1 623 ? 25.089 20.273 -48.155 1.00 82.81 623 SER A N 1
ATOM 4889 C CA . SER A 1 623 ? 25.864 21.507 -48.033 1.00 82.81 623 SER A CA 1
ATOM 4890 C C . SER A 1 623 ? 25.585 22.215 -46.704 1.00 82.81 623 SER A C 1
ATOM 4892 O O . SER A 1 623 ? 24.497 22.122 -46.137 1.00 82.81 623 SER A O 1
ATOM 4894 N N . GLY A 1 624 ? 26.598 22.916 -46.183 1.00 85.44 624 GLY A N 1
ATOM 4895 C CA . GLY A 1 624 ? 26.450 23.752 -44.986 1.00 85.44 624 GLY A CA 1
ATOM 4896 C C . GLY A 1 624 ? 26.135 22.989 -43.694 1.00 85.44 624 GLY A C 1
ATOM 4897 O O . GLY A 1 624 ? 25.482 23.550 -42.818 1.00 85.44 624 GLY A O 1
ATOM 4898 N N . LEU A 1 625 ? 26.563 21.723 -43.581 1.00 91.25 625 LEU A N 1
ATOM 4899 C CA . LEU A 1 625 ? 26.378 20.911 -42.374 1.00 91.25 625 LEU A CA 1
ATOM 4900 C C . LEU A 1 625 ? 26.984 21.590 -41.133 1.00 91.25 625 LEU A C 1
ATOM 4902 O O . LEU A 1 625 ? 28.114 22.080 -41.229 1.00 91.25 625 LEU A O 1
ATOM 4906 N N . PRO A 1 626 ? 26.321 21.523 -39.960 1.00 92.88 626 PRO A N 1
ATOM 4907 C CA . PRO A 1 626 ? 26.871 22.064 -38.725 1.00 92.88 626 PRO A CA 1
ATOM 4908 C C . PRO A 1 626 ? 28.230 21.439 -38.403 1.00 92.88 626 PRO A C 1
ATOM 4910 O O . PRO A 1 626 ? 28.401 20.211 -38.377 1.00 92.88 626 PRO A O 1
ATOM 4913 N N . GLY A 1 627 ? 29.214 22.294 -38.150 1.00 91.62 627 GLY A N 1
ATOM 4914 C CA . GLY A 1 627 ? 30.570 21.878 -37.851 1.00 91.62 627 GLY A CA 1
ATOM 4915 C C . GLY A 1 627 ? 30.701 21.247 -36.459 1.00 91.62 627 GLY A C 1
ATOM 4916 O O . GLY A 1 627 ? 29.847 21.411 -35.582 1.00 91.62 627 GLY A O 1
ATOM 4917 N N . PRO A 1 628 ? 31.833 20.576 -36.169 1.00 92.56 628 PRO A N 1
ATOM 4918 C CA . PRO A 1 628 ? 32.079 20.007 -34.847 1.00 92.56 628 PRO A CA 1
ATOM 4919 C C . PRO A 1 628 ? 32.162 21.017 -33.700 1.00 92.56 628 PRO A C 1
ATOM 4921 O O . PRO A 1 628 ? 32.284 20.583 -32.561 1.00 92.56 628 PRO A O 1
ATOM 4924 N N . ALA A 1 629 ? 32.219 22.325 -33.962 1.00 90.38 629 ALA A N 1
ATOM 4925 C CA . ALA A 1 629 ? 32.167 23.355 -32.924 1.00 90.38 629 ALA A CA 1
ATOM 4926 C C . ALA A 1 629 ? 30.717 23.646 -32.503 1.00 90.38 629 ALA A C 1
ATOM 4928 O O . ALA A 1 629 ? 30.438 23.727 -31.311 1.00 90.38 629 ALA A O 1
ATOM 4929 N N . GLU A 1 630 ? 29.804 23.711 -33.473 1.00 91.25 630 GLU A N 1
ATOM 4930 C CA . GLU A 1 630 ? 28.378 24.003 -33.282 1.00 91.25 630 GLU A CA 1
ATOM 4931 C C . GLU A 1 630 ? 27.651 22.837 -32.590 1.00 91.25 630 GLU A C 1
ATOM 4933 O O . GLU A 1 630 ? 26.820 23.032 -31.706 1.00 91.25 630 GLU A O 1
ATOM 4938 N N . LEU A 1 631 ? 28.046 21.595 -32.895 1.00 93.25 631 LEU A N 1
ATOM 4939 C CA . LEU A 1 631 ? 27.479 20.372 -32.304 1.00 93.25 631 LEU A CA 1
ATOM 4940 C C . LEU A 1 631 ? 28.148 19.941 -30.985 1.00 93.25 631 LEU A C 1
ATOM 4942 O O . LEU A 1 631 ? 28.212 18.748 -30.665 1.00 93.25 631 LEU A O 1
ATOM 4946 N N . ARG A 1 632 ? 28.669 20.895 -30.206 1.00 92.81 632 ARG A N 1
ATOM 4947 C CA . ARG A 1 632 ? 29.206 20.647 -28.857 1.00 92.81 632 ARG A CA 1
ATOM 4948 C C . ARG A 1 632 ? 28.226 21.063 -27.780 1.00 92.81 632 ARG A C 1
ATOM 4950 O O . ARG A 1 632 ? 27.603 22.124 -27.848 1.00 92.81 632 ARG A O 1
ATOM 4957 N N . CYS A 1 633 ? 28.184 20.255 -26.727 1.00 91.88 633 CYS A N 1
ATOM 4958 C CA . CYS A 1 633 ? 27.484 20.590 -25.499 1.00 91.88 633 CYS A CA 1
ATOM 4959 C C . CYS A 1 633 ? 28.086 21.866 -24.895 1.00 91.88 633 CYS A C 1
ATOM 4961 O O . CYS A 1 633 ? 29.283 21.889 -24.604 1.00 91.88 633 CYS A O 1
ATOM 4963 N N . GLY A 1 634 ? 27.257 22.881 -24.627 1.00 87.38 634 GLY A N 1
ATOM 4964 C CA . GLY A 1 634 ? 27.704 24.148 -24.029 1.00 87.38 634 GLY A CA 1
ATOM 4965 C C . GLY A 1 634 ? 28.319 23.993 -22.634 1.00 87.38 634 GLY A C 1
ATOM 4966 O O . GLY A 1 634 ? 29.142 24.799 -22.230 1.00 87.38 634 GLY A O 1
ATOM 4967 N N . ARG A 1 635 ? 27.982 22.913 -21.914 1.00 87.88 635 ARG A N 1
ATOM 4968 C CA . ARG A 1 635 ? 28.547 22.618 -20.584 1.00 87.88 635 ARG A CA 1
ATOM 4969 C C . ARG A 1 635 ? 29.849 21.832 -20.594 1.00 87.88 635 ARG A C 1
ATOM 4971 O O . ARG A 1 635 ? 30.863 22.308 -20.106 1.00 87.88 635 ARG A O 1
ATOM 4978 N N . CYS A 1 636 ? 29.827 20.597 -21.098 1.00 90.00 636 CYS A N 1
ATOM 4979 C CA . CYS A 1 636 ? 31.000 19.718 -21.031 1.00 90.00 636 CYS A CA 1
ATOM 4980 C C . CYS A 1 636 ? 31.916 19.792 -22.263 1.00 90.00 636 CYS A C 1
ATOM 4982 O O . CYS A 1 636 ? 32.950 19.127 -22.285 1.00 90.00 636 CYS A O 1
ATOM 4984 N N . GLY A 1 637 ? 31.526 20.513 -23.321 1.00 90.25 637 GLY A N 1
ATOM 4985 C CA . GLY A 1 637 ? 32.297 20.642 -24.563 1.00 90.25 637 GLY A CA 1
ATOM 4986 C C . GLY A 1 637 ? 32.401 19.370 -25.418 1.00 90.25 637 GLY A C 1
ATOM 4987 O O . GLY A 1 637 ? 33.024 19.402 -26.487 1.00 90.25 637 GLY A O 1
ATOM 4988 N N . ARG A 1 638 ? 31.810 18.249 -24.978 1.00 91.75 638 ARG A N 1
ATOM 4989 C CA . ARG A 1 638 ? 31.784 16.975 -25.717 1.00 91.75 638 ARG A CA 1
ATOM 4990 C C . ARG A 1 638 ? 30.777 17.028 -26.878 1.00 91.75 638 ARG A C 1
ATOM 4992 O O . ARG A 1 638 ? 29.842 17.830 -26.821 1.00 91.75 638 ARG A O 1
ATOM 4999 N N . PRO A 1 639 ? 30.945 16.189 -27.919 1.00 93.62 639 PRO A N 1
ATOM 5000 C CA . PRO A 1 639 ? 29.988 16.111 -29.021 1.00 93.62 639 PRO A CA 1
ATOM 5001 C C . PRO A 1 639 ? 28.585 15.720 -28.542 1.00 93.62 639 PRO A C 1
ATOM 5003 O O . PRO A 1 639 ? 28.441 14.782 -27.752 1.00 93.62 639 PRO A O 1
ATOM 5006 N N . CYS A 1 640 ? 27.563 16.409 -29.042 1.00 94.50 640 CYS A N 1
ATOM 5007 C CA . CYS A 1 640 ? 26.172 16.023 -28.829 1.00 94.50 640 CYS A CA 1
ATOM 5008 C C . CYS A 1 640 ? 25.798 14.812 -29.701 1.00 94.50 640 CYS A C 1
ATOM 5010 O O . CYS A 1 640 ? 26.303 14.642 -30.813 1.00 94.50 640 CYS A O 1
ATOM 5012 N N . ALA A 1 641 ? 24.905 13.970 -29.186 1.00 94.50 641 ALA A N 1
ATOM 5013 C CA . ALA A 1 641 ? 24.264 12.893 -29.924 1.00 94.50 641 ALA A CA 1
ATOM 5014 C C . ALA A 1 641 ? 23.008 13.415 -30.633 1.00 94.50 641 ALA A C 1
ATOM 5016 O O . ALA A 1 641 ? 22.368 14.356 -30.168 1.00 94.50 641 ALA A O 1
ATOM 5017 N N . PHE A 1 642 ? 22.668 12.809 -31.766 1.00 96.81 642 PHE A N 1
ATOM 5018 C CA . PHE A 1 642 ? 21.447 13.114 -32.504 1.00 96.81 642 PHE A CA 1
ATOM 5019 C C . PHE A 1 642 ? 20.233 12.558 -31.760 1.00 96.81 642 PHE A C 1
ATOM 5021 O O . PHE A 1 642 ? 20.172 11.350 -31.567 1.00 96.81 642 PHE A O 1
ATOM 5028 N N . LEU A 1 643 ? 19.313 13.425 -31.328 1.00 96.62 643 LEU A N 1
ATOM 5029 C CA . LEU A 1 643 ? 18.136 13.045 -30.545 1.00 96.62 643 LEU A CA 1
ATOM 5030 C C . LEU A 1 643 ? 16.957 12.687 -31.453 1.00 96.62 643 LEU A C 1
ATOM 5032 O O . LEU A 1 643 ? 16.437 11.579 -31.359 1.00 96.62 643 LEU A O 1
ATOM 5036 N N . LEU A 1 644 ? 16.540 13.615 -32.316 1.00 97.75 644 LEU A N 1
ATOM 5037 C CA . LEU A 1 644 ? 15.431 13.420 -33.252 1.00 97.75 644 LEU A CA 1
ATOM 5038 C C . LEU A 1 644 ? 15.502 14.400 -34.426 1.00 97.75 644 LEU A C 1
ATOM 5040 O O . LEU A 1 644 ? 16.193 15.421 -34.354 1.00 97.75 644 LEU A O 1
ATOM 5044 N N . GLN A 1 645 ? 14.744 14.118 -35.482 1.00 96.31 645 GLN A N 1
ATOM 5045 C CA . GLN A 1 645 ? 14.437 15.072 -36.545 1.00 96.31 645 GLN A CA 1
ATOM 5046 C C . GLN A 1 645 ? 12.969 15.002 -36.960 1.00 96.31 645 GLN A C 1
ATOM 5048 O O . GLN A 1 645 ? 12.354 13.940 -36.875 1.00 96.31 645 GLN A O 1
ATOM 5053 N N . LEU A 1 646 ? 12.450 16.118 -37.468 1.00 96.56 646 LEU A N 1
ATOM 5054 C CA . LEU A 1 646 ? 11.111 16.222 -38.041 1.00 96.56 646 LEU A CA 1
ATOM 5055 C C . LEU A 1 646 ? 11.187 16.790 -39.451 1.00 96.56 646 LEU A C 1
ATOM 5057 O O . LEU A 1 646 ? 11.838 17.815 -39.673 1.00 96.56 646 LEU A O 1
ATOM 5061 N N . TYR A 1 647 ? 10.484 16.154 -40.382 1.00 94.25 647 TYR A N 1
ATOM 5062 C CA . TYR A 1 647 ? 10.185 16.738 -41.680 1.00 94.25 647 TYR A CA 1
ATOM 5063 C C . TYR A 1 647 ? 8.925 17.601 -41.553 1.00 94.25 647 TYR A C 1
ATOM 5065 O O . TYR A 1 647 ? 7.859 17.088 -41.243 1.00 94.25 647 TYR A O 1
ATOM 5073 N N . ALA A 1 648 ? 9.058 18.915 -41.737 1.00 91.50 648 ALA A N 1
ATOM 5074 C CA . ALA A 1 648 ? 8.031 19.914 -41.434 1.00 91.50 648 ALA A CA 1
ATOM 5075 C C . ALA A 1 648 ? 7.961 20.992 -42.538 1.00 91.50 648 ALA A C 1
ATOM 5077 O O . ALA A 1 648 ? 8.386 22.134 -42.301 1.00 91.50 648 ALA A O 1
ATOM 5078 N N . PRO A 1 649 ? 7.507 20.633 -43.760 1.00 89.25 649 PRO A N 1
ATOM 5079 C CA . PRO A 1 649 ? 7.390 21.553 -44.894 1.00 89.25 649 PRO A CA 1
ATOM 5080 C C . PRO A 1 649 ? 6.382 22.675 -44.613 1.00 89.25 649 PRO A C 1
ATOM 5082 O O . PRO A 1 649 ? 5.428 22.480 -43.864 1.00 89.25 649 PRO A O 1
ATOM 5085 N N . LEU A 1 650 ? 6.567 23.848 -45.229 1.00 86.12 650 LEU A N 1
ATOM 5086 C CA . LEU A 1 650 ? 5.643 24.981 -45.070 1.00 86.12 650 LEU A CA 1
ATOM 5087 C C . LEU A 1 650 ? 4.815 25.212 -46.346 1.00 86.12 650 LEU A C 1
ATOM 5089 O O . LEU A 1 650 ? 5.364 25.656 -47.361 1.00 86.12 650 LEU A O 1
ATOM 5093 N N . PRO A 1 651 ? 3.490 24.971 -46.311 1.00 75.44 651 PRO A N 1
ATOM 5094 C CA . PRO A 1 651 ? 2.598 25.285 -47.424 1.00 75.44 651 PRO A CA 1
ATOM 5095 C C . PRO A 1 651 ? 2.673 26.767 -47.790 1.00 75.44 651 PRO A C 1
ATOM 5097 O O . PRO A 1 651 ? 2.660 27.635 -46.921 1.00 75.44 651 PRO A O 1
ATOM 5100 N N . GLY A 1 652 ? 2.760 27.073 -49.085 1.00 78.00 652 GLY A N 1
ATOM 5101 C CA . GLY A 1 652 ? 2.832 28.457 -49.568 1.00 78.00 652 GLY A CA 1
ATOM 5102 C C . GLY A 1 652 ? 4.221 29.108 -49.498 1.00 78.00 652 GLY A C 1
ATOM 5103 O O . GLY A 1 652 ? 4.362 30.252 -49.925 1.00 78.00 652 GLY A O 1
ATOM 5104 N N . ARG A 1 653 ? 5.261 28.396 -49.036 1.00 84.56 653 ARG A N 1
ATOM 5105 C CA . ARG A 1 653 ? 6.662 28.854 -49.072 1.00 84.56 653 ARG A CA 1
ATOM 5106 C C . ARG A 1 653 ? 7.513 27.945 -49.967 1.00 84.56 653 ARG A C 1
ATOM 5108 O O . ARG A 1 653 ? 7.973 26.900 -49.511 1.00 84.56 653 ARG A O 1
ATOM 5115 N N . PRO A 1 654 ? 7.753 28.319 -51.240 1.00 85.06 654 PRO A N 1
ATOM 5116 C CA . PRO A 1 654 ? 8.522 27.495 -52.175 1.00 85.06 654 PRO A CA 1
ATOM 5117 C C . PRO A 1 654 ? 9.943 27.180 -51.692 1.00 85.06 654 PRO A C 1
ATOM 5119 O O . PRO A 1 654 ? 10.448 26.089 -51.941 1.00 85.06 654 PRO A O 1
ATOM 5122 N N . ASP A 1 655 ? 10.566 28.123 -50.982 1.00 85.44 655 ASP A N 1
ATOM 5123 C CA . ASP A 1 655 ? 11.896 28.026 -50.369 1.00 85.44 655 ASP A CA 1
ATOM 5124 C C . ASP A 1 655 ? 11.966 27.074 -49.167 1.00 85.44 655 ASP A C 1
ATOM 5126 O O . ASP A 1 655 ? 13.059 26.742 -48.714 1.00 85.44 655 ASP A O 1
ATOM 5130 N N . ALA A 1 656 ? 10.814 26.615 -48.678 1.00 88.62 656 ALA A N 1
ATOM 5131 C CA . ALA A 1 656 ? 10.666 25.655 -47.592 1.00 88.62 656 ALA A CA 1
ATOM 5132 C C . ALA A 1 656 ? 9.819 24.446 -48.009 1.00 88.62 656 ALA A C 1
ATOM 5134 O O . ALA A 1 656 ? 9.101 23.865 -47.189 1.00 88.62 656 ALA A O 1
ATOM 5135 N N . PHE A 1 657 ? 9.913 24.076 -49.292 1.00 88.50 657 PHE A N 1
ATOM 5136 C CA . PHE A 1 657 ? 9.231 22.907 -49.833 1.00 88.50 657 PHE A CA 1
ATOM 5137 C C . PHE A 1 657 ? 9.676 21.631 -49.116 1.00 88.50 657 PHE A C 1
ATOM 5139 O O . PHE A 1 657 ? 8.847 20.829 -48.699 1.00 88.50 657 PHE A O 1
ATOM 5146 N N . HIS A 1 658 ? 10.988 21.464 -48.954 1.00 90.31 658 HIS A N 1
ATOM 5147 C CA . HIS A 1 658 ? 11.548 20.516 -48.007 1.00 90.31 658 HIS A CA 1
ATOM 5148 C C . HIS A 1 658 ? 12.062 21.311 -46.822 1.00 90.31 658 HIS A C 1
ATOM 5150 O O . HIS A 1 658 ? 12.872 22.218 -47.000 1.00 90.31 658 HIS A O 1
ATOM 5156 N N . ARG A 1 659 ? 11.622 20.982 -45.613 1.00 92.88 659 ARG A N 1
ATOM 5157 C CA . ARG A 1 659 ? 12.096 21.640 -44.396 1.00 92.88 659 ARG A CA 1
ATOM 5158 C C . ARG A 1 659 ? 12.258 20.598 -43.308 1.00 92.88 659 ARG A C 1
ATOM 5160 O O . ARG A 1 659 ? 11.355 19.803 -43.075 1.00 92.88 659 ARG A O 1
ATOM 5167 N N . GLY A 1 660 ? 13.428 20.590 -42.683 1.00 93.88 660 GLY A N 1
ATOM 5168 C CA . GLY A 1 660 ? 13.808 19.636 -41.651 1.00 93.88 660 GLY A CA 1
ATOM 5169 C C . GLY A 1 660 ? 14.289 20.350 -40.397 1.00 93.88 660 GLY A C 1
ATOM 5170 O O . GLY A 1 660 ? 15.047 21.319 -40.483 1.00 93.88 660 GLY A O 1
ATOM 5171 N N . LEU A 1 661 ? 13.857 19.861 -39.239 1.00 96.56 661 LEU A N 1
ATOM 5172 C CA . LEU A 1 661 ? 14.290 20.314 -37.919 1.00 96.56 661 LEU A CA 1
ATOM 5173 C C . LEU A 1 661 ? 15.058 19.184 -37.244 1.00 96.56 661 LEU A C 1
ATOM 5175 O O . LEU A 1 661 ? 14.580 18.057 -37.222 1.00 96.56 661 LEU A O 1
ATOM 5179 N N . PHE A 1 662 ? 16.235 19.475 -36.701 1.00 97.56 662 PHE A N 1
ATOM 5180 C CA . PHE A 1 662 ? 17.170 18.489 -36.160 1.00 97.56 662 PHE A CA 1
ATOM 5181 C C . PHE A 1 662 ? 17.536 18.861 -34.731 1.00 97.56 662 PHE A C 1
ATOM 5183 O O . PHE A 1 662 ? 18.036 19.959 -34.499 1.00 97.56 662 PHE A O 1
ATOM 5190 N N . VAL A 1 663 ? 17.334 17.951 -33.781 1.00 97.50 663 VAL A N 1
ATOM 5191 C CA . VAL A 1 663 ? 17.628 18.168 -32.361 1.00 97.50 663 VAL A CA 1
ATOM 5192 C C . VAL A 1 663 ? 18.787 17.275 -31.933 1.00 97.50 663 VAL A C 1
ATOM 5194 O O . VAL A 1 663 ? 18.815 16.078 -32.217 1.00 97.50 663 VAL A O 1
ATOM 5197 N N . PHE A 1 664 ? 19.742 17.856 -31.214 1.00 96.81 664 PHE A N 1
ATOM 5198 C CA . PHE A 1 664 ? 20.906 17.174 -30.661 1.00 96.81 664 PHE A CA 1
ATOM 5199 C C . PHE A 1 664 ? 20.987 17.404 -29.155 1.00 96.81 664 PHE A C 1
ATOM 5201 O O . PHE A 1 664 ? 20.679 18.494 -28.672 1.00 96.81 664 PHE A O 1
ATOM 5208 N N . CYS A 1 665 ? 21.453 16.402 -28.412 1.00 94.62 665 CYS A N 1
ATOM 5209 C CA . CYS A 1 665 ? 21.567 16.478 -26.961 1.00 94.62 665 CYS A CA 1
ATOM 5210 C C . CYS A 1 665 ? 22.879 15.888 -26.423 1.00 94.62 665 CYS A C 1
ATOM 5212 O O . CYS A 1 665 ? 23.498 15.001 -27.016 1.00 94.62 665 CYS A O 1
ATOM 5214 N N . CYS A 1 666 ? 23.334 16.383 -25.275 1.00 92.19 666 CYS A N 1
ATOM 5215 C CA . CYS A 1 666 ? 24.466 15.807 -24.561 1.00 92.19 666 CYS A CA 1
ATOM 5216 C C . CYS A 1 666 ? 24.081 14.459 -23.937 1.00 92.19 666 CYS A C 1
ATOM 5218 O O . CYS A 1 666 ? 22.999 14.322 -23.374 1.00 92.19 666 CYS A O 1
ATOM 5220 N N . ARG A 1 667 ? 24.995 13.482 -23.946 1.00 88.38 667 ARG A N 1
ATOM 5221 C CA . ARG A 1 667 ? 24.798 12.200 -23.243 1.00 88.38 667 ARG A CA 1
ATOM 5222 C C . ARG A 1 667 ? 25.229 12.208 -21.774 1.00 88.38 667 ARG A C 1
ATOM 5224 O O . ARG A 1 667 ? 25.103 11.194 -21.103 1.00 88.38 667 ARG A O 1
ATOM 5231 N N . GLY A 1 668 ? 25.813 13.305 -21.295 1.00 87.38 668 GLY A N 1
ATOM 5232 C CA . GLY A 1 668 ? 26.293 13.431 -19.919 1.00 87.38 668 GLY A CA 1
ATOM 5233 C C . GLY A 1 668 ? 25.170 13.869 -18.971 1.00 87.38 668 GLY A C 1
ATOM 5234 O O . GLY A 1 668 ? 24.737 15.013 -19.115 1.00 87.38 668 GLY A O 1
ATOM 5235 N N . PRO A 1 669 ? 24.760 13.049 -17.984 1.00 83.69 669 PRO A N 1
ATOM 5236 C CA . PRO A 1 669 ? 23.679 13.379 -17.043 1.00 83.69 669 PRO A CA 1
ATOM 5237 C C . PRO A 1 669 ? 23.905 14.700 -16.294 1.00 83.69 669 PRO A C 1
ATOM 5239 O O . PRO A 1 669 ? 23.041 15.571 -16.279 1.00 83.69 669 PRO A O 1
ATOM 5242 N N . ALA A 1 670 ? 25.132 14.940 -15.818 1.00 83.75 670 ALA A N 1
ATOM 5243 C CA . ALA A 1 670 ? 25.514 16.178 -15.131 1.00 83.75 670 ALA A CA 1
ATOM 5244 C C . ALA A 1 670 ? 25.297 17.467 -15.956 1.00 83.75 670 ALA A C 1
ATOM 5246 O O . ALA A 1 670 ? 25.257 18.562 -15.398 1.00 83.75 670 ALA A O 1
ATOM 5247 N N . CYS A 1 671 ? 25.161 17.368 -17.285 1.00 86.75 671 CYS A N 1
ATOM 5248 C CA . CYS A 1 671 ? 24.901 18.529 -18.139 1.00 86.75 671 CYS A CA 1
ATOM 5249 C C . CYS A 1 671 ? 23.437 18.995 -18.108 1.00 86.75 671 CYS A C 1
ATOM 5251 O O . CYS A 1 671 ? 23.139 20.035 -18.690 1.00 86.75 671 CYS A O 1
ATOM 5253 N N . TYR A 1 672 ? 22.542 18.245 -17.463 1.00 83.94 672 TYR A N 1
ATOM 5254 C CA . TYR A 1 672 ? 21.117 18.565 -17.384 1.00 83.94 672 TYR A CA 1
ATOM 5255 C C . TYR A 1 672 ? 20.727 19.319 -16.105 1.00 83.94 672 TYR A C 1
ATOM 5257 O O . TYR A 1 672 ? 19.573 19.709 -16.001 1.00 83.94 672 TYR A O 1
ATOM 5265 N N . ARG A 1 673 ? 21.661 19.599 -15.184 1.00 76.06 673 ARG A N 1
ATOM 5266 C CA . ARG A 1 673 ? 21.423 20.464 -14.006 1.00 76.06 673 ARG A CA 1
ATOM 5267 C C . ARG A 1 673 ? 21.158 21.931 -14.420 1.00 76.06 673 ARG A C 1
ATOM 5269 O O . ARG A 1 673 ? 21.568 22.300 -15.521 1.00 76.06 673 ARG A O 1
ATOM 5276 N N . PRO A 1 674 ? 20.558 22.805 -13.593 1.00 68.12 674 PRO A N 1
ATOM 5277 C CA . PRO A 1 674 ? 20.311 24.215 -13.956 1.00 68.12 674 PRO A CA 1
ATOM 5278 C C . PRO A 1 674 ? 21.582 25.036 -14.266 1.00 68.12 674 PRO A C 1
ATOM 5280 O O . PRO A 1 674 ? 22.689 24.654 -13.884 1.00 68.12 674 PRO A O 1
ATOM 5283 N N . GLY A 1 675 ? 21.472 26.092 -15.094 1.00 60.22 675 GLY A N 1
ATOM 5284 C CA . GLY A 1 675 ? 22.603 26.951 -15.526 1.00 60.22 675 GLY A CA 1
ATOM 5285 C C . GLY A 1 675 ? 22.555 27.480 -16.981 1.00 60.22 675 GLY A C 1
ATOM 5286 O O . GLY A 1 675 ? 21.819 26.968 -17.821 1.00 60.22 675 GLY A O 1
ATOM 5287 N N . ALA A 1 676 ? 23.384 28.490 -17.289 1.00 49.69 676 ALA A N 1
ATOM 5288 C CA . ALA A 1 676 ? 23.232 29.411 -18.434 1.00 49.69 676 ALA A CA 1
ATOM 5289 C C . ALA A 1 676 ? 23.522 28.868 -19.856 1.00 49.69 676 ALA A C 1
ATOM 5291 O O . ALA A 1 676 ? 23.152 29.515 -20.832 1.00 49.69 676 ALA A O 1
ATOM 5292 N N . GLN A 1 677 ? 24.177 27.712 -20.019 1.00 59.72 677 GLN A N 1
ATOM 5293 C CA . GLN A 1 677 ? 24.370 27.089 -21.341 1.00 59.72 677 GLN A CA 1
ATOM 5294 C C . GLN A 1 677 ? 23.806 25.667 -21.358 1.00 59.72 677 GLN A C 1
ATOM 5296 O O . GLN A 1 677 ? 24.141 24.838 -20.510 1.00 59.72 677 GLN A O 1
ATOM 5301 N N . GLY A 1 678 ? 22.922 25.391 -22.318 1.00 73.12 678 GLY A N 1
ATOM 5302 C CA . GLY A 1 678 ? 22.148 24.151 -22.369 1.00 73.12 678 GLY A CA 1
ATOM 5303 C C . GLY A 1 678 ? 22.905 22.944 -22.952 1.00 73.12 678 GLY A C 1
ATOM 5304 O O . GLY A 1 678 ? 23.842 23.108 -23.741 1.00 73.12 678 GLY A O 1
ATOM 5305 N N . PRO A 1 679 ? 22.492 21.709 -22.604 1.00 88.19 679 PRO A N 1
ATOM 5306 C CA . PRO A 1 679 ? 22.982 20.474 -23.222 1.00 88.19 679 PRO A CA 1
ATOM 5307 C C . PRO A 1 679 ? 22.374 20.191 -24.608 1.00 88.19 679 PRO A C 1
ATOM 5309 O O . PRO A 1 679 ? 22.696 19.163 -25.202 1.00 88.19 679 PRO A O 1
ATOM 5312 N N . LEU A 1 680 ? 21.492 21.061 -25.105 1.00 93.44 680 LEU A N 1
ATOM 5313 C CA . LEU A 1 680 ? 20.664 20.850 -26.291 1.00 93.44 680 LEU A CA 1
ATOM 5314 C C . LEU A 1 680 ? 21.034 21.826 -27.412 1.00 93.44 680 LEU A C 1
ATOM 5316 O O . LEU A 1 680 ? 21.432 22.962 -27.151 1.00 93.44 680 LEU A O 1
ATOM 5320 N N . ARG A 1 681 ? 20.888 21.377 -28.658 1.00 94.69 681 ARG A N 1
ATOM 5321 C CA . ARG A 1 681 ? 21.035 22.186 -29.876 1.00 94.69 681 ARG A CA 1
ATOM 5322 C C . ARG A 1 681 ? 19.918 21.832 -30.843 1.00 94.69 681 ARG A C 1
ATOM 5324 O O . ARG A 1 681 ? 19.563 20.658 -30.944 1.00 94.69 681 ARG A O 1
ATOM 5331 N N . VAL A 1 682 ? 19.412 22.812 -31.579 1.00 96.12 682 VAL A N 1
ATOM 5332 C CA . VAL A 1 682 ? 18.411 22.580 -32.620 1.00 96.12 682 VAL A CA 1
ATOM 5333 C C . VAL A 1 682 ? 18.779 23.344 -33.885 1.00 96.12 682 VAL A C 1
ATOM 5335 O O . VAL A 1 682 ? 19.200 24.495 -33.820 1.00 96.12 682 VAL A O 1
ATOM 5338 N N . PHE A 1 683 ? 18.635 22.693 -35.035 1.00 95.94 683 PHE A N 1
ATOM 5339 C CA . PHE A 1 683 ? 18.948 23.270 -36.336 1.00 95.94 683 PHE A CA 1
ATOM 5340 C C . PHE A 1 683 ? 17.788 23.099 -37.305 1.00 95.94 683 PHE A C 1
ATOM 5342 O O . PHE A 1 683 ? 17.141 22.053 -37.329 1.00 95.94 683 PHE A O 1
ATOM 5349 N N . ARG A 1 684 ? 17.571 24.102 -38.150 1.00 95.38 684 ARG A N 1
ATOM 5350 C CA . ARG A 1 684 ? 16.644 24.066 -39.278 1.00 95.38 684 ARG A CA 1
ATOM 5351 C C . ARG A 1 684 ? 17.417 24.070 -40.587 1.00 95.38 684 ARG A C 1
ATOM 5353 O O . ARG A 1 684 ? 18.316 24.883 -40.767 1.00 95.38 684 ARG A O 1
ATOM 5360 N N . ASN A 1 685 ? 17.020 23.226 -41.528 1.00 94.19 685 ASN A N 1
ATOM 5361 C CA . ASN A 1 685 ? 17.452 23.324 -42.919 1.00 94.19 685 ASN A CA 1
ATOM 5362 C C . ASN A 1 685 ? 16.242 23.261 -43.844 1.00 94.19 685 ASN A C 1
ATOM 5364 O O . ASN A 1 685 ? 15.221 22.662 -43.501 1.00 94.19 685 ASN A O 1
ATOM 5368 N N . GLN A 1 686 ? 16.353 23.896 -45.006 1.00 91.94 686 GLN A N 1
ATOM 5369 C CA . GLN A 1 686 ? 15.288 23.896 -45.991 1.00 91.94 686 GLN A CA 1
ATOM 5370 C C . GLN A 1 686 ? 15.816 23.983 -47.415 1.00 91.94 686 GLN A C 1
ATOM 5372 O O . GLN A 1 686 ? 16.863 24.579 -47.663 1.00 91.94 686 GLN A O 1
ATOM 5377 N N . LEU A 1 687 ? 15.068 23.387 -48.337 1.00 90.56 687 LEU A N 1
ATOM 5378 C CA . LEU A 1 687 ? 15.377 23.326 -49.755 1.00 90.56 687 LEU A CA 1
ATOM 5379 C C . LEU A 1 687 ? 14.126 23.629 -50.584 1.00 90.56 687 LEU A C 1
ATOM 5381 O O . LEU A 1 687 ? 12.996 23.286 -50.220 1.00 90.56 687 LEU A O 1
ATOM 5385 N N . LEU A 1 688 ? 14.362 24.225 -51.751 1.00 90.62 688 LEU A N 1
ATOM 5386 C CA . LEU A 1 688 ? 13.374 24.359 -52.818 1.00 90.62 688 LEU A CA 1
ATOM 5387 C C . LEU A 1 688 ? 12.972 22.971 -53.344 1.00 90.62 688 LEU A C 1
ATOM 5389 O O . LEU A 1 688 ? 13.757 22.023 -53.278 1.00 90.62 688 LEU A O 1
ATOM 5393 N N . ARG A 1 689 ? 11.784 22.861 -53.958 1.00 87.25 689 ARG A N 1
ATOM 5394 C CA . ARG A 1 689 ? 11.346 21.611 -54.616 1.00 87.25 689 ARG A CA 1
ATOM 5395 C C . ARG A 1 689 ? 12.359 21.122 -55.652 1.00 87.25 689 ARG A C 1
ATOM 5397 O O . ARG A 1 689 ? 12.668 19.941 -55.701 1.00 87.25 689 ARG A O 1
ATOM 5404 N N . LYS A 1 690 ? 12.850 22.034 -56.496 1.00 87.81 690 LYS A N 1
ATOM 5405 C CA . LYS A 1 690 ? 13.935 21.759 -57.440 1.00 87.81 690 LYS A CA 1
ATOM 5406 C C . LYS A 1 690 ? 15.250 22.123 -56.759 1.00 87.81 690 LYS A C 1
ATOM 5408 O O . LYS A 1 690 ? 15.497 23.300 -56.510 1.00 87.81 690 LYS A O 1
ATOM 5413 N N . ASN A 1 691 ? 16.054 21.118 -56.450 1.00 87.00 691 ASN A N 1
ATOM 5414 C CA . ASN A 1 691 ? 17.349 21.258 -55.796 1.00 87.00 691 ASN A CA 1
ATOM 5415 C C . ASN A 1 691 ? 18.330 20.222 -56.367 1.00 87.00 691 ASN A C 1
ATOM 5417 O O . ASN A 1 691 ? 17.924 19.326 -57.103 1.00 87.00 691 ASN A O 1
ATOM 5421 N N . ASP A 1 692 ? 19.610 20.361 -56.031 1.00 82.81 692 ASP A N 1
ATOM 5422 C CA . ASP A 1 692 ? 20.675 19.508 -56.573 1.00 82.81 692 ASP A CA 1
ATOM 5423 C C . ASP A 1 692 ? 20.811 18.163 -55.833 1.00 82.81 692 ASP A C 1
ATOM 5425 O O . ASP A 1 692 ? 21.565 17.296 -56.264 1.00 82.81 692 ASP A O 1
ATOM 5429 N N . THR A 1 693 ? 20.112 17.986 -54.707 1.00 82.19 693 THR A N 1
ATOM 5430 C CA . THR A 1 693 ? 20.269 16.834 -53.803 1.00 82.19 693 THR A CA 1
ATOM 5431 C C . THR A 1 693 ? 19.223 15.744 -54.044 1.00 82.19 693 THR A C 1
ATOM 5433 O O . THR A 1 693 ? 19.529 14.559 -53.929 1.00 82.19 693 THR A O 1
ATOM 5436 N N . TYR A 1 694 ? 17.992 16.120 -54.391 1.00 86.81 694 TYR A N 1
ATOM 5437 C CA . TYR A 1 694 ? 16.864 15.203 -54.539 1.00 86.81 694 TYR A CA 1
ATOM 5438 C C . TYR A 1 694 ? 16.213 15.310 -55.915 1.00 86.81 694 TYR A C 1
ATOM 5440 O O . TYR A 1 694 ? 16.173 16.376 -56.529 1.00 86.81 694 TYR A O 1
ATOM 5448 N N . SER A 1 695 ? 15.654 14.188 -56.376 1.00 84.81 695 SER A N 1
ATOM 5449 C CA . SER A 1 695 ? 14.833 14.163 -57.586 1.00 84.81 695 SER A CA 1
ATOM 5450 C C . SER A 1 695 ? 13.614 15.072 -57.436 1.00 84.81 695 SER A C 1
ATOM 5452 O O . SER A 1 695 ? 13.071 15.246 -56.344 1.00 84.81 695 SER A O 1
ATOM 5454 N N . TYR A 1 696 ? 13.151 15.613 -58.564 1.00 82.38 696 TYR A N 1
ATOM 5455 C CA . TYR A 1 696 ? 11.867 16.301 -58.605 1.00 82.38 696 TYR A CA 1
ATOM 5456 C C . TYR A 1 696 ? 10.704 15.339 -58.324 1.00 82.38 696 TYR A C 1
ATOM 5458 O O . TYR A 1 696 ? 9.687 15.763 -57.777 1.00 82.38 696 TYR A O 1
ATOM 5466 N N . ASP A 1 697 ? 10.854 14.063 -58.678 1.00 82.81 697 ASP A N 1
ATOM 5467 C CA . ASP A 1 697 ? 9.848 13.018 -58.489 1.00 82.81 697 ASP A CA 1
ATOM 5468 C C . ASP A 1 697 ? 9.959 12.362 -57.102 1.00 82.81 697 ASP A C 1
ATOM 5470 O O . ASP A 1 697 ? 11.060 12.280 -56.546 1.00 82.81 697 ASP A O 1
ATOM 5474 N N . PRO A 1 698 ? 8.838 11.896 -56.517 1.00 79.56 698 PRO A N 1
ATOM 5475 C CA . PRO A 1 698 ? 8.846 11.285 -55.192 1.00 79.56 698 PRO A CA 1
ATOM 5476 C C . PRO A 1 698 ? 9.674 9.986 -55.155 1.00 79.56 698 PRO A C 1
ATOM 5478 O O . PRO A 1 698 ? 9.719 9.250 -56.146 1.00 79.56 698 PRO A O 1
ATOM 5481 N N . PRO A 1 699 ? 10.312 9.673 -54.012 1.00 80.38 699 PRO A N 1
ATOM 5482 C CA . PRO A 1 699 ? 11.056 8.431 -53.848 1.00 80.38 699 PRO A CA 1
ATOM 5483 C C . PRO A 1 699 ? 10.115 7.207 -53.878 1.00 80.38 699 PRO A C 1
ATOM 5485 O O . PRO A 1 699 ? 8.954 7.312 -53.477 1.00 80.38 699 PRO A O 1
ATOM 5488 N N . PRO A 1 700 ? 10.591 6.024 -54.313 1.00 79.12 700 PRO A N 1
ATOM 5489 C CA . PRO A 1 700 ? 9.799 4.795 -54.274 1.00 79.12 700 PRO A CA 1
ATOM 5490 C C . PRO A 1 700 ? 9.423 4.375 -52.843 1.00 79.12 700 PRO A C 1
ATOM 5492 O O . PRO A 1 700 ? 10.252 4.442 -51.933 1.00 79.12 700 PRO A O 1
ATOM 5495 N N . GLU A 1 701 ? 8.202 3.857 -52.671 1.00 74.00 701 GLU A N 1
ATOM 5496 C CA . GLU A 1 701 ? 7.671 3.360 -51.382 1.00 74.00 701 GLU A CA 1
ATOM 5497 C C . GLU A 1 701 ? 7.982 1.882 -51.109 1.00 74.00 701 GLU A C 1
ATOM 5499 O O . GLU A 1 701 ? 7.613 1.330 -50.068 1.00 74.00 701 GLU A O 1
ATOM 5504 N N . THR A 1 702 ? 8.631 1.215 -52.061 1.00 78.88 702 THR A N 1
ATOM 5505 C CA . THR A 1 702 ? 9.052 -0.180 -51.952 1.00 78.88 702 THR A CA 1
ATOM 5506 C C . THR A 1 702 ? 10.516 -0.269 -51.528 1.00 78.88 702 THR A C 1
ATOM 5508 O O . THR A 1 702 ? 11.321 0.562 -51.959 1.00 78.88 702 THR A O 1
ATOM 5511 N N . PRO A 1 703 ? 10.897 -1.293 -50.743 1.00 77.38 703 PRO A N 1
ATOM 5512 C CA . PRO A 1 703 ? 12.290 -1.507 -50.376 1.00 77.38 703 PRO A CA 1
ATOM 5513 C C . PRO A 1 703 ? 13.177 -1.666 -51.627 1.00 77.38 703 PRO A C 1
ATOM 5515 O O . PRO A 1 703 ? 12.723 -2.223 -52.631 1.00 77.38 703 PRO A O 1
ATOM 5518 N N . PRO A 1 704 ? 14.438 -1.198 -51.585 1.00 74.88 704 PRO A N 1
ATOM 5519 C CA . PRO A 1 704 ? 15.361 -1.344 -52.704 1.00 74.88 704 PRO A CA 1
ATOM 5520 C C . PRO A 1 704 ? 15.631 -2.832 -53.025 1.00 74.88 704 PRO A C 1
ATOM 5522 O O . PRO A 1 704 ? 15.687 -3.650 -52.107 1.00 74.88 704 PRO A O 1
ATOM 5525 N N . PRO A 1 705 ? 15.805 -3.193 -54.313 1.00 65.38 705 PRO A N 1
ATOM 5526 C CA . PRO A 1 705 ? 15.925 -4.585 -54.766 1.00 65.38 705 PRO A CA 1
ATOM 5527 C C . PRO A 1 705 ? 17.231 -5.292 -54.356 1.00 65.38 705 PRO A C 1
ATOM 5529 O O . PRO A 1 705 ? 17.291 -6.519 -54.383 1.00 65.38 705 PRO A O 1
ATOM 5532 N N . GLU A 1 706 ? 18.264 -4.549 -53.950 1.00 57.75 706 GLU A N 1
ATOM 5533 C CA . GLU A 1 706 ? 19.524 -5.087 -53.425 1.00 57.75 706 GLU A CA 1
ATOM 5534 C C . GLU A 1 706 ? 19.551 -4.960 -51.894 1.00 57.75 706 GLU A C 1
ATOM 5536 O O . GLU A 1 706 ? 19.150 -3.932 -51.340 1.00 57.75 706 GLU A O 1
ATOM 5541 N N . GLY A 1 707 ? 20.015 -6.007 -51.199 1.00 57.53 707 GLY A N 1
ATOM 5542 C CA . GLY A 1 707 ? 20.159 -6.009 -49.739 1.00 57.53 707 GLY A CA 1
ATOM 5543 C C . GLY A 1 707 ? 20.890 -4.763 -49.223 1.00 57.53 707 GLY A C 1
ATOM 5544 O O . GLY A 1 707 ? 21.730 -4.202 -49.921 1.00 57.53 707 GLY A O 1
ATOM 5545 N N . HIS A 1 708 ? 20.533 -4.323 -48.009 1.00 53.66 708 HIS A N 1
ATOM 5546 C CA . HIS A 1 708 ? 20.913 -3.034 -47.414 1.00 53.66 708 HIS A CA 1
ATOM 5547 C C . HIS A 1 708 ? 22.306 -2.529 -47.849 1.00 53.66 708 HIS A C 1
ATOM 5549 O O . HIS A 1 708 ? 23.315 -3.074 -47.394 1.00 53.66 708 HIS A O 1
ATOM 5555 N N . PRO A 1 709 ? 22.387 -1.465 -48.678 1.00 53.81 709 PRO A N 1
ATOM 5556 C CA . PRO A 1 709 ? 23.666 -0.877 -49.048 1.00 53.81 709 PRO A CA 1
ATOM 5557 C C . PRO A 1 709 ? 24.408 -0.426 -47.784 1.00 53.81 709 PRO A C 1
ATOM 5559 O O . PRO A 1 709 ? 23.741 0.103 -46.877 1.00 53.81 709 PRO A O 1
ATOM 5562 N N . PRO A 1 710 ? 25.743 -0.593 -47.711 1.00 58.91 710 PRO A N 1
ATOM 5563 C CA . PRO A 1 710 ? 26.539 -0.165 -46.567 1.00 58.91 710 PRO A CA 1
ATOM 5564 C C . PRO A 1 710 ? 26.322 1.320 -46.269 1.00 58.91 710 PRO A C 1
ATOM 5566 O O . PRO A 1 710 ? 25.979 2.111 -47.151 1.00 58.91 710 PRO A O 1
ATOM 5569 N N . VAL A 1 711 ? 26.501 1.707 -45.005 1.00 64.06 711 VAL A N 1
ATOM 5570 C CA . VAL A 1 711 ? 26.315 3.097 -44.585 1.00 64.06 711 VAL A CA 1
ATOM 5571 C C . VAL A 1 711 ? 27.370 3.967 -45.269 1.00 64.06 711 VAL A C 1
ATOM 5573 O O . VAL A 1 711 ? 28.539 3.922 -44.889 1.00 64.06 711 VAL A O 1
ATOM 5576 N N . SER A 1 712 ? 26.969 4.760 -46.268 1.00 69.56 712 SER A N 1
ATOM 5577 C CA . SER A 1 712 ? 27.885 5.694 -46.926 1.00 69.56 712 SER A CA 1
ATOM 5578 C C . SER A 1 712 ? 28.275 6.797 -45.946 1.00 69.56 712 SER A C 1
ATOM 5580 O O . SER A 1 712 ? 27.445 7.596 -45.517 1.00 69.56 712 SER A O 1
ATOM 5582 N N . LEU A 1 713 ? 29.548 6.813 -45.559 1.00 81.56 713 LEU A N 1
ATOM 5583 C CA . LEU A 1 713 ? 30.147 7.835 -44.697 1.00 81.56 713 LEU A CA 1
ATOM 5584 C C . LEU A 1 713 ? 30.786 8.976 -45.496 1.00 81.56 713 LEU A C 1
ATOM 5586 O O . LEU A 1 713 ? 31.430 9.848 -44.916 1.00 81.56 713 LEU A O 1
ATOM 5590 N N . GLN A 1 714 ? 30.617 8.973 -46.815 1.00 85.75 714 GLN A N 1
ATOM 5591 C CA . GLN A 1 714 ? 30.993 10.063 -47.698 1.00 85.75 714 GLN A CA 1
ATOM 5592 C C . GLN A 1 714 ? 29.744 10.544 -48.434 1.00 85.75 714 GLN A C 1
ATOM 5594 O O . GLN A 1 714 ? 28.983 9.739 -48.977 1.00 85.75 714 GLN A O 1
ATOM 5599 N N . LEU A 1 715 ? 29.533 11.853 -48.398 1.00 83.62 715 LEU A N 1
ATOM 5600 C CA . LEU A 1 715 ? 28.462 12.537 -49.111 1.00 83.62 715 LEU A CA 1
ATOM 5601 C C . LEU A 1 715 ? 28.848 12.762 -50.575 1.00 83.62 715 LEU A C 1
ATOM 5603 O O . LEU A 1 715 ? 30.034 12.737 -50.916 1.00 83.62 715 LEU A O 1
ATOM 5607 N N . GLN A 1 716 ? 27.868 13.015 -51.442 1.00 78.88 716 GLN A N 1
ATOM 5608 C CA . GLN A 1 716 ? 28.114 13.273 -52.865 1.00 78.88 716 GLN A CA 1
ATOM 5609 C C . GLN A 1 716 ? 28.921 14.558 -53.073 1.00 78.88 716 GLN A C 1
ATOM 5611 O O . GLN A 1 716 ? 29.754 14.630 -53.974 1.00 78.88 716 GLN A O 1
ATOM 5616 N N . CYS A 1 717 ? 28.763 15.535 -52.177 1.00 78.19 717 CYS A N 1
ATOM 5617 C CA . CYS A 1 717 ? 29.590 16.744 -52.133 1.00 78.19 717 CYS A CA 1
ATOM 5618 C C . CYS A 1 717 ? 31.068 16.492 -51.751 1.00 78.19 717 CYS A C 1
ATOM 5620 O O . CYS A 1 717 ? 31.869 17.426 -51.722 1.00 78.19 717 CYS A O 1
ATOM 5622 N N . GLY A 1 718 ? 31.444 15.248 -51.426 1.00 82.19 718 GLY A N 1
ATOM 5623 C CA . GLY A 1 718 ? 32.794 14.850 -51.026 1.00 82.19 718 GLY A CA 1
ATOM 5624 C C . GLY A 1 718 ? 33.086 15.006 -49.530 1.00 82.19 718 GLY A C 1
ATOM 5625 O O . GLY A 1 718 ? 34.148 14.583 -49.074 1.00 82.19 718 GLY A O 1
ATOM 5626 N N . ALA A 1 719 ? 32.160 15.566 -48.745 1.00 85.88 719 ALA A N 1
ATOM 5627 C CA . ALA A 1 719 ? 32.315 15.690 -47.300 1.00 85.88 719 ALA A CA 1
ATOM 5628 C C . ALA A 1 719 ? 32.253 14.321 -46.603 1.00 85.88 719 ALA A C 1
ATOM 5630 O O . ALA A 1 719 ? 31.415 13.473 -46.912 1.00 85.88 719 ALA A O 1
ATOM 5631 N N . HIS A 1 720 ? 33.124 14.123 -45.614 1.00 91.19 720 HIS A N 1
ATOM 5632 C CA . HIS A 1 720 ? 33.174 12.890 -44.834 1.00 91.19 720 HIS A CA 1
ATOM 5633 C C . HIS A 1 720 ? 32.429 13.030 -43.507 1.00 91.19 720 HIS A C 1
ATOM 5635 O O . HIS A 1 720 ? 32.596 14.011 -42.777 1.00 91.19 720 HIS A O 1
ATOM 5641 N N . LEU A 1 721 ? 31.642 12.014 -43.170 1.00 92.50 721 LEU A N 1
ATOM 5642 C CA . LEU A 1 721 ? 30.881 11.917 -41.934 1.00 92.50 721 LEU A CA 1
ATOM 5643 C C . LEU A 1 721 ? 31.659 11.154 -40.862 1.00 92.50 721 LEU A C 1
ATOM 5645 O O . LEU A 1 721 ? 32.459 10.254 -41.118 1.00 92.50 721 LEU A O 1
ATOM 5649 N N . CYS A 1 722 ? 31.395 11.514 -39.614 1.00 93.00 722 CYS A N 1
ATOM 5650 C CA . CYS A 1 722 ? 31.969 10.880 -38.454 1.00 93.00 722 CYS A CA 1
ATOM 5651 C C . CYS A 1 722 ? 31.455 9.449 -38.341 1.00 93.00 722 CYS A C 1
ATOM 5653 O O . CYS A 1 722 ? 30.254 9.201 -38.231 1.00 93.00 722 CYS A O 1
ATOM 5655 N N . ARG A 1 723 ? 32.396 8.513 -38.252 1.00 90.56 723 ARG A N 1
ATOM 5656 C CA . ARG A 1 723 ? 32.121 7.082 -38.134 1.00 90.56 723 ARG A CA 1
ATOM 5657 C C . ARG A 1 723 ? 31.321 6.677 -36.888 1.00 90.56 723 ARG A C 1
ATOM 5659 O O . ARG A 1 723 ? 30.720 5.610 -36.888 1.00 90.56 723 ARG A O 1
ATOM 5666 N N . VAL A 1 724 ? 31.292 7.514 -35.851 1.00 91.31 724 VAL A N 1
ATOM 5667 C CA . VAL A 1 724 ? 30.522 7.269 -34.619 1.00 91.31 724 VAL A CA 1
ATOM 5668 C C . VAL A 1 724 ? 29.132 7.899 -34.712 1.00 91.31 724 VAL A C 1
ATOM 5670 O O . VAL A 1 724 ? 28.134 7.194 -34.619 1.00 91.31 724 VAL A O 1
ATOM 5673 N N . CYS A 1 725 ? 29.049 9.216 -34.935 1.00 92.25 725 CYS A N 1
ATOM 5674 C CA . CYS A 1 725 ? 27.791 9.962 -34.804 1.00 92.25 725 CYS A CA 1
ATOM 5675 C C . CYS A 1 725 ? 27.073 10.312 -36.117 1.00 92.25 725 CYS A C 1
ATOM 5677 O O . CYS A 1 725 ? 25.924 10.731 -36.070 1.00 92.25 725 CYS A O 1
ATOM 5679 N N . GLY A 1 726 ? 27.719 10.184 -37.280 1.00 91.25 726 GLY A N 1
ATOM 5680 C CA . GLY A 1 726 ? 27.138 10.595 -38.566 1.00 91.25 726 GLY A CA 1
ATOM 5681 C C . GLY A 1 726 ? 27.122 12.109 -38.836 1.00 91.25 726 GLY A C 1
ATOM 5682 O O . GLY A 1 726 ? 26.598 12.531 -39.860 1.00 91.25 726 GLY A O 1
ATOM 5683 N N . CYS A 1 727 ? 27.703 12.939 -37.963 1.00 93.69 727 CYS A N 1
ATOM 5684 C CA . CYS A 1 727 ? 27.888 14.382 -38.201 1.00 93.69 727 CYS A CA 1
ATOM 5685 C C . CYS A 1 727 ? 29.171 14.664 -39.000 1.00 93.69 727 CYS A C 1
ATOM 5687 O O . CYS A 1 727 ? 29.993 13.768 -39.157 1.00 93.69 727 CYS A O 1
ATOM 5689 N N . LEU A 1 728 ? 29.407 15.901 -39.447 1.00 94.06 728 LEU A N 1
ATOM 5690 C CA . LEU A 1 728 ? 30.608 16.263 -40.215 1.00 94.06 728 LEU A CA 1
ATOM 5691 C C . LEU A 1 728 ? 31.921 15.851 -39.506 1.00 94.06 728 LEU A C 1
ATOM 5693 O O . LEU A 1 728 ? 32.158 16.183 -38.340 1.00 94.06 728 LEU A O 1
ATOM 5697 N N . GLY A 1 729 ? 32.783 15.114 -40.212 1.00 93.56 729 GLY A N 1
ATOM 5698 C CA . GLY A 1 729 ? 34.022 14.523 -39.703 1.00 93.56 729 GLY A CA 1
ATOM 5699 C C . GLY A 1 729 ? 35.278 15.051 -40.407 1.00 93.56 729 GLY A C 1
ATOM 5700 O O . GLY A 1 729 ? 35.892 14.325 -41.187 1.00 93.56 729 GLY A O 1
ATOM 5701 N N . PRO A 1 730 ? 35.735 16.282 -40.121 1.00 91.50 730 PRO A N 1
ATOM 5702 C CA . PRO A 1 730 ? 36.872 16.871 -40.831 1.00 91.50 730 PRO A CA 1
ATOM 5703 C C . PRO A 1 730 ? 38.218 16.205 -40.498 1.00 91.50 730 PRO A C 1
ATOM 5705 O O . PRO A 1 730 ? 39.192 16.389 -41.221 1.00 91.50 730 PRO A O 1
ATOM 5708 N N . LYS A 1 731 ? 38.313 15.444 -39.398 1.00 92.00 731 LYS A N 1
ATOM 5709 C CA . LYS A 1 731 ? 39.577 14.846 -38.944 1.00 92.00 731 LYS A CA 1
ATOM 5710 C C . LYS A 1 731 ? 39.710 13.416 -39.451 1.00 92.00 731 LYS A C 1
ATOM 5712 O O . LYS A 1 731 ? 38.983 12.537 -38.988 1.00 92.00 731 LYS A O 1
ATOM 5717 N N . ALA A 1 732 ? 40.668 13.181 -40.342 1.00 92.81 732 ALA A N 1
ATOM 5718 C CA . ALA A 1 732 ? 41.024 11.844 -40.803 1.00 92.81 732 ALA A CA 1
ATOM 5719 C C . ALA A 1 732 ? 41.964 11.136 -39.810 1.00 92.81 732 ALA A C 1
ATOM 5721 O O . ALA A 1 732 ? 42.818 11.755 -39.172 1.00 92.81 732 ALA A O 1
ATOM 5722 N N . CYS A 1 733 ? 41.831 9.816 -39.692 1.00 90.81 733 CYS A N 1
ATOM 5723 C CA . CYS A 1 733 ? 42.765 8.979 -38.945 1.00 90.81 733 CYS A CA 1
ATOM 5724 C C . CYS A 1 733 ? 44.171 9.092 -39.547 1.00 90.81 733 CYS A C 1
ATOM 5726 O O . CYS A 1 733 ? 44.355 8.801 -40.725 1.00 90.81 733 CYS A O 1
ATOM 5728 N N . SER A 1 734 ? 45.175 9.427 -38.737 1.00 88.38 734 SER A N 1
ATOM 5729 C CA . SER A 1 734 ? 46.557 9.632 -39.199 1.00 88.38 734 SER A CA 1
ATOM 5730 C C . SER A 1 734 ? 47.234 8.383 -39.771 1.00 88.38 734 SER A C 1
ATOM 5732 O O . SER A 1 734 ? 48.280 8.505 -40.393 1.00 88.38 734 SER A O 1
ATOM 5734 N N . LYS A 1 735 ? 46.676 7.187 -39.539 1.00 87.50 735 LYS A N 1
ATOM 5735 C CA . LYS A 1 735 ? 47.241 5.921 -40.025 1.00 87.50 735 LYS A CA 1
ATOM 5736 C C . LYS A 1 735 ? 46.627 5.455 -41.346 1.00 87.50 735 LYS A C 1
ATOM 5738 O O . LYS A 1 735 ? 47.358 5.061 -42.242 1.00 87.50 735 LYS A O 1
ATOM 5743 N N . CYS A 1 736 ? 45.298 5.448 -41.456 1.00 86.31 736 CYS A N 1
ATOM 5744 C CA . CYS A 1 736 ? 44.615 4.940 -42.655 1.00 86.31 736 CYS A CA 1
ATOM 5745 C C . CYS A 1 736 ? 44.084 6.038 -43.576 1.00 86.31 736 CYS A C 1
ATOM 5747 O O . CYS A 1 736 ? 43.706 5.727 -44.697 1.00 86.31 736 CYS A O 1
ATOM 5749 N N . HIS A 1 737 ? 43.968 7.280 -43.092 1.00 87.50 737 HIS A N 1
ATOM 5750 C CA . HIS A 1 737 ? 43.350 8.423 -43.776 1.00 87.50 737 HIS A CA 1
ATOM 5751 C C . HIS A 1 737 ? 41.921 8.204 -44.308 1.00 87.50 737 HIS A C 1
ATOM 5753 O O . HIS A 1 737 ? 41.404 9.053 -45.019 1.00 87.50 737 HIS A O 1
ATOM 5759 N N . ARG A 1 738 ? 41.267 7.094 -43.937 1.00 83.81 738 ARG A N 1
ATOM 5760 C CA . ARG A 1 738 ? 39.938 6.695 -44.430 1.00 83.81 738 ARG A CA 1
ATOM 5761 C C . ARG A 1 738 ? 38.827 6.780 -43.395 1.00 83.81 738 ARG A C 1
ATOM 5763 O O . ARG A 1 738 ? 37.667 6.914 -43.754 1.00 83.81 738 ARG A O 1
ATOM 5770 N N . ALA A 1 739 ? 39.158 6.670 -42.111 1.00 88.44 739 ALA A N 1
ATOM 5771 C CA . ALA A 1 739 ? 38.187 6.866 -41.040 1.00 88.44 739 ALA A CA 1
ATOM 5772 C C . ALA A 1 739 ? 38.179 8.334 -40.608 1.00 88.44 739 ALA A C 1
ATOM 5774 O O . ALA A 1 739 ? 39.236 8.891 -40.301 1.00 88.44 739 ALA A O 1
ATOM 5775 N N . HIS A 1 740 ? 36.988 8.926 -40.561 1.00 92.88 740 HIS A N 1
ATOM 5776 C CA . HIS A 1 740 ? 36.773 10.340 -40.277 1.00 92.88 740 HIS A CA 1
ATOM 5777 C C . HIS A 1 740 ? 36.015 10.550 -38.964 1.00 92.88 740 HIS A C 1
ATOM 5779 O O . HIS A 1 740 ? 35.122 9.775 -38.604 1.00 92.88 740 HIS A O 1
ATOM 5785 N N . TYR A 1 741 ? 36.365 11.616 -38.238 1.00 94.44 741 TYR A N 1
ATOM 5786 C CA . TYR A 1 741 ? 35.827 11.909 -36.908 1.00 94.44 741 TYR A CA 1
ATOM 5787 C C . TYR A 1 741 ? 35.539 13.397 -36.707 1.00 94.44 741 TYR A C 1
ATOM 5789 O O . TYR A 1 741 ? 36.294 14.263 -37.154 1.00 94.44 741 TYR A O 1
ATOM 5797 N N . CYS A 1 742 ? 34.467 13.701 -35.971 1.00 94.25 742 CYS A N 1
ATOM 5798 C CA . CYS A 1 742 ? 34.154 15.070 -35.562 1.00 94.25 742 CYS A CA 1
ATOM 5799 C C . CYS A 1 742 ? 35.039 15.536 -34.385 1.00 94.25 742 CYS A C 1
ATOM 5801 O O . CYS A 1 742 ? 35.326 16.724 -34.238 1.00 94.25 742 CYS A O 1
ATOM 5803 N N . SER A 1 743 ? 35.524 14.611 -33.548 1.00 93.81 743 SER A N 1
ATOM 5804 C CA . SER A 1 743 ? 36.340 14.918 -32.371 1.00 93.81 743 SER A CA 1
ATOM 5805 C C . SER A 1 743 ? 37.360 13.820 -32.050 1.00 93.81 743 SER A C 1
ATOM 5807 O O . SER A 1 743 ? 37.261 12.686 -32.523 1.00 93.81 743 SER A O 1
ATOM 5809 N N . LYS A 1 744 ? 38.334 14.163 -31.194 1.00 91.75 744 LYS A N 1
ATOM 5810 C CA . LYS A 1 744 ? 39.294 13.202 -30.625 1.00 91.75 744 LYS A CA 1
ATOM 5811 C C . LYS A 1 744 ? 38.591 12.171 -29.732 1.00 91.75 744 LYS A C 1
ATOM 5813 O O . LYS A 1 744 ? 39.034 11.026 -29.659 1.00 91.75 744 LYS A O 1
ATOM 5818 N N . ASP A 1 745 ? 37.484 12.554 -29.094 1.00 91.00 745 ASP A N 1
ATOM 5819 C CA . ASP A 1 745 ? 36.680 11.659 -28.257 1.00 91.00 745 ASP A CA 1
ATOM 5820 C C . ASP A 1 745 ? 36.086 10.524 -29.094 1.00 91.00 745 ASP A C 1
ATOM 5822 O O . ASP A 1 745 ? 36.324 9.357 -28.796 1.00 91.00 745 ASP A O 1
ATOM 5826 N N . HIS A 1 746 ? 35.404 10.847 -30.200 1.00 93.06 746 HIS A N 1
ATOM 5827 C CA . HIS A 1 746 ? 34.823 9.836 -31.092 1.00 93.06 746 HIS A CA 1
ATOM 5828 C C . HIS A 1 746 ? 35.890 8.974 -31.769 1.00 93.06 746 HIS A C 1
ATOM 5830 O O . HIS A 1 746 ? 35.707 7.764 -31.879 1.00 93.06 746 HIS A O 1
ATOM 5836 N N . GLN A 1 747 ? 37.036 9.556 -32.138 1.00 92.56 747 GLN A N 1
ATOM 5837 C CA . GLN A 1 747 ? 38.181 8.777 -32.615 1.00 92.56 747 GLN A CA 1
ATOM 5838 C C . GLN A 1 747 ? 38.650 7.760 -31.568 1.00 92.56 747 GLN A C 1
ATOM 5840 O O . GLN A 1 747 ? 38.928 6.613 -31.901 1.00 92.56 747 GLN A O 1
ATOM 5845 N N . THR A 1 748 ? 38.724 8.158 -30.296 1.00 91.81 748 THR A N 1
ATOM 5846 C CA . THR A 1 748 ? 39.172 7.279 -29.206 1.00 91.81 748 THR A CA 1
ATOM 5847 C C . THR A 1 748 ? 38.165 6.163 -28.925 1.00 91.81 748 THR A C 1
ATOM 5849 O O . THR A 1 748 ? 38.572 5.025 -28.690 1.00 91.81 748 THR A O 1
ATOM 5852 N N . VAL A 1 749 ? 36.864 6.475 -28.955 1.00 89.75 749 VAL A N 1
ATOM 5853 C CA . VAL A 1 749 ? 35.780 5.496 -28.771 1.00 89.75 749 VAL A CA 1
ATOM 5854 C C . VAL A 1 749 ? 35.834 4.429 -29.864 1.00 89.75 749 VAL A C 1
ATOM 5856 O O . VAL A 1 749 ? 35.914 3.241 -29.556 1.00 89.75 749 VAL A O 1
ATOM 5859 N N . ASP A 1 750 ? 35.878 4.840 -31.130 1.00 89.75 750 ASP A N 1
ATOM 5860 C CA . ASP A 1 750 ? 35.924 3.903 -32.254 1.00 89.75 750 ASP A CA 1
ATOM 5861 C C . ASP A 1 750 ? 37.244 3.116 -32.307 1.00 89.75 750 ASP A C 1
ATOM 5863 O O . ASP A 1 750 ? 37.250 1.908 -32.555 1.00 89.75 750 ASP A O 1
ATOM 5867 N N . TRP A 1 751 ? 38.374 3.759 -31.978 1.00 89.19 751 TRP A N 1
ATOM 5868 C CA . TRP A 1 751 ? 39.674 3.088 -31.885 1.00 89.19 751 TRP A CA 1
ATOM 5869 C C . TRP A 1 751 ? 39.652 1.919 -30.897 1.00 89.19 751 TRP A C 1
ATOM 5871 O O . TRP A 1 751 ? 40.172 0.849 -31.211 1.00 89.19 751 TRP A O 1
ATOM 5881 N N . LYS A 1 752 ? 39.033 2.100 -29.722 1.00 88.06 752 LYS A N 1
ATOM 5882 C CA . LYS A 1 752 ? 38.934 1.059 -28.687 1.00 88.06 752 LYS A CA 1
ATOM 5883 C C . LYS A 1 752 ? 37.985 -0.083 -29.066 1.00 88.06 752 LYS A C 1
ATOM 5885 O O . LYS A 1 752 ? 38.252 -1.212 -28.669 1.00 88.06 752 LYS A O 1
ATOM 5890 N N . LEU A 1 753 ? 36.904 0.206 -29.793 1.00 82.88 753 LEU A N 1
ATOM 5891 C CA . LEU A 1 753 ? 35.796 -0.736 -30.016 1.00 82.88 753 LEU A CA 1
ATOM 5892 C C . LEU A 1 753 ? 35.837 -1.480 -31.357 1.00 82.88 753 LEU A C 1
ATOM 5894 O O . LEU A 1 753 ? 35.102 -2.447 -31.527 1.00 82.88 753 LEU A O 1
ATOM 5898 N N . GLY A 1 754 ? 36.699 -1.090 -32.297 1.00 77.75 754 GLY A N 1
ATOM 5899 C CA . GLY A 1 754 ? 36.892 -1.888 -33.513 1.00 77.75 754 GLY A CA 1
ATOM 5900 C C . GLY A 1 754 ? 37.886 -1.319 -34.515 1.00 77.75 754 GLY A C 1
ATOM 5901 O O . GLY A 1 754 ? 38.593 -2.085 -35.174 1.00 77.75 754 GLY A O 1
ATOM 5902 N N . HIS A 1 755 ? 38.029 0.008 -34.596 1.00 85.75 755 HIS A N 1
ATOM 5903 C CA . HIS A 1 755 ? 38.867 0.613 -35.629 1.00 85.75 755 HIS A CA 1
ATOM 5904 C C . HIS A 1 755 ? 40.347 0.241 -35.503 1.00 85.75 755 HIS A C 1
ATOM 5906 O O . HIS A 1 755 ? 41.003 0.082 -36.524 1.00 85.75 755 HIS A O 1
ATOM 5912 N N . LYS A 1 756 ? 40.891 0.000 -34.299 1.00 85.25 756 LYS A N 1
ATOM 5913 C CA . LYS A 1 756 ? 42.291 -0.448 -34.149 1.00 85.25 756 LYS A CA 1
ATOM 5914 C C . LYS A 1 756 ? 42.607 -1.711 -34.969 1.00 85.25 756 LYS A C 1
ATOM 5916 O O . LYS A 1 756 ? 43.718 -1.820 -35.485 1.00 85.25 756 LYS A O 1
ATOM 5921 N N . LEU A 1 757 ? 41.647 -2.633 -35.096 1.00 79.31 757 LEU A N 1
ATOM 5922 C CA . LEU A 1 757 ? 41.794 -3.884 -35.850 1.00 79.31 757 LEU A CA 1
ATOM 5923 C C . LEU A 1 757 ? 41.569 -3.669 -37.354 1.00 79.31 757 LEU A C 1
ATOM 5925 O O . LEU A 1 757 ? 42.355 -4.152 -38.166 1.00 79.31 757 LEU A O 1
ATOM 5929 N N . SER A 1 758 ? 40.550 -2.890 -37.730 1.00 79.25 758 SER A N 1
ATOM 5930 C CA . SER A 1 758 ? 40.203 -2.646 -39.138 1.00 79.25 758 SER A CA 1
ATOM 5931 C C . SER A 1 758 ? 41.017 -1.532 -39.809 1.00 79.25 758 SER A C 1
ATOM 5933 O O . SER A 1 758 ? 41.019 -1.428 -41.030 1.00 79.25 758 SER A O 1
ATOM 5935 N N . CYS A 1 759 ? 41.777 -0.727 -39.058 1.00 82.88 759 CYS A N 1
ATOM 5936 C CA . CYS A 1 759 ? 42.600 0.369 -39.586 1.00 82.88 759 CYS A CA 1
ATOM 5937 C C . CYS A 1 759 ? 43.640 -0.106 -40.620 1.00 82.88 759 CYS A C 1
ATOM 5939 O O . CYS A 1 759 ? 43.997 0.649 -41.520 1.00 82.88 759 CYS A O 1
ATOM 5941 N N . ALA A 1 760 ? 44.116 -1.351 -40.503 1.00 72.38 760 ALA A N 1
ATOM 5942 C CA . ALA A 1 760 ? 45.071 -1.954 -41.436 1.00 72.38 760 ALA A CA 1
ATOM 5943 C C . ALA A 1 760 ? 44.406 -2.658 -42.638 1.00 72.38 760 ALA A C 1
ATOM 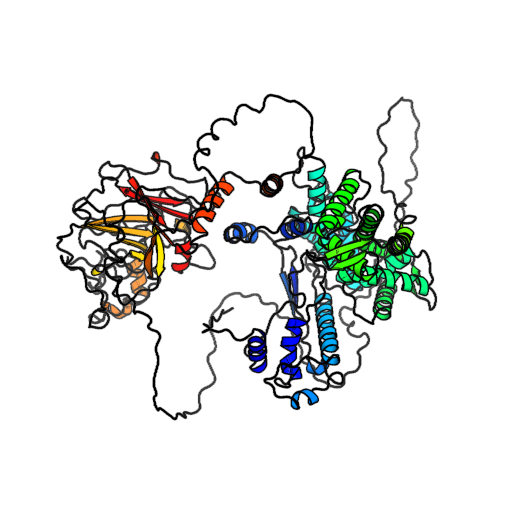5945 O O . ALA A 1 760 ? 45.088 -2.980 -43.607 1.00 72.38 760 ALA A O 1
ATOM 5946 N N . GLN A 1 761 ? 43.094 -2.904 -42.586 1.00 68.75 761 GLN A N 1
ATOM 5947 C CA . GLN A 1 761 ? 42.347 -3.669 -43.584 1.00 68.75 761 GLN A CA 1
ATOM 5948 C C . GLN A 1 761 ? 41.491 -2.705 -44.413 1.00 68.75 761 GLN A C 1
ATOM 5950 O O . GLN A 1 761 ? 40.383 -2.330 -44.040 1.00 68.75 761 GLN A O 1
ATOM 5955 N N . SER A 1 762 ? 42.028 -2.261 -45.549 1.00 57.69 762 SER A N 1
ATOM 5956 C CA . SER A 1 762 ? 41.430 -1.205 -46.375 1.00 57.69 762 SER A CA 1
ATOM 5957 C C . SER A 1 762 ? 40.070 -1.598 -46.991 1.00 57.69 762 SER A C 1
ATOM 5959 O O . SER A 1 762 ? 39.246 -0.732 -47.264 1.00 57.69 762 SER A O 1
ATOM 5961 N N . ALA A 1 763 ? 39.764 -2.880 -47.185 1.00 56.28 763 ALA A N 1
ATOM 5962 C CA . ALA A 1 763 ? 38.561 -3.299 -47.916 1.00 56.28 763 ALA A CA 1
ATOM 5963 C C . ALA A 1 763 ? 37.248 -3.332 -47.094 1.00 56.28 763 ALA A C 1
ATOM 5965 O O . ALA A 1 763 ? 36.181 -3.394 -47.692 1.00 56.28 763 ALA A O 1
ATOM 5966 N N . GLN A 1 764 ? 37.292 -3.286 -45.752 1.00 55.97 764 GLN A N 1
ATOM 5967 C CA . GLN A 1 764 ? 36.126 -3.583 -44.885 1.00 55.97 764 GLN A CA 1
ATOM 5968 C C . GLN A 1 764 ? 35.777 -2.482 -43.867 1.00 55.97 764 GLN A C 1
ATOM 5970 O O . GLN A 1 764 ? 35.043 -2.718 -42.907 1.00 55.97 764 GLN A O 1
ATOM 5975 N N . LEU A 1 765 ? 36.304 -1.266 -44.041 1.00 60.72 765 LEU A N 1
ATOM 5976 C CA . LEU A 1 765 ? 36.076 -0.186 -43.080 1.00 60.72 765 LEU A CA 1
ATOM 5977 C C . LEU A 1 765 ? 34.580 0.153 -42.966 1.00 60.72 765 LEU A C 1
ATOM 5979 O O . LEU A 1 765 ? 34.057 0.122 -41.857 1.00 60.72 765 LEU A O 1
ATOM 5983 N N . ASP A 1 766 ? 33.853 0.403 -44.051 1.00 55.88 766 ASP A N 1
ATOM 5984 C CA . ASP A 1 766 ? 32.480 0.942 -43.973 1.00 55.88 766 ASP A CA 1
ATOM 5985 C C . ASP A 1 766 ? 31.391 -0.093 -43.623 1.00 55.88 766 ASP A C 1
ATOM 5987 O O . ASP A 1 766 ? 30.321 0.276 -43.145 1.00 55.88 766 ASP A O 1
ATOM 5991 N N . THR A 1 767 ? 31.676 -1.389 -43.770 1.00 56.72 767 THR A N 1
ATOM 5992 C CA . THR A 1 767 ? 30.753 -2.497 -43.454 1.00 56.72 767 THR A CA 1
ATOM 5993 C C . THR A 1 767 ? 30.859 -3.016 -42.016 1.00 56.72 767 THR A C 1
ATOM 5995 O O . THR A 1 767 ? 29.928 -3.656 -41.537 1.00 56.72 767 THR A O 1
ATOM 5998 N N . ALA A 1 768 ? 31.951 -2.723 -41.299 1.00 60.22 768 ALA A N 1
ATOM 5999 C CA . ALA A 1 768 ? 32.208 -3.204 -39.936 1.00 60.22 768 ALA A CA 1
ATOM 6000 C C . ALA A 1 768 ? 32.233 -2.054 -38.910 1.00 60.22 768 ALA A C 1
ATOM 6002 O O . ALA A 1 768 ? 33.254 -1.796 -38.262 1.00 60.22 768 ALA A O 1
ATOM 6003 N N . ILE A 1 769 ? 31.137 -1.297 -38.794 1.00 72.56 769 ILE A N 1
ATOM 6004 C CA . ILE A 1 769 ? 30.996 -0.260 -37.759 1.00 72.56 769 ILE A CA 1
ATOM 6005 C C . ILE A 1 769 ? 30.467 -0.929 -36.478 1.00 72.56 769 ILE A C 1
ATOM 6007 O O . ILE A 1 769 ? 29.343 -1.425 -36.494 1.00 72.56 769 ILE A O 1
ATOM 6011 N N . PRO A 1 770 ? 31.251 -0.984 -35.384 1.00 73.00 770 PRO A N 1
ATOM 6012 C CA . PRO A 1 770 ? 30.792 -1.583 -34.134 1.00 73.00 770 PRO A CA 1
ATOM 6013 C C . PRO A 1 770 ? 29.751 -0.685 -33.452 1.00 73.00 770 PRO A C 1
ATOM 6015 O O . PRO A 1 770 ? 29.754 0.529 -33.648 1.00 73.00 770 PRO A O 1
ATOM 6018 N N . ASP A 1 771 ? 28.892 -1.264 -32.612 1.00 80.25 771 ASP A N 1
ATOM 6019 C CA . ASP A 1 771 ? 27.998 -0.476 -31.760 1.00 80.25 771 ASP A CA 1
ATOM 6020 C C . ASP A 1 771 ? 28.812 0.258 -30.682 1.00 80.25 771 ASP A C 1
ATOM 6022 O O . ASP A 1 771 ? 29.317 -0.331 -29.722 1.00 80.25 771 ASP A O 1
ATOM 6026 N N . HIS A 1 772 ? 28.957 1.572 -30.856 1.00 83.06 772 HIS A N 1
ATOM 6027 C CA . HIS A 1 772 ? 29.690 2.436 -29.931 1.00 83.06 772 HIS A CA 1
ATOM 6028 C C . HIS A 1 772 ? 28.897 2.805 -28.673 1.00 83.06 772 HIS A C 1
ATOM 6030 O O . HIS A 1 772 ? 29.437 3.517 -27.825 1.00 83.06 772 HIS A O 1
ATOM 6036 N N . LYS A 1 773 ? 27.619 2.404 -28.565 1.00 84.31 773 LYS A N 1
ATOM 6037 C CA . LYS A 1 773 ? 26.669 2.841 -27.522 1.00 84.31 773 LYS A CA 1
ATOM 6038 C C . LYS A 1 773 ? 26.515 4.367 -27.413 1.00 84.31 773 LYS A C 1
ATOM 6040 O O . LYS A 1 773 ? 26.102 4.894 -26.379 1.00 84.31 773 LYS A O 1
ATOM 6045 N N . PHE A 1 774 ? 26.893 5.090 -28.470 1.00 89.62 774 PHE A N 1
ATOM 6046 C CA . PHE A 1 774 ? 26.790 6.548 -28.555 1.00 89.62 774 PHE A CA 1
ATOM 6047 C C . PHE A 1 774 ? 25.481 6.994 -29.216 1.00 89.62 774 PHE A C 1
ATOM 6049 O O . PHE A 1 774 ? 24.894 7.994 -28.808 1.00 89.62 774 PHE A O 1
ATOM 6056 N N . LEU A 1 775 ? 25.018 6.268 -30.233 1.00 91.56 775 LEU A N 1
ATOM 6057 C CA . LEU A 1 775 ? 23.757 6.562 -30.910 1.00 91.56 775 LEU A CA 1
ATOM 6058 C C . LEU A 1 775 ? 22.580 6.134 -30.027 1.00 91.56 775 LEU A C 1
ATOM 6060 O O . LEU A 1 775 ? 22.675 5.138 -29.310 1.00 91.56 775 LEU A O 1
ATOM 6064 N N . PHE A 1 776 ? 21.484 6.890 -30.061 1.00 93.56 776 PHE A N 1
ATOM 6065 C CA . PHE A 1 776 ? 20.226 6.412 -29.488 1.00 93.56 776 PHE A CA 1
ATOM 6066 C C . PHE A 1 776 ? 19.608 5.341 -30.395 1.00 93.56 776 PHE A C 1
ATOM 6068 O O . PHE A 1 776 ? 19.894 5.344 -31.598 1.00 93.56 776 PHE A O 1
ATOM 6075 N N . PRO A 1 777 ? 18.770 4.446 -29.844 1.00 91.62 777 PRO A N 1
ATOM 6076 C CA . PRO A 1 777 ? 17.955 3.546 -30.651 1.00 91.62 777 PRO A CA 1
ATOM 6077 C C . PRO A 1 777 ? 17.136 4.325 -31.686 1.00 91.62 777 PRO A C 1
ATOM 6079 O O . PRO A 1 777 ? 16.736 5.461 -31.434 1.00 91.62 777 PRO A O 1
ATOM 6082 N N . GLU A 1 778 ? 16.951 3.727 -32.857 1.00 92.25 778 GLU A N 1
ATOM 6083 C CA . GLU A 1 778 ? 16.385 4.392 -34.029 1.00 92.25 778 GLU A CA 1
ATOM 6084 C C . GLU A 1 778 ? 14.916 3.984 -34.225 1.00 92.25 778 GLU A C 1
ATOM 6086 O O . GLU A 1 778 ? 14.631 2.792 -34.312 1.00 92.25 778 GLU A O 1
ATOM 6091 N N . TYR A 1 779 ? 14.009 4.965 -34.294 1.00 94.06 779 TYR A N 1
ATOM 6092 C CA . TYR A 1 779 ? 12.560 4.771 -34.480 1.00 94.06 779 TYR A CA 1
ATOM 6093 C C . TYR A 1 779 ? 11.993 5.802 -35.465 1.00 94.06 779 TYR A C 1
ATOM 6095 O O . TYR A 1 779 ? 12.523 6.910 -35.572 1.00 94.06 779 TYR A O 1
ATOM 6103 N N . GLU A 1 780 ? 10.906 5.467 -36.156 1.00 94.81 780 GLU A N 1
ATOM 6104 C CA . GLU A 1 780 ? 10.097 6.425 -36.921 1.00 94.81 780 GLU A CA 1
ATOM 6105 C C . GLU A 1 780 ? 9.186 7.215 -35.975 1.00 94.81 780 GLU A C 1
ATOM 6107 O O . GLU A 1 780 ? 8.707 6.674 -34.982 1.00 94.81 780 GLU A O 1
ATOM 6112 N N . ILE A 1 781 ? 8.965 8.500 -36.266 1.00 94.06 781 ILE A N 1
ATOM 6113 C CA . ILE A 1 781 ? 7.951 9.311 -35.586 1.00 94.06 781 ILE A CA 1
ATOM 6114 C C . ILE A 1 781 ? 6.714 9.331 -36.477 1.00 94.06 781 ILE A C 1
ATOM 6116 O O . ILE A 1 781 ? 6.688 10.036 -37.490 1.00 94.06 781 ILE A O 1
ATOM 6120 N N . VAL A 1 782 ? 5.697 8.570 -36.087 1.00 89.62 782 VAL A N 1
ATOM 6121 C CA . VAL A 1 782 ? 4.394 8.549 -36.754 1.00 89.62 782 VAL A CA 1
ATOM 6122 C C . VAL A 1 782 ? 3.543 9.671 -36.181 1.00 89.62 782 VAL A C 1
ATOM 6124 O O . VAL A 1 782 ? 3.375 9.760 -34.968 1.00 89.62 782 VAL A O 1
ATOM 6127 N N . ILE A 1 783 ? 3.066 10.560 -37.053 1.00 85.38 783 ILE A N 1
ATOM 6128 C CA . ILE A 1 783 ? 2.294 11.746 -36.673 1.00 85.38 783 ILE A CA 1
ATOM 6129 C C . ILE A 1 783 ? 0.811 11.501 -36.948 1.00 85.38 783 ILE A C 1
ATOM 6131 O O . ILE A 1 783 ? 0.438 11.138 -38.067 1.00 85.38 783 ILE A O 1
ATOM 6135 N N . GLU A 1 784 ? -0.025 11.740 -35.942 1.00 85.38 784 GLU A N 1
ATOM 6136 C CA . GLU A 1 784 ? -1.477 11.575 -35.993 1.00 85.38 784 GLU A CA 1
ATOM 6137 C C . GLU A 1 784 ? -2.181 12.826 -35.439 1.00 85.38 784 GLU A C 1
ATOM 6139 O O . GLU A 1 784 ? -1.657 13.482 -34.537 1.00 85.38 784 GLU A O 1
ATOM 6144 N N . PRO A 1 785 ? -3.340 13.233 -35.986 1.00 83.69 785 PRO A N 1
ATOM 6145 C CA . PRO A 1 785 ? -4.068 14.386 -35.472 1.00 83.69 785 PRO A CA 1
ATOM 6146 C C . PRO A 1 785 ? -4.637 14.082 -34.087 1.00 83.69 785 PRO A C 1
ATOM 6148 O O . PRO A 1 785 ? -5.129 12.987 -33.840 1.00 83.69 785 PRO A O 1
ATOM 6151 N N . GLU A 1 786 ? -4.640 15.074 -33.206 1.00 83.00 786 GLU A N 1
ATOM 6152 C CA . GLU A 1 786 ? -5.284 14.926 -31.907 1.00 83.00 786 GLU A CA 1
ATOM 6153 C C . GLU A 1 786 ? -6.816 14.848 -32.053 1.00 83.00 786 GLU A C 1
ATOM 6155 O O . GLU A 1 786 ? -7.448 15.743 -32.632 1.00 83.00 786 GLU A O 1
ATOM 6160 N N . GLU A 1 787 ? -7.419 13.777 -31.534 1.00 71.94 787 GLU A N 1
ATOM 6161 C CA . GLU A 1 787 ? -8.872 13.608 -31.494 1.00 71.94 787 GLU A CA 1
ATOM 6162 C C . GLU A 1 787 ? -9.464 14.462 -30.362 1.00 71.94 787 GLU A C 1
ATOM 6164 O O . GLU A 1 787 ? -9.129 14.301 -29.191 1.00 71.94 787 GLU A O 1
ATOM 6169 N N . MET A 1 788 ? -10.341 15.410 -30.706 1.00 56.69 788 MET A N 1
ATOM 6170 C CA . MET A 1 788 ? -11.124 16.151 -29.716 1.00 56.69 788 MET A CA 1
ATOM 6171 C C . MET A 1 788 ? -12.436 15.402 -29.492 1.00 56.69 788 MET A C 1
ATOM 6173 O O . MET A 1 788 ? -13.257 15.322 -30.409 1.00 56.69 788 MET A O 1
ATOM 6177 N N . GLU A 1 789 ? -12.651 14.872 -28.288 1.00 42.72 789 GLU A N 1
ATOM 6178 C CA . GLU A 1 789 ? -13.973 14.393 -27.882 1.00 42.72 789 GLU A CA 1
ATOM 6179 C C . GLU A 1 789 ? -14.959 15.568 -27.957 1.00 42.72 789 GLU A C 1
ATOM 6181 O O . GLU A 1 789 ? -14.764 16.607 -27.324 1.00 42.72 789 GLU A O 1
ATOM 6186 N N . THR A 1 790 ? -16.014 15.439 -28.765 1.00 32.53 790 THR A N 1
ATOM 6187 C CA . THR A 1 790 ? -17.119 16.403 -28.753 1.00 32.53 790 THR A CA 1
ATOM 6188 C C . THR A 1 790 ? -17.782 16.361 -27.378 1.00 32.53 790 THR A C 1
ATOM 6190 O O . THR A 1 790 ? -18.274 15.291 -27.005 1.00 32.53 790 THR A O 1
ATOM 6193 N N . PRO A 1 791 ? -17.848 17.480 -26.636 1.00 35.31 791 PRO A N 1
ATOM 6194 C CA . PRO A 1 791 ? -18.575 17.507 -25.382 1.00 35.31 791 PRO A CA 1
ATOM 6195 C C . PRO A 1 791 ? -20.060 17.306 -25.687 1.00 35.31 791 PRO A C 1
ATOM 6197 O O . PRO A 1 791 ? -20.664 18.081 -26.430 1.00 35.31 791 PRO A O 1
ATOM 6200 N N . GLY A 1 792 ? -20.645 16.248 -25.131 1.00 33.44 792 GLY A N 1
ATOM 6201 C CA . GLY A 1 792 ? -22.093 16.140 -25.021 1.00 33.44 792 GLY A CA 1
ATOM 6202 C C . GLY A 1 792 ? -22.596 17.195 -24.038 1.00 33.44 792 GLY A C 1
ATOM 6203 O O . GLY A 1 792 ? -22.190 17.186 -22.882 1.00 33.44 792 GLY A O 1
ATOM 6204 N N . ASP A 1 793 ? -23.430 18.105 -24.541 1.00 34.16 793 ASP A N 1
ATOM 6205 C CA . ASP A 1 793 ? -24.323 19.032 -23.838 1.00 34.16 793 ASP A CA 1
ATOM 6206 C C . ASP A 1 793 ? -23.929 19.452 -22.411 1.00 34.16 793 ASP A C 1
ATOM 6208 O O . ASP A 1 793 ? -24.382 18.887 -21.418 1.00 34.16 793 ASP A O 1
ATOM 6212 N N . SER A 1 794 ? -23.166 20.541 -22.310 1.00 31.89 794 SER A N 1
ATOM 6213 C CA . SER A 1 794 ? -23.195 21.492 -21.189 1.00 31.89 794 SER A CA 1
ATOM 6214 C C . SER A 1 794 ? -22.652 22.836 -21.681 1.00 31.89 794 SER A C 1
ATOM 6216 O O . SER A 1 794 ? -21.640 22.896 -22.370 1.00 31.89 794 SER A O 1
ATOM 6218 N N . GLN A 1 795 ? -23.389 23.907 -21.412 1.00 33.09 795 GLN A N 1
ATOM 6219 C CA . GLN A 1 795 ? -23.263 25.217 -22.045 1.00 33.09 795 GLN A CA 1
ATOM 6220 C C . GLN A 1 795 ? -22.015 26.026 -21.614 1.00 33.09 795 GLN A C 1
ATOM 6222 O O . GLN A 1 795 ? -21.686 26.106 -20.436 1.00 33.09 795 GLN A O 1
ATOM 6227 N N . THR A 1 796 ? -21.433 26.699 -22.622 1.00 31.59 796 THR A N 1
ATOM 6228 C CA . THR A 1 796 ? -20.688 27.986 -22.646 1.00 31.59 796 THR A CA 1
ATOM 6229 C C . THR A 1 796 ? -19.240 28.107 -22.125 1.00 31.59 796 THR A C 1
ATOM 6231 O O . THR A 1 796 ? -18.997 28.483 -20.984 1.00 31.59 796 THR A O 1
ATOM 6234 N N . ASP A 1 797 ? -18.288 28.043 -23.070 1.00 32.34 797 ASP A N 1
ATOM 6235 C CA . ASP A 1 797 ? -16.891 28.537 -23.006 1.00 32.34 797 ASP A CA 1
ATOM 6236 C C . ASP A 1 797 ? -16.762 30.076 -23.170 1.00 32.34 797 ASP A C 1
ATOM 6238 O O . ASP A 1 797 ? -15.907 30.580 -23.900 1.00 32.34 797 ASP A O 1
ATOM 6242 N N . ALA A 1 798 ? -17.618 30.867 -22.516 1.00 28.91 798 ALA A N 1
ATOM 6243 C CA . ALA A 1 798 ? -17.566 32.337 -22.613 1.00 28.91 798 ALA A CA 1
ATOM 6244 C C . ALA A 1 798 ? -17.336 33.073 -21.279 1.00 28.91 798 ALA A C 1
ATOM 6246 O O . ALA A 1 798 ? -17.006 34.258 -21.302 1.00 28.91 798 ALA A O 1
ATOM 6247 N N . ASP A 1 799 ? -17.420 32.394 -20.129 1.00 28.17 799 ASP A N 1
ATOM 6248 C CA . ASP A 1 799 ? -17.362 33.055 -18.812 1.00 28.17 799 ASP A CA 1
ATOM 6249 C C . ASP A 1 799 ? -16.018 32.926 -18.069 1.00 28.17 799 ASP A C 1
ATOM 6251 O O . ASP A 1 799 ? -15.804 33.561 -17.035 1.00 28.17 799 ASP A O 1
ATOM 6255 N N . THR A 1 800 ? -15.040 32.186 -18.597 1.00 33.69 800 THR A N 1
ATOM 6256 C CA . THR A 1 800 ? -13.764 31.960 -17.885 1.00 33.69 800 THR A CA 1
ATOM 6257 C C . THR A 1 800 ? -12.768 33.125 -18.000 1.00 33.69 800 THR A C 1
ATOM 6259 O O . THR A 1 800 ? -11.820 33.203 -17.221 1.00 33.69 800 THR A O 1
ATOM 6262 N N . GLN A 1 801 ? -12.984 34.083 -18.908 1.00 31.56 801 GLN A N 1
ATOM 6263 C CA . GLN A 1 801 ? -12.083 35.235 -19.083 1.00 31.56 801 GLN A CA 1
ATOM 6264 C C . GLN A 1 801 ? -12.439 36.437 -18.180 1.00 31.56 801 GLN A C 1
ATOM 6266 O O . GLN A 1 801 ? -11.699 37.416 -18.157 1.00 31.56 801 GLN A O 1
ATOM 6271 N N . LYS A 1 802 ? -13.550 36.396 -17.426 1.00 27.77 802 LYS A N 1
ATOM 6272 C CA . LYS A 1 802 ? -14.029 37.546 -16.629 1.00 27.77 802 LYS A CA 1
ATOM 6273 C C . LYS A 1 802 ? -13.868 37.413 -15.110 1.00 27.77 802 LYS A C 1
ATOM 6275 O O . LYS A 1 802 ? -14.116 38.379 -14.399 1.00 27.77 802 LYS A O 1
ATOM 6280 N N . ASN A 1 803 ? -13.403 36.264 -14.618 1.00 28.55 803 ASN A N 1
ATOM 6281 C CA . ASN A 1 803 ? -13.255 35.982 -13.181 1.00 28.55 803 ASN A CA 1
ATOM 6282 C C . ASN A 1 803 ? -11.811 36.076 -12.651 1.00 28.55 803 ASN A C 1
ATOM 6284 O O . ASN A 1 803 ? -11.507 35.546 -11.589 1.00 28.55 803 ASN A O 1
ATOM 6288 N N . LEU A 1 804 ? -10.914 36.768 -13.360 1.00 30.80 804 LEU A N 1
ATOM 6289 C CA . LEU A 1 804 ? -9.515 36.962 -12.940 1.00 30.80 804 LEU A CA 1
ATOM 6290 C C . LEU A 1 804 ? -9.180 38.388 -12.466 1.00 30.80 804 LEU A C 1
ATOM 6292 O O . LEU A 1 804 ? -8.026 38.655 -12.160 1.00 30.80 804 LEU A O 1
ATOM 6296 N N . GLU A 1 805 ? -10.167 39.283 -12.339 1.00 29.02 805 GLU A N 1
ATOM 6297 C CA . GLU A 1 805 ? -9.937 40.679 -11.908 1.00 29.02 805 GLU A CA 1
ATOM 6298 C C . GLU A 1 805 ? -10.844 41.149 -10.751 1.00 29.02 805 GLU A C 1
ATOM 6300 O O . GLU A 1 805 ? -11.006 42.345 -10.533 1.00 29.02 805 GLU A O 1
ATOM 6305 N N . LYS A 1 806 ? -11.446 40.242 -9.970 1.00 29.25 806 LYS A N 1
ATOM 6306 C CA . LYS A 1 806 ? -12.317 40.620 -8.836 1.00 29.25 806 LYS A CA 1
ATOM 6307 C C . LYS A 1 806 ? -12.100 39.775 -7.581 1.00 29.25 806 LYS A C 1
ATOM 6309 O O . LYS A 1 806 ? -13.050 39.246 -7.017 1.00 29.25 806 LYS A O 1
ATOM 6314 N N . HIS A 1 807 ? -10.853 39.634 -7.142 1.00 29.42 807 HIS A N 1
ATOM 6315 C CA . HIS A 1 807 ? -10.568 38.924 -5.890 1.00 29.42 807 HIS A CA 1
ATOM 6316 C C . HIS A 1 807 ? -9.539 39.593 -4.968 1.00 29.42 807 HIS A C 1
ATOM 6318 O O . HIS A 1 807 ? -9.016 38.924 -4.089 1.00 29.42 807 HIS A O 1
ATOM 6324 N N . ASP A 1 808 ? -9.336 40.909 -5.105 1.00 29.80 808 ASP A N 1
ATOM 6325 C CA . ASP A 1 808 ? -8.490 41.701 -4.191 1.00 29.80 808 ASP A CA 1
ATOM 6326 C C . ASP A 1 808 ? -9.275 42.721 -3.330 1.00 29.80 808 ASP A C 1
ATOM 6328 O O . ASP A 1 808 ? -8.668 43.533 -2.641 1.00 29.80 808 ASP A O 1
ATOM 6332 N N . GLU A 1 809 ? -10.619 42.704 -3.307 1.00 30.25 809 GLU A N 1
ATOM 6333 C CA . GLU A 1 809 ? -11.409 43.729 -2.578 1.00 30.25 809 GLU A CA 1
ATOM 6334 C C . GLU A 1 809 ? -12.507 43.205 -1.627 1.00 30.25 809 GLU A C 1
ATOM 6336 O O . GLU A 1 809 ? -13.355 43.978 -1.189 1.00 30.25 809 GLU A O 1
ATOM 6341 N N . LEU A 1 810 ? -12.513 41.924 -1.244 1.00 29.89 810 LEU A N 1
ATOM 6342 C CA . LEU A 1 810 ? -13.535 41.376 -0.326 1.00 29.89 810 LEU A CA 1
ATOM 6343 C C . LEU A 1 810 ? -12.981 40.793 0.984 1.00 29.89 810 LEU A C 1
ATOM 6345 O O . LEU A 1 810 ? -13.663 40.027 1.655 1.00 29.89 810 LEU A O 1
ATOM 6349 N N . GLU A 1 811 ? -11.804 41.245 1.417 1.00 29.88 811 GLU A N 1
ATOM 6350 C CA . GLU A 1 811 ? -11.349 41.121 2.812 1.00 29.88 811 GLU A CA 1
ATOM 6351 C C . GLU A 1 811 ? -11.578 42.434 3.578 1.00 29.88 811 GLU A C 1
ATOM 6353 O O . GLU A 1 811 ? -10.657 43.037 4.120 1.00 29.88 811 GLU A O 1
ATOM 6358 N N . ALA A 1 812 ? -12.815 42.939 3.587 1.00 30.19 812 ALA A N 1
ATOM 6359 C CA . ALA A 1 812 ? -13.178 44.096 4.411 1.00 30.19 812 ALA A CA 1
ATOM 6360 C C . ALA A 1 812 ? -14.696 44.239 4.634 1.00 30.19 812 ALA A C 1
ATOM 6362 O O . ALA A 1 812 ? -15.251 45.300 4.373 1.00 30.19 812 ALA A O 1
ATOM 6363 N N . ALA A 1 813 ? -15.393 43.210 5.126 1.00 28.97 813 ALA A N 1
ATOM 6364 C CA . ALA A 1 813 ? -16.661 43.398 5.851 1.00 28.97 813 ALA A CA 1
ATOM 6365 C C . ALA A 1 813 ? -17.089 42.106 6.561 1.00 28.97 813 ALA A C 1
ATOM 6367 O O . ALA A 1 813 ? -17.390 41.107 5.916 1.00 28.97 813 ALA A O 1
ATOM 6368 N N . GLY A 1 814 ? -17.145 42.139 7.894 1.00 30.52 814 GLY A N 1
ATOM 6369 C CA . GLY A 1 814 ? -17.764 41.085 8.697 1.00 30.52 814 GLY A CA 1
ATOM 6370 C C . GLY A 1 814 ? -19.296 41.150 8.683 1.00 30.52 814 GLY A C 1
ATOM 6371 O O . GLY A 1 814 ? -19.883 42.213 8.482 1.00 30.52 814 GLY A O 1
ATOM 6372 N N . GLY A 1 815 ? -19.937 40.016 8.966 1.00 25.69 815 GLY A N 1
ATOM 6373 C CA . GLY A 1 815 ? -21.379 39.914 9.203 1.00 25.69 815 GLY A CA 1
ATOM 6374 C C . GLY A 1 815 ? -21.833 38.459 9.345 1.00 25.69 815 GLY A C 1
ATOM 6375 O O . GLY A 1 815 ? -21.471 37.623 8.531 1.00 25.69 815 GLY A O 1
ATOM 6376 N N . ALA A 1 816 ? -22.575 38.165 10.412 1.00 26.25 816 ALA A N 1
ATOM 6377 C CA . ALA A 1 816 ? -22.898 36.831 10.917 1.00 26.25 816 ALA A CA 1
ATOM 6378 C C . ALA A 1 816 ? -24.145 36.157 10.296 1.00 26.25 816 ALA A C 1
ATOM 6380 O O . ALA A 1 816 ? -25.063 36.847 9.867 1.00 26.25 816 ALA A O 1
ATOM 6381 N N . SER A 1 817 ? -24.189 34.821 10.453 1.00 28.72 817 SER A N 1
ATOM 6382 C CA . SER A 1 817 ? -25.358 33.923 10.615 1.00 28.72 817 SER A CA 1
ATOM 6383 C C . SER A 1 817 ? -26.363 33.760 9.462 1.00 28.72 817 SER A C 1
ATOM 6385 O O . SER A 1 817 ? -27.218 34.617 9.284 1.00 28.72 817 SER A O 1
ATOM 6387 N N . GLU A 1 818 ? -26.388 32.568 8.841 1.00 25.19 818 GLU A N 1
ATOM 6388 C CA . GLU A 1 818 ? -27.526 31.614 8.826 1.00 25.19 818 GLU A CA 1
ATOM 6389 C C . GLU A 1 818 ? -27.212 30.374 7.951 1.00 25.19 818 GLU A C 1
ATOM 6391 O O . GLU A 1 818 ? -26.649 30.511 6.872 1.00 25.19 818 GLU A O 1
ATOM 6396 N N . GLY A 1 819 ? -27.638 29.181 8.397 1.00 25.69 819 GLY A N 1
ATOM 6397 C CA . GLY A 1 819 ? -27.989 28.052 7.515 1.00 25.69 819 GLY A CA 1
ATOM 6398 C C . GLY A 1 819 ? -26.921 26.991 7.219 1.00 25.69 819 GLY A C 1
ATOM 6399 O O . GLY A 1 819 ? -26.045 27.182 6.390 1.00 25.69 819 GLY A O 1
ATOM 6400 N N . PHE A 1 820 ? -27.073 25.821 7.847 1.00 31.70 820 PHE A N 1
ATOM 6401 C CA . PHE A 1 820 ? -26.417 24.558 7.496 1.00 31.70 820 PHE A CA 1
ATOM 6402 C C . PHE A 1 820 ? -26.849 24.109 6.088 1.00 31.70 820 PHE A C 1
ATOM 6404 O O . PHE A 1 820 ? -27.936 23.555 5.920 1.00 31.70 820 PHE A O 1
ATOM 6411 N N . GLU A 1 821 ? -25.991 24.327 5.095 1.00 27.70 821 GLU A N 1
ATOM 6412 C CA . GLU A 1 821 ? -25.951 23.537 3.865 1.00 27.70 821 GLU A CA 1
ATOM 6413 C C . GLU A 1 821 ? -24.637 22.754 3.843 1.00 27.70 821 GLU A C 1
ATOM 6415 O O . GLU A 1 821 ? -23.597 23.217 4.311 1.00 27.70 821 GLU A O 1
ATOM 6420 N N . SER A 1 822 ? -24.745 21.505 3.399 1.00 31.97 822 SER A N 1
ATOM 6421 C CA . SER A 1 822 ? -23.684 20.507 3.330 1.00 31.97 822 SER A CA 1
ATOM 6422 C C . SER A 1 822 ? -22.373 21.093 2.824 1.00 31.97 822 SER A C 1
ATOM 6424 O O . SER A 1 822 ? -22.357 21.683 1.749 1.00 31.97 822 SER A O 1
ATOM 6426 N N . LEU A 1 823 ? -21.279 20.856 3.551 1.00 35.31 823 LEU A N 1
ATOM 6427 C CA . LEU A 1 823 ? -19.933 21.056 3.023 1.00 35.31 823 LEU A CA 1
ATOM 6428 C C . LEU A 1 823 ? -19.839 20.356 1.661 1.00 35.31 823 LEU A C 1
ATOM 6430 O O . LEU A 1 823 ? -19.975 19.131 1.583 1.00 35.31 823 LEU A O 1
ATOM 6434 N N . ASP A 1 824 ? -19.674 21.149 0.602 1.00 43.66 824 ASP A N 1
ATOM 6435 C CA . ASP A 1 824 ? -19.596 20.650 -0.763 1.00 43.66 824 ASP A CA 1
ATOM 6436 C C . ASP A 1 824 ? -18.456 19.635 -0.874 1.00 43.66 824 ASP A C 1
ATOM 6438 O O . ASP A 1 824 ? -17.356 19.827 -0.346 1.00 43.66 824 ASP A O 1
ATOM 6442 N N . GLU A 1 825 ? -18.716 18.542 -1.587 1.00 36.62 825 GLU A N 1
ATOM 6443 C CA . GLU A 1 825 ? -17.745 17.475 -1.845 1.00 36.62 825 GLU A CA 1
ATOM 6444 C C . GLU A 1 825 ? -16.450 18.042 -2.459 1.00 36.62 825 GLU A C 1
ATOM 6446 O O . GLU A 1 825 ? -15.364 17.556 -2.159 1.00 36.62 825 GLU A O 1
ATOM 6451 N N . GLU A 1 826 ? -16.547 19.151 -3.202 1.00 36.25 826 GLU A N 1
ATOM 6452 C CA . GLU A 1 826 ? -15.420 19.920 -3.741 1.00 36.25 826 GLU A CA 1
ATOM 6453 C C . GLU A 1 826 ? -14.609 20.676 -2.676 1.00 36.25 826 GLU A C 1
ATOM 6455 O O . GLU A 1 826 ? -13.389 20.765 -2.808 1.00 36.25 826 GLU A O 1
ATOM 6460 N N . VAL A 1 827 ? -15.237 21.184 -1.608 1.00 38.00 827 VAL A N 1
ATOM 6461 C CA . VAL A 1 827 ? -14.547 21.857 -0.492 1.00 38.00 827 VAL A CA 1
ATOM 6462 C C . VAL A 1 827 ? -13.789 20.828 0.342 1.00 38.00 827 VAL A C 1
ATOM 6464 O O . VAL A 1 827 ? -12.622 21.040 0.655 1.00 38.00 827 VAL A O 1
ATOM 6467 N N . LEU A 1 828 ? -14.384 19.662 0.602 1.00 40.31 828 LEU A N 1
ATOM 6468 C CA . LEU A 1 828 ? -13.700 18.543 1.262 1.00 40.31 828 LEU A CA 1
ATOM 6469 C C . LEU A 1 828 ? -12.558 17.974 0.398 1.00 40.31 828 LEU A C 1
ATOM 6471 O O . LEU A 1 828 ? -11.500 17.621 0.924 1.00 40.31 828 LEU A O 1
ATOM 6475 N N . GLU A 1 829 ? -12.711 17.942 -0.931 1.00 37.47 829 GLU A N 1
ATOM 6476 C CA . GLU A 1 829 ? -11.644 17.525 -1.852 1.00 37.47 829 GLU A CA 1
ATOM 6477 C C . GLU A 1 829 ? -10.521 18.572 -1.987 1.00 37.47 829 GLU A C 1
ATOM 6479 O O . GLU A 1 829 ? -9.357 18.201 -2.175 1.00 37.47 829 GLU A O 1
ATOM 6484 N N . ALA A 1 830 ? -10.850 19.861 -1.862 1.00 37.84 830 ALA A N 1
ATOM 6485 C CA . ALA A 1 830 ? -9.912 20.986 -1.862 1.00 37.84 830 ALA A CA 1
ATOM 6486 C C . ALA A 1 830 ? -9.214 21.190 -0.506 1.00 37.84 830 ALA A C 1
ATOM 6488 O O . ALA A 1 830 ? -8.074 21.639 -0.469 1.00 37.84 830 ALA A O 1
ATOM 6489 N N . MET A 1 831 ? -9.843 20.819 0.610 1.00 38.38 831 MET A N 1
ATOM 6490 C CA . MET A 1 831 ? -9.204 20.794 1.931 1.00 38.38 831 MET A CA 1
ATOM 6491 C C . MET A 1 831 ? -8.266 19.585 2.068 1.00 38.38 831 MET A C 1
ATOM 6493 O O . MET A 1 831 ? -7.199 19.691 2.666 1.00 38.38 831 MET A O 1
ATOM 6497 N N . ALA A 1 832 ? -8.604 18.450 1.439 1.00 41.84 832 ALA A N 1
ATOM 6498 C CA . ALA A 1 832 ? -7.748 17.259 1.383 1.00 41.84 832 ALA A CA 1
ATOM 6499 C C . ALA A 1 832 ? -6.561 17.387 0.404 1.00 41.84 832 ALA A C 1
ATOM 6501 O O . ALA A 1 832 ? -5.571 16.657 0.510 1.00 41.84 832 ALA A O 1
ATOM 6502 N N . LYS A 1 833 ? -6.641 18.306 -0.563 1.00 42.06 833 LYS A N 1
ATOM 6503 C CA . LYS A 1 833 ? -5.568 18.636 -1.505 1.00 42.06 833 LYS A CA 1
ATOM 6504 C C . LYS A 1 833 ? -5.265 20.118 -1.346 1.00 42.06 833 LYS A C 1
ATOM 6506 O O . LYS A 1 833 ? -5.936 20.909 -1.989 1.00 42.06 833 LYS A O 1
ATOM 6511 N N . HIS A 1 834 ? -4.252 20.513 -0.575 1.00 44.06 834 HIS A N 1
ATOM 6512 C CA . HIS A 1 834 ? -3.697 21.870 -0.674 1.00 44.06 834 HIS A CA 1
ATOM 6513 C C . HIS A 1 834 ? -3.302 22.159 -2.142 1.00 44.06 834 HIS A C 1
ATOM 6515 O O . HIS A 1 834 ? -2.167 21.904 -2.536 1.00 44.06 834 HIS A O 1
ATOM 6521 N N . GLU A 1 835 ? -4.239 22.604 -2.988 1.00 43.00 835 GLU A N 1
ATOM 6522 C CA . GLU A 1 835 ? -4.020 22.766 -4.423 1.00 43.00 835 GLU A CA 1
ATOM 6523 C C . GLU A 1 835 ? -3.285 24.076 -4.637 1.00 43.00 835 GLU A C 1
ATOM 6525 O O . GLU A 1 835 ? -3.861 25.156 -4.796 1.00 43.00 835 GLU A O 1
ATOM 6530 N N . THR A 1 836 ? -1.967 23.956 -4.658 1.00 55.16 836 THR A N 1
ATOM 6531 C CA . THR A 1 836 ? -1.083 25.033 -5.069 1.00 55.16 836 THR A CA 1
ATOM 6532 C C . THR A 1 836 ? -1.345 25.394 -6.539 1.00 55.16 836 THR A C 1
ATOM 6534 O O . THR A 1 836 ? -1.886 24.613 -7.332 1.00 55.16 836 THR A O 1
ATOM 6537 N N . ARG A 1 837 ? -0.934 26.597 -6.961 1.00 55.84 837 ARG A N 1
ATOM 6538 C CA . ARG A 1 837 ? -0.962 27.009 -8.380 1.00 55.84 837 ARG A CA 1
ATOM 6539 C C . ARG A 1 837 ? -0.254 25.992 -9.292 1.00 55.84 837 ARG A C 1
ATOM 6541 O O . ARG A 1 837 ? -0.639 25.842 -10.452 1.00 55.84 837 ARG A O 1
ATOM 6548 N N . GLU A 1 838 ? 0.735 25.278 -8.765 1.00 58.78 838 GLU A N 1
ATOM 6549 C CA . GLU A 1 838 ? 1.468 24.219 -9.460 1.00 58.78 838 GLU A CA 1
ATOM 6550 C C . GLU A 1 838 ? 0.601 22.983 -9.721 1.00 58.78 838 GLU A C 1
ATOM 6552 O O . GLU A 1 838 ? 0.592 22.473 -10.843 1.00 58.78 838 GLU A O 1
ATOM 6557 N N . ASP A 1 839 ? -0.211 22.559 -8.746 1.00 58.47 839 ASP A N 1
ATOM 6558 C CA . ASP A 1 839 ? -1.122 21.420 -8.905 1.00 58.47 839 ASP A CA 1
ATOM 6559 C C . ASP A 1 839 ? -2.166 21.680 -10.004 1.00 58.47 839 ASP A C 1
ATOM 6561 O O . ASP A 1 839 ? -2.505 20.776 -10.774 1.00 58.47 839 ASP A O 1
ATOM 6565 N N . LYS A 1 840 ? -2.614 22.935 -10.166 1.00 64.56 840 LYS A N 1
ATOM 6566 C CA . LYS A 1 840 ? -3.530 23.329 -11.252 1.00 64.56 840 LYS A CA 1
ATOM 6567 C C . LYS A 1 840 ? -2.876 23.224 -12.633 1.00 64.56 840 LYS A C 1
ATOM 6569 O O . LYS A 1 840 ? -3.522 22.756 -13.573 1.00 64.56 840 LYS A O 1
ATOM 6574 N N . ILE A 1 841 ? -1.618 23.646 -12.771 1.00 66.75 841 ILE A N 1
ATOM 6575 C CA . ILE A 1 841 ? -0.880 23.610 -14.047 1.00 66.75 841 ILE A CA 1
ATOM 6576 C C . ILE A 1 841 ? -0.567 22.165 -14.436 1.00 66.75 841 ILE A C 1
ATOM 6578 O O . ILE A 1 841 ? -0.857 21.750 -15.560 1.00 66.75 841 ILE A O 1
ATOM 6582 N N . PHE A 1 842 ? -0.106 21.364 -13.479 1.00 67.81 842 PHE A N 1
ATOM 6583 C CA . PHE A 1 842 ? 0.176 19.955 -13.705 1.00 67.81 842 PHE A CA 1
ATOM 6584 C C . PHE A 1 842 ? -1.088 19.138 -14.015 1.00 67.81 842 PHE A C 1
ATOM 6586 O O . PHE A 1 842 ? -1.073 18.259 -14.879 1.00 67.81 842 PHE A O 1
ATOM 6593 N N . ARG A 1 843 ? -2.225 19.457 -13.381 1.00 69.94 843 ARG A N 1
ATOM 6594 C CA . ARG A 1 843 ? -3.525 18.852 -13.712 1.00 69.94 843 ARG A CA 1
ATOM 6595 C C . ARG A 1 843 ? -3.967 19.184 -15.138 1.00 69.94 843 ARG A C 1
ATOM 6597 O O . ARG A 1 843 ? -4.418 18.281 -15.836 1.00 69.94 843 ARG A O 1
ATOM 6604 N N . LYS A 1 844 ? -3.794 20.431 -15.601 1.00 70.06 844 LYS A N 1
ATOM 6605 C CA . LYS A 1 844 ? -4.076 20.812 -17.001 1.00 70.06 844 LYS A CA 1
ATOM 6606 C C . LYS A 1 844 ? -3.213 20.021 -17.986 1.00 70.06 844 LYS A C 1
ATOM 6608 O O . LYS A 1 844 ? -3.747 19.461 -18.939 1.00 70.06 844 LYS A O 1
ATOM 6613 N N . PHE A 1 845 ? -1.910 19.919 -17.722 1.00 76.38 845 PHE A N 1
ATOM 6614 C CA . PHE A 1 845 ? -0.983 19.105 -18.515 1.00 76.38 845 PHE A CA 1
ATOM 6615 C C . PHE A 1 845 ? -1.431 17.641 -18.592 1.00 76.38 845 PHE A C 1
ATOM 6617 O O . PHE A 1 845 ? -1.536 17.064 -19.671 1.00 76.38 845 PHE A O 1
ATOM 6624 N N . LYS A 1 846 ? -1.769 17.056 -17.442 1.00 70.00 846 LYS A N 1
ATOM 6625 C CA . LYS A 1 846 ? -2.189 15.660 -17.336 1.00 70.00 846 LYS A CA 1
ATOM 6626 C C . LYS A 1 846 ? -3.518 15.382 -18.031 1.00 70.00 846 LYS A C 1
ATOM 6628 O O . LYS A 1 846 ? -3.608 14.393 -18.747 1.00 70.00 846 LYS A O 1
ATOM 6633 N N . ASN A 1 847 ? -4.523 16.236 -17.848 1.00 74.19 847 ASN A N 1
ATOM 6634 C CA . ASN A 1 847 ? -5.819 16.075 -18.510 1.00 74.19 847 ASN A CA 1
ATOM 6635 C C . ASN A 1 847 ? -5.660 16.121 -20.034 1.00 74.19 847 ASN A C 1
ATOM 6637 O O . ASN A 1 847 ? -6.292 15.338 -20.732 1.00 74.19 847 ASN A O 1
ATOM 6641 N N . ARG A 1 848 ? -4.765 16.979 -20.545 1.00 73.75 848 ARG A N 1
ATOM 6642 C CA . ARG A 1 848 ? -4.489 17.076 -21.983 1.00 73.75 848 ARG A CA 1
ATOM 6643 C C . ARG A 1 848 ? -3.800 15.830 -22.550 1.00 73.75 848 ARG A C 1
ATOM 6645 O O . ARG A 1 848 ? -4.046 15.484 -23.695 1.00 73.75 848 ARG A O 1
ATOM 6652 N N . ILE A 1 849 ? -2.949 15.164 -21.767 1.00 79.19 849 ILE A N 1
ATOM 6653 C CA . ILE A 1 849 ? -2.196 13.968 -22.195 1.00 79.19 849 ILE A CA 1
ATOM 6654 C C . ILE A 1 849 ? -2.958 12.667 -21.917 1.00 79.19 849 ILE A C 1
ATOM 6656 O O . ILE A 1 849 ? -2.618 11.633 -22.477 1.00 79.19 849 ILE A O 1
ATOM 6660 N N . ALA A 1 850 ? -3.989 12.698 -21.070 1.00 76.81 850 ALA A N 1
ATOM 6661 C CA . ALA A 1 850 ? -4.705 11.503 -20.628 1.00 76.81 850 ALA A CA 1
ATOM 6662 C C . ALA A 1 850 ? -5.322 10.688 -21.774 1.00 76.81 850 ALA A C 1
ATOM 6664 O O . ALA A 1 850 ? -5.367 9.467 -21.661 1.00 76.81 850 ALA A O 1
ATOM 6665 N N . ALA A 1 851 ? -5.766 11.353 -22.846 1.00 74.44 851 ALA A N 1
ATOM 6666 C CA . ALA A 1 851 ? -6.292 10.688 -24.035 1.00 74.44 851 ALA A CA 1
ATOM 6667 C C . ALA A 1 851 ? -5.217 9.842 -24.736 1.00 74.44 851 ALA A C 1
ATOM 6669 O O . ALA A 1 851 ? -5.473 8.700 -25.089 1.00 74.44 851 ALA A O 1
ATOM 6670 N N . GLU A 1 852 ? -3.997 10.375 -24.852 1.00 80.94 852 GLU A N 1
ATOM 6671 C CA . GLU A 1 852 ? -2.895 9.747 -25.586 1.00 80.94 852 GLU A CA 1
ATOM 6672 C C . GLU A 1 852 ? -1.595 9.779 -24.766 1.00 80.94 852 GLU A C 1
ATOM 6674 O O . GLU A 1 852 ? -0.721 10.625 -24.990 1.00 80.94 852 GLU A O 1
ATOM 6679 N N . PRO A 1 853 ? -1.441 8.892 -23.765 1.00 82.56 853 PRO A N 1
ATOM 6680 C CA . PRO A 1 853 ? -0.335 8.951 -22.811 1.00 82.56 853 PRO A CA 1
ATOM 6681 C C . PRO A 1 853 ? 1.027 8.574 -23.405 1.00 82.56 853 PRO A C 1
ATOM 6683 O O . PRO A 1 853 ? 2.046 8.940 -22.816 1.00 82.56 853 PRO A O 1
ATOM 6686 N N . GLU A 1 854 ? 1.055 7.872 -24.543 1.00 81.69 854 GLU A N 1
ATOM 6687 C CA . GLU A 1 854 ? 2.273 7.414 -25.232 1.00 81.69 854 GLU A CA 1
ATOM 6688 C C . GLU A 1 854 ? 2.879 8.463 -26.179 1.00 81.69 854 GLU A C 1
ATOM 6690 O O . GLU A 1 854 ? 3.949 8.241 -26.746 1.00 81.69 854 GLU A O 1
ATOM 6695 N N . GLN A 1 855 ? 2.239 9.629 -26.328 1.00 89.94 855 GLN A N 1
ATOM 6696 C CA . GLN A 1 855 ? 2.732 10.699 -27.194 1.00 89.94 855 GLN A CA 1
ATOM 6697 C C . GLN A 1 855 ? 4.154 11.139 -26.795 1.00 89.94 855 GLN A C 1
ATOM 6699 O O . GLN A 1 855 ? 4.420 11.525 -25.654 1.00 89.94 855 GLN A O 1
ATOM 6704 N N . ILE A 1 856 ? 5.082 11.119 -27.751 1.00 92.75 856 ILE A N 1
ATOM 6705 C CA . ILE A 1 856 ? 6.474 11.568 -27.572 1.00 92.75 856 ILE A CA 1
ATOM 6706 C C . ILE A 1 856 ? 6.705 12.988 -28.103 1.00 92.75 856 ILE A C 1
ATOM 6708 O O . ILE A 1 856 ? 7.731 13.610 -27.812 1.00 92.75 856 ILE A O 1
ATOM 6712 N N . LEU A 1 857 ? 5.756 13.512 -28.880 1.00 94.56 857 LEU A N 1
ATOM 6713 C CA . LEU A 1 857 ? 5.846 14.796 -29.563 1.00 94.56 857 LEU A CA 1
ATOM 6714 C C . LEU A 1 857 ? 4.458 15.437 -29.686 1.00 94.56 857 LEU A C 1
ATOM 6716 O O . LEU A 1 857 ? 3.485 14.734 -29.938 1.00 94.56 857 LEU A O 1
ATOM 6720 N N . ARG A 1 858 ? 4.383 16.767 -29.591 1.00 92.75 858 ARG A N 1
ATOM 6721 C CA . ARG A 1 858 ? 3.222 17.570 -30.005 1.00 92.75 858 ARG A CA 1
ATOM 6722 C C . ARG A 1 858 ? 3.679 18.642 -30.987 1.00 92.75 858 ARG A C 1
ATOM 6724 O O . ARG A 1 858 ? 4.453 19.528 -30.620 1.00 92.75 858 ARG A O 1
ATOM 6731 N N . TYR A 1 859 ? 3.237 18.562 -32.233 1.00 92.00 859 TYR A N 1
ATOM 6732 C CA . TYR A 1 859 ? 3.537 19.529 -33.284 1.00 92.00 859 TYR A CA 1
ATOM 6733 C C . TYR A 1 859 ? 2.374 20.513 -33.432 1.00 92.00 859 TYR A C 1
ATOM 6735 O O . TYR A 1 859 ? 1.225 20.107 -33.594 1.00 92.00 859 TYR A O 1
ATOM 6743 N N . CYS A 1 860 ? 2.657 21.815 -33.329 1.00 88.25 860 CYS A N 1
ATOM 6744 C CA . CYS A 1 860 ? 1.641 22.860 -33.451 1.00 88.25 860 CYS A CA 1
ATOM 6745 C C . CYS A 1 860 ? 2.297 24.231 -33.692 1.00 88.25 860 CYS A C 1
ATOM 6747 O O . CYS A 1 860 ? 2.373 25.085 -32.802 1.00 88.25 860 CYS A O 1
ATOM 6749 N N . ARG A 1 861 ? 2.770 24.465 -34.920 1.00 85.56 861 ARG A N 1
ATOM 6750 C CA . ARG A 1 861 ? 3.425 25.727 -35.286 1.00 85.56 861 ARG A CA 1
ATOM 6751 C C . ARG A 1 861 ? 2.441 26.901 -35.237 1.00 85.56 861 ARG A C 1
ATOM 6753 O O . ARG A 1 861 ? 1.570 27.019 -36.091 1.00 85.56 861 ARG A O 1
ATOM 6760 N N . GLY A 1 862 ? 2.615 27.801 -34.267 1.00 70.94 862 GLY A N 1
ATOM 6761 C CA . GLY A 1 862 ? 1.803 29.021 -34.135 1.00 70.94 862 GLY A CA 1
ATOM 6762 C C . GLY A 1 862 ? 0.353 28.831 -33.673 1.00 70.94 862 GLY A C 1
ATOM 6763 O O . GLY A 1 862 ? -0.441 29.746 -33.866 1.00 70.94 862 GLY A O 1
ATOM 6764 N N . GLY A 1 863 ? 0.002 27.670 -33.107 1.00 77.31 863 GLY A N 1
ATOM 6765 C CA . GLY A 1 863 ? -1.331 27.406 -32.536 1.00 77.31 863 GLY A CA 1
ATOM 6766 C C . GLY A 1 863 ? -1.384 27.552 -31.008 1.00 77.31 863 GLY A C 1
ATOM 6767 O O . GLY A 1 863 ? -0.814 28.496 -30.471 1.00 77.31 863 GLY A O 1
ATOM 6768 N N . GLU A 1 864 ? -2.043 26.616 -30.308 1.00 74.19 864 GLU A N 1
ATOM 6769 C CA . GLU A 1 864 ? -2.382 26.671 -28.861 1.00 74.19 864 GLU A CA 1
ATOM 6770 C C . GLU A 1 864 ? -1.182 26.784 -27.889 1.00 74.19 864 GLU A C 1
ATOM 6772 O O . GLU A 1 864 ? -1.371 26.979 -26.689 1.00 74.19 864 GLU A O 1
ATOM 6777 N N . GLY A 1 865 ? 0.054 26.715 -28.393 1.00 82.19 865 GLY A N 1
ATOM 6778 C CA . GLY A 1 865 ? 1.278 26.824 -27.600 1.00 82.19 865 GLY A CA 1
ATOM 6779 C C . GLY A 1 865 ? 1.659 25.528 -26.866 1.00 82.19 865 GLY A C 1
ATOM 6780 O O . GLY A 1 865 ? 0.968 24.512 -26.967 1.00 82.19 865 GLY A O 1
ATOM 6781 N N . PRO A 1 866 ? 2.800 25.526 -26.156 1.00 88.56 866 PRO A N 1
ATOM 6782 C CA . PRO A 1 866 ? 3.255 24.374 -25.382 1.00 88.56 866 PRO A CA 1
ATOM 6783 C C . PRO A 1 866 ? 2.404 24.159 -24.124 1.00 88.56 866 PRO A C 1
ATOM 6785 O O . PRO A 1 866 ? 1.953 25.115 -23.491 1.00 88.56 866 PRO A O 1
ATOM 6788 N N . ILE A 1 867 ? 2.260 22.899 -23.712 1.00 88.94 867 ILE A N 1
ATOM 6789 C CA . ILE A 1 867 ? 1.671 22.547 -22.413 1.00 88.94 867 ILE A CA 1
ATOM 6790 C C . ILE A 1 867 ? 2.774 22.392 -21.363 1.00 88.94 867 ILE A C 1
ATOM 6792 O O . ILE A 1 867 ? 3.722 21.634 -21.554 1.00 88.94 867 ILE A O 1
ATOM 6796 N N . TRP A 1 868 ? 2.670 23.113 -20.250 1.00 86.38 868 TRP A N 1
ATOM 6797 C CA . TRP A 1 868 ? 3.719 23.162 -19.225 1.00 86.38 868 TRP A CA 1
ATOM 6798 C C . TRP A 1 868 ? 3.441 22.211 -18.066 1.00 86.38 868 TRP A C 1
ATOM 6800 O O . TRP A 1 868 ? 2.295 22.050 -17.659 1.00 86.38 868 TRP A O 1
ATOM 6810 N N . ILE A 1 869 ? 4.498 21.613 -17.518 1.00 78.31 869 ILE A N 1
ATOM 6811 C CA . ILE A 1 869 ? 4.417 20.650 -16.409 1.00 78.31 869 ILE A CA 1
ATOM 6812 C C . ILE A 1 869 ? 4.359 21.372 -15.062 1.00 78.31 869 ILE A C 1
ATOM 6814 O O . ILE A 1 869 ? 3.657 20.928 -14.158 1.00 78.31 869 ILE A O 1
ATOM 6818 N N . SER A 1 870 ? 5.065 22.498 -14.951 1.00 78.31 870 SER A N 1
ATOM 6819 C CA . SER A 1 870 ? 5.093 23.373 -13.776 1.00 78.31 870 SER A CA 1
ATOM 6820 C C . SER A 1 870 ? 4.794 24.822 -14.170 1.00 78.31 870 SER A C 1
ATOM 6822 O O . SER A 1 870 ? 4.954 25.202 -15.333 1.00 78.31 870 SER A O 1
ATOM 6824 N N . GLY A 1 871 ? 4.353 25.627 -13.198 1.00 72.56 871 GLY A N 1
ATOM 6825 C CA . GLY A 1 871 ? 4.240 27.083 -13.327 1.00 72.56 871 GLY A CA 1
ATOM 6826 C C . GLY A 1 871 ? 5.569 27.828 -13.264 1.00 72.56 871 GLY A C 1
ATOM 6827 O O . GLY A 1 871 ? 5.606 29.022 -13.558 1.00 72.56 871 GLY A O 1
ATOM 6828 N N . GLU A 1 872 ? 6.643 27.130 -12.913 1.00 73.69 872 GLU A N 1
ATOM 6829 C CA . GLU A 1 872 ? 7.994 27.665 -12.845 1.00 73.69 872 GLU A CA 1
ATOM 6830 C C . GLU A 1 872 ? 8.780 27.421 -14.139 1.00 73.69 872 GLU A C 1
ATOM 6832 O O . GLU A 1 872 ? 8.494 26.500 -14.909 1.00 73.69 872 GLU A O 1
ATOM 6837 N N . ASN A 1 873 ? 9.812 28.237 -14.374 1.00 78.38 873 ASN A N 1
ATOM 6838 C CA . ASN A 1 873 ? 10.735 28.095 -15.507 1.00 78.38 873 ASN A CA 1
ATOM 6839 C C . ASN A 1 873 ? 10.034 28.036 -16.888 1.00 78.38 873 ASN A C 1
ATOM 6841 O O . ASN A 1 873 ? 10.445 27.304 -17.794 1.00 78.38 873 ASN A O 1
ATOM 6845 N N . ILE A 1 874 ? 8.956 28.813 -17.037 1.00 84.69 874 ILE A N 1
ATOM 6846 C CA . ILE A 1 874 ? 8.272 29.069 -18.310 1.00 84.69 874 ILE A CA 1
ATOM 6847 C C . ILE A 1 874 ? 8.940 30.287 -18.972 1.00 84.69 874 ILE A C 1
ATOM 6849 O O . ILE A 1 874 ? 8.991 31.350 -18.342 1.00 84.69 874 ILE A O 1
ATOM 6853 N N . PRO A 1 875 ? 9.428 30.176 -20.223 1.00 85.06 875 PRO A N 1
ATOM 6854 C CA . PRO A 1 875 ? 10.122 31.267 -20.891 1.00 85.06 875 PRO A CA 1
ATOM 6855 C C . PRO A 1 875 ? 9.157 32.418 -21.167 1.00 85.06 875 PRO A C 1
ATOM 6857 O O . PRO A 1 875 ? 8.077 32.228 -21.729 1.00 85.06 875 PRO A O 1
ATOM 6860 N N . GLN A 1 876 ? 9.567 33.628 -20.807 1.00 84.38 876 GLN A N 1
ATOM 6861 C CA . GLN A 1 876 ? 8.910 34.852 -21.244 1.00 84.38 876 GLN A CA 1
ATOM 6862 C C . GLN A 1 876 ? 9.419 35.244 -22.636 1.00 84.38 876 GLN A C 1
ATOM 6864 O O . GLN A 1 876 ? 10.469 34.790 -23.086 1.00 84.38 876 GLN A O 1
ATOM 6869 N N . VAL A 1 877 ? 8.717 36.155 -23.316 1.00 82.62 877 VAL A N 1
ATOM 6870 C CA . VAL A 1 877 ? 9.101 36.627 -24.666 1.00 82.62 877 VAL A CA 1
ATOM 6871 C C . VAL A 1 877 ? 10.548 37.145 -24.711 1.00 82.62 877 VAL A C 1
ATOM 6873 O O . VAL A 1 877 ? 11.249 36.935 -25.693 1.00 82.62 877 VAL A O 1
ATOM 6876 N N . LYS A 1 878 ? 11.022 37.766 -23.624 1.00 83.75 878 LYS A N 1
ATOM 6877 C CA . LYS A 1 878 ? 12.404 38.256 -23.475 1.00 83.75 878 LYS A CA 1
ATOM 6878 C C . LYS A 1 878 ? 13.465 37.148 -23.382 1.00 83.75 878 LYS A C 1
ATOM 6880 O O . LYS A 1 878 ? 14.625 37.411 -23.681 1.00 83.75 878 LYS A O 1
ATOM 6885 N N . ASP A 1 879 ? 13.078 35.944 -22.962 1.00 85.25 879 ASP A N 1
ATOM 6886 C CA . ASP A 1 879 ? 13.985 34.805 -22.768 1.00 85.25 879 ASP A CA 1
ATOM 6887 C C . ASP A 1 879 ? 14.207 34.030 -24.079 1.00 85.25 879 ASP A C 1
ATOM 6889 O O . ASP A 1 879 ? 15.110 33.197 -24.174 1.00 85.25 879 ASP A O 1
ATOM 6893 N N . ILE A 1 880 ? 13.399 34.320 -25.108 1.00 90.00 880 ILE A N 1
ATOM 6894 C CA . ILE A 1 880 ? 13.482 33.723 -26.440 1.00 90.00 880 ILE A CA 1
ATOM 6895 C C . ILE A 1 880 ? 14.261 34.688 -27.349 1.00 90.00 880 ILE A C 1
ATOM 6897 O O . ILE A 1 880 ? 13.731 35.728 -27.746 1.00 90.00 880 ILE A O 1
ATOM 6901 N N . PRO A 1 881 ? 15.517 34.377 -27.717 1.00 91.44 881 PRO A N 1
ATOM 6902 C CA . PRO A 1 881 ? 16.313 35.265 -28.550 1.00 91.44 881 PRO A CA 1
ATOM 6903 C C . PRO A 1 881 ? 15.743 35.362 -29.970 1.00 91.44 881 PRO A C 1
ATOM 6905 O O . PRO A 1 881 ? 15.249 34.378 -30.535 1.00 91.44 881 PRO A O 1
ATOM 6908 N N . ASN A 1 882 ? 15.910 36.530 -30.592 1.00 92.75 882 ASN A N 1
ATOM 6909 C CA . ASN A 1 882 ? 15.613 36.718 -32.010 1.00 92.75 882 ASN A CA 1
ATOM 6910 C C . ASN A 1 882 ? 16.505 35.824 -32.882 1.00 92.75 882 ASN A C 1
ATOM 6912 O O . ASN A 1 882 ? 17.627 35.450 -32.521 1.00 92.75 882 ASN A O 1
ATOM 6916 N N . CYS A 1 883 ? 15.993 35.476 -34.057 1.00 92.06 883 CYS A N 1
ATOM 6917 C CA . CYS A 1 883 ? 16.760 34.807 -35.092 1.00 92.06 883 CYS A CA 1
ATOM 6918 C C . CYS A 1 883 ? 17.927 35.692 -35.555 1.00 92.06 883 CYS A C 1
ATOM 6920 O O . CYS A 1 883 ? 17.859 36.918 -35.492 1.00 92.06 883 CYS A O 1
ATOM 6922 N N . SER A 1 884 ? 18.972 35.082 -36.116 1.00 88.25 884 SER A N 1
ATOM 6923 C CA . SER A 1 884 ? 20.114 35.795 -36.713 1.00 88.25 884 SER A CA 1
ATOM 6924 C C . SER A 1 884 ? 19.738 36.781 -37.831 1.00 88.25 884 SER A C 1
ATOM 6926 O O . SER A 1 884 ? 20.516 37.678 -38.136 1.00 88.25 884 SER A O 1
ATOM 6928 N N . CYS A 1 885 ? 18.548 36.657 -38.430 1.00 89.62 885 CYS A N 1
ATOM 6929 C CA . CYS A 1 885 ? 18.014 37.613 -39.404 1.00 89.62 885 CYS A CA 1
ATOM 6930 C C . CYS A 1 885 ? 17.258 38.797 -38.767 1.00 89.62 885 CYS A C 1
ATOM 6932 O O . CYS A 1 885 ? 16.712 39.620 -39.492 1.00 89.62 885 CYS A O 1
ATOM 6934 N N . GLY A 1 886 ? 17.167 38.858 -37.435 1.00 89.44 886 GLY A N 1
ATOM 6935 C CA . GLY A 1 886 ? 16.450 39.891 -36.682 1.00 89.44 886 GLY A CA 1
ATOM 6936 C C . GLY A 1 886 ? 14.974 39.588 -36.393 1.00 89.44 886 GLY A C 1
ATOM 6937 O O . GLY A 1 886 ? 14.382 40.266 -35.559 1.00 89.44 886 GLY A O 1
ATOM 6938 N N . ALA A 1 887 ? 14.387 38.566 -37.022 1.00 91.94 887 ALA A N 1
ATOM 6939 C CA . ALA A 1 887 ? 12.995 38.171 -36.788 1.00 91.94 887 ALA A CA 1
ATOM 6940 C C . ALA A 1 887 ? 12.803 37.476 -35.429 1.00 91.94 887 ALA A C 1
ATOM 6942 O O . ALA A 1 887 ? 13.719 36.824 -34.922 1.00 91.94 887 ALA A O 1
ATOM 6943 N N . GLN A 1 888 ? 11.598 37.568 -34.864 1.00 93.25 888 GLN A N 1
ATOM 6944 C CA . GLN A 1 888 ? 11.233 36.823 -33.658 1.00 93.25 888 GLN A CA 1
ATOM 6945 C C . GLN A 1 888 ? 11.149 35.314 -33.942 1.00 93.25 888 GLN A C 1
ATOM 6947 O O . GLN A 1 888 ? 11.054 34.872 -35.091 1.00 93.25 888 GLN A O 1
ATOM 6952 N N . ARG A 1 889 ? 11.204 34.506 -32.880 1.00 93.25 889 ARG A N 1
ATOM 6953 C CA . ARG A 1 889 ? 10.959 33.064 -32.966 1.00 93.25 889 ARG A CA 1
ATOM 6954 C C . ARG A 1 889 ? 9.592 32.722 -32.381 1.00 93.25 889 ARG A C 1
ATOM 6956 O O . ARG A 1 889 ? 9.182 33.304 -31.382 1.00 93.25 889 ARG A O 1
ATOM 6963 N N . MET A 1 890 ? 8.904 31.768 -32.997 1.00 92.88 890 MET A N 1
ATOM 6964 C CA . MET A 1 890 ? 7.588 31.280 -32.586 1.00 92.88 890 MET A CA 1
ATOM 6965 C C . MET A 1 890 ? 7.644 29.800 -32.223 1.00 92.88 890 MET A C 1
ATOM 6967 O O . MET A 1 890 ? 8.499 29.071 -32.724 1.00 92.88 890 MET A O 1
ATOM 6971 N N . PHE A 1 891 ? 6.725 29.360 -31.365 1.00 93.62 891 PHE A N 1
ATOM 6972 C CA . PHE A 1 891 ? 6.592 27.952 -31.006 1.00 93.62 891 PHE A CA 1
ATOM 6973 C C . PHE A 1 891 ? 6.312 27.096 -32.248 1.00 93.62 891 PHE A C 1
ATOM 6975 O O . PHE A 1 891 ? 5.449 27.431 -33.064 1.00 93.62 891 PHE A O 1
ATOM 6982 N N . GLU A 1 892 ? 7.053 25.997 -32.377 1.00 93.44 892 GLU A N 1
ATOM 6983 C CA . GLU A 1 892 ? 6.925 25.045 -33.479 1.00 93.44 892 GLU A CA 1
ATOM 6984 C C . GLU A 1 892 ? 6.433 23.682 -32.979 1.00 93.44 892 GLU A C 1
ATOM 6986 O O . GLU A 1 892 ? 5.410 23.185 -33.447 1.00 93.44 892 GLU A O 1
ATOM 6991 N N . PHE A 1 893 ? 7.153 23.077 -32.031 1.00 95.19 893 PHE A N 1
ATOM 6992 C CA . PHE A 1 893 ? 6.793 21.775 -31.477 1.00 95.19 893 PHE A CA 1
ATOM 6993 C C . PHE A 1 893 ? 7.351 21.561 -30.072 1.00 95.19 893 PHE A C 1
ATOM 6995 O O . PHE A 1 893 ? 8.302 22.217 -29.633 1.00 95.19 893 PHE A O 1
ATOM 7002 N N . GLN A 1 894 ? 6.753 20.597 -29.384 1.00 94.94 894 GLN A N 1
ATOM 7003 C CA . GLN A 1 894 ? 7.088 20.168 -28.039 1.00 94.94 894 GLN A CA 1
ATOM 7004 C C . GLN A 1 894 ? 7.509 18.695 -28.050 1.00 94.94 894 GLN A C 1
ATOM 7006 O O . GLN A 1 894 ? 6.829 17.860 -28.642 1.00 94.94 894 GLN A O 1
ATOM 7011 N N . VAL A 1 895 ? 8.620 18.371 -27.391 1.00 95.31 895 VAL A N 1
ATOM 7012 C CA . VAL A 1 895 ? 9.070 16.996 -27.135 1.00 95.31 895 VAL A CA 1
ATOM 7013 C C . VAL A 1 895 ? 8.671 16.613 -25.721 1.00 95.31 895 VAL A C 1
ATOM 7015 O O . VAL A 1 895 ? 9.020 17.304 -24.758 1.00 95.31 895 VAL A O 1
ATOM 7018 N N . MET A 1 896 ? 7.961 15.499 -25.617 1.00 92.56 896 MET A N 1
ATOM 7019 C CA . MET A 1 896 ? 7.361 15.020 -24.381 1.00 92.56 896 MET A CA 1
ATOM 7020 C C . MET A 1 896 ? 8.363 14.171 -23.575 1.00 92.56 896 MET A C 1
ATOM 7022 O O . MET A 1 896 ? 9.296 13.596 -24.153 1.00 92.56 896 MET A O 1
ATOM 7026 N N . PRO A 1 897 ? 8.209 14.070 -22.241 1.00 88.75 897 PRO A N 1
ATOM 7027 C CA . PRO A 1 897 ? 9.120 13.288 -21.398 1.00 88.75 897 PRO A CA 1
ATOM 7028 C C . PRO A 1 897 ? 9.077 11.787 -21.720 1.00 88.75 897 PRO A C 1
ATOM 7030 O O . PRO A 1 897 ? 10.076 11.094 -21.551 1.00 88.75 897 PRO A O 1
ATOM 7033 N N . GLN A 1 898 ? 7.964 11.293 -22.272 1.00 88.31 898 GLN A N 1
ATOM 7034 C CA . GLN A 1 898 ? 7.769 9.918 -22.741 1.00 88.31 898 GLN A CA 1
ATOM 7035 C C . GLN A 1 898 ? 8.879 9.441 -23.683 1.00 88.31 898 GLN A C 1
ATOM 7037 O O . GLN A 1 898 ? 9.234 8.263 -23.662 1.00 88.31 898 GLN A O 1
ATOM 7042 N N . LEU A 1 899 ? 9.476 10.349 -24.467 1.00 89.50 899 LEU A N 1
ATOM 7043 C CA . LEU A 1 899 ? 10.575 10.011 -25.368 1.00 89.50 899 LEU A CA 1
ATOM 7044 C C . LEU A 1 899 ? 11.756 9.358 -24.628 1.00 89.50 899 LEU A C 1
ATOM 7046 O O . LEU A 1 899 ? 12.415 8.487 -25.194 1.00 89.50 899 LEU A O 1
ATOM 7050 N N . LEU A 1 900 ? 12.008 9.734 -23.367 1.00 88.50 900 LEU A N 1
ATOM 7051 C CA . LEU A 1 900 ? 13.106 9.203 -22.551 1.00 88.50 900 LEU A CA 1
ATOM 7052 C C . LEU A 1 900 ? 13.061 7.670 -22.432 1.00 88.50 900 LEU A C 1
ATOM 7054 O O . LEU A 1 900 ? 14.114 7.032 -22.500 1.00 88.50 900 LEU A O 1
ATOM 7058 N N . ASN A 1 901 ? 11.860 7.078 -22.384 1.00 84.88 901 ASN A N 1
ATOM 7059 C CA . ASN A 1 901 ? 11.656 5.626 -22.307 1.00 84.88 901 ASN A CA 1
ATOM 7060 C C . ASN A 1 901 ? 12.232 4.883 -23.526 1.00 84.88 901 ASN A C 1
ATOM 7062 O O . ASN A 1 901 ? 12.664 3.734 -23.425 1.00 84.88 901 ASN A O 1
ATOM 7066 N N . HIS A 1 902 ? 12.293 5.544 -24.685 1.00 85.00 902 HIS A N 1
ATOM 7067 C CA . HIS A 1 902 ? 12.788 4.950 -25.927 1.00 85.00 902 HIS A CA 1
ATOM 7068 C C . HIS A 1 902 ? 14.311 5.067 -26.084 1.00 85.00 902 HIS A C 1
ATOM 7070 O O . HIS A 1 902 ? 14.915 4.317 -26.857 1.00 85.00 902 HIS A O 1
ATOM 7076 N N . LEU A 1 903 ? 14.964 5.969 -25.341 1.00 83.94 903 LEU A N 1
ATOM 7077 C CA . LEU A 1 903 ? 16.384 6.292 -25.525 1.00 83.94 903 LEU A CA 1
ATOM 7078 C C . LEU A 1 903 ? 17.345 5.266 -24.902 1.00 83.94 903 LEU A C 1
ATOM 7080 O O . LEU A 1 903 ? 18.542 5.310 -25.201 1.00 83.94 903 LEU A O 1
ATOM 7084 N N . LYS A 1 904 ? 16.843 4.334 -24.074 1.00 77.75 904 LYS A N 1
ATOM 7085 C CA . LYS A 1 904 ? 17.624 3.282 -23.387 1.00 77.75 904 LYS A CA 1
ATOM 7086 C C . LYS A 1 904 ? 18.854 3.845 -22.651 1.00 77.75 904 LYS A C 1
ATOM 7088 O O . LYS A 1 904 ? 19.960 3.311 -22.762 1.00 77.75 904 LYS A O 1
ATOM 7093 N N . VAL A 1 905 ? 18.671 4.956 -21.934 1.00 68.25 905 VAL A N 1
ATOM 7094 C CA . VAL A 1 905 ? 19.730 5.666 -21.185 1.00 68.25 905 VAL A CA 1
ATOM 7095 C C . VAL A 1 905 ? 19.697 5.434 -19.675 1.00 68.25 905 VAL A C 1
ATOM 7097 O O . VAL A 1 905 ? 20.489 6.040 -18.951 1.00 68.25 905 VAL A O 1
ATOM 7100 N N . ASP A 1 906 ? 18.838 4.534 -19.201 1.00 57.22 906 ASP A N 1
ATOM 7101 C CA . ASP A 1 906 ? 18.695 4.249 -17.778 1.00 57.22 906 ASP A CA 1
ATOM 7102 C C . ASP A 1 906 ? 19.921 3.511 -17.233 1.00 57.22 906 ASP A C 1
ATOM 7104 O O . ASP A 1 906 ? 20.317 2.439 -17.699 1.00 57.22 906 ASP A O 1
ATOM 7108 N N . SER A 1 907 ? 20.537 4.104 -16.216 1.00 55.50 907 SER A N 1
ATOM 7109 C CA . SER A 1 907 ? 21.574 3.479 -15.403 1.00 55.50 907 SER A CA 1
ATOM 7110 C C . SER A 1 907 ? 21.215 3.675 -13.931 1.00 55.50 907 SER A C 1
ATOM 7112 O O . SER A 1 907 ? 20.466 4.591 -13.611 1.00 55.50 907 SER A O 1
ATOM 7114 N N . LEU A 1 908 ? 21.720 2.817 -13.037 1.00 41.62 908 LEU A N 1
ATOM 7115 C CA . LEU A 1 908 ? 21.416 2.796 -11.590 1.00 41.62 908 LEU A CA 1
ATOM 7116 C C . LEU A 1 908 ? 21.938 4.042 -10.811 1.00 41.62 908 LEU A C 1
ATOM 7118 O O . LEU A 1 908 ? 22.247 3.943 -9.628 1.00 41.62 908 LEU A O 1
ATOM 7122 N N . GLY A 1 909 ? 22.078 5.196 -11.472 1.00 56.31 909 GLY A N 1
ATOM 7123 C CA . GLY A 1 909 ? 22.575 6.472 -10.951 1.00 56.31 909 GLY A CA 1
ATOM 7124 C C . GLY A 1 909 ? 21.915 7.664 -11.665 1.00 56.31 909 GLY A C 1
ATOM 7125 O O . GLY A 1 909 ? 20.701 7.689 -11.821 1.00 56.31 909 GLY A O 1
ATOM 7126 N N . GLU A 1 910 ? 22.696 8.654 -12.113 1.00 57.53 910 GLU A N 1
ATOM 7127 C CA . GLU A 1 910 ? 22.178 9.813 -12.864 1.00 57.53 910 GLU A CA 1
ATOM 7128 C C . GLU A 1 910 ? 21.896 9.457 -14.339 1.00 57.53 910 GLU A C 1
ATOM 7130 O O . GLU A 1 910 ? 22.772 8.931 -15.032 1.00 57.53 910 GLU A O 1
ATOM 7135 N N . SER A 1 911 ? 20.705 9.788 -14.848 1.00 68.94 911 SER A N 1
ATOM 7136 C CA . SER A 1 911 ? 20.333 9.671 -16.267 1.00 68.94 911 SER A CA 1
ATOM 7137 C C . SER A 1 911 ? 20.049 11.043 -16.900 1.00 68.94 911 SER A C 1
ATOM 7139 O O . SER A 1 911 ? 20.070 12.082 -16.241 1.00 68.94 911 SER A O 1
ATOM 7141 N N . ILE A 1 912 ? 19.881 11.065 -18.222 1.00 81.06 912 ILE A N 1
ATOM 7142 C CA . ILE A 1 912 ? 19.424 12.254 -18.950 1.00 81.06 912 ILE A CA 1
ATOM 7143 C C . ILE A 1 912 ? 17.954 12.500 -18.597 1.00 81.06 912 ILE A C 1
ATOM 7145 O O . ILE A 1 912 ? 17.167 11.564 -18.700 1.00 81.06 912 ILE A O 1
ATOM 7149 N N . ASP A 1 913 ? 17.594 13.737 -18.239 1.00 80.50 913 ASP A N 1
ATOM 7150 C CA . ASP A 1 913 ? 16.232 14.066 -17.806 1.00 80.50 913 ASP A CA 1
ATOM 7151 C C . ASP A 1 913 ? 15.761 15.458 -18.279 1.00 80.50 913 ASP A C 1
ATOM 7153 O O . ASP A 1 913 ? 16.535 16.430 -18.348 1.00 80.50 913 ASP A O 1
ATOM 7157 N N . TRP A 1 914 ? 14.474 15.537 -18.618 1.00 85.94 914 TRP A N 1
ATOM 7158 C CA . TRP A 1 914 ? 13.725 16.754 -18.924 1.00 85.94 914 TRP A CA 1
ATOM 7159 C C . TRP A 1 914 ? 12.234 16.524 -18.683 1.00 85.94 914 TRP A C 1
ATOM 7161 O O . TRP A 1 914 ? 11.703 15.454 -18.964 1.00 85.94 914 TRP A O 1
ATOM 7171 N N . GLY A 1 915 ? 11.537 17.568 -18.244 1.00 82.38 915 GLY A N 1
ATOM 7172 C CA . GLY A 1 915 ? 10.081 17.570 -18.203 1.00 82.38 915 GLY A CA 1
ATOM 7173 C C . GLY A 1 915 ? 9.510 17.781 -19.591 1.00 82.38 915 GLY A C 1
ATOM 7174 O O . GLY A 1 915 ? 8.787 16.939 -20.100 1.00 82.38 915 GLY A O 1
ATOM 7175 N N . THR A 1 916 ? 9.873 18.877 -20.245 1.00 89.75 916 THR A N 1
ATOM 7176 C CA . THR A 1 916 ? 9.494 19.105 -21.639 1.00 89.75 916 THR A CA 1
ATOM 7177 C C . THR A 1 916 ? 10.572 19.880 -22.375 1.00 89.75 916 THR A C 1
ATOM 7179 O O . THR A 1 916 ? 11.218 20.758 -21.794 1.00 89.75 916 THR A O 1
ATOM 7182 N N . LEU A 1 917 ? 10.753 19.578 -23.663 1.00 93.31 917 LEU A N 1
ATOM 7183 C CA . LEU A 1 917 ? 11.571 20.394 -24.559 1.00 93.31 917 LEU A CA 1
ATOM 7184 C C . LEU A 1 917 ? 10.665 21.160 -25.511 1.00 93.31 917 LEU A C 1
ATOM 7186 O O . LEU A 1 917 ? 9.808 20.570 -26.159 1.00 93.31 917 LEU A O 1
ATOM 7190 N N . VAL A 1 918 ? 10.857 22.467 -25.616 1.00 94.50 918 VAL A N 1
ATOM 7191 C CA . VAL A 1 918 ? 10.013 23.343 -26.432 1.00 94.50 918 VAL A CA 1
ATOM 7192 C C . VAL A 1 918 ? 10.882 24.020 -27.477 1.00 94.50 918 VAL A C 1
ATOM 7194 O O . VAL A 1 918 ? 11.833 24.722 -27.135 1.00 94.50 918 VAL A O 1
ATOM 7197 N N . VAL A 1 919 ? 10.581 23.790 -28.753 1.00 95.50 919 VAL A N 1
ATOM 7198 C CA . VAL A 1 919 ? 11.365 24.308 -29.876 1.00 95.50 919 VAL A CA 1
ATOM 7199 C C . VAL A 1 919 ? 10.676 25.520 -30.488 1.00 95.50 919 VAL A C 1
ATOM 7201 O O . VAL A 1 919 ? 9.489 25.483 -30.819 1.00 95.50 919 VAL A O 1
ATOM 7204 N N . TYR A 1 920 ? 11.458 26.581 -30.672 1.00 94.50 920 TYR A N 1
ATOM 7205 C CA . TYR A 1 920 ? 11.041 27.833 -31.285 1.00 94.50 920 TYR A CA 1
ATOM 7206 C C . TYR A 1 920 ? 11.840 28.084 -32.562 1.00 94.50 920 TYR A C 1
ATOM 7208 O O . TYR A 1 920 ? 13.072 28.041 -32.543 1.00 94.50 920 TYR A O 1
ATOM 7216 N N . THR A 1 921 ? 11.150 28.388 -33.659 1.00 94.50 921 THR A N 1
ATOM 7217 C CA . THR A 1 921 ? 11.756 28.623 -34.977 1.00 94.50 921 THR A CA 1
ATOM 7218 C C . THR A 1 921 ? 11.486 30.041 -35.475 1.00 94.50 921 THR A C 1
ATOM 7220 O O . THR A 1 921 ? 10.532 30.692 -35.050 1.00 94.50 921 THR A O 1
ATOM 7223 N N . CYS A 1 922 ? 12.325 30.541 -36.381 1.00 93.50 922 CYS A N 1
ATOM 7224 C CA . CYS A 1 922 ? 12.154 31.855 -37.007 1.00 93.50 922 CYS A CA 1
ATOM 7225 C C . CYS A 1 922 ? 10.766 32.038 -37.660 1.00 93.50 922 CYS A C 1
ATOM 7227 O O . CYS A 1 922 ? 10.361 31.227 -38.502 1.00 93.50 922 CYS A O 1
ATOM 7229 N N . THR A 1 923 ? 10.064 33.133 -37.335 1.00 91.25 923 THR A N 1
ATOM 7230 C CA . THR A 1 923 ? 8.749 33.467 -37.922 1.00 91.25 923 THR A CA 1
ATOM 7231 C C . THR A 1 923 ? 8.838 33.674 -39.432 1.00 91.25 923 THR A C 1
ATOM 7233 O O . THR A 1 923 ? 8.060 33.087 -40.183 1.00 91.25 923 THR A O 1
ATOM 7236 N N . GLU A 1 924 ? 9.862 34.409 -39.875 1.00 89.75 924 GLU A N 1
ATOM 7237 C CA . GLU A 1 924 ? 10.158 34.681 -41.289 1.00 89.75 924 GLU A CA 1
ATOM 7238 C C . GLU A 1 924 ? 10.780 33.485 -42.020 1.00 89.75 924 GLU A C 1
ATOM 7240 O O . GLU A 1 924 ? 11.017 33.543 -43.229 1.00 89.75 924 GLU A O 1
ATOM 7245 N N . ASN A 1 925 ? 11.073 32.397 -41.294 1.00 88.00 925 ASN A N 1
ATOM 7246 C CA . ASN A 1 925 ? 11.649 31.171 -41.836 1.00 88.00 925 ASN A CA 1
ATOM 7247 C C . ASN A 1 925 ? 12.874 31.453 -42.740 1.00 88.00 925 ASN A C 1
ATOM 7249 O O . ASN A 1 925 ? 13.013 30.912 -43.839 1.00 88.00 925 ASN A O 1
ATOM 7253 N N . CYS A 1 926 ? 13.772 32.327 -42.272 1.00 88.75 926 CYS A N 1
ATOM 7254 C CA . CYS A 1 926 ? 14.900 32.842 -43.052 1.00 88.75 926 CYS A CA 1
ATOM 7255 C C . CYS A 1 926 ? 15.809 31.728 -43.606 1.00 88.75 926 CYS A C 1
ATOM 7257 O O . CYS A 1 926 ? 15.945 30.665 -42.998 1.00 88.75 926 CYS A O 1
ATOM 7259 N N . ASN A 1 927 ? 16.448 31.973 -44.749 1.00 79.81 927 ASN A N 1
ATOM 7260 C CA . ASN A 1 927 ? 17.373 31.035 -45.386 1.00 79.81 927 ASN A CA 1
ATOM 7261 C C . ASN A 1 927 ? 18.696 31.747 -45.679 1.00 79.81 927 ASN A C 1
ATOM 7263 O O . ASN A 1 927 ? 18.730 32.644 -46.521 1.00 79.81 927 ASN A O 1
ATOM 7267 N N . GLN A 1 928 ? 19.779 31.373 -44.999 1.00 67.50 928 GLN A N 1
ATOM 7268 C CA . GLN A 1 928 ? 21.121 31.837 -45.351 1.00 67.50 928 GLN A CA 1
ATOM 7269 C C . GLN A 1 928 ? 21.849 30.717 -46.099 1.00 67.50 928 GLN A C 1
ATOM 7271 O O . GLN A 1 928 ? 22.222 29.703 -45.514 1.00 67.50 928 GLN A O 1
ATOM 7276 N N . ALA A 1 929 ? 22.038 30.911 -47.407 1.00 63.94 929 ALA A N 1
ATOM 7277 C CA . ALA A 1 929 ? 22.886 30.077 -48.264 1.00 63.94 929 ALA A CA 1
ATOM 7278 C C . ALA A 1 929 ? 22.600 28.555 -48.225 1.00 63.94 929 ALA A C 1
ATOM 7280 O O . ALA A 1 929 ? 23.521 27.761 -48.398 1.00 63.94 929 ALA A O 1
ATOM 7281 N N . ASN A 1 930 ? 21.341 28.141 -48.012 1.00 66.69 930 ASN A N 1
ATOM 7282 C CA . ASN A 1 930 ? 20.914 26.732 -47.916 1.00 66.69 930 ASN A CA 1
ATOM 7283 C C . ASN A 1 930 ? 21.621 25.918 -46.806 1.00 66.69 930 ASN A C 1
ATOM 7285 O O . ASN A 1 930 ? 21.613 24.685 -46.846 1.00 66.69 930 ASN A O 1
ATOM 7289 N N . GLY A 1 931 ? 22.218 26.592 -45.816 1.00 83.44 931 GLY A N 1
ATOM 7290 C CA . GLY A 1 931 ? 22.868 25.969 -44.663 1.00 83.44 931 GLY A CA 1
ATOM 7291 C C . GLY A 1 931 ? 21.898 25.580 -43.545 1.00 83.44 931 GLY A C 1
ATOM 7292 O O . GLY A 1 931 ? 20.678 25.736 -43.653 1.00 83.44 931 GLY A O 1
ATOM 7293 N N . TYR A 1 932 ? 22.444 25.046 -42.455 1.00 91.81 932 TYR A N 1
ATOM 7294 C CA . TYR A 1 932 ? 21.685 24.715 -41.249 1.00 91.81 932 TYR A CA 1
ATOM 7295 C C . TYR A 1 932 ? 21.690 25.909 -40.290 1.00 91.81 932 TYR A C 1
ATOM 7297 O O . TYR A 1 932 ? 22.741 26.353 -39.842 1.00 91.81 932 TYR A O 1
ATOM 7305 N N . MET A 1 933 ? 20.507 26.424 -39.968 1.00 92.25 933 MET A N 1
ATOM 7306 C CA . MET A 1 933 ? 20.310 27.578 -39.092 1.00 92.25 933 MET A CA 1
ATOM 7307 C C . MET A 1 933 ? 20.050 27.118 -37.661 1.00 92.25 933 MET A C 1
ATOM 7309 O O . MET A 1 933 ? 19.165 26.293 -37.451 1.00 92.25 933 MET A O 1
ATOM 7313 N N . GLU A 1 934 ? 20.771 27.656 -36.677 1.00 93.06 934 GLU A N 1
ATOM 7314 C CA . GLU A 1 934 ? 20.502 27.362 -35.265 1.00 93.06 934 GLU A CA 1
ATOM 7315 C C . GLU A 1 934 ? 19.185 28.019 -34.813 1.00 93.06 934 GLU A C 1
ATOM 7317 O O . GLU A 1 934 ? 18.973 29.234 -34.932 1.00 93.06 934 GLU A O 1
ATOM 7322 N N . GLU A 1 935 ? 18.282 27.194 -34.295 1.00 95.12 935 GLU A N 1
ATOM 7323 C CA . GLU A 1 935 ? 17.007 27.610 -33.716 1.00 95.12 935 GLU A CA 1
ATOM 7324 C C . GLU A 1 935 ? 17.074 27.547 -32.184 1.00 95.12 935 GLU A C 1
ATOM 7326 O O . GLU A 1 935 ? 18.105 27.199 -31.604 1.00 95.12 935 GLU A O 1
ATOM 7331 N N . PHE A 1 936 ? 15.991 27.914 -31.502 1.00 94.25 936 PHE A N 1
ATOM 7332 C CA . PHE A 1 936 ? 15.988 27.969 -30.044 1.00 94.25 936 PHE A CA 1
ATOM 7333 C C . PHE A 1 936 ? 15.245 26.782 -29.432 1.00 94.25 936 PHE A C 1
ATOM 7335 O O . PHE A 1 936 ? 14.188 26.379 -29.914 1.00 94.25 936 PHE A O 1
ATOM 7342 N N . ILE A 1 937 ? 15.792 26.232 -28.349 1.00 93.88 937 ILE A N 1
ATOM 7343 C CA . ILE A 1 937 ? 15.177 25.149 -27.582 1.00 93.88 937 ILE A CA 1
ATOM 7344 C C . ILE A 1 937 ? 15.186 25.502 -26.098 1.00 93.88 937 ILE A C 1
ATOM 7346 O O . ILE A 1 937 ? 16.233 25.806 -25.525 1.00 93.88 937 ILE A O 1
ATOM 7350 N N . TRP A 1 938 ? 14.009 25.444 -25.485 1.00 91.88 938 TRP A N 1
ATOM 7351 C CA . TRP A 1 938 ? 13.816 25.615 -24.053 1.00 91.88 938 TRP A CA 1
ATOM 7352 C C . TRP A 1 938 ? 13.642 24.259 -23.378 1.00 91.88 938 TRP A C 1
ATOM 7354 O O . TRP A 1 938 ? 12.976 23.376 -23.920 1.00 91.88 938 TRP A O 1
ATOM 7364 N N . LYS A 1 939 ? 14.221 24.099 -22.188 1.00 89.69 939 LYS A N 1
ATOM 7365 C CA . LYS A 1 939 ? 14.067 22.907 -21.350 1.00 89.69 939 LYS A CA 1
ATOM 7366 C C . LYS A 1 939 ? 13.355 23.305 -20.063 1.00 89.69 939 LYS A C 1
ATOM 7368 O O . LYS A 1 939 ? 13.879 24.137 -19.329 1.00 89.69 939 LYS A O 1
ATOM 7373 N N . GLN A 1 940 ? 12.219 22.677 -19.774 1.00 85.75 940 GLN A N 1
ATOM 7374 C CA . GLN A 1 940 ? 11.618 22.706 -18.440 1.00 85.75 940 GLN A CA 1
ATOM 7375 C C . GLN A 1 940 ? 11.964 21.403 -17.712 1.00 85.75 940 GLN A C 1
ATOM 7377 O O . GLN A 1 940 ? 11.872 20.323 -18.300 1.00 85.75 940 GLN A O 1
ATOM 7382 N N . ASP A 1 941 ? 12.382 21.512 -16.454 1.00 77.25 941 ASP A N 1
ATOM 7383 C CA . ASP A 1 941 ? 12.651 20.380 -15.565 1.00 77.25 941 ASP A CA 1
ATOM 7384 C C . ASP A 1 941 ? 11.366 19.844 -14.920 1.00 77.25 941 ASP A C 1
ATOM 7386 O O . ASP A 1 941 ? 10.347 20.530 -14.872 1.00 77.25 941 ASP A O 1
ATOM 7390 N N . ILE A 1 942 ? 11.408 18.597 -14.440 1.00 62.91 942 ILE A N 1
ATOM 7391 C CA . ILE A 1 942 ? 10.257 17.930 -13.801 1.00 62.91 942 ILE A CA 1
ATOM 7392 C C . ILE A 1 942 ? 10.033 18.443 -12.361 1.00 62.91 942 ILE A C 1
ATOM 7394 O O . ILE A 1 942 ? 8.927 18.321 -11.841 1.00 62.91 942 ILE A O 1
ATOM 7398 N N . THR A 1 943 ? 11.048 19.040 -11.720 1.00 53.81 943 THR A N 1
ATOM 7399 C CA . THR A 1 943 ? 11.015 19.475 -10.309 1.00 53.81 943 THR A CA 1
ATOM 7400 C C . THR A 1 943 ? 11.573 20.889 -10.113 1.00 53.81 943 THR A C 1
ATOM 7402 O O . THR A 1 943 ? 12.666 21.179 -10.604 1.00 53.81 943 THR A O 1
ATOM 7405 N N . ALA A 1 944 ? 10.869 21.712 -9.328 1.00 43.00 944 ALA A N 1
ATOM 7406 C CA . ALA A 1 944 ? 11.288 23.041 -8.857 1.00 43.00 944 ALA A CA 1
ATOM 7407 C C . ALA A 1 944 ? 12.626 23.028 -8.079 1.00 43.00 944 ALA A C 1
ATOM 7409 O O . ALA A 1 944 ? 13.475 23.896 -8.258 1.00 43.00 944 ALA A O 1
ATOM 7410 N N . ASP A 1 945 ? 12.888 21.971 -7.302 1.00 35.31 945 ASP A N 1
ATOM 7411 C CA . ASP A 1 945 ? 14.009 21.911 -6.344 1.00 35.31 945 ASP A CA 1
ATOM 7412 C C . ASP A 1 945 ? 15.343 21.398 -6.924 1.00 35.31 945 ASP A C 1
ATOM 7414 O O . ASP A 1 945 ? 16.123 20.741 -6.237 1.00 35.31 945 ASP A O 1
ATOM 7418 N N . SER A 1 946 ? 15.636 21.664 -8.199 1.00 31.67 946 SER A N 1
ATOM 7419 C CA . SER A 1 946 ? 17.000 21.440 -8.725 1.00 31.67 946 SER A CA 1
ATOM 7420 C C . SER A 1 946 ? 17.858 22.711 -8.774 1.00 31.67 946 SER A C 1
ATOM 7422 O O . SER A 1 946 ? 18.945 22.678 -9.358 1.00 31.67 946 SER A O 1
ATOM 7424 N N . ALA A 1 947 ? 17.382 23.797 -8.153 1.00 27.14 947 ALA A N 1
ATOM 7425 C CA . ALA A 1 947 ? 18.108 25.048 -7.927 1.00 27.14 947 ALA A CA 1
ATOM 7426 C C . ALA A 1 947 ? 19.100 24.955 -6.757 1.00 27.14 947 ALA A C 1
ATOM 7428 O O . ALA A 1 947 ? 18.727 24.400 -5.700 1.00 27.14 947 ALA A O 1
#

Sequence (947 aa):
MKHYHIDFPPPSPPINLFLCFVLKNGYAPIEFFLEGTRSRTAKTLTPKFGLLSIVMEPFFKREVFDTYLVPISISYERILEESLYAYELLGVPKPKESTSGLLKARKILSDNFGSIHVYFGQPVSLRTLASGRIDRCPYHLVPRHLPQRLSEDIQEFVTDVAYKMELLQIENMVLSPWVLIASVLLQNLPAIDFELLVEKTLWLKGLTQAFGGFLEWPDNLCANKAVTSSLALHSNIVSLVNGQVVLNDVGMEDGATEELVFKQALSILMCGAYRNQLLNVFVRPSLVAVALQMTQSFRKEEIYSCFNFLRDIFSDEFIFFPGIALKDFEEGCFLLTKCDVIQVTPQEILVTEKGNSVAVFLAALFRPFMEGYQIISRYLSKETKEAFTEKQFILGIRNFAFQLLETGSTQCYEVLSSDLQKNAMAAFVRLDVVKKMKTTNGFTYTVNKEALNKTAEMFACSDDGFYGLDYGQGPGRGGRGGSAVESDPGAKKQHELPPSLGNALPDTTEQIRRGPRFRSLTGARANGNSAHFRYGSRSDAFRILASGLGAGGTRFSTRTSGIRAGRTTFGTAHFRCTRVVLLAARMGSRVELGFAEEAAPWSLRSAQFPSKVGGRPAWLSESGLPGPAELRCGRCGRPCAFLLQLYAPLPGRPDAFHRGLFVFCCRGPACYRPGAQGPLRVFRNQLLRKNDTYSYDPPPETPPPEGHPPVSLQLQCGAHLCRVCGCLGPKACSKCHRAHYCSKDHQTVDWKLGHKLSCAQSAQLDTAIPDHKFLFPEYEIVIEPEEMETPGDSQTDADTQKNLEKHDELEAAGGASEGFESLDEEVLEAMAKHETREDKIFRKFKNRIAAEPEQILRYCRGGEGPIWISGENIPQVKDIPNCSCGAQRMFEFQVMPQLLNHLKVDSLGESIDWGTLVVYTCTENCNQANGYMEEFIWKQDITADSA